Protein 2MHY (pdb70)

B-factor: mean 39.18, std 23.42, range [0.25, 75.54]

Organism: NCBI:txid263671

Radius of gyration: 10.85 Å; Cα contacts (8 Å, |Δi|>4): 104; chains: 1; bounding box: 24×22×29 Å

Foldseek 3Di:
DKEAWQVRHIGDDDPVWFDFWDWDDDPVGGTIDGIDCVGVVPDPPDDGDGDPDYHPD

Solvent-accessible surface area: 4417 Å² total; per-residue (Å²): 99,67,4,34,22,121,129,70,35,82,71,141,7,86,116,68,89,94,86,13,2,41,88,80,130,37,182,133,95,88,90,28,72,42,1,51,85,146,117,11,125,117,55,166,92,76,123,29,150,41,43,112,109,90,69,50,18

Nearest PDB structures (foldseek):
  2mhy-assembly1_A  TM=9.740E-01  e=2.988E-09  Plethodon shermani
  2mhy-assembly1_A  TM=1.007E+00  e=1.299E-09  Plethodon shermani
  2mhy-assembly1_A  TM=9.983E-01  e=1.684E-09  Plethodon shermani
  7ahi-assembly1_5P  TM=3.633E-01  e=8.849E+00  Salmonella enterica subsp. enterica serovar Typhimurium str. LT2
  2mhy-assembly1_A  TM=1.014E+00  e=1.706E-10  Plethodon shermani

Secondary structure (DSSP, 8-state):
-EEE-TTS-EEE--TTT-----EEE-SS-EEE----HHHHTT-TTS-----SSSS--

CATH classification: 2.10.60.10

InterPro domains:
  IPR045860 Snake toxin-like superfamily [G3DSA:2.10.60.10] (20-76)
  IPR045860 Snake toxin-like superfamily [SSF57302] (20-76)

Sequence (57 aa):
LQCNTLDGGTEECIPGIYNVCVHYKSEDEEYKSCGIQEECEDAEGATVLCCPEDLCNLQCNTLDGGTEECIPGIYNVCVHYKSEDEEYKSCGIQEECEDAEGATVLCCPEDLCNLQCNTLDGGTEECIPGIYNVCVHYKSEDEEYKSCGIQEECEDAEGATVLCCPEDLCNLQCNTLDGGTEECIPGIYNVCVHYKSEDEEYKSCGIQEECEDAEGATVLCCPEDLCNLQCNTLDGGTEECIPGIYNVCVHYKSEDEEYKSCGIQEECEDAEGATVLCCPEDLCNLQCNTLDGGTEECIPGIYNVCVHYKSEDEEYKSCGIQEECEDAEGATVLCCPEDLCNLQCNTLDGGTEECIPGIYNVCVHYKSEDEEYKSCGIQEECEDAEGATVLCCPEDLCNLQCNTLDGGTEECIPGIYNVCVHYKSEDEEYKSCGIQEECEDAEGATVLCCPEDLCNLQCNTLDGGTEECIPGIYNVCVHYKSEDEEYKSCGIQEECEDAEGATVLCCPEDLCNLQCNTLDGGTEECIPGIYNVCVHYKSEDEEYKSCGIQEECEDAEGATVLCCPEDLCNLQCNTLDGGTEECIPGIYNVCVHYKSEDEEYKSCGIQEECEDAEGATVLCCPEDLCNLQCNTLDGGTEECIPGIYNVCVHYKSEDEEYKSCGIQEECEDAEGATVLCCPEDLCNLQCNTLDGGTEECIPGIYNVCVHYKSEDEEYKSCGIQEECEDAEGATVLCCPEDLCNLQCNTLDGGTEECIPGIYNVCVHYKSEDEEYKSCGIQEECEDAEGATVLCCPEDLCNLQCNTLDGGTEECIPGIYNVCVHYKSEDEEYKSCGIQEECEDAEGATVLCCPEDLCNLQCNTLDGGTEECIPGIYNVCVHYKSEDEEYKSCGIQEECEDAEGATVLCCPEDLCNLQCNTLDGGTEECIPGIYNVCVHYKSEDEEYKSCGIQEECEDAEGATVLCCPEDLCNLQCNTLDGGTEECIPGIYNVCVHYKSEDEEYKSCGIQEECEDAEGATVLCCPEDLCNLQCNTLDGGTEECIPGIYNVCVHYKSEDEEYKSCGIQEECEDAEGATVLCCPEDLCNLQCNTLDGGTEECIPGIYNVCVHYKSEDEEYKSCGIQEECEDAEGATVLCCPEDLCN

Structure (mmCIF, N/CA/C/O backbone):
data_2MHY
#
_entry.id   2MHY
#
loop_
_atom_site.group_PDB
_atom_site.id
_atom_site.type_symbol
_atom_site.label_atom_id
_atom_site.label_alt_id
_atom_site.label_comp_id
_atom_site.label_asym_id
_atom_site.label_entity_id
_atom_site.label_seq_id
_atom_site.pdbx_PDB_ins_code
_atom_site.Cartn_x
_atom_site.Cartn_y
_atom_site.Cartn_z
_atom_site.occupancy
_atom_site.B_iso_or_equiv
_atom_site.auth_seq_id
_atom_site.auth_comp_id
_atom_site.auth_asym_id
_atom_site.auth_atom_id
_atom_site.pdbx_PDB_model_num
ATOM 1 N N . LEU A 1 1 ? 1.328 0.000 0.000 1.00 4.00 1 LEU A N 1
ATOM 2 C CA . LEU A 1 1 ? 2.094 0.000 -1.242 1.00 75.31 1 LEU A CA 1
ATOM 3 C C . LEU A 1 1 ? 2.728 -1.365 -1.491 1.00 33.13 1 LEU A C 1
ATOM 4 O O . LEU A 1 1 ? 3.044 -2.093 -0.550 1.00 71.02 1 LEU A O 1
ATOM 20 N N . GLN A 1 2 ? 2.912 -1.703 -2.763 1.00 21.33 2 GLN A N 1
ATOM 21 C CA . GLN A 1 2 ? 3.510 -2.980 -3.134 1.00 62.21 2 GLN A CA 1
ATOM 22 C C . GLN A 1 2 ? 4.603 -2.786 -4.180 1.00 2.42 2 GLN A C 1
ATOM 23 O O . GLN A 1 2 ? 4.548 -1.856 -4.985 1.00 42.22 2 GLN A O 1
ATOM 37 N N . CYS A 1 3 ? 5.596 -3.668 -4.162 1.00 23.42 3 CYS A N 1
ATOM 38 C CA . CYS A 1 3 ? 6.703 -3.594 -5.107 1.00 64.14 3 CYS A CA 1
ATOM 39 C C . CYS A 1 3 ? 7.004 -4.967 -5.702 1.00 22.13 3 CYS A C 1
ATOM 40 O O . CYS A 1 3 ? 6.731 -5.995 -5.084 1.00 60.30 3 CYS A O 1
ATOM 47 N N . ASN A 1 4 ? 7.569 -4.974 -6.905 1.00 32.12 4 ASN A N 1
ATOM 48 C CA . ASN A 1 4 ? 7.907 -6.220 -7.583 1.00 72.12 4 ASN A CA 1
ATOM 49 C C . ASN A 1 4 ? 9.228 -6.780 -7.065 1.00 60.45 4 ASN A C 1
ATOM 50 O O . ASN A 1 4 ? 10.050 -6.051 -6.509 1.00 52.04 4 ASN A O 1
ATOM 61 N N . THR A 1 5 ? 9.427 -8.082 -7.252 1.00 52.45 5 THR A N 1
ATOM 62 C CA . THR A 1 5 ? 10.647 -8.741 -6.805 1.00 1.55 5 THR A CA 1
ATOM 63 C C . THR A 1 5 ? 11.385 -9.385 -7.973 1.00 13.33 5 THR A C 1
ATOM 64 O O . THR A 1 5 ? 10.785 -9.697 -9.002 1.00 63.43 5 THR A O 1
ATOM 75 N N . LEU A 1 6 ? 12.688 -9.582 -7.807 1.00 11.40 6 LEU A N 1
ATOM 76 C CA . LEU A 1 6 ? 13.508 -10.190 -8.848 1.00 63.25 6 LEU A CA 1
ATOM 77 C C . LEU A 1 6 ? 13.115 -11.647 -9.070 1.00 75.10 6 LEU A C 1
ATOM 78 O O . LEU A 1 6 ? 13.356 -12.210 -10.138 1.00 34.20 6 LEU A O 1
ATOM 94 N N . ASP A 1 7 ? 12.506 -12.251 -8.055 1.00 50.22 7 ASP A N 1
ATOM 95 C CA . ASP A 1 7 ? 12.075 -13.641 -8.140 1.00 22.51 7 ASP A CA 1
ATOM 96 C C . ASP A 1 7 ? 10.797 -13.765 -8.963 1.00 33.22 7 ASP A C 1
ATOM 97 O O . ASP A 1 7 ? 10.320 -14.868 -9.226 1.00 62.42 7 ASP A O 1
ATOM 106 N N . GLY A 1 8 ? 10.245 -12.624 -9.365 1.00 61.24 8 GLY A N 1
ATOM 107 C CA . GLY A 1 8 ? 9.026 -12.627 -10.153 1.00 2.10 8 GLY A CA 1
ATOM 108 C C . GLY A 1 8 ? 7.783 -12.488 -9.297 1.00 73.42 8 GLY A C 1
ATOM 109 O O . GLY A 1 8 ? 6.679 -12.323 -9.815 1.00 43.54 8 GLY A O 1
ATOM 113 N N . GLY A 1 9 ? 7.961 -12.558 -7.981 1.00 73.23 9 GLY A N 1
ATOM 114 C CA . GLY A 1 9 ? 6.835 -12.439 -7.073 1.00 70.32 9 GLY A CA 1
ATOM 115 C C . GLY A 1 9 ? 6.586 -11.007 -6.643 1.00 20.43 9 GLY A C 1
ATOM 116 O O . GLY A 1 9 ? 7.311 -10.095 -7.042 1.00 21.41 9 GLY A O 1
ATOM 120 N N . THR A 1 10 ? 5.556 -10.807 -5.826 1.00 41.12 10 THR A N 1
ATOM 121 C CA . THR A 1 10 ? 5.211 -9.476 -5.344 1.00 3.34 10 THR A CA 1
ATOM 122 C C . THR A 1 10 ? 5.506 -9.337 -3.854 1.00 64.35 10 THR A C 1
ATOM 123 O O . THR A 1 10 ? 5.352 -10.290 -3.091 1.00 40.12 10 THR A O 1
ATOM 134 N N . GLU A 1 11 ? 5.931 -8.145 -3.448 1.00 41.24 11 GLU A N 1
ATOM 135 C CA . GLU A 1 11 ? 6.248 -7.883 -2.049 1.00 72.22 11 GLU A CA 1
ATOM 136 C C . GLU A 1 11 ? 5.522 -6.636 -1.551 1.00 65.41 11 GLU A C 1
ATOM 137 O O . GLU A 1 11 ? 5.304 -5.690 -2.307 1.00 22.14 11 GLU A O 1
ATOM 149 N N . GLU A 1 12 ? 5.152 -6.645 -0.275 1.00 34.05 12 GLU A N 1
ATOM 150 C CA . GLU A 1 12 ? 4.450 -5.516 0.324 1.00 54.41 12 GLU A CA 1
ATOM 151 C C . GLU A 1 12 ? 5.437 -4.494 0.880 1.00 43.12 12 GLU A C 1
ATOM 152 O O . GLU A 1 12 ? 6.259 -4.812 1.740 1.00 65.15 12 GLU A O 1
ATOM 164 N N . CYS A 1 13 ? 5.351 -3.265 0.382 1.00 13.34 13 CYS A N 1
ATOM 165 C CA . CYS A 1 13 ? 6.236 -2.195 0.827 1.00 60.21 13 CYS A CA 1
ATOM 166 C C . CYS A 1 13 ? 5.506 -1.241 1.768 1.00 25.24 13 CYS A C 1
ATOM 167 O O . CYS A 1 13 ? 4.595 -0.523 1.357 1.00 71.03 13 CYS A O 1
ATOM 174 N N . ILE A 1 14 ? 5.914 -1.240 3.033 1.00 44.11 14 ILE A N 1
ATOM 175 C CA . ILE A 1 14 ? 5.301 -0.374 4.032 1.00 10.30 14 ILE A CA 1
ATOM 176 C C . ILE A 1 14 ? 5.823 1.054 3.917 1.00 45.21 14 ILE A C 1
ATOM 177 O O . ILE A 1 14 ? 6.994 1.291 3.616 1.00 55.20 14 ILE A O 1
ATOM 193 N N . PRO A 1 15 ? 4.937 2.030 4.164 1.00 41.24 15 PRO A N 1
ATOM 194 C CA . PRO A 1 15 ? 5.286 3.452 4.096 1.00 4.32 15 PRO A CA 1
ATOM 195 C C . PRO A 1 15 ? 6.215 3.875 5.229 1.00 2.41 15 PRO A C 1
ATOM 196 O O . PRO A 1 15 ? 6.870 4.914 5.153 1.00 15.52 15 PRO A O 1
ATOM 207 N N . GLY A 1 16 ? 6.268 3.062 6.280 1.00 42.40 16 GLY A N 1
ATOM 208 C CA . GLY A 1 16 ? 7.120 3.370 7.414 1.00 45.04 16 GLY A CA 1
ATOM 209 C C . GLY A 1 16 ? 8.594 3.334 7.058 1.00 15.21 16 GLY A C 1
ATOM 210 O O . GLY A 1 16 ? 9.423 3.911 7.762 1.00 31.03 16 GLY A O 1
ATOM 214 N N . ILE A 1 17 ? 8.920 2.654 5.964 1.00 1.42 17 ILE A N 1
ATOM 215 C CA . ILE A 1 17 ? 10.303 2.545 5.518 1.00 44.44 17 ILE A CA 1
ATOM 216 C C . ILE A 1 17 ? 10.394 2.574 3.996 1.00 54.24 17 ILE A C 1
ATOM 217 O O . ILE A 1 17 ? 10.906 3.529 3.412 1.00 51.34 17 ILE A O 1
ATOM 233 N N . TYR A 1 18 ? 9.891 1.522 3.359 1.00 40.31 18 TYR A N 1
ATOM 234 C CA . TYR A 1 18 ? 9.915 1.426 1.904 1.00 1.22 18 TYR A CA 1
ATOM 235 C C . TYR A 1 18 ? 8.934 2.412 1.277 1.00 61.22 18 TYR A C 1
ATOM 236 O O . TYR A 1 18 ? 7.724 2.193 1.291 1.00 55.54 18 TYR A O 1
ATOM 254 N N . ASN A 1 19 ? 9.467 3.498 0.726 1.00 22.33 19 ASN A N 1
ATOM 255 C CA . ASN A 1 19 ? 8.640 4.518 0.093 1.00 11.30 19 ASN A CA 1
ATOM 256 C C . ASN A 1 19 ? 9.006 4.678 -1.380 1.00 14.25 19 ASN A C 1
ATOM 257 O O . ASN A 1 19 ? 8.285 5.322 -2.143 1.00 22.40 19 ASN A O 1
ATOM 268 N N . VAL A 1 20 ? 10.130 4.088 -1.772 1.00 71.40 20 VAL A N 1
ATOM 269 C CA . VAL A 1 20 ? 10.591 4.163 -3.153 1.00 61.42 20 VAL A CA 1
ATOM 270 C C . VAL A 1 20 ? 10.601 2.784 -3.805 1.00 11.51 20 VAL A C 1
ATOM 271 O O . VAL A 1 20 ? 10.357 1.773 -3.147 1.00 22.42 20 VAL A O 1
ATOM 284 N N . CYS A 1 21 ? 10.885 2.752 -5.103 1.00 33.24 21 CYS A N 1
ATOM 285 C CA . CYS A 1 21 ? 10.927 1.498 -5.845 1.00 71.03 21 CYS A CA 1
ATOM 286 C C . CYS A 1 21 ? 11.773 1.641 -7.107 1.00 2.30 21 CYS A C 1
ATOM 287 O O . CYS A 1 21 ? 11.739 2.674 -7.777 1.00 31.33 21 CYS A O 1
ATOM 294 N N . VAL A 1 22 ? 12.532 0.598 -7.425 1.00 64.34 22 VAL A N 1
ATOM 295 C CA . VAL A 1 22 ? 13.387 0.606 -8.607 1.00 33.11 22 VAL A CA 1
ATOM 296 C C . VAL A 1 22 ? 13.269 -0.703 -9.379 1.00 61.31 22 VAL A C 1
ATOM 297 O O . VAL A 1 22 ? 13.219 -1.783 -8.789 1.00 2.25 22 VAL A O 1
ATOM 310 N N . HIS A 1 23 ? 13.226 -0.601 -10.704 1.00 14.12 23 HIS A N 1
ATOM 311 C CA . HIS A 1 23 ? 13.115 -1.778 -11.558 1.00 40.34 23 HIS A CA 1
ATOM 312 C C . HIS A 1 23 ? 14.243 -1.812 -12.585 1.00 3.31 23 HIS A C 1
ATOM 313 O O . HIS A 1 23 ? 14.330 -0.945 -13.455 1.00 5.11 23 HIS A O 1
ATOM 327 N N . TYR A 1 24 ? 15.105 -2.817 -12.477 1.00 13.03 24 TYR A N 1
ATOM 328 C CA . TYR A 1 24 ? 16.229 -2.962 -13.393 1.00 43.24 24 TYR A CA 1
ATOM 329 C C . TYR A 1 24 ? 15.948 -4.041 -14.435 1.00 12.42 24 TYR A C 1
ATOM 330 O O . TYR A 1 24 ? 15.808 -5.218 -14.105 1.00 22.55 24 TYR A O 1
ATOM 348 N N . LYS A 1 25 ? 15.866 -3.629 -15.696 1.00 22.54 25 LYS A N 1
ATOM 349 C CA . LYS A 1 25 ? 15.604 -4.558 -16.788 1.00 75.44 25 LYS A CA 1
ATOM 350 C C . LYS A 1 25 ? 16.661 -4.428 -17.879 1.00 64.15 25 LYS A C 1
ATOM 351 O O . LYS A 1 25 ? 16.777 -3.386 -18.524 1.00 2.54 25 LYS A O 1
ATOM 370 N N . SER A 1 26 ? 17.430 -5.493 -18.082 1.00 61.34 26 SER A N 1
ATOM 371 C CA . SER A 1 26 ? 18.480 -5.497 -19.094 1.00 41.43 26 SER A CA 1
ATOM 372 C C . SER A 1 26 ? 18.441 -6.784 -19.913 1.00 5.41 26 SER A C 1
ATOM 373 O O . SER A 1 26 ? 17.867 -7.785 -19.487 1.00 40.11 26 SER A O 1
ATOM 381 N N . GLU A 1 27 ? 19.057 -6.747 -21.090 1.00 65.34 27 GLU A N 1
ATOM 382 C CA . GLU A 1 27 ? 19.093 -7.910 -21.969 1.00 71.24 27 GLU A CA 1
ATOM 383 C C . GLU A 1 27 ? 20.082 -8.952 -21.454 1.00 14.02 27 GLU A C 1
ATOM 384 O O . GLU A 1 27 ? 20.071 -10.103 -21.890 1.00 74.12 27 GLU A O 1
ATOM 396 N N . ASP A 1 28 ? 20.935 -8.539 -20.523 1.00 62.25 28 ASP A N 1
ATOM 397 C CA . ASP A 1 28 ? 21.931 -9.436 -19.947 1.00 53.33 28 ASP A CA 1
ATOM 398 C C . ASP A 1 28 ? 21.506 -9.898 -18.557 1.00 75.32 28 ASP A C 1
ATOM 399 O O . ASP A 1 28 ? 21.922 -10.958 -18.092 1.00 23.34 28 ASP A O 1
ATOM 408 N N . GLU A 1 29 ? 20.675 -9.095 -17.900 1.00 73.10 29 GLU A N 1
ATOM 409 C CA . GLU A 1 29 ? 20.195 -9.422 -16.562 1.00 64.23 29 GLU A CA 1
ATOM 410 C C . GLU A 1 29 ? 18.923 -8.646 -16.235 1.00 72.14 29 GLU A C 1
ATOM 411 O O . GLU A 1 29 ? 18.574 -7.689 -16.925 1.00 53.21 29 GLU A O 1
ATOM 423 N N . GLU A 1 30 ? 18.235 -9.068 -15.179 1.00 55.50 30 GLU A N 1
ATOM 424 C CA . GLU A 1 30 ? 17.000 -8.413 -14.762 1.00 1.13 30 GLU A CA 1
ATOM 425 C C . GLU A 1 30 ? 16.723 -8.667 -13.283 1.00 13.12 30 GLU A C 1
ATOM 426 O O . GLU A 1 30 ? 16.659 -9.814 -12.840 1.00 75.02 30 GLU A O 1
ATOM 438 N N . TYR A 1 31 ? 16.560 -7.589 -12.524 1.00 53.21 31 TYR A N 1
ATOM 439 C CA . TYR A 1 31 ? 16.292 -7.694 -11.095 1.00 2.44 31 TYR A CA 1
ATOM 440 C C . TYR A 1 31 ? 15.590 -6.441 -10.579 1.00 30.44 31 TYR A C 1
ATOM 441 O O . TYR A 1 31 ? 15.599 -5.397 -11.230 1.00 55.30 31 TYR A O 1
ATOM 459 N N . LYS A 1 32 ? 14.982 -6.554 -9.402 1.00 62.24 32 LYS A N 1
ATOM 460 C CA . LYS A 1 32 ? 14.276 -5.433 -8.795 1.00 11.41 32 LYS A CA 1
ATOM 461 C C . LYS A 1 32 ? 14.553 -5.362 -7.297 1.00 23.13 32 LYS A C 1
ATOM 462 O O . LYS A 1 32 ? 14.497 -6.373 -6.597 1.00 64.42 32 LYS A O 1
ATOM 481 N N . SER A 1 33 ? 14.851 -4.161 -6.810 1.00 61.44 33 SER A N 1
ATOM 482 C CA . SER A 1 33 ? 15.139 -3.960 -5.395 1.00 43.22 33 SER A CA 1
ATOM 483 C C . SER A 1 33 ? 15.139 -2.474 -5.047 1.00 20.40 33 SER A C 1
ATOM 484 O O . SER A 1 33 ? 15.558 -1.637 -5.847 1.00 32.02 33 SER A O 1
ATOM 492 N N . CYS A 1 34 ? 14.666 -2.155 -3.847 1.00 52.42 34 CYS A N 1
ATOM 493 C CA . CYS A 1 34 ? 14.609 -0.771 -3.391 1.00 23.23 34 CYS A CA 1
ATOM 494 C C . CYS A 1 34 ? 14.010 -0.685 -1.990 1.00 54.52 34 CYS A C 1
ATOM 495 O O . CYS A 1 34 ? 13.830 -1.698 -1.316 1.00 62.14 34 CYS A O 1
ATOM 502 N N . GLY A 1 35 ? 13.701 0.535 -1.559 1.00 21.23 35 GLY A N 1
ATOM 503 C CA . GLY A 1 35 ? 13.125 0.732 -0.242 1.00 32.25 35 GLY A CA 1
ATOM 504 C C . GLY A 1 35 ? 13.105 2.190 0.170 1.00 11.53 35 GLY A C 1
ATOM 505 O O . GLY A 1 35 ? 12.071 2.854 0.079 1.00 25.24 35 GLY A O 1
ATOM 509 N N . ILE A 1 36 ? 14.249 2.691 0.626 1.00 74.42 36 ILE A N 1
ATOM 510 C CA . ILE A 1 36 ? 14.358 4.080 1.054 1.00 73.34 36 ILE A CA 1
ATOM 511 C C . ILE A 1 36 ? 15.134 4.909 0.036 1.00 30.02 36 ILE A C 1
ATOM 512 O O . ILE A 1 36 ? 16.164 4.473 -0.477 1.00 73.15 36 ILE A O 1
ATOM 528 N N . GLN A 1 37 ? 14.633 6.107 -0.248 1.00 63.12 37 GLN A N 1
ATOM 529 C CA . GLN A 1 37 ? 15.281 6.998 -1.204 1.00 21.24 37 GLN A CA 1
ATOM 530 C C . GLN A 1 37 ? 16.765 7.151 -0.885 1.00 53.42 37 GLN A C 1
ATOM 531 O O . GLN A 1 37 ? 17.585 7.341 -1.783 1.00 32.32 37 GLN A O 1
ATOM 545 N N . GLU A 1 38 ? 17.101 7.069 0.398 1.00 22.12 38 GLU A N 1
ATOM 546 C CA . GLU A 1 38 ? 18.487 7.200 0.834 1.00 54.20 38 GLU A CA 1
ATOM 547 C C . GLU A 1 38 ? 19.349 6.087 0.247 1.00 64.11 38 GLU A C 1
ATOM 548 O O . GLU A 1 38 ? 20.496 6.314 -0.138 1.00 11.23 38 GLU A O 1
ATOM 560 N N . GLU A 1 39 ? 18.789 4.883 0.182 1.00 12.24 39 GLU A N 1
ATOM 561 C CA . GLU A 1 39 ? 19.507 3.734 -0.356 1.00 45.42 39 GLU A CA 1
ATOM 562 C C . GLU A 1 39 ? 19.372 3.671 -1.875 1.00 1.12 39 GLU A C 1
ATOM 563 O O . GLU A 1 39 ? 20.343 3.409 -2.586 1.00 33.33 39 GLU A O 1
ATOM 575 N N . CYS A 1 40 ? 18.161 3.913 -2.365 1.00 61.25 40 CYS A N 1
ATOM 576 C CA . CYS A 1 40 ? 17.896 3.883 -3.799 1.00 22.33 40 CYS A CA 1
ATOM 577 C C . CYS A 1 40 ? 18.718 4.943 -4.526 1.00 60.12 40 CYS A C 1
ATOM 578 O O . CYS A 1 40 ? 19.194 4.718 -5.638 1.00 73.15 40 CYS A O 1
ATOM 585 N N . GLU A 1 41 ? 18.880 6.098 -3.889 1.00 1.30 41 GLU A N 1
ATOM 586 C CA . GLU A 1 41 ? 19.644 7.193 -4.476 1.00 51.00 41 GLU A CA 1
ATOM 587 C C . GLU A 1 41 ? 21.105 6.796 -4.667 1.00 72.12 41 GLU A C 1
ATOM 588 O O . GLU A 1 41 ? 21.814 7.374 -5.491 1.00 74.14 41 GLU A O 1
ATOM 600 N N . ASP A 1 42 ? 21.548 5.806 -3.900 1.00 10.44 42 ASP A N 1
ATOM 601 C CA . ASP A 1 42 ? 22.924 5.331 -3.984 1.00 30.22 42 ASP A CA 1
ATOM 602 C C . ASP A 1 42 ? 23.299 5.005 -5.426 1.00 72.41 42 ASP A C 1
ATOM 603 O O . ASP A 1 42 ? 24.460 5.121 -5.818 1.00 33.15 42 ASP A O 1
ATOM 612 N N . ALA A 1 43 ? 22.308 4.595 -6.211 1.00 61.25 43 ALA A N 1
ATOM 613 C CA . ALA A 1 43 ? 22.534 4.253 -7.610 1.00 73.33 43 ALA A CA 1
ATOM 614 C C . ALA A 1 43 ? 22.890 5.490 -8.427 1.00 65.24 43 ALA A C 1
ATOM 615 O O . ALA A 1 43 ? 22.018 6.131 -9.011 1.00 51.34 43 ALA A O 1
ATOM 622 N N . GLU A 1 44 ? 24.178 5.819 -8.463 1.00 60.20 44 GLU A N 1
ATOM 623 C CA . GLU A 1 44 ? 24.648 6.981 -9.208 1.00 25.21 44 GLU A CA 1
ATOM 624 C C . GLU A 1 44 ? 24.617 6.713 -10.710 1.00 12.51 44 GLU A C 1
ATOM 625 O O . GLU A 1 44 ? 24.842 5.590 -11.156 1.00 65.54 44 GLU A O 1
ATOM 637 N N . GLY A 1 45 ? 24.334 7.756 -11.485 1.00 41.30 45 GLY A N 1
ATOM 638 C CA . GLY A 1 45 ? 24.277 7.614 -12.928 1.00 40.11 45 GLY A CA 1
ATOM 639 C C . GLY A 1 45 ? 22.855 7.529 -13.447 1.00 2.35 45 GLY A C 1
ATOM 640 O O . GLY A 1 45 ? 22.549 8.038 -14.524 1.00 41.04 45 GLY A O 1
ATOM 644 N N . ALA A 1 46 ? 21.984 6.883 -12.678 1.00 44.11 46 ALA A N 1
ATOM 645 C CA . ALA A 1 46 ? 20.587 6.734 -13.066 1.00 23.41 46 ALA A CA 1
ATOM 646 C C . ALA A 1 46 ? 19.662 7.402 -12.054 1.00 43.05 46 ALA A C 1
ATOM 647 O O . ALA A 1 46 ? 20.025 7.586 -10.892 1.00 12.00 46 ALA A O 1
ATOM 654 N N . THR A 1 47 ? 18.465 7.765 -12.504 1.00 31.10 47 THR A N 1
ATOM 655 C CA . THR A 1 47 ? 17.488 8.415 -11.639 1.00 25.21 47 THR A CA 1
ATOM 656 C C . THR A 1 47 ? 16.475 7.410 -11.102 1.00 4.54 47 THR A C 1
ATOM 657 O O . THR A 1 47 ? 16.045 6.505 -11.816 1.00 54.21 47 THR A O 1
ATOM 668 N N . VAL A 1 48 ? 16.098 7.576 -9.838 1.00 15.31 48 VAL A N 1
ATOM 669 C CA . VAL A 1 48 ? 15.133 6.685 -9.205 1.00 71.22 48 VAL A CA 1
ATOM 670 C C . VAL A 1 48 ? 13.762 7.343 -9.102 1.00 54.10 48 VAL A C 1
ATOM 671 O O . VAL A 1 48 ? 13.605 8.379 -8.454 1.00 42.25 48 VAL A O 1
ATOM 684 N N . LEU A 1 49 ? 12.770 6.735 -9.744 1.00 1.21 49 LEU A N 1
ATOM 685 C CA . LEU A 1 49 ? 11.410 7.262 -9.724 1.00 73.34 49 LEU A CA 1
ATOM 686 C C . LEU A 1 49 ? 10.415 6.185 -9.302 1.00 2.25 49 LEU A C 1
ATOM 687 O O . LEU A 1 49 ? 10.480 5.047 -9.767 1.00 42.25 49 LEU A O 1
ATOM 703 N N . CYS A 1 50 ? 9.494 6.553 -8.417 1.00 72.34 50 CYS A N 1
ATOM 704 C CA . CYS A 1 50 ? 8.484 5.620 -7.932 1.00 53.04 50 CYS A CA 1
ATOM 705 C C . CYS A 1 50 ? 7.079 6.171 -8.162 1.00 44.13 50 CYS A C 1
ATOM 706 O O . CYS A 1 50 ? 6.864 7.383 -8.137 1.00 2.21 50 CYS A O 1
ATOM 713 N N . CYS A 1 51 ? 6.127 5.272 -8.387 1.00 13.45 51 CYS A N 1
ATOM 714 C CA . CYS A 1 51 ? 4.743 5.667 -8.621 1.00 71.43 51 CYS A CA 1
ATOM 715 C C . CYS A 1 51 ? 3.908 5.503 -7.354 1.00 62.23 51 CYS A C 1
ATOM 716 O O . CYS A 1 51 ? 4.183 4.654 -6.505 1.00 52.34 51 CYS A O 1
ATOM 723 N N . PRO A 1 52 ? 2.864 6.334 -7.222 1.00 73.24 52 PRO A N 1
ATOM 724 C CA . PRO A 1 52 ? 1.967 6.300 -6.063 1.00 40.52 52 PRO A CA 1
ATOM 725 C C . PRO A 1 52 ? 1.099 5.047 -6.038 1.00 15.40 52 PRO A C 1
ATOM 726 O O . PRO A 1 52 ? 0.402 4.784 -5.058 1.00 42.13 52 PRO A O 1
ATOM 737 N N . GLU A 1 53 ? 1.146 4.278 -7.121 1.00 54.23 53 GLU A N 1
ATOM 738 C CA . GLU A 1 53 ? 0.362 3.053 -7.222 1.00 31.32 53 GLU A CA 1
ATOM 739 C C . GLU A 1 53 ? 1.154 1.856 -6.702 1.00 52.32 53 GLU A C 1
ATOM 740 O O . GLU A 1 53 ? 2.287 2.000 -6.244 1.00 2.45 53 GLU A O 1
ATOM 752 N N . ASP A 1 54 ? 0.548 0.676 -6.777 1.00 44.20 54 ASP A N 1
ATOM 753 C CA . ASP A 1 54 ? 1.196 -0.546 -6.315 1.00 61.01 54 ASP A CA 1
ATOM 754 C C . ASP A 1 54 ? 1.818 -1.306 -7.482 1.00 44.24 54 ASP A C 1
ATOM 755 O O . ASP A 1 54 ? 1.263 -1.340 -8.581 1.00 70.43 54 ASP A O 1
ATOM 764 N N . LEU A 1 55 ? 2.974 -1.913 -7.237 1.00 44.44 55 LEU A N 1
ATOM 765 C CA . LEU A 1 55 ? 3.674 -2.672 -8.269 1.00 13.45 55 LEU A CA 1
ATOM 766 C C . LEU A 1 55 ? 4.011 -1.785 -9.463 1.00 5.33 55 LEU A C 1
ATOM 767 O O . LEU A 1 55 ? 3.530 -2.010 -10.573 1.00 72.43 55 LEU A O 1
ATOM 783 N N . CYS A 1 56 ? 4.844 -0.776 -9.227 1.00 61.23 56 CYS A N 1
ATOM 784 C CA . CYS A 1 56 ? 5.249 0.144 -10.283 1.00 12.31 56 CYS A CA 1
ATOM 785 C C . CYS A 1 56 ? 6.639 -0.205 -10.806 1.00 3.15 56 CYS A C 1
ATOM 786 O O . CYS A 1 56 ? 7.017 0.192 -11.907 1.00 21.20 56 CYS A O 1
ATOM 793 N N . ASN A 1 57 ? 7.396 -0.950 -10.006 1.00 72.33 57 ASN A N 1
ATOM 794 C CA . ASN A 1 57 ? 8.745 -1.353 -10.388 1.00 34.04 57 ASN A CA 1
ATOM 795 C C . ASN A 1 57 ? 8.794 -2.840 -10.724 1.00 34.42 57 ASN A C 1
ATOM 796 O O . ASN A 1 57 ? 7.908 -3.363 -11.399 1.00 73.33 57 ASN A O 1
ATOM 807 N N . LEU A 1 1 ? 0.927 -0.110 -0.303 1.00 63.03 1 LEU A N 2
ATOM 808 C CA . LEU A 1 1 ? 1.806 -0.094 -1.468 1.00 74.30 1 LEU A CA 2
ATOM 809 C C . LEU A 1 1 ? 2.506 -1.438 -1.640 1.00 60.31 1 LEU A C 2
ATOM 810 O O . LEU A 1 1 ? 2.805 -2.122 -0.662 1.00 23.04 1 LEU A O 2
ATOM 826 N N . GLN A 1 2 ? 2.766 -1.809 -2.890 1.00 12.32 2 GLN A N 2
ATOM 827 C CA . GLN A 1 2 ? 3.433 -3.070 -3.189 1.00 73.41 2 GLN A CA 2
ATOM 828 C C . GLN A 1 2 ? 4.561 -2.865 -4.194 1.00 41.43 2 GLN A C 2
ATOM 829 O O . GLN A 1 2 ? 4.502 -1.966 -5.034 1.00 62.34 2 GLN A O 2
ATOM 843 N N . CYS A 1 3 ? 5.589 -3.702 -4.102 1.00 74.15 3 CYS A N 2
ATOM 844 C CA . CYS A 1 3 ? 6.732 -3.612 -5.003 1.00 32.43 3 CYS A CA 2
ATOM 845 C C . CYS A 1 3 ? 7.121 -4.992 -5.527 1.00 53.42 3 CYS A C 2
ATOM 846 O O . CYS A 1 3 ? 6.974 -5.996 -4.832 1.00 14.54 3 CYS A O 2
ATOM 853 N N . ASN A 1 4 ? 7.618 -5.031 -6.759 1.00 61.51 4 ASN A N 2
ATOM 854 C CA . ASN A 1 4 ? 8.028 -6.287 -7.377 1.00 62.05 4 ASN A CA 2
ATOM 855 C C . ASN A 1 4 ? 9.433 -6.680 -6.930 1.00 72.43 4 ASN A C 2
ATOM 856 O O . ASN A 1 4 ? 10.211 -5.840 -6.478 1.00 22.01 4 ASN A O 2
ATOM 867 N N . THR A 1 5 ? 9.752 -7.964 -7.060 1.00 73.54 5 THR A N 2
ATOM 868 C CA . THR A 1 5 ? 11.062 -8.470 -6.670 1.00 35.22 5 THR A CA 2
ATOM 869 C C . THR A 1 5 ? 11.765 -9.139 -7.845 1.00 23.43 5 THR A C 2
ATOM 870 O O . THR A 1 5 ? 11.144 -9.440 -8.865 1.00 35.45 5 THR A O 2
ATOM 881 N N . LEU A 1 6 ? 13.065 -9.371 -7.696 1.00 11.32 6 LEU A N 2
ATOM 882 C CA . LEU A 1 6 ? 13.854 -10.006 -8.745 1.00 61.14 6 LEU A CA 2
ATOM 883 C C . LEU A 1 6 ? 13.419 -11.453 -8.954 1.00 32.03 6 LEU A C 2
ATOM 884 O O . LEU A 1 6 ? 13.619 -12.024 -10.026 1.00 51.31 6 LEU A O 2
ATOM 900 N N . ASP A 1 7 ? 12.821 -12.040 -7.923 1.00 0.34 7 ASP A N 2
ATOM 901 C CA . ASP A 1 7 ? 12.354 -13.419 -7.993 1.00 71.34 7 ASP A CA 2
ATOM 902 C C . ASP A 1 7 ? 11.056 -13.513 -8.790 1.00 23.50 7 ASP A C 2
ATOM 903 O O . ASP A 1 7 ? 10.548 -14.605 -9.040 1.00 75.24 7 ASP A O 2
ATOM 912 N N . GLY A 1 8 ? 10.525 -12.360 -9.185 1.00 30.32 8 GLY A N 2
ATOM 913 C CA . GLY A 1 8 ? 9.291 -12.335 -9.948 1.00 13.23 8 GLY A CA 2
ATOM 914 C C . GLY A 1 8 ? 8.063 -12.249 -9.062 1.00 45.41 8 GLY A C 2
ATOM 915 O O . GLY A 1 8 ? 6.944 -12.113 -9.553 1.00 35.01 8 GLY A O 2
ATOM 919 N N . GLY A 1 9 ? 8.274 -12.329 -7.752 1.00 21.13 9 GLY A N 2
ATOM 920 C CA . GLY A 1 9 ? 7.166 -12.259 -6.817 1.00 24.43 9 GLY A CA 2
ATOM 921 C C . GLY A 1 9 ? 6.829 -10.835 -6.423 1.00 21.13 9 GLY A C 2
ATOM 922 O O . GLY A 1 9 ? 7.476 -9.888 -6.872 1.00 21.24 9 GLY A O 2
ATOM 926 N N . THR A 1 10 ? 5.811 -10.680 -5.581 1.00 63.54 10 THR A N 2
ATOM 927 C CA . THR A 1 10 ? 5.387 -9.362 -5.129 1.00 50.43 10 THR A CA 2
ATOM 928 C C . THR A 1 10 ? 5.616 -9.194 -3.632 1.00 4.34 10 THR A C 2
ATOM 929 O O . THR A 1 10 ? 5.472 -10.143 -2.863 1.00 32.34 10 THR A O 2
ATOM 940 N N . GLU A 1 11 ? 5.974 -7.980 -3.225 1.00 10.33 11 GLU A N 2
ATOM 941 C CA . GLU A 1 11 ? 6.223 -7.689 -1.818 1.00 3.12 11 GLU A CA 2
ATOM 942 C C . GLU A 1 11 ? 5.393 -6.496 -1.353 1.00 42.55 11 GLU A C 2
ATOM 943 O O . GLU A 1 11 ? 5.133 -5.571 -2.123 1.00 4.03 11 GLU A O 2
ATOM 955 N N . GLU A 1 12 ? 4.980 -6.525 -0.090 1.00 42.02 12 GLU A N 2
ATOM 956 C CA . GLU A 1 12 ? 4.179 -5.447 0.476 1.00 15.40 12 GLU A CA 2
ATOM 957 C C . GLU A 1 12 ? 5.070 -4.355 1.061 1.00 22.34 12 GLU A C 2
ATOM 958 O O . GLU A 1 12 ? 5.729 -4.557 2.082 1.00 42.01 12 GLU A O 2
ATOM 970 N N . CYS A 1 13 ? 5.086 -3.199 0.408 1.00 42.45 13 CYS A N 2
ATOM 971 C CA . CYS A 1 13 ? 5.897 -2.075 0.861 1.00 52.35 13 CYS A CA 2
ATOM 972 C C . CYS A 1 13 ? 5.115 -1.198 1.835 1.00 61.21 13 CYS A C 2
ATOM 973 O O . CYS A 1 13 ? 4.151 -0.535 1.452 1.00 11.44 13 CYS A O 2
ATOM 980 N N . ILE A 1 14 ? 5.538 -1.201 3.095 1.00 61.15 14 ILE A N 2
ATOM 981 C CA . ILE A 1 14 ? 4.879 -0.406 4.123 1.00 41.41 14 ILE A CA 2
ATOM 982 C C . ILE A 1 14 ? 5.372 1.037 4.102 1.00 53.44 14 ILE A C 2
ATOM 983 O O . ILE A 1 14 ? 6.542 1.316 3.842 1.00 44.12 14 ILE A O 2
ATOM 999 N N . PRO A 1 15 ? 4.458 1.979 4.383 1.00 64.40 15 PRO A N 2
ATOM 1000 C CA . PRO A 1 15 ? 4.777 3.409 4.405 1.00 10.30 15 PRO A CA 2
ATOM 1001 C C . PRO A 1 15 ? 5.671 3.786 5.581 1.00 0.04 15 PRO A C 2
ATOM 1002 O O . PRO A 1 15 ? 5.187 4.195 6.636 1.00 53.44 15 PRO A O 2
ATOM 1013 N N . GLY A 1 16 ? 6.980 3.645 5.393 1.00 12.32 16 GLY A N 2
ATOM 1014 C CA . GLY A 1 16 ? 7.921 3.976 6.448 1.00 74.43 16 GLY A CA 2
ATOM 1015 C C . GLY A 1 16 ? 9.350 3.632 6.078 1.00 31.21 16 GLY A C 2
ATOM 1016 O O . GLY A 1 16 ? 10.200 4.516 5.970 1.00 53.23 16 GLY A O 2
ATOM 1020 N N . ILE A 1 17 ? 9.616 2.344 5.886 1.00 42.30 17 ILE A N 2
ATOM 1021 C CA . ILE A 1 17 ? 10.953 1.886 5.527 1.00 12.53 17 ILE A CA 2
ATOM 1022 C C . ILE A 1 17 ? 11.108 1.776 4.014 1.00 5.14 17 ILE A C 2
ATOM 1023 O O . ILE A 1 17 ? 12.220 1.835 3.488 1.00 21.13 17 ILE A O 2
ATOM 1039 N N . TYR A 1 18 ? 9.987 1.618 3.320 1.00 63.50 18 TYR A N 2
ATOM 1040 C CA . TYR A 1 18 ? 9.999 1.498 1.867 1.00 54.42 18 TYR A CA 2
ATOM 1041 C C . TYR A 1 18 ? 9.014 2.476 1.232 1.00 4.43 18 TYR A C 2
ATOM 1042 O O . TYR A 1 18 ? 7.804 2.255 1.249 1.00 65.22 18 TYR A O 2
ATOM 1060 N N . ASN A 1 19 ? 9.544 3.559 0.673 1.00 42.41 19 ASN A N 2
ATOM 1061 C CA . ASN A 1 19 ? 8.714 4.573 0.032 1.00 34.41 19 ASN A CA 2
ATOM 1062 C C . ASN A 1 19 ? 9.076 4.720 -1.443 1.00 11.05 19 ASN A C 2
ATOM 1063 O O . ASN A 1 19 ? 8.356 5.360 -2.209 1.00 74.31 19 ASN A O 2
ATOM 1074 N N . VAL A 1 20 ? 10.197 4.123 -1.833 1.00 65.03 20 VAL A N 2
ATOM 1075 C CA . VAL A 1 20 ? 10.655 4.186 -3.216 1.00 63.12 20 VAL A CA 2
ATOM 1076 C C . VAL A 1 20 ? 10.659 2.803 -3.857 1.00 64.41 20 VAL A C 2
ATOM 1077 O O . VAL A 1 20 ? 10.420 1.796 -3.189 1.00 44.03 20 VAL A O 2
ATOM 1090 N N . CYS A 1 21 ? 10.933 2.760 -5.157 1.00 20.33 21 CYS A N 2
ATOM 1091 C CA . CYS A 1 21 ? 10.969 1.500 -5.890 1.00 12.11 21 CYS A CA 2
ATOM 1092 C C . CYS A 1 21 ? 11.809 1.632 -7.157 1.00 54.12 21 CYS A C 2
ATOM 1093 O O . CYS A 1 21 ? 11.770 2.658 -7.837 1.00 20.13 21 CYS A O 2
ATOM 1100 N N . VAL A 1 22 ? 12.567 0.586 -7.469 1.00 42.13 22 VAL A N 2
ATOM 1101 C CA . VAL A 1 22 ? 13.416 0.584 -8.655 1.00 74.41 22 VAL A CA 2
ATOM 1102 C C . VAL A 1 22 ? 13.295 -0.733 -9.414 1.00 65.10 22 VAL A C 2
ATOM 1103 O O . VAL A 1 22 ? 13.249 -1.807 -8.813 1.00 4.23 22 VAL A O 2
ATOM 1116 N N . HIS A 1 23 ? 13.246 -0.644 -10.739 1.00 54.44 23 HIS A N 2
ATOM 1117 C CA . HIS A 1 23 ? 13.132 -1.829 -11.582 1.00 11.21 23 HIS A CA 2
ATOM 1118 C C . HIS A 1 23 ? 14.258 -1.874 -12.610 1.00 60.33 23 HIS A C 2
ATOM 1119 O O . HIS A 1 23 ? 14.348 -1.013 -13.485 1.00 41.23 23 HIS A O 2
ATOM 1133 N N . TYR A 1 24 ? 15.114 -2.883 -12.498 1.00 65.42 24 TYR A N 2
ATOM 1134 C CA . TYR A 1 24 ? 16.237 -3.039 -13.416 1.00 74.21 24 TYR A CA 2
ATOM 1135 C C . TYR A 1 24 ? 15.946 -4.120 -14.453 1.00 23.11 24 TYR A C 2
ATOM 1136 O O . TYR A 1 24 ? 15.800 -5.296 -14.118 1.00 1.21 24 TYR A O 2
ATOM 1154 N N . LYS A 1 25 ? 15.865 -3.713 -15.715 1.00 73.21 25 LYS A N 2
ATOM 1155 C CA . LYS A 1 25 ? 15.594 -4.645 -16.804 1.00 1.42 25 LYS A CA 2
ATOM 1156 C C . LYS A 1 25 ? 16.654 -4.529 -17.895 1.00 21.34 25 LYS A C 2
ATOM 1157 O O . LYS A 1 25 ? 16.781 -3.491 -18.543 1.00 54.30 25 LYS A O 2
ATOM 1176 N N . SER A 1 26 ? 17.412 -5.603 -18.092 1.00 44.15 26 SER A N 2
ATOM 1177 C CA . SER A 1 26 ? 18.463 -5.621 -19.104 1.00 11.14 26 SER A CA 2
ATOM 1178 C C . SER A 1 26 ? 18.411 -6.910 -19.918 1.00 51.22 26 SER A C 2
ATOM 1179 O O . SER A 1 26 ? 17.821 -7.902 -19.492 1.00 21.01 26 SER A O 2
ATOM 1187 N N . GLU A 1 27 ? 19.033 -6.886 -21.093 1.00 12.40 27 GLU A N 2
ATOM 1188 C CA . GLU A 1 27 ? 19.057 -8.052 -21.968 1.00 54.31 27 GLU A CA 2
ATOM 1189 C C . GLU A 1 27 ? 20.030 -9.104 -21.445 1.00 60.35 27 GLU A C 2
ATOM 1190 O O . GLU A 1 27 ? 20.006 -10.257 -21.878 1.00 40.32 27 GLU A O 2
ATOM 1202 N N . ASP A 1 28 ? 20.885 -8.699 -20.513 1.00 63.42 28 ASP A N 2
ATOM 1203 C CA . ASP A 1 28 ? 21.867 -9.607 -19.930 1.00 41.44 28 ASP A CA 2
ATOM 1204 C C . ASP A 1 28 ? 21.433 -10.056 -18.539 1.00 33.50 28 ASP A C 2
ATOM 1205 O O . ASP A 1 28 ? 21.834 -11.120 -18.067 1.00 52.23 28 ASP A O 2
ATOM 1214 N N . GLU A 1 29 ? 20.612 -9.239 -17.888 1.00 14.34 29 GLU A N 2
ATOM 1215 C CA . GLU A 1 29 ? 20.125 -9.553 -16.549 1.00 40.53 29 GLU A CA 2
ATOM 1216 C C . GLU A 1 29 ? 18.863 -8.757 -16.229 1.00 2.43 29 GLU A C 2
ATOM 1217 O O . GLU A 1 29 ? 18.528 -7.799 -16.925 1.00 1.23 29 GLU A O 2
ATOM 1229 N N . GLU A 1 30 ? 18.168 -9.161 -15.170 1.00 60.53 30 GLU A N 2
ATOM 1230 C CA . GLU A 1 30 ? 16.943 -8.487 -14.758 1.00 54.04 30 GLU A CA 2
ATOM 1231 C C . GLU A 1 30 ? 16.662 -8.724 -13.277 1.00 64.33 30 GLU A C 2
ATOM 1232 O O . GLU A 1 30 ? 16.582 -9.867 -12.825 1.00 0.52 30 GLU A O 2
ATOM 1244 N N . TYR A 1 31 ? 16.515 -7.638 -12.528 1.00 4.52 31 TYR A N 2
ATOM 1245 C CA . TYR A 1 31 ? 16.247 -7.726 -11.097 1.00 63.23 31 TYR A CA 2
ATOM 1246 C C . TYR A 1 31 ? 15.565 -6.459 -10.591 1.00 75.14 31 TYR A C 2
ATOM 1247 O O . TYR A 1 31 ? 15.588 -5.420 -11.252 1.00 21.31 31 TYR A O 2
ATOM 1265 N N . LYS A 1 32 ? 14.956 -6.553 -9.414 1.00 5.43 32 LYS A N 2
ATOM 1266 C CA . LYS A 1 32 ? 14.268 -5.415 -8.815 1.00 73.33 32 LYS A CA 2
ATOM 1267 C C . LYS A 1 32 ? 14.534 -5.346 -7.315 1.00 34.32 32 LYS A C 2
ATOM 1268 O O . LYS A 1 32 ? 14.448 -6.354 -6.613 1.00 5.22 32 LYS A O 2
ATOM 1287 N N . SER A 1 33 ? 14.854 -4.151 -6.830 1.00 25.14 33 SER A N 2
ATOM 1288 C CA . SER A 1 33 ? 15.135 -3.952 -5.413 1.00 11.44 33 SER A CA 2
ATOM 1289 C C . SER A 1 33 ? 15.169 -2.465 -5.070 1.00 32.34 33 SER A C 2
ATOM 1290 O O . SER A 1 33 ? 15.618 -1.642 -5.867 1.00 61.05 33 SER A O 2
ATOM 1298 N N . CYS A 1 34 ? 14.690 -2.129 -3.876 1.00 43.05 34 CYS A N 2
ATOM 1299 C CA . CYS A 1 34 ? 14.664 -0.743 -3.425 1.00 42.25 34 CYS A CA 2
ATOM 1300 C C . CYS A 1 34 ? 14.049 -0.635 -2.033 1.00 72.32 34 CYS A C 2
ATOM 1301 O O . CYS A 1 34 ? 13.842 -1.641 -1.355 1.00 51.40 34 CYS A O 2
ATOM 1308 N N . GLY A 1 35 ? 13.758 0.593 -1.614 1.00 22.42 35 GLY A N 2
ATOM 1309 C CA . GLY A 1 35 ? 13.169 0.810 -0.305 1.00 65.42 35 GLY A CA 2
ATOM 1310 C C . GLY A 1 35 ? 13.152 2.274 0.087 1.00 33.41 35 GLY A C 2
ATOM 1311 O O . GLY A 1 35 ? 12.115 2.933 0.001 1.00 5.34 35 GLY A O 2
ATOM 1315 N N . ILE A 1 36 ? 14.300 2.782 0.520 1.00 43.52 36 ILE A N 2
ATOM 1316 C CA . ILE A 1 36 ? 14.412 4.178 0.927 1.00 32.42 36 ILE A CA 2
ATOM 1317 C C . ILE A 1 36 ? 15.181 4.992 -0.107 1.00 1.41 36 ILE A C 2
ATOM 1318 O O . ILE A 1 36 ? 16.216 4.556 -0.610 1.00 30.12 36 ILE A O 2
ATOM 1334 N N . GLN A 1 37 ? 14.669 6.179 -0.418 1.00 33.32 37 GLN A N 2
ATOM 1335 C CA . GLN A 1 37 ? 15.309 7.055 -1.391 1.00 52.35 37 GLN A CA 2
ATOM 1336 C C . GLN A 1 37 ? 16.788 7.240 -1.068 1.00 13.31 37 GLN A C 2
ATOM 1337 O O . GLN A 1 37 ? 17.605 7.456 -1.962 1.00 4.23 37 GLN A O 2
ATOM 1351 N N . GLU A 1 38 ? 17.123 7.155 0.216 1.00 71.43 38 GLU A N 2
ATOM 1352 C CA . GLU A 1 38 ? 18.504 7.314 0.656 1.00 12.11 38 GLU A CA 2
ATOM 1353 C C . GLU A 1 38 ? 19.381 6.189 0.115 1.00 31.30 38 GLU A C 2
ATOM 1354 O O . GLU A 1 38 ? 20.528 6.413 -0.268 1.00 64.35 38 GLU A O 2
ATOM 1366 N N . GLU A 1 39 ? 18.831 4.979 0.088 1.00 22.55 39 GLU A N 2
ATOM 1367 C CA . GLU A 1 39 ? 19.564 3.818 -0.404 1.00 40.10 39 GLU A CA 2
ATOM 1368 C C . GLU A 1 39 ? 19.441 3.700 -1.920 1.00 54.04 39 GLU A C 2
ATOM 1369 O O . GLU A 1 39 ? 20.386 3.305 -2.603 1.00 24.01 39 GLU A O 2
ATOM 1381 N N . CYS A 1 40 ? 18.268 4.045 -2.441 1.00 73.12 40 CYS A N 2
ATOM 1382 C CA . CYS A 1 40 ? 18.018 3.977 -3.876 1.00 0.40 40 CYS A CA 2
ATOM 1383 C C . CYS A 1 40 ? 18.815 5.047 -4.618 1.00 34.04 40 CYS A C 2
ATOM 1384 O O . CYS A 1 40 ? 19.270 4.829 -5.740 1.00 23.54 40 CYS A O 2
ATOM 1391 N N . GLU A 1 41 ? 18.978 6.203 -3.982 1.00 32.13 41 GLU A N 2
ATOM 1392 C CA . GLU A 1 41 ? 19.719 7.306 -4.582 1.00 12.22 41 GLU A CA 2
ATOM 1393 C C . GLU A 1 41 ? 21.197 6.956 -4.723 1.00 23.33 41 GLU A C 2
ATOM 1394 O O . GLU A 1 41 ? 21.933 7.608 -5.463 1.00 40.14 41 GLU A O 2
ATOM 1406 N N . ASP A 1 42 ? 21.625 5.922 -4.006 1.00 72.13 42 ASP A N 2
ATOM 1407 C CA . ASP A 1 42 ? 23.015 5.483 -4.051 1.00 11.41 42 ASP A CA 2
ATOM 1408 C C . ASP A 1 42 ? 23.476 5.284 -5.491 1.00 51.14 42 ASP A C 2
ATOM 1409 O O . ASP A 1 42 ? 24.653 5.457 -5.806 1.00 71.22 42 ASP A O 2
ATOM 1418 N N . ALA A 1 43 ? 22.540 4.919 -6.362 1.00 23.34 43 ALA A N 2
ATOM 1419 C CA . ALA A 1 43 ? 22.850 4.697 -7.768 1.00 63.24 43 ALA A CA 2
ATOM 1420 C C . ALA A 1 43 ? 23.555 5.907 -8.373 1.00 33.32 43 ALA A C 2
ATOM 1421 O O . ALA A 1 43 ? 22.918 6.908 -8.699 1.00 74.51 43 ALA A O 2
ATOM 1428 N N . GLU A 1 44 ? 24.872 5.807 -8.518 1.00 44.12 44 GLU A N 2
ATOM 1429 C CA . GLU A 1 44 ? 25.662 6.895 -9.082 1.00 44.31 44 GLU A CA 2
ATOM 1430 C C . GLU A 1 44 ? 25.280 7.147 -10.538 1.00 5.10 44 GLU A C 2
ATOM 1431 O O . GLU A 1 44 ? 25.172 6.214 -11.333 1.00 12.42 44 GLU A O 2
ATOM 1443 N N . GLY A 1 45 ? 25.077 8.416 -10.880 1.00 23.04 45 GLY A N 2
ATOM 1444 C CA . GLY A 1 45 ? 24.709 8.769 -12.238 1.00 60.53 45 GLY A CA 2
ATOM 1445 C C . GLY A 1 45 ? 23.414 8.114 -12.676 1.00 53.23 45 GLY A C 2
ATOM 1446 O O . GLY A 1 45 ? 23.131 8.020 -13.870 1.00 51.02 45 GLY A O 2
ATOM 1450 N N . ALA A 1 46 ? 22.625 7.659 -11.708 1.00 4.42 46 ALA A N 2
ATOM 1451 C CA . ALA A 1 46 ? 21.353 7.011 -12.000 1.00 21.32 46 ALA A CA 2
ATOM 1452 C C . ALA A 1 46 ? 20.191 7.775 -11.375 1.00 40.30 46 ALA A C 2
ATOM 1453 O O . ALA A 1 46 ? 20.379 8.564 -10.448 1.00 42.23 46 ALA A O 2
ATOM 1460 N N . THR A 1 47 ? 18.988 7.538 -11.888 1.00 71.45 47 THR A N 2
ATOM 1461 C CA . THR A 1 47 ? 17.795 8.205 -11.382 1.00 44.13 47 THR A CA 2
ATOM 1462 C C . THR A 1 47 ? 16.799 7.198 -10.819 1.00 51.32 47 THR A C 2
ATOM 1463 O O . THR A 1 47 ? 16.619 6.113 -11.371 1.00 20.51 47 THR A O 2
ATOM 1474 N N . VAL A 1 48 ? 16.152 7.565 -9.717 1.00 43.43 48 VAL A N 2
ATOM 1475 C CA . VAL A 1 48 ? 15.172 6.694 -9.080 1.00 52.52 48 VAL A CA 2
ATOM 1476 C C . VAL A 1 48 ? 13.792 7.343 -9.059 1.00 62.24 48 VAL A C 2
ATOM 1477 O O . VAL A 1 48 ? 13.602 8.405 -8.466 1.00 1.24 48 VAL A O 2
ATOM 1490 N N . LEU A 1 49 ? 12.831 6.697 -9.711 1.00 4.01 49 LEU A N 2
ATOM 1491 C CA . LEU A 1 49 ? 11.467 7.210 -9.767 1.00 51.13 49 LEU A CA 2
ATOM 1492 C C . LEU A 1 49 ? 10.465 6.140 -9.348 1.00 32.44 49 LEU A C 2
ATOM 1493 O O . LEU A 1 49 ? 10.549 4.990 -9.782 1.00 2.40 49 LEU A O 2
ATOM 1509 N N . CYS A 1 50 ? 9.515 6.525 -8.502 1.00 31.41 50 CYS A N 2
ATOM 1510 C CA . CYS A 1 50 ? 8.495 5.599 -8.024 1.00 54.33 50 CYS A CA 2
ATOM 1511 C C . CYS A 1 50 ? 7.096 6.141 -8.303 1.00 55.03 50 CYS A C 2
ATOM 1512 O O . CYS A 1 50 ? 6.876 7.353 -8.306 1.00 32.44 50 CYS A O 2
ATOM 1519 N N . CYS A 1 51 ? 6.152 5.235 -8.538 1.00 23.11 51 CYS A N 2
ATOM 1520 C CA . CYS A 1 51 ? 4.774 5.620 -8.818 1.00 64.23 51 CYS A CA 2
ATOM 1521 C C . CYS A 1 51 ? 3.904 5.473 -7.573 1.00 64.53 51 CYS A C 2
ATOM 1522 O O . CYS A 1 51 ? 4.156 4.637 -6.705 1.00 22.12 51 CYS A O 2
ATOM 1529 N N . PRO A 1 52 ? 2.855 6.303 -7.483 1.00 42.21 52 PRO A N 2
ATOM 1530 C CA . PRO A 1 52 ? 1.926 6.285 -6.349 1.00 70.34 52 PRO A CA 2
ATOM 1531 C C . PRO A 1 52 ? 1.059 5.030 -6.331 1.00 2.33 52 PRO A C 2
ATOM 1532 O O . PRO A 1 52 ? 0.338 4.778 -5.366 1.00 50.22 52 PRO A O 2
ATOM 1543 N N . GLU A 1 53 ? 1.136 4.248 -7.403 1.00 33.55 53 GLU A N 2
ATOM 1544 C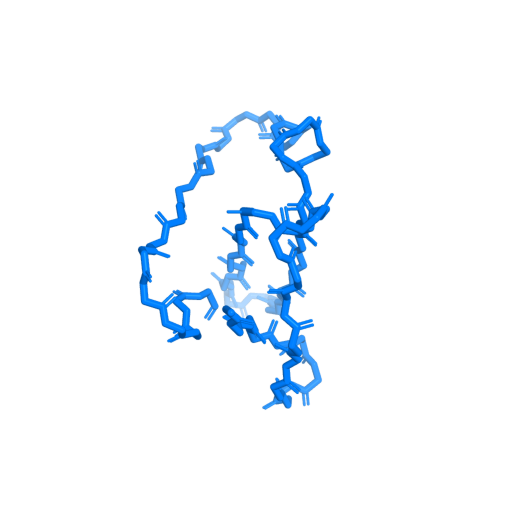 CA . GLU A 1 53 ? 0.357 3.019 -7.508 1.00 11.33 53 GLU A CA 2
ATOM 1545 C C . GLU A 1 53 ? 1.124 1.837 -6.923 1.00 31.14 53 GLU A C 2
ATOM 1546 O O . GLU A 1 53 ? 2.236 1.993 -6.417 1.00 53.25 53 GLU A O 2
ATOM 1558 N N . ASP A 1 54 ? 0.522 0.655 -6.994 1.00 53.04 54 ASP A N 2
ATOM 1559 C CA . ASP A 1 54 ? 1.147 -0.555 -6.473 1.00 1.32 54 ASP A CA 2
ATOM 1560 C C . ASP A 1 54 ? 1.804 -1.353 -7.594 1.00 24.40 54 ASP A C 2
ATOM 1561 O O . ASP A 1 54 ? 1.270 -1.447 -8.700 1.00 32.22 54 ASP A O 2
ATOM 1570 N N . LEU A 1 55 ? 2.967 -1.927 -7.302 1.00 53.52 55 LEU A N 2
ATOM 1571 C CA . LEU A 1 55 ? 3.698 -2.717 -8.286 1.00 44.11 55 LEU A CA 2
ATOM 1572 C C . LEU A 1 55 ? 4.042 -1.877 -9.512 1.00 61.43 55 LEU A C 2
ATOM 1573 O O . LEU A 1 55 ? 3.584 -2.160 -10.620 1.00 23.31 55 LEU A O 2
ATOM 1589 N N . CYS A 1 56 ? 4.853 -0.845 -9.308 1.00 12.45 56 CYS A N 2
ATOM 1590 C CA . CYS A 1 56 ? 5.260 0.036 -10.396 1.00 23.23 56 CYS A CA 2
ATOM 1591 C C . CYS A 1 56 ? 6.660 -0.320 -10.888 1.00 61.12 56 CYS A C 2
ATOM 1592 O O . CYS A 1 56 ? 7.045 0.031 -12.003 1.00 32.13 56 CYS A O 2
ATOM 1599 N N . ASN A 1 57 ? 7.417 -1.020 -10.049 1.00 13.43 57 ASN A N 2
ATOM 1600 C CA . ASN A 1 57 ? 8.774 -1.423 -10.398 1.00 71.10 57 ASN A CA 2
ATOM 1601 C C . ASN A 1 57 ? 8.842 -2.922 -10.672 1.00 61.50 57 ASN A C 2
ATOM 1602 O O . ASN A 1 57 ? 9.097 -3.346 -11.799 1.00 74.21 57 ASN A O 2
ATOM 1613 N N . LEU A 1 1 ? 1.580 -0.030 0.095 1.00 52.11 1 LEU A N 3
ATOM 1614 C CA . LEU A 1 1 ? 1.992 -0.193 -1.295 1.00 55.11 1 LEU A CA 3
ATOM 1615 C C . LEU A 1 1 ? 2.604 -1.571 -1.524 1.00 0.04 1 LEU A C 3
ATOM 1616 O O . LEU A 1 1 ? 2.830 -2.324 -0.577 1.00 71.31 1 LEU A O 3
ATOM 1632 N N . GLN A 1 2 ? 2.872 -1.892 -2.785 1.00 72.02 2 GLN A N 3
ATOM 1633 C CA . GLN A 1 2 ? 3.460 -3.179 -3.137 1.00 71.11 2 GLN A CA 3
ATOM 1634 C C . GLN A 1 2 ? 4.627 -2.999 -4.102 1.00 40.31 2 GLN A C 3
ATOM 1635 O O . GLN A 1 2 ? 4.652 -2.056 -4.894 1.00 74.11 2 GLN A O 3
ATOM 1649 N N . CYS A 1 3 ? 5.593 -3.908 -4.030 1.00 45.24 3 CYS A N 3
ATOM 1650 C CA . CYS A 1 3 ? 6.765 -3.850 -4.897 1.00 13.54 3 CYS A CA 3
ATOM 1651 C C . CYS A 1 3 ? 7.118 -5.236 -5.427 1.00 45.11 3 CYS A C 3
ATOM 1652 O O . CYS A 1 3 ? 6.971 -6.236 -4.726 1.00 4.01 3 CYS A O 3
ATOM 1659 N N . ASN A 1 4 ? 7.586 -5.286 -6.670 1.00 71.13 4 ASN A N 3
ATOM 1660 C CA . ASN A 1 4 ? 7.961 -6.549 -7.295 1.00 74.34 4 ASN A CA 3
ATOM 1661 C C . ASN A 1 4 ? 9.364 -6.971 -6.871 1.00 20.10 4 ASN A C 3
ATOM 1662 O O . ASN A 1 4 ? 10.142 -6.162 -6.365 1.00 12.44 4 ASN A O 3
ATOM 1673 N N . THR A 1 5 ? 9.682 -8.245 -7.081 1.00 44.34 5 THR A N 3
ATOM 1674 C CA . THR A 1 5 ? 10.991 -8.775 -6.721 1.00 1.14 5 THR A CA 3
ATOM 1675 C C . THR A 1 5 ? 11.654 -9.460 -7.910 1.00 73.12 5 THR A C 3
ATOM 1676 O O . THR A 1 5 ? 10.991 -9.804 -8.890 1.00 20.10 5 THR A O 3
ATOM 1687 N N . LEU A 1 6 ? 12.964 -9.657 -7.819 1.00 43.41 6 LEU A N 3
ATOM 1688 C CA . LEU A 1 6 ? 13.717 -10.302 -8.889 1.00 24.54 6 LEU A CA 3
ATOM 1689 C C . LEU A 1 6 ? 13.304 -11.763 -9.040 1.00 43.13 6 LEU A C 3
ATOM 1690 O O . LEU A 1 6 ? 13.495 -12.366 -10.097 1.00 13.32 6 LEU A O 3
ATOM 1706 N N . ASP A 1 7 ? 12.736 -12.325 -7.979 1.00 44.11 7 ASP A N 3
ATOM 1707 C CA . ASP A 1 7 ? 12.293 -13.714 -7.995 1.00 32.01 7 ASP A CA 3
ATOM 1708 C C . ASP A 1 7 ? 10.983 -13.857 -8.763 1.00 72.44 7 ASP A C 3
ATOM 1709 O O . ASP A 1 7 ? 10.490 -14.966 -8.969 1.00 41.30 7 ASP A O 3
ATOM 1718 N N . GLY A 1 8 ? 10.423 -12.727 -9.185 1.00 31.41 8 GLY A N 3
ATOM 1719 C CA . GLY A 1 8 ? 9.175 -12.749 -9.925 1.00 15.04 8 GLY A CA 3
ATOM 1720 C C . GLY A 1 8 ? 7.963 -12.627 -9.021 1.00 62.25 8 GLY A C 3
ATOM 1721 O O . GLY A 1 8 ? 6.835 -12.506 -9.497 1.00 42.31 8 GLY A O 3
ATOM 1725 N N . GLY A 1 9 ? 8.197 -12.662 -7.713 1.00 14.52 9 GLY A N 3
ATOM 1726 C CA . GLY A 1 9 ? 7.106 -12.555 -6.762 1.00 14.22 9 GLY A CA 3
ATOM 1727 C C . GLY A 1 9 ? 6.813 -11.119 -6.373 1.00 65.04 9 GLY A C 3
ATOM 1728 O O . GLY A 1 9 ? 7.501 -10.196 -6.812 1.00 24.33 9 GLY A O 3
ATOM 1732 N N . THR A 1 10 ? 5.788 -10.927 -5.549 1.00 23.42 10 THR A N 3
ATOM 1733 C CA . THR A 1 10 ? 5.404 -9.594 -5.104 1.00 4.23 10 THR A CA 3
ATOM 1734 C C . THR A 1 10 ? 5.575 -9.447 -3.596 1.00 32.20 10 THR A C 3
ATOM 1735 O O . THR A 1 10 ? 5.358 -10.396 -2.843 1.00 61.01 10 THR A O 3
ATOM 1746 N N . GLU A 1 11 ? 5.963 -8.252 -3.162 1.00 65.23 11 GLU A N 3
ATOM 1747 C CA . GLU A 1 11 ? 6.163 -7.983 -1.743 1.00 54.11 11 GLU A CA 3
ATOM 1748 C C . GLU A 1 11 ? 5.363 -6.760 -1.304 1.00 11.31 11 GLU A C 3
ATOM 1749 O O . GLU A 1 11 ? 5.176 -5.819 -2.075 1.00 34.12 11 GLU A O 3
ATOM 1761 N N . GLU A 1 12 ? 4.894 -6.782 -0.060 1.00 52.13 12 GLU A N 3
ATOM 1762 C CA . GLU A 1 12 ? 4.113 -5.675 0.481 1.00 62.52 12 GLU A CA 3
ATOM 1763 C C . GLU A 1 12 ? 5.023 -4.625 1.111 1.00 52.54 12 GLU A C 3
ATOM 1764 O O . GLU A 1 12 ? 5.649 -4.867 2.143 1.00 61.13 12 GLU A O 3
ATOM 1776 N N . CYS A 1 13 ? 5.091 -3.456 0.482 1.00 70.14 13 CYS A N 3
ATOM 1777 C CA . CYS A 1 13 ? 5.924 -2.367 0.978 1.00 71.32 13 CYS A CA 3
ATOM 1778 C C . CYS A 1 13 ? 5.145 -1.486 1.950 1.00 52.23 13 CYS A C 3
ATOM 1779 O O . CYS A 1 13 ? 4.214 -0.783 1.556 1.00 54.21 13 CYS A O 3
ATOM 1786 N N . ILE A 1 14 ? 5.533 -1.529 3.220 1.00 55.02 14 ILE A N 3
ATOM 1787 C CA . ILE A 1 14 ? 4.872 -0.734 4.247 1.00 13.32 14 ILE A CA 3
ATOM 1788 C C . ILE A 1 14 ? 5.229 0.743 4.114 1.00 23.32 14 ILE A C 3
ATOM 1789 O O . ILE A 1 14 ? 6.351 1.106 3.761 1.00 64.12 14 ILE A O 3
ATOM 1805 N N . PRO A 1 15 ? 4.254 1.616 4.405 1.00 0.34 15 PRO A N 3
ATOM 1806 C CA . PRO A 1 15 ? 4.442 3.068 4.328 1.00 25.00 15 PRO A CA 3
ATOM 1807 C C . PRO A 1 15 ? 5.371 3.591 5.419 1.00 72.02 15 PRO A C 3
ATOM 1808 O O . PRO A 1 15 ? 4.921 3.987 6.493 1.00 11.11 15 PRO A O 3
ATOM 1819 N N . GLY A 1 16 ? 6.670 3.590 5.135 1.00 31.30 16 GLY A N 3
ATOM 1820 C CA . GLY A 1 16 ? 7.641 4.067 6.102 1.00 31.22 16 GLY A CA 3
ATOM 1821 C C . GLY A 1 16 ? 9.049 3.601 5.788 1.00 11.41 16 GLY A C 3
ATOM 1822 O O . GLY A 1 16 ? 9.911 4.406 5.435 1.00 4.43 16 GLY A O 3
ATOM 1826 N N . ILE A 1 17 ? 9.283 2.300 5.918 1.00 71.13 17 ILE A N 3
ATOM 1827 C CA . ILE A 1 17 ? 10.596 1.730 5.646 1.00 64.45 17 ILE A CA 3
ATOM 1828 C C . ILE A 1 17 ? 10.923 1.787 4.157 1.00 1.41 17 ILE A C 3
ATOM 1829 O O . ILE A 1 17 ? 12.071 2.007 3.771 1.00 44.30 17 ILE A O 3
ATOM 1845 N N . TYR A 1 18 ? 9.906 1.590 3.326 1.00 51.21 18 TYR A N 3
ATOM 1846 C CA . TYR A 1 18 ? 10.085 1.619 1.879 1.00 15.21 18 TYR A CA 3
ATOM 1847 C C . TYR A 1 18 ? 9.120 2.608 1.231 1.00 45.11 18 TYR A C 3
ATOM 1848 O O . TYR A 1 18 ? 7.908 2.403 1.235 1.00 35.11 18 TYR A O 3
ATOM 1866 N N . ASN A 1 19 ? 9.671 3.682 0.674 1.00 73.05 19 ASN A N 3
ATOM 1867 C CA . ASN A 1 19 ? 8.861 4.704 0.021 1.00 52.05 19 ASN A CA 3
ATOM 1868 C C . ASN A 1 19 ? 9.241 4.841 -1.451 1.00 15.13 19 ASN A C 3
ATOM 1869 O O . ASN A 1 19 ? 8.539 5.491 -2.226 1.00 42.12 19 ASN A O 3
ATOM 1880 N N . VAL A 1 20 ? 10.355 4.224 -1.829 1.00 25.34 20 VAL A N 3
ATOM 1881 C CA . VAL A 1 20 ? 10.828 4.275 -3.207 1.00 22.11 20 VAL A CA 3
ATOM 1882 C C . VAL A 1 20 ? 10.817 2.890 -3.843 1.00 65.33 20 VAL A C 3
ATOM 1883 O O . VAL A 1 20 ? 10.552 1.890 -3.176 1.00 35.42 20 VAL A O 3
ATOM 1896 N N . CYS A 1 21 ? 11.109 2.838 -5.139 1.00 31.53 21 CYS A N 3
ATOM 1897 C CA . CYS A 1 21 ? 11.133 1.575 -5.867 1.00 43.04 21 CYS A CA 3
ATOM 1898 C C . CYS A 1 21 ? 11.987 1.690 -7.127 1.00 4.23 21 CYS A C 3
ATOM 1899 O O . CYS A 1 21 ? 11.982 2.720 -7.802 1.00 22.24 21 CYS A O 3
ATOM 1906 N N . VAL A 1 22 ? 12.721 0.626 -7.437 1.00 74.32 22 VAL A N 3
ATOM 1907 C CA . VAL A 1 22 ? 13.579 0.606 -8.616 1.00 31.14 22 VAL A CA 3
ATOM 1908 C C . VAL A 1 22 ? 13.428 -0.703 -9.383 1.00 45.32 22 VAL A C 3
ATOM 1909 O O . VAL A 1 22 ? 13.345 -1.778 -8.788 1.00 53.24 22 VAL A O 3
ATOM 1922 N N . HIS A 1 23 ? 13.395 -0.605 -10.708 1.00 44.44 23 HIS A N 3
ATOM 1923 C CA . HIS A 1 23 ? 13.256 -1.782 -11.559 1.00 1.52 23 HIS A CA 3
ATOM 1924 C C . HIS A 1 23 ? 14.398 -1.861 -12.568 1.00 55.51 23 HIS A C 3
ATOM 1925 O O . HIS A 1 23 ? 14.520 -1.009 -13.449 1.00 64.21 23 HIS A O 3
ATOM 1939 N N . TYR A 1 24 ? 15.230 -2.887 -12.433 1.00 40.21 24 TYR A N 3
ATOM 1940 C CA . TYR A 1 24 ? 16.363 -3.075 -13.331 1.00 43.11 24 TYR A CA 3
ATOM 1941 C C . TYR A 1 24 ? 16.068 -4.161 -14.361 1.00 53.21 24 TYR A C 3
ATOM 1942 O O . TYR A 1 24 ? 15.894 -5.330 -14.017 1.00 11.05 24 TYR A O 3
ATOM 1960 N N . LYS A 1 25 ? 16.013 -3.766 -15.628 1.00 53.45 25 LYS A N 3
ATOM 1961 C CA . LYS A 1 25 ? 15.740 -4.703 -16.712 1.00 3.14 25 LYS A CA 3
ATOM 1962 C C . LYS A 1 25 ? 16.816 -4.616 -17.789 1.00 64.43 25 LYS A C 3
ATOM 1963 O O . LYS A 1 25 ? 16.967 -3.588 -18.449 1.00 13.24 25 LYS A O 3
ATOM 1982 N N . SER A 1 26 ? 17.561 -5.703 -17.964 1.00 24.31 26 SER A N 3
ATOM 1983 C CA . SER A 1 26 ? 18.625 -5.749 -18.960 1.00 50.04 26 SER A CA 3
ATOM 1984 C C . SER A 1 26 ? 18.556 -7.040 -19.770 1.00 30.42 26 SER A C 3
ATOM 1985 O O . SER A 1 26 ? 17.936 -8.016 -19.349 1.00 30.33 26 SER A O 3
ATOM 1993 N N . GLU A 1 27 ? 19.198 -7.037 -20.934 1.00 54.21 27 GLU A N 3
ATOM 1994 C CA . GLU A 1 27 ? 19.208 -8.208 -21.803 1.00 44.42 27 GLU A CA 3
ATOM 1995 C C . GLU A 1 27 ? 20.149 -9.280 -21.260 1.00 51.43 27 GLU A C 3
ATOM 1996 O O . GLU A 1 27 ? 20.107 -10.433 -21.689 1.00 54.24 27 GLU A O 3
ATOM 2008 N N . ASP A 1 28 ? 20.997 -8.890 -20.315 1.00 30.21 28 ASP A N 3
ATOM 2009 C CA . ASP A 1 28 ? 21.948 -9.817 -19.712 1.00 42.22 28 ASP A CA 3
ATOM 2010 C C . ASP A 1 28 ? 21.480 -10.252 -18.327 1.00 1.51 28 ASP A C 3
ATOM 2011 O O . ASP A 1 28 ? 21.847 -11.323 -17.846 1.00 11.02 28 ASP A O 3
ATOM 2020 N N . GLU A 1 29 ? 20.669 -9.412 -17.691 1.00 51.32 29 GLU A N 3
ATOM 2021 C CA . GLU A 1 29 ? 20.153 -9.709 -16.360 1.00 71.33 29 GLU A CA 3
ATOM 2022 C C . GLU A 1 29 ? 18.907 -8.880 -16.062 1.00 21.02 29 GLU A C 3
ATOM 2023 O O . GLU A 1 29 ? 18.610 -7.913 -16.763 1.00 25.41 29 GLU A O 3
ATOM 2035 N N . GLU A 1 30 ? 18.182 -9.267 -15.016 1.00 44.35 30 GLU A N 3
ATOM 2036 C CA . GLU A 1 30 ? 16.968 -8.560 -14.626 1.00 42.22 30 GLU A CA 3
ATOM 2037 C C . GLU A 1 30 ? 16.651 -8.796 -13.152 1.00 72.44 30 GLU A C 3
ATOM 2038 O O . GLU A 1 30 ? 16.533 -9.938 -12.707 1.00 60.21 30 GLU A O 3
ATOM 2050 N N . TYR A 1 31 ? 16.514 -7.710 -12.401 1.00 43.51 31 TYR A N 3
ATOM 2051 C CA . TYR A 1 31 ? 16.214 -7.798 -10.977 1.00 54.41 31 TYR A CA 3
ATOM 2052 C C . TYR A 1 31 ? 15.547 -6.518 -10.481 1.00 20.21 31 TYR A C 3
ATOM 2053 O O . TYR A 1 31 ? 15.604 -5.479 -11.138 1.00 40.40 31 TYR A O 3
ATOM 2071 N N . LYS A 1 32 ? 14.915 -6.602 -9.315 1.00 70.11 32 LYS A N 3
ATOM 2072 C CA . LYS A 1 32 ? 14.238 -5.452 -8.727 1.00 20.42 32 LYS A CA 3
ATOM 2073 C C . LYS A 1 32 ? 14.509 -5.370 -7.228 1.00 44.51 32 LYS A C 3
ATOM 2074 O O . LYS A 1 32 ? 14.419 -6.369 -6.515 1.00 42.12 32 LYS A O 3
ATOM 2093 N N . SER A 1 33 ? 14.841 -4.172 -6.757 1.00 12.24 33 SER A N 3
ATOM 2094 C CA . SER A 1 33 ? 15.127 -3.959 -5.343 1.00 24.33 33 SER A CA 3
ATOM 2095 C C . SER A 1 33 ? 15.176 -2.470 -5.016 1.00 42.21 33 SER A C 3
ATOM 2096 O O . SER A 1 33 ? 15.600 -1.656 -5.837 1.00 4.31 33 SER A O 3
ATOM 2104 N N . CYS A 1 34 ? 14.739 -2.120 -3.811 1.00 75.22 34 CYS A N 3
ATOM 2105 C CA . CYS A 1 34 ? 14.731 -0.730 -3.374 1.00 13.44 34 CYS A CA 3
ATOM 2106 C C . CYS A 1 34 ? 14.161 -0.606 -1.963 1.00 61.23 34 CYS A C 3
ATOM 2107 O O . CYS A 1 34 ? 13.978 -1.604 -1.267 1.00 52.30 34 CYS A O 3
ATOM 2114 N N . GLY A 1 35 ? 13.883 0.626 -1.549 1.00 53.20 35 GLY A N 3
ATOM 2115 C CA . GLY A 1 35 ? 13.337 0.858 -0.225 1.00 32.05 35 GLY A CA 3
ATOM 2116 C C . GLY A 1 35 ? 13.294 2.330 0.135 1.00 35.24 35 GLY A C 3
ATOM 2117 O O . GLY A 1 35 ? 12.246 2.970 0.035 1.00 62.54 35 GLY A O 3
ATOM 2121 N N . ILE A 1 36 ? 14.433 2.868 0.558 1.00 72.34 36 ILE A N 3
ATOM 2122 C CA . ILE A 1 36 ? 14.520 4.273 0.934 1.00 10.12 36 ILE A CA 3
ATOM 2123 C C . ILE A 1 36 ? 15.305 5.072 -0.100 1.00 64.25 36 ILE A C 3
ATOM 2124 O O . ILE A 1 36 ? 16.339 4.621 -0.592 1.00 64.41 36 ILE A O 3
ATOM 2140 N N . GLN A 1 37 ? 14.808 6.261 -0.425 1.00 33.25 37 GLN A N 3
ATOM 2141 C CA . GLN A 1 37 ? 15.464 7.123 -1.400 1.00 41.02 37 GLN A CA 3
ATOM 2142 C C . GLN A 1 37 ? 16.944 7.289 -1.072 1.00 22.44 37 GLN A C 3
ATOM 2143 O O . GLN A 1 37 ? 17.774 7.444 -1.967 1.00 0.43 37 GLN A O 3
ATOM 2157 N N . GLU A 1 38 ? 17.267 7.254 0.218 1.00 53.14 38 GLU A N 3
ATOM 2158 C CA . GLU A 1 38 ? 18.647 7.402 0.663 1.00 23.31 38 GLU A CA 3
ATOM 2159 C C . GLU A 1 38 ? 19.515 6.265 0.132 1.00 61.43 38 GLU A C 3
ATOM 2160 O O . GLU A 1 38 ? 20.667 6.475 -0.247 1.00 74.35 38 GLU A O 3
ATOM 2172 N N . GLU A 1 39 ? 18.953 5.060 0.108 1.00 11.14 39 GLU A N 3
ATOM 2173 C CA . GLU A 1 39 ? 19.676 3.890 -0.375 1.00 71.30 39 GLU A CA 3
ATOM 2174 C C . GLU A 1 39 ? 19.560 3.767 -1.892 1.00 30.44 39 GLU A C 3
ATOM 2175 O O . GLU A 1 39 ? 20.539 3.475 -2.579 1.00 21.41 39 GLU A O 3
ATOM 2187 N N . CYS A 1 40 ? 18.356 3.991 -2.407 1.00 70.02 40 CYS A N 3
ATOM 2188 C CA . CYS A 1 40 ? 18.110 3.905 -3.841 1.00 74.25 40 CYS A CA 3
ATOM 2189 C C . CYS A 1 40 ? 18.937 4.939 -4.599 1.00 1.43 40 CYS A C 3
ATOM 2190 O O . CYS A 1 40 ? 19.435 4.671 -5.692 1.00 32.35 40 CYS A O 3
ATOM 2197 N N . GLU A 1 41 ? 19.079 6.122 -4.009 1.00 3.21 41 GLU A N 3
ATOM 2198 C CA . GLU A 1 41 ? 19.846 7.197 -4.628 1.00 71.24 41 GLU A CA 3
ATOM 2199 C C . GLU A 1 41 ? 21.299 6.779 -4.834 1.00 42.54 41 GLU A C 3
ATOM 2200 O O . GLU A 1 41 ? 22.010 7.354 -5.659 1.00 62.23 41 GLU A O 3
ATOM 2212 N N . ASP A 1 42 ? 21.733 5.777 -4.079 1.00 3.04 42 ASP A N 3
ATOM 2213 C CA . ASP A 1 42 ? 23.101 5.282 -4.178 1.00 23.44 42 ASP A CA 3
ATOM 2214 C C . ASP A 1 42 ? 23.462 4.967 -5.626 1.00 73.21 42 ASP A C 3
ATOM 2215 O O . ASP A 1 42 ? 24.622 5.066 -6.023 1.00 3.41 42 ASP A O 3
ATOM 2224 N N . ALA A 1 43 ? 22.459 4.586 -6.411 1.00 20.54 43 ALA A N 3
ATOM 2225 C CA . ALA A 1 43 ? 22.670 4.257 -7.815 1.00 1.01 43 ALA A CA 3
ATOM 2226 C C . ALA A 1 43 ? 22.989 5.506 -8.629 1.00 53.41 43 ALA A C 3
ATOM 2227 O O . ALA A 1 43 ? 22.107 6.087 -9.261 1.00 41.22 43 ALA A O 3
ATOM 2234 N N . GLU A 1 44 ? 24.254 5.914 -8.608 1.00 52.40 44 GLU A N 3
ATOM 2235 C CA . GLU A 1 44 ? 24.687 7.096 -9.344 1.00 12.52 44 GLU A CA 3
ATOM 2236 C C . GLU A 1 44 ? 24.554 6.880 -10.848 1.00 75.15 44 GLU A C 3
ATOM 2237 O O . GLU A 1 44 ? 24.706 5.763 -11.342 1.00 13.22 44 GLU A O 3
ATOM 2249 N N . GLY A 1 45 ? 24.267 7.958 -11.573 1.00 24.33 45 GLY A N 3
ATOM 2250 C CA . GLY A 1 45 ? 24.117 7.865 -13.013 1.00 45.12 45 GLY A CA 3
ATOM 2251 C C . GLY A 1 45 ? 22.666 7.775 -13.440 1.00 71.14 45 GLY A C 3
ATOM 2252 O O . GLY A 1 45 ? 22.171 8.636 -14.167 1.00 0.33 45 GLY A O 3
ATOM 2256 N N . ALA A 1 46 ? 21.982 6.728 -12.990 1.00 41.01 46 ALA A N 3
ATOM 2257 C CA . ALA A 1 46 ? 20.579 6.529 -13.330 1.00 32.31 46 ALA A CA 3
ATOM 2258 C C . ALA A 1 46 ? 19.667 7.238 -12.334 1.00 72.44 46 ALA A C 3
ATOM 2259 O O . ALA A 1 46 ? 20.024 7.422 -11.170 1.00 44.04 46 ALA A O 3
ATOM 2266 N N . THR A 1 47 ? 18.486 7.634 -12.799 1.00 40.51 47 THR A N 3
ATOM 2267 C CA . THR A 1 47 ? 17.523 8.325 -11.950 1.00 65.11 47 THR A CA 3
ATOM 2268 C C . THR A 1 47 ? 16.513 7.349 -11.358 1.00 40.02 47 THR A C 3
ATOM 2269 O O . THR A 1 47 ? 16.069 6.417 -12.029 1.00 33.04 47 THR A O 3
ATOM 2280 N N . VAL A 1 48 ? 16.153 7.569 -10.098 1.00 12.23 48 VAL A N 3
ATOM 2281 C CA . VAL A 1 48 ? 15.193 6.710 -9.416 1.00 34.23 48 VAL A CA 3
ATOM 2282 C C . VAL A 1 48 ? 13.824 7.375 -9.330 1.00 13.35 48 VAL A C 3
ATOM 2283 O O . VAL A 1 48 ? 13.675 8.439 -8.726 1.00 31.42 48 VAL A O 3
ATOM 2296 N N . LEU A 1 49 ? 12.825 6.743 -9.936 1.00 65.15 49 LEU A N 3
ATOM 2297 C CA . LEU A 1 49 ? 11.466 7.273 -9.928 1.00 45.13 49 LEU A CA 3
ATOM 2298 C C . LEU A 1 49 ? 10.473 6.217 -9.455 1.00 73.04 49 LEU A C 3
ATOM 2299 O O . LEU A 1 49 ? 10.517 5.067 -9.894 1.00 55.21 49 LEU A O 3
ATOM 2315 N N . CYS A 1 50 ? 9.576 6.615 -8.559 1.00 52.03 50 CYS A N 3
ATOM 2316 C CA . CYS A 1 50 ? 8.569 5.704 -8.028 1.00 3.35 50 CYS A CA 3
ATOM 2317 C C . CYS A 1 50 ? 7.165 6.263 -8.238 1.00 71.34 50 CYS A C 3
ATOM 2318 O O . CYS A 1 50 ? 6.961 7.477 -8.236 1.00 14.03 50 CYS A O 3
ATOM 2325 N N . CYS A 1 51 ? 6.200 5.368 -8.421 1.00 33.23 51 CYS A N 3
ATOM 2326 C CA . CYS A 1 51 ? 4.814 5.769 -8.633 1.00 43.13 51 CYS A CA 3
ATOM 2327 C C . CYS A 1 51 ? 4.007 5.640 -7.345 1.00 11.32 51 CYS A C 3
ATOM 2328 O O . CYS A 1 51 ? 4.302 4.818 -6.478 1.00 31.35 51 CYS A O 3
ATOM 2335 N N . PRO A 1 52 ? 2.963 6.472 -7.215 1.00 52.33 52 PRO A N 3
ATOM 2336 C CA . PRO A 1 52 ? 2.091 6.471 -6.037 1.00 73.30 52 PRO A CA 3
ATOM 2337 C C . PRO A 1 52 ? 1.227 5.217 -5.957 1.00 32.30 52 PRO A C 3
ATOM 2338 O O . PRO A 1 52 ? 0.548 4.983 -4.958 1.00 14.31 52 PRO A O 3
ATOM 2349 N N . GLU A 1 53 ? 1.258 4.413 -7.016 1.00 5.14 53 GLU A N 3
ATOM 2350 C CA . GLU A 1 53 ? 0.477 3.183 -7.064 1.00 21.15 53 GLU A CA 3
ATOM 2351 C C . GLU A 1 53 ? 1.311 1.990 -6.605 1.00 4.30 53 GLU A C 3
ATOM 2352 O O . GLU A 1 53 ? 2.473 2.141 -6.226 1.00 21.20 53 GLU A O 3
ATOM 2364 N N . ASP A 1 54 ? 0.710 0.806 -6.642 1.00 2.31 54 ASP A N 3
ATOM 2365 C CA . ASP A 1 54 ? 1.397 -0.413 -6.231 1.00 13.00 54 ASP A CA 3
ATOM 2366 C C . ASP A 1 54 ? 2.014 -1.121 -7.433 1.00 41.52 54 ASP A C 3
ATOM 2367 O O . ASP A 1 54 ? 1.483 -1.061 -8.543 1.00 15.33 54 ASP A O 3
ATOM 2376 N N . LEU A 1 55 ? 3.139 -1.789 -7.206 1.00 22.11 55 LEU A N 3
ATOM 2377 C CA . LEU A 1 55 ? 3.831 -2.508 -8.271 1.00 15.14 55 LEU A CA 3
ATOM 2378 C C . LEU A 1 55 ? 4.174 -1.572 -9.425 1.00 63.22 55 LEU A C 3
ATOM 2379 O O . LEU A 1 55 ? 3.669 -1.729 -10.537 1.00 50.01 55 LEU A O 3
ATOM 2395 N N . CYS A 1 56 ? 5.039 -0.600 -9.155 1.00 15.24 56 CYS A N 3
ATOM 2396 C CA . CYS A 1 56 ? 5.452 0.361 -10.170 1.00 62.23 56 CYS A CA 3
ATOM 2397 C C . CYS A 1 56 ? 6.817 -0.008 -10.744 1.00 62.31 56 CYS A C 3
ATOM 2398 O O . CYS A 1 56 ? 7.184 0.433 -11.832 1.00 43.20 56 CYS A O 3
ATOM 2405 N N . ASN A 1 57 ? 7.564 -0.821 -10.004 1.00 31.31 57 ASN A N 3
ATOM 2406 C CA . ASN A 1 57 ? 8.888 -1.250 -10.439 1.00 24.05 57 ASN A CA 3
ATOM 2407 C C . ASN A 1 57 ? 8.871 -2.712 -10.875 1.00 1.14 57 ASN A C 3
ATOM 2408 O O . ASN A 1 57 ? 8.701 -3.613 -10.053 1.00 41.42 57 ASN A O 3
ATOM 2419 N N . LEU A 1 1 ? 1.195 -0.204 -0.162 1.00 40.12 1 LEU A N 4
ATOM 2420 C CA . LEU A 1 1 ? 2.061 -0.167 -1.335 1.00 43.24 1 LEU A CA 4
ATOM 2421 C C . LEU A 1 1 ? 2.662 -1.541 -1.613 1.00 33.33 1 LEU A C 4
ATOM 2422 O O . LEU A 1 1 ? 2.907 -2.319 -0.691 1.00 12.22 1 LEU A O 4
ATOM 2438 N N . GLN A 1 2 ? 2.897 -1.832 -2.888 1.00 5.00 2 GLN A N 4
ATOM 2439 C CA . GLN A 1 2 ? 3.471 -3.112 -3.286 1.00 31.33 2 GLN A CA 4
ATOM 2440 C C . GLN A 1 2 ? 4.622 -2.912 -4.266 1.00 22.23 2 GLN A C 4
ATOM 2441 O O . GLN A 1 2 ? 4.632 -1.955 -5.041 1.00 25.42 2 GLN A O 4
ATOM 2455 N N . CYS A 1 3 ? 5.591 -3.821 -4.226 1.00 1.41 3 CYS A N 4
ATOM 2456 C CA . CYS A 1 3 ? 6.748 -3.744 -5.109 1.00 63.35 3 CYS A CA 4
ATOM 2457 C C . CYS A 1 3 ? 7.050 -5.106 -5.729 1.00 43.20 3 CYS A C 4
ATOM 2458 O O . CYS A 1 3 ? 6.764 -6.146 -5.137 1.00 52.43 3 CYS A O 4
ATOM 2465 N N . ASN A 1 4 ? 7.631 -5.090 -6.924 1.00 40.04 4 ASN A N 4
ATOM 2466 C CA . ASN A 1 4 ? 7.972 -6.323 -7.625 1.00 10.12 4 ASN A CA 4
ATOM 2467 C C . ASN A 1 4 ? 9.287 -6.897 -7.107 1.00 20.24 4 ASN A C 4
ATOM 2468 O O . ASN A 1 4 ? 10.079 -6.196 -6.476 1.00 52.52 4 ASN A O 4
ATOM 2479 N N . THR A 1 5 ? 9.514 -8.179 -7.377 1.00 43.22 5 THR A N 4
ATOM 2480 C CA . THR A 1 5 ? 10.732 -8.848 -6.938 1.00 63.25 5 THR A CA 4
ATOM 2481 C C . THR A 1 5 ? 11.459 -9.492 -8.113 1.00 63.43 5 THR A C 4
ATOM 2482 O O . THR A 1 5 ? 10.844 -9.842 -9.121 1.00 72.23 5 THR A O 4
ATOM 2493 N N . LEU A 1 6 ? 12.772 -9.647 -7.978 1.00 33.54 6 LEU A N 4
ATOM 2494 C CA . LEU A 1 6 ? 13.583 -10.251 -9.029 1.00 24.33 6 LEU A CA 4
ATOM 2495 C C . LEU A 1 6 ? 13.181 -11.704 -9.261 1.00 21.24 6 LEU A C 4
ATOM 2496 O O . LEU A 1 6 ? 13.465 -12.277 -10.313 1.00 14.21 6 LEU A O 4
ATOM 2512 N N . ASP A 1 7 ? 12.517 -12.294 -8.272 1.00 45.33 7 ASP A N 4
ATOM 2513 C CA . ASP A 1 7 ? 12.073 -13.679 -8.370 1.00 33.14 7 ASP A CA 4
ATOM 2514 C C . ASP A 1 7 ? 10.832 -13.791 -9.250 1.00 14.23 7 ASP A C 4
ATOM 2515 O O . ASP A 1 7 ? 10.352 -14.889 -9.527 1.00 73.10 7 ASP A O 4
ATOM 2524 N N . GLY A 1 8 ? 10.316 -12.645 -9.685 1.00 71.23 8 GLY A N 4
ATOM 2525 C CA . GLY A 1 8 ? 9.135 -12.637 -10.528 1.00 54.51 8 GLY A CA 4
ATOM 2526 C C . GLY A 1 8 ? 7.853 -12.505 -9.729 1.00 42.51 8 GLY A C 4
ATOM 2527 O O . GLY A 1 8 ? 6.775 -12.329 -10.296 1.00 24.23 8 GLY A O 4
ATOM 2531 N N . GLY A 1 9 ? 7.970 -12.591 -8.407 1.00 40.34 9 GLY A N 4
ATOM 2532 C CA . GLY A 1 9 ? 6.804 -12.479 -7.551 1.00 31.42 9 GLY A CA 4
ATOM 2533 C C . GLY A 1 9 ? 6.577 -11.063 -7.062 1.00 54.40 9 GLY A C 4
ATOM 2534 O O . GLY A 1 9 ? 7.349 -10.157 -7.378 1.00 54.33 9 GLY A O 4
ATOM 2538 N N . THR A 1 10 ? 5.513 -10.868 -6.289 1.00 34.31 10 THR A N 4
ATOM 2539 C CA . THR A 1 10 ? 5.184 -9.552 -5.758 1.00 11.41 10 THR A CA 4
ATOM 2540 C C . THR A 1 10 ? 5.401 -9.497 -4.250 1.00 50.11 10 THR A C 4
ATOM 2541 O O . THR A 1 10 ? 5.175 -10.480 -3.546 1.00 24.42 10 THR A O 4
ATOM 2552 N N . GLU A 1 11 ? 5.839 -8.341 -3.761 1.00 45.04 11 GLU A N 4
ATOM 2553 C CA . GLU A 1 11 ? 6.087 -8.160 -2.336 1.00 12.32 11 GLU A CA 4
ATOM 2554 C C . GLU A 1 11 ? 5.345 -6.936 -1.806 1.00 53.02 11 GLU A C 4
ATOM 2555 O O . GLU A 1 11 ? 5.169 -5.948 -2.518 1.00 62.14 11 GLU A O 4
ATOM 2567 N N . GLU A 1 12 ? 4.911 -7.011 -0.552 1.00 24.04 12 GLU A N 4
ATOM 2568 C CA . GLU A 1 12 ? 4.187 -5.910 0.073 1.00 61.22 12 GLU A CA 4
ATOM 2569 C C . GLU A 1 12 ? 5.152 -4.926 0.727 1.00 1.15 12 GLU A C 4
ATOM 2570 O O . GLU A 1 12 ? 5.884 -5.279 1.653 1.00 14.42 12 GLU A O 4
ATOM 2582 N N . CYS A 1 13 ? 5.149 -3.690 0.240 1.00 54.13 13 CYS A N 4
ATOM 2583 C CA . CYS A 1 13 ? 6.023 -2.654 0.775 1.00 42.41 13 CYS A CA 4
ATOM 2584 C C . CYS A 1 13 ? 5.344 -1.906 1.918 1.00 12.44 13 CYS A C 4
ATOM 2585 O O . CYS A 1 13 ? 4.257 -1.351 1.752 1.00 43.33 13 CYS A O 4
ATOM 2592 N N . ILE A 1 14 ? 5.992 -1.895 3.078 1.00 34.35 14 ILE A N 4
ATOM 2593 C CA . ILE A 1 14 ? 5.451 -1.215 4.249 1.00 50.23 14 ILE A CA 4
ATOM 2594 C C . ILE A 1 14 ? 5.457 0.298 4.056 1.00 21.05 14 ILE A C 4
ATOM 2595 O O . ILE A 1 14 ? 6.448 0.891 3.630 1.00 64.51 14 ILE A O 4
ATOM 2611 N N . PRO A 1 15 ? 4.325 0.940 4.380 1.00 12.10 15 PRO A N 4
ATOM 2612 C CA . PRO A 1 15 ? 4.175 2.393 4.254 1.00 73.23 15 PRO A CA 4
ATOM 2613 C C . PRO A 1 15 ? 5.013 3.153 5.275 1.00 4.23 15 PRO A C 4
ATOM 2614 O O . PRO A 1 15 ? 4.498 3.628 6.286 1.00 14.40 15 PRO A O 4
ATOM 2625 N N . GLY A 1 16 ? 6.310 3.265 5.004 1.00 24.23 16 GLY A N 4
ATOM 2626 C CA . GLY A 1 16 ? 7.199 3.969 5.910 1.00 45.14 16 GLY A CA 4
ATOM 2627 C C . GLY A 1 16 ? 8.656 3.612 5.687 1.00 34.41 16 GLY A C 4
ATOM 2628 O O . GLY A 1 16 ? 9.486 4.487 5.440 1.00 74.05 16 GLY A O 4
ATOM 2632 N N . ILE A 1 17 ? 8.967 2.323 5.777 1.00 42.12 17 ILE A N 4
ATOM 2633 C CA . ILE A 1 17 ? 10.333 1.853 5.584 1.00 23.30 17 ILE A CA 4
ATOM 2634 C C . ILE A 1 17 ? 10.740 1.933 4.117 1.00 63.04 17 ILE A C 4
ATOM 2635 O O . ILE A 1 17 ? 11.914 2.124 3.797 1.00 52.13 17 ILE A O 4
ATOM 2651 N N . TYR A 1 18 ? 9.763 1.787 3.229 1.00 42.33 18 TYR A N 4
ATOM 2652 C CA . TYR A 1 18 ? 10.019 1.843 1.794 1.00 24.34 18 TYR A CA 4
ATOM 2653 C C . TYR A 1 18 ? 9.068 2.819 1.108 1.00 23.44 18 TYR A C 4
ATOM 2654 O O . TYR A 1 18 ? 7.856 2.612 1.091 1.00 53.01 18 TYR A O 4
ATOM 2672 N N . ASN A 1 19 ? 9.629 3.883 0.543 1.00 22.23 19 ASN A N 4
ATOM 2673 C CA . ASN A 1 19 ? 8.832 4.892 -0.145 1.00 23.11 19 ASN A CA 4
ATOM 2674 C C . ASN A 1 19 ? 9.244 5.004 -1.610 1.00 12.23 19 ASN A C 4
ATOM 2675 O O . ASN A 1 19 ? 8.568 5.654 -2.408 1.00 1.04 19 ASN A O 4
ATOM 2686 N N . VAL A 1 20 ? 10.357 4.366 -1.957 1.00 31.34 20 VAL A N 4
ATOM 2687 C CA . VAL A 1 20 ? 10.858 4.392 -3.325 1.00 63.14 20 VAL A CA 4
ATOM 2688 C C . VAL A 1 20 ? 10.842 2.998 -3.943 1.00 41.44 20 VAL A C 4
ATOM 2689 O O . VAL A 1 20 ? 10.548 2.011 -3.269 1.00 2.25 20 VAL A O 4
ATOM 2702 N N . CYS A 1 21 ? 11.161 2.925 -5.231 1.00 75.44 21 CYS A N 4
ATOM 2703 C CA . CYS A 1 21 ? 11.183 1.652 -5.942 1.00 42.14 21 CYS A CA 4
ATOM 2704 C C . CYS A 1 21 ? 12.044 1.746 -7.199 1.00 0.22 21 CYS A C 4
ATOM 2705 O O . CYS A 1 21 ? 12.032 2.759 -7.898 1.00 51.15 21 CYS A O 4
ATOM 2712 N N . VAL A 1 22 ? 12.791 0.683 -7.479 1.00 74.40 22 VAL A N 4
ATOM 2713 C CA . VAL A 1 22 ? 13.657 0.644 -8.651 1.00 74.14 22 VAL A CA 4
ATOM 2714 C C . VAL A 1 22 ? 13.450 -0.641 -9.445 1.00 75.03 22 VAL A C 4
ATOM 2715 O O . VAL A 1 22 ? 13.300 -1.721 -8.872 1.00 52.40 22 VAL A O 4
ATOM 2728 N N . HIS A 1 23 ? 13.443 -0.518 -10.769 1.00 14.21 23 HIS A N 4
ATOM 2729 C CA . HIS A 1 23 ? 13.255 -1.670 -11.643 1.00 71.20 23 HIS A CA 4
ATOM 2730 C C . HIS A 1 23 ? 14.417 -1.804 -12.623 1.00 13.30 23 HIS A C 4
ATOM 2731 O O . HIS A 1 23 ? 14.579 -0.981 -13.525 1.00 34.22 23 HIS A O 4
ATOM 2745 N N . TYR A 1 24 ? 15.222 -2.844 -12.439 1.00 44.44 24 TYR A N 4
ATOM 2746 C CA . TYR A 1 24 ? 16.371 -3.083 -13.305 1.00 40.32 24 TYR A CA 4
ATOM 2747 C C . TYR A 1 24 ? 16.073 -4.189 -14.313 1.00 10.04 24 TYR A C 4
ATOM 2748 O O . TYR A 1 24 ? 15.862 -5.344 -13.941 1.00 52.40 24 TYR A O 4
ATOM 2766 N N . LYS A 1 25 ? 16.058 -3.828 -15.591 1.00 42.51 25 LYS A N 4
ATOM 2767 C CA . LYS A 1 25 ? 15.788 -4.787 -16.655 1.00 64.30 25 LYS A CA 4
ATOM 2768 C C . LYS A 1 25 ? 16.880 -4.741 -17.719 1.00 41.13 25 LYS A C 4
ATOM 2769 O O . LYS A 1 25 ? 17.051 -3.732 -18.403 1.00 2.41 25 LYS A O 4
ATOM 2788 N N . SER A 1 26 ? 17.615 -5.840 -17.855 1.00 61.11 26 SER A N 4
ATOM 2789 C CA . SER A 1 26 ? 18.692 -5.923 -18.835 1.00 32.50 26 SER A CA 4
ATOM 2790 C C . SER A 1 26 ? 18.615 -7.232 -19.616 1.00 51.55 26 SER A C 4
ATOM 2791 O O . SER A 1 26 ? 17.976 -8.189 -19.182 1.00 22.31 26 SER A O 4
ATOM 2799 N N . GLU A 1 27 ? 19.271 -7.263 -20.772 1.00 50.53 27 GLU A N 4
ATOM 2800 C CA . GLU A 1 27 ? 19.276 -8.452 -21.615 1.00 63.42 27 GLU A CA 4
ATOM 2801 C C . GLU A 1 27 ? 20.193 -9.526 -21.035 1.00 41.34 27 GLU A C 4
ATOM 2802 O O . GLU A 1 27 ? 20.141 -10.687 -21.441 1.00 33.13 27 GLU A O 4
ATOM 2814 N N . ASP A 1 28 ? 21.032 -9.128 -20.086 1.00 25.24 28 ASP A N 4
ATOM 2815 C CA . ASP A 1 28 ? 21.961 -10.055 -19.449 1.00 21.10 28 ASP A CA 4
ATOM 2816 C C . ASP A 1 28 ? 21.464 -10.456 -18.063 1.00 45.04 28 ASP A C 4
ATOM 2817 O O . ASP A 1 28 ? 21.807 -11.524 -17.557 1.00 15.24 28 ASP A O 4
ATOM 2826 N N . GLU A 1 29 ? 20.657 -9.592 -17.457 1.00 0.44 29 GLU A N 4
ATOM 2827 C CA . GLU A 1 29 ? 20.116 -9.856 -16.129 1.00 15.22 29 GLU A CA 4
ATOM 2828 C C . GLU A 1 29 ? 18.882 -8.998 -15.864 1.00 14.02 29 GLU A C 4
ATOM 2829 O O . GLU A 1 29 ? 18.615 -8.037 -16.585 1.00 22.21 29 GLU A O 4
ATOM 2841 N N . GLU A 1 30 ? 18.133 -9.354 -14.825 1.00 13.34 30 GLU A N 4
ATOM 2842 C CA . GLU A 1 30 ? 16.926 -8.617 -14.466 1.00 24.44 30 GLU A CA 4
ATOM 2843 C C . GLU A 1 30 ? 16.578 -8.828 -12.995 1.00 31.01 30 GLU A C 4
ATOM 2844 O O . GLU A 1 30 ? 16.424 -9.961 -12.538 1.00 71.13 30 GLU A O 4
ATOM 2856 N N . TYR A 1 31 ? 16.456 -7.729 -12.259 1.00 32.01 31 TYR A N 4
ATOM 2857 C CA . TYR A 1 31 ? 16.129 -7.792 -10.839 1.00 72.24 31 TYR A CA 4
ATOM 2858 C C . TYR A 1 31 ? 15.491 -6.489 -10.369 1.00 10.33 31 TYR A C 4
ATOM 2859 O O . TYR A 1 31 ? 15.588 -5.459 -11.036 1.00 44.14 31 TYR A O 4
ATOM 2877 N N . LYS A 1 32 ? 14.838 -6.541 -9.213 1.00 32.02 32 LYS A N 4
ATOM 2878 C CA . LYS A 1 32 ? 14.184 -5.366 -8.649 1.00 4.12 32 LYS A CA 4
ATOM 2879 C C . LYS A 1 32 ? 14.424 -5.280 -7.145 1.00 12.42 32 LYS A C 4
ATOM 2880 O O . LYS A 1 32 ? 14.290 -6.271 -6.428 1.00 12.15 32 LYS A O 4
ATOM 2899 N N . SER A 1 33 ? 14.777 -4.088 -6.674 1.00 2.12 33 SER A N 4
ATOM 2900 C CA . SER A 1 33 ? 15.037 -3.873 -5.255 1.00 64.21 33 SER A CA 4
ATOM 2901 C C . SER A 1 33 ? 15.119 -2.383 -4.937 1.00 70.23 33 SER A C 4
ATOM 2902 O O . SER A 1 33 ? 15.583 -1.587 -5.754 1.00 3.35 33 SER A O 4
ATOM 2910 N N . CYS A 1 34 ? 14.664 -2.013 -3.745 1.00 20.42 34 CYS A N 4
ATOM 2911 C CA . CYS A 1 34 ? 14.684 -0.620 -3.317 1.00 11.13 34 CYS A CA 4
ATOM 2912 C C . CYS A 1 34 ? 14.085 -0.471 -1.921 1.00 22.11 34 CYS A C 4
ATOM 2913 O O . CYS A 1 34 ? 13.850 -1.459 -1.226 1.00 43.22 34 CYS A O 4
ATOM 2920 N N . GLY A 1 35 ? 13.841 0.772 -1.517 1.00 75.03 35 GLY A N 4
ATOM 2921 C CA . GLY A 1 35 ? 13.271 1.028 -0.207 1.00 64.01 35 GLY A CA 4
ATOM 2922 C C . GLY A 1 35 ? 13.259 2.503 0.141 1.00 11.14 35 GLY A C 4
ATOM 2923 O O . GLY A 1 35 ? 12.232 3.170 0.009 1.00 44.24 35 GLY A O 4
ATOM 2927 N N . ILE A 1 36 ? 14.401 3.013 0.590 1.00 51.22 36 ILE A N 4
ATOM 2928 C CA . ILE A 1 36 ? 14.516 4.419 0.959 1.00 65.41 36 ILE A CA 4
ATOM 2929 C C . ILE A 1 36 ? 15.305 5.199 -0.087 1.00 64.42 36 ILE A C 4
ATOM 2930 O O . ILE A 1 36 ? 16.349 4.745 -0.556 1.00 51.43 36 ILE A O 4
ATOM 2946 N N . GLN A 1 37 ? 14.800 6.374 -0.446 1.00 50.24 37 GLN A N 4
ATOM 2947 C CA . GLN A 1 37 ? 15.459 7.218 -1.437 1.00 14.05 37 GLN A CA 4
ATOM 2948 C C . GLN A 1 37 ? 16.932 7.410 -1.094 1.00 43.11 37 GLN A C 4
ATOM 2949 O O . GLN A 1 37 ? 17.772 7.553 -1.982 1.00 54.25 37 GLN A O 4
ATOM 2963 N N . GLU A 1 38 ? 17.239 7.412 0.200 1.00 51.55 38 GLU A N 4
ATOM 2964 C CA . GLU A 1 38 ? 18.612 7.588 0.658 1.00 12.52 38 GLU A CA 4
ATOM 2965 C C . GLU A 1 38 ? 19.503 6.458 0.153 1.00 23.31 38 GLU A C 4
ATOM 2966 O O . GLU A 1 38 ? 20.655 6.681 -0.219 1.00 31.15 38 GLU A O 4
ATOM 2978 N N . GLU A 1 39 ? 18.961 5.244 0.144 1.00 64.23 39 GLU A N 4
ATOM 2979 C CA . GLU A 1 39 ? 19.708 4.078 -0.314 1.00 42.02 39 GLU A CA 4
ATOM 2980 C C . GLU A 1 39 ? 19.607 3.928 -1.829 1.00 61.14 39 GLU A C 4
ATOM 2981 O O . GLU A 1 39 ? 20.597 3.643 -2.504 1.00 21.11 39 GLU A O 4
ATOM 2993 N N . CYS A 1 40 ? 18.404 4.121 -2.358 1.00 55.22 40 CYS A N 4
ATOM 2994 C CA . CYS A 1 40 ? 18.171 4.007 -3.793 1.00 34.22 40 CYS A CA 4
ATOM 2995 C C . CYS A 1 40 ? 18.984 5.045 -4.560 1.00 61.04 40 CYS A C 4
ATOM 2996 O O . CYS A 1 40 ? 19.483 4.773 -5.652 1.00 13.20 40 CYS A O 4
ATOM 3003 N N . GLU A 1 41 ? 19.113 6.234 -3.981 1.00 1.33 41 GLU A N 4
ATOM 3004 C CA . GLU A 1 41 ? 19.865 7.313 -4.611 1.00 24.12 41 GLU A CA 4
ATOM 3005 C C . GLU A 1 41 ? 21.309 6.891 -4.869 1.00 21.15 41 GLU A C 4
ATOM 3006 O O . GLU A 1 41 ? 21.991 7.462 -5.720 1.00 24.43 41 GLU A O 4
ATOM 3018 N N . ASP A 1 42 ? 21.767 5.888 -4.127 1.00 44.50 42 ASP A N 4
ATOM 3019 C CA . ASP A 1 42 ? 23.129 5.389 -4.275 1.00 24.34 42 ASP A CA 4
ATOM 3020 C C . ASP A 1 42 ? 23.439 5.078 -5.736 1.00 31.34 42 ASP A C 4
ATOM 3021 O O . ASP A 1 42 ? 24.582 5.191 -6.176 1.00 4.21 42 ASP A O 4
ATOM 3030 N N . ALA A 1 43 ? 22.412 4.684 -6.482 1.00 20.02 43 ALA A N 4
ATOM 3031 C CA . ALA A 1 43 ? 22.574 4.357 -7.893 1.00 41.41 43 ALA A CA 4
ATOM 3032 C C . ALA A 1 43 ? 22.874 5.607 -8.715 1.00 30.43 43 ALA A C 4
ATOM 3033 O O . ALA A 1 43 ? 21.969 6.224 -9.274 1.00 74.03 43 ALA A O 4
ATOM 3040 N N . GLU A 1 44 ? 24.150 5.973 -8.782 1.00 1.13 44 GLU A N 4
ATOM 3041 C CA . GLU A 1 44 ? 24.568 7.150 -9.534 1.00 54.31 44 GLU A CA 4
ATOM 3042 C C . GLU A 1 44 ? 24.497 6.889 -11.036 1.00 4.10 44 GLU A C 4
ATOM 3043 O O . GLU A 1 44 ? 24.711 5.767 -11.493 1.00 30.14 44 GLU A O 4
ATOM 3055 N N . GLY A 1 45 ? 24.195 7.935 -11.799 1.00 44.23 45 GLY A N 4
ATOM 3056 C CA . GLY A 1 45 ? 24.101 7.799 -13.241 1.00 64.11 45 GLY A CA 4
ATOM 3057 C C . GLY A 1 45 ? 22.666 7.753 -13.727 1.00 2.53 45 GLY A C 4
ATOM 3058 O O . GLY A 1 45 ? 22.338 8.321 -14.768 1.00 61.02 45 GLY A O 4
ATOM 3062 N N . ALA A 1 46 ? 21.809 7.075 -12.971 1.00 73.03 46 ALA A N 4
ATOM 3063 C CA . ALA A 1 46 ? 20.401 6.958 -13.331 1.00 31.14 46 ALA A CA 4
ATOM 3064 C C . ALA A 1 46 ? 19.507 7.562 -12.253 1.00 22.33 46 ALA A C 4
ATOM 3065 O O . ALA A 1 46 ? 19.812 7.483 -11.062 1.00 72.40 46 ALA A O 4
ATOM 3072 N N . THR A 1 47 ? 18.402 8.167 -12.677 1.00 71.40 47 THR A N 4
ATOM 3073 C CA . THR A 1 47 ? 17.465 8.786 -11.748 1.00 72.33 47 THR A CA 4
ATOM 3074 C C . THR A 1 47 ? 16.467 7.765 -11.212 1.00 2.51 47 THR A C 4
ATOM 3075 O O . THR A 1 47 ? 16.005 6.890 -11.944 1.00 23.24 47 THR A O 4
ATOM 3086 N N . VAL A 1 48 ? 16.138 7.884 -9.930 1.00 12.44 48 VAL A N 4
ATOM 3087 C CA . VAL A 1 48 ? 15.193 6.973 -9.295 1.00 51.03 48 VAL A CA 4
ATOM 3088 C C . VAL A 1 48 ? 13.827 7.628 -9.126 1.00 53.13 48 VAL A C 4
ATOM 3089 O O . VAL A 1 48 ? 13.692 8.640 -8.436 1.00 71.53 48 VAL A O 4
ATOM 3102 N N . LEU A 1 49 ? 12.815 7.045 -9.760 1.00 50.40 49 LEU A N 4
ATOM 3103 C CA . LEU A 1 49 ? 11.457 7.572 -9.680 1.00 32.12 49 LEU A CA 4
ATOM 3104 C C . LEU A 1 49 ? 10.473 6.480 -9.271 1.00 51.30 49 LEU A C 4
ATOM 3105 O O . LEU A 1 49 ? 10.507 5.369 -9.800 1.00 54.15 49 LEU A O 4
ATOM 3121 N N . CYS A 1 50 ? 9.596 6.805 -8.327 1.00 72.11 50 CYS A N 4
ATOM 3122 C CA . CYS A 1 50 ? 8.600 5.854 -7.848 1.00 24.33 50 CYS A CA 4
ATOM 3123 C C . CYS A 1 50 ? 7.192 6.427 -7.980 1.00 63.10 50 CYS A C 4
ATOM 3124 O O . CYS A 1 50 ? 6.990 7.637 -7.873 1.00 32.23 50 CYS A O 4
ATOM 3131 N N . CYS A 1 51 ? 6.222 5.550 -8.213 1.00 60.55 51 CYS A N 4
ATOM 3132 C CA . CYS A 1 51 ? 4.833 5.966 -8.361 1.00 12.22 51 CYS A CA 4
ATOM 3133 C C . CYS A 1 51 ? 4.053 5.725 -7.071 1.00 50.34 51 CYS A C 4
ATOM 3134 O O . CYS A 1 51 ? 4.364 4.829 -6.287 1.00 31.13 51 CYS A O 4
ATOM 3141 N N . PRO A 1 52 ? 3.015 6.544 -6.846 1.00 74.13 52 PRO A N 4
ATOM 3142 C CA . PRO A 1 52 ? 2.168 6.439 -5.654 1.00 41.40 52 PRO A CA 4
ATOM 3143 C C . PRO A 1 52 ? 1.302 5.184 -5.666 1.00 41.31 52 PRO A C 4
ATOM 3144 O O . PRO A 1 52 ? 0.647 4.862 -4.676 1.00 2.35 52 PRO A O 4
ATOM 3155 N N . GLU A 1 53 ? 1.305 4.480 -6.794 1.00 34.14 53 GLU A N 4
ATOM 3156 C CA . GLU A 1 53 ? 0.518 3.260 -6.933 1.00 41.00 53 GLU A CA 4
ATOM 3157 C C . GLU A 1 53 ? 1.338 2.036 -6.537 1.00 22.42 53 GLU A C 4
ATOM 3158 O O . GLU A 1 53 ? 2.493 2.155 -6.127 1.00 32.24 53 GLU A O 4
ATOM 3170 N N . ASP A 1 54 ? 0.733 0.860 -6.662 1.00 32.20 54 ASP A N 4
ATOM 3171 C CA . ASP A 1 54 ? 1.406 -0.387 -6.318 1.00 32.22 54 ASP A CA 4
ATOM 3172 C C . ASP A 1 54 ? 2.041 -1.020 -7.552 1.00 22.32 54 ASP A C 4
ATOM 3173 O O . ASP A 1 54 ? 1.529 -0.889 -8.664 1.00 55.40 54 ASP A O 4
ATOM 3182 N N . LEU A 1 55 ? 3.160 -1.707 -7.348 1.00 43.54 55 LEU A N 4
ATOM 3183 C CA . LEU A 1 55 ? 3.867 -2.360 -8.445 1.00 2.33 55 LEU A CA 4
ATOM 3184 C C . LEU A 1 55 ? 4.186 -1.365 -9.556 1.00 64.01 55 LEU A C 4
ATOM 3185 O O . LEU A 1 55 ? 3.684 -1.484 -10.674 1.00 33.11 55 LEU A O 4
ATOM 3201 N N . CYS A 1 56 ? 5.027 -0.385 -9.242 1.00 51.24 56 CYS A N 4
ATOM 3202 C CA . CYS A 1 56 ? 5.416 0.630 -10.214 1.00 53.20 56 CYS A CA 4
ATOM 3203 C C . CYS A 1 56 ? 6.789 0.321 -10.804 1.00 11.35 56 CYS A C 4
ATOM 3204 O O . CYS A 1 56 ? 7.144 0.820 -11.870 1.00 40.15 56 CYS A O 4
ATOM 3211 N N . ASN A 1 57 ? 7.556 -0.505 -10.100 1.00 63.22 57 ASN A N 4
ATOM 3212 C CA . ASN A 1 57 ? 8.891 -0.881 -10.553 1.00 53.12 57 ASN A CA 4
ATOM 3213 C C . ASN A 1 57 ? 8.892 -2.294 -11.128 1.00 61.03 57 ASN A C 4
ATOM 3214 O O . ASN A 1 57 ? 8.709 -3.270 -10.402 1.00 30.34 57 ASN A O 4
ATOM 3225 N N . LEU A 1 1 ? 1.655 -0.280 0.297 1.00 72.24 1 LEU A N 5
ATOM 3226 C CA . LEU A 1 1 ? 1.974 -0.377 -1.123 1.00 45.45 1 LEU A CA 5
ATOM 3227 C C . LEU A 1 1 ? 2.630 -1.716 -1.444 1.00 70.04 1 LEU A C 5
ATOM 3228 O O . LEU A 1 1 ? 2.894 -2.518 -0.549 1.00 71.22 1 LEU A O 5
ATOM 3244 N N . GLN A 1 2 ? 2.891 -1.949 -2.727 1.00 23.05 2 GLN A N 5
ATOM 3245 C CA . GLN A 1 2 ? 3.518 -3.191 -3.165 1.00 14.24 2 GLN A CA 5
ATOM 3246 C C . GLN A 1 2 ? 4.659 -2.911 -4.137 1.00 73.40 2 GLN A C 5
ATOM 3247 O O . GLN A 1 2 ? 4.656 -1.901 -4.840 1.00 52.52 2 GLN A O 5
ATOM 3261 N N . CYS A 1 3 ? 5.634 -3.813 -4.172 1.00 20.32 3 CYS A N 5
ATOM 3262 C CA . CYS A 1 3 ? 6.783 -3.664 -5.057 1.00 73.41 3 CYS A CA 5
ATOM 3263 C C . CYS A 1 3 ? 7.133 -4.993 -5.722 1.00 11.42 3 CYS A C 5
ATOM 3264 O O . CYS A 1 3 ? 6.921 -6.060 -5.149 1.00 34.15 3 CYS A O 5
ATOM 3271 N N . ASN A 1 4 ? 7.671 -4.917 -6.935 1.00 21.23 4 ASN A N 5
ATOM 3272 C CA . ASN A 1 4 ? 8.051 -6.113 -7.678 1.00 72.01 4 ASN A CA 5
ATOM 3273 C C . ASN A 1 4 ? 9.361 -6.689 -7.150 1.00 2.23 4 ASN A C 5
ATOM 3274 O O . ASN A 1 4 ? 10.181 -5.972 -6.576 1.00 5.51 4 ASN A O 5
ATOM 3285 N N . THR A 1 5 ? 9.552 -7.990 -7.348 1.00 3.53 5 THR A N 5
ATOM 3286 C CA . THR A 1 5 ? 10.762 -8.662 -6.891 1.00 72.54 5 THR A CA 5
ATOM 3287 C C . THR A 1 5 ? 11.521 -9.281 -8.060 1.00 10.13 5 THR A C 5
ATOM 3288 O O . THR A 1 5 ? 10.949 -9.535 -9.121 1.00 11.44 5 THR A O 5
ATOM 3299 N N . LEU A 1 6 ? 12.812 -9.522 -7.859 1.00 32.21 6 LEU A N 5
ATOM 3300 C CA . LEU A 1 6 ? 13.650 -10.113 -8.896 1.00 42.45 6 LEU A CA 5
ATOM 3301 C C . LEU A 1 6 ? 13.226 -11.549 -9.188 1.00 3.44 6 LEU A C 5
ATOM 3302 O O . LEU A 1 6 ? 13.501 -12.082 -10.263 1.00 13.50 6 LEU A O 5
ATOM 3318 N N . ASP A 1 7 ? 12.554 -12.168 -8.224 1.00 24.53 7 ASP A N 5
ATOM 3319 C CA . ASP A 1 7 ? 12.089 -13.542 -8.378 1.00 1.04 7 ASP A CA 5
ATOM 3320 C C . ASP A 1 7 ? 10.850 -13.600 -9.265 1.00 52.43 7 ASP A C 5
ATOM 3321 O O . ASP A 1 7 ? 10.359 -14.679 -9.594 1.00 13.32 7 ASP A O 5
ATOM 3330 N N . GLY A 1 8 ? 10.348 -12.430 -9.650 1.00 2.33 8 GLY A N 5
ATOM 3331 C CA . GLY A 1 8 ? 9.170 -12.369 -10.495 1.00 31.44 8 GLY A CA 5
ATOM 3332 C C . GLY A 1 8 ? 7.888 -12.250 -9.694 1.00 41.53 8 GLY A C 5
ATOM 3333 O O . GLY A 1 8 ? 6.815 -12.037 -10.256 1.00 53.24 8 GLY A O 5
ATOM 3337 N N . GLY A 1 9 ? 8.000 -12.388 -8.377 1.00 34.04 9 GLY A N 5
ATOM 3338 C CA . GLY A 1 9 ? 6.833 -12.293 -7.519 1.00 54.33 9 GLY A CA 5
ATOM 3339 C C . GLY A 1 9 ? 6.604 -10.885 -7.006 1.00 31.03 9 GLY A C 5
ATOM 3340 O O . GLY A 1 9 ? 7.376 -9.973 -7.304 1.00 71.25 9 GLY A O 5
ATOM 3344 N N . THR A 1 10 ? 5.538 -10.705 -6.231 1.00 44.01 10 THR A N 5
ATOM 3345 C CA . THR A 1 10 ? 5.208 -9.398 -5.677 1.00 42.03 10 THR A CA 5
ATOM 3346 C C . THR A 1 10 ? 5.444 -9.363 -4.172 1.00 25.12 10 THR A C 5
ATOM 3347 O O . THR A 1 10 ? 5.231 -10.357 -3.478 1.00 45.03 10 THR A O 5
ATOM 3358 N N . GLU A 1 11 ? 5.885 -8.212 -3.673 1.00 22.40 11 GLU A N 5
ATOM 3359 C CA . GLU A 1 11 ? 6.150 -8.050 -2.248 1.00 42.33 11 GLU A CA 5
ATOM 3360 C C . GLU A 1 11 ? 5.391 -6.850 -1.687 1.00 65.52 11 GLU A C 5
ATOM 3361 O O . GLU A 1 11 ? 5.186 -5.854 -2.380 1.00 25.14 11 GLU A O 5
ATOM 3373 N N . GLU A 1 12 ? 4.977 -6.956 -0.428 1.00 41.15 12 GLU A N 5
ATOM 3374 C CA . GLU A 1 12 ? 4.240 -5.881 0.225 1.00 51.21 12 GLU A CA 5
ATOM 3375 C C . GLU A 1 12 ? 5.194 -4.891 0.888 1.00 61.43 12 GLU A C 5
ATOM 3376 O O . GLU A 1 12 ? 5.898 -5.232 1.839 1.00 71.21 12 GLU A O 5
ATOM 3388 N N . CYS A 1 13 ? 5.212 -3.664 0.378 1.00 25.30 13 CYS A N 5
ATOM 3389 C CA . CYS A 1 13 ? 6.080 -2.624 0.918 1.00 72.40 13 CYS A CA 5
ATOM 3390 C C . CYS A 1 13 ? 5.379 -1.858 2.036 1.00 51.43 13 CYS A C 5
ATOM 3391 O O . CYS A 1 13 ? 4.316 -1.272 1.828 1.00 13.12 13 CYS A O 5
ATOM 3398 N N . ILE A 1 14 ? 5.982 -1.866 3.220 1.00 51.14 14 ILE A N 5
ATOM 3399 C CA . ILE A 1 14 ? 5.417 -1.170 4.369 1.00 33.41 14 ILE A CA 5
ATOM 3400 C C . ILE A 1 14 ? 5.474 0.342 4.179 1.00 35.44 14 ILE A C 5
ATOM 3401 O O . ILE A 1 14 ? 6.497 0.905 3.791 1.00 12.51 14 ILE A O 5
ATOM 3417 N N . PRO A 1 15 ? 4.349 1.016 4.461 1.00 32.00 15 PRO A N 5
ATOM 3418 C CA . PRO A 1 15 ? 4.245 2.472 4.331 1.00 5.41 15 PRO A CA 5
ATOM 3419 C C . PRO A 1 15 ? 5.067 3.208 5.385 1.00 53.15 15 PRO A C 5
ATOM 3420 O O . PRO A 1 15 ? 4.527 3.699 6.375 1.00 50.20 15 PRO A O 5
ATOM 3431 N N . GLY A 1 16 ? 6.376 3.281 5.164 1.00 71.34 16 GLY A N 5
ATOM 3432 C CA . GLY A 1 16 ? 7.250 3.959 6.103 1.00 62.43 16 GLY A CA 5
ATOM 3433 C C . GLY A 1 16 ? 8.709 3.603 5.897 1.00 23.32 16 GLY A C 5
ATOM 3434 O O . GLY A 1 16 ? 9.559 4.486 5.776 1.00 61.41 16 GLY A O 5
ATOM 3438 N N . ILE A 1 17 ? 9.001 2.307 5.860 1.00 71.04 17 ILE A N 5
ATOM 3439 C CA . ILE A 1 17 ? 10.367 1.837 5.668 1.00 4.31 17 ILE A CA 5
ATOM 3440 C C . ILE A 1 17 ? 10.784 1.941 4.205 1.00 5.11 17 ILE A C 5
ATOM 3441 O O . ILE A 1 17 ? 11.959 2.147 3.896 1.00 34.25 17 ILE A O 5
ATOM 3457 N N . TYR A 1 18 ? 9.815 1.799 3.308 1.00 42.30 18 TYR A N 5
ATOM 3458 C CA . TYR A 1 18 ? 10.081 1.877 1.876 1.00 24.45 18 TYR A CA 5
ATOM 3459 C C . TYR A 1 18 ? 9.133 2.861 1.198 1.00 4.15 18 TYR A C 5
ATOM 3460 O O . TYR A 1 18 ? 7.919 2.662 1.186 1.00 44.41 18 TYR A O 5
ATOM 3478 N N . ASN A 1 19 ? 9.699 3.924 0.635 1.00 75.33 19 ASN A N 5
ATOM 3479 C CA . ASN A 1 19 ? 8.905 4.941 -0.046 1.00 70.51 19 ASN A CA 5
ATOM 3480 C C . ASN A 1 19 ? 9.301 5.046 -1.516 1.00 4.34 19 ASN A C 5
ATOM 3481 O O . ASN A 1 19 ? 8.619 5.695 -2.309 1.00 3.33 19 ASN A O 5
ATOM 3492 N N . VAL A 1 20 ? 10.409 4.403 -1.872 1.00 11.21 20 VAL A N 5
ATOM 3493 C CA . VAL A 1 20 ? 10.896 4.423 -3.246 1.00 71.00 20 VAL A CA 5
ATOM 3494 C C . VAL A 1 20 ? 10.873 3.027 -3.857 1.00 73.45 20 VAL A C 5
ATOM 3495 O O . VAL A 1 20 ? 10.586 2.043 -3.175 1.00 21.41 20 VAL A O 5
ATOM 3508 N N . CYS A 1 21 ? 11.177 2.947 -5.149 1.00 13.04 21 CYS A N 5
ATOM 3509 C CA . CYS A 1 21 ? 11.191 1.671 -5.854 1.00 42.30 21 CYS A CA 5
ATOM 3510 C C . CYS A 1 21 ? 12.016 1.767 -7.134 1.00 50.13 21 CYS A C 5
ATOM 3511 O O . CYS A 1 21 ? 11.963 2.770 -7.846 1.00 71.15 21 CYS A O 5
ATOM 3518 N N . VAL A 1 22 ? 12.778 0.716 -7.421 1.00 1.22 22 VAL A N 5
ATOM 3519 C CA . VAL A 1 22 ? 13.613 0.680 -8.615 1.00 42.44 22 VAL A CA 5
ATOM 3520 C C . VAL A 1 22 ? 13.442 -0.635 -9.366 1.00 63.41 22 VAL A C 5
ATOM 3521 O O . VAL A 1 22 ? 13.364 -1.704 -8.759 1.00 13.35 22 VAL A O 5
ATOM 3534 N N . HIS A 1 23 ? 13.386 -0.551 -10.692 1.00 31.35 23 HIS A N 5
ATOM 3535 C CA . HIS A 1 23 ? 13.225 -1.736 -11.527 1.00 24.33 23 HIS A CA 5
ATOM 3536 C C . HIS A 1 23 ? 14.333 -1.818 -12.573 1.00 53.41 23 HIS A C 5
ATOM 3537 O O . HIS A 1 23 ? 14.396 -0.997 -13.489 1.00 62.20 23 HIS A O 5
ATOM 3551 N N . TYR A 1 24 ? 15.203 -2.811 -12.430 1.00 41.31 24 TYR A N 5
ATOM 3552 C CA . TYR A 1 24 ? 16.310 -2.997 -13.361 1.00 11.00 24 TYR A CA 5
ATOM 3553 C C . TYR A 1 24 ? 16.014 -4.129 -14.340 1.00 20.55 24 TYR A C 5
ATOM 3554 O O . TYR A 1 24 ? 15.885 -5.289 -13.946 1.00 12.12 24 TYR A O 5
ATOM 3572 N N . LYS A 1 25 ? 15.908 -3.785 -15.618 1.00 44.14 25 LYS A N 5
ATOM 3573 C CA . LYS A 1 25 ? 15.630 -4.770 -16.656 1.00 71.43 25 LYS A CA 5
ATOM 3574 C C . LYS A 1 25 ? 16.658 -4.683 -17.779 1.00 62.15 25 LYS A C 5
ATOM 3575 O O . LYS A 1 25 ? 16.745 -3.673 -18.477 1.00 42.31 25 LYS A O 5
ATOM 3594 N N . SER A 1 26 ? 17.434 -5.749 -17.949 1.00 43.23 26 SER A N 5
ATOM 3595 C CA . SER A 1 26 ? 18.458 -5.791 -18.987 1.00 23.24 26 SER A CA 5
ATOM 3596 C C . SER A 1 26 ? 18.403 -7.110 -19.751 1.00 74.23 26 SER A C 5
ATOM 3597 O O . SER A 1 26 ? 17.836 -8.092 -19.274 1.00 74.51 26 SER A O 5
ATOM 3605 N N . GLU A 1 27 ? 18.996 -7.123 -20.941 1.00 54.21 27 GLU A N 5
ATOM 3606 C CA . GLU A 1 27 ? 19.013 -8.321 -21.773 1.00 11.44 27 GLU A CA 5
ATOM 3607 C C . GLU A 1 27 ? 20.013 -9.341 -21.236 1.00 75.11 27 GLU A C 5
ATOM 3608 O O . GLU A 1 27 ? 19.992 -10.509 -21.624 1.00 34.44 27 GLU A O 5
ATOM 3620 N N . ASP A 1 28 ? 20.887 -8.891 -20.343 1.00 52.30 28 ASP A N 5
ATOM 3621 C CA . ASP A 1 28 ? 21.895 -9.764 -19.752 1.00 54.52 28 ASP A CA 5
ATOM 3622 C C . ASP A 1 28 ? 21.501 -10.167 -18.335 1.00 14.13 28 ASP A C 5
ATOM 3623 O O . ASP A 1 28 ? 21.929 -11.206 -17.834 1.00 10.13 28 ASP A O 5
ATOM 3632 N N . GLU A 1 29 ? 20.683 -9.337 -17.694 1.00 41.02 29 GLU A N 5
ATOM 3633 C CA . GLU A 1 29 ? 20.234 -9.607 -16.334 1.00 34.23 29 GLU A CA 5
ATOM 3634 C C . GLU A 1 29 ? 18.967 -8.819 -16.012 1.00 70.15 29 GLU A C 5
ATOM 3635 O O . GLU A 1 29 ? 18.604 -7.889 -16.732 1.00 33.32 29 GLU A O 5
ATOM 3647 N N . GLU A 1 30 ? 18.300 -9.199 -14.927 1.00 74.34 30 GLU A N 5
ATOM 3648 C CA . GLU A 1 30 ? 17.073 -8.529 -14.512 1.00 71.20 30 GLU A CA 5
ATOM 3649 C C . GLU A 1 30 ? 16.821 -8.730 -13.020 1.00 64.44 30 GLU A C 5
ATOM 3650 O O . GLU A 1 30 ? 16.763 -9.861 -12.537 1.00 23.24 30 GLU A O 5
ATOM 3662 N N . TYR A 1 31 ? 16.673 -7.626 -12.297 1.00 65.14 31 TYR A N 5
ATOM 3663 C CA . TYR A 1 31 ? 16.431 -7.680 -10.861 1.00 3.14 31 TYR A CA 5
ATOM 3664 C C . TYR A 1 31 ? 15.743 -6.408 -10.376 1.00 52.40 31 TYR A C 5
ATOM 3665 O O . TYR A 1 31 ? 15.743 -5.386 -11.064 1.00 22.34 31 TYR A O 5
ATOM 3683 N N . LYS A 1 32 ? 15.156 -6.477 -9.186 1.00 10.10 32 LYS A N 5
ATOM 3684 C CA . LYS A 1 32 ? 14.465 -5.332 -8.605 1.00 54.14 32 LYS A CA 5
ATOM 3685 C C . LYS A 1 32 ? 14.751 -5.224 -7.111 1.00 43.52 32 LYS A C 5
ATOM 3686 O O . LYS A 1 32 ? 14.692 -6.215 -6.385 1.00 30.44 32 LYS A O 5
ATOM 3705 N N . SER A 1 33 ? 15.061 -4.013 -6.659 1.00 12.41 33 SER A N 5
ATOM 3706 C CA . SER A 1 33 ? 15.359 -3.775 -5.251 1.00 72.43 33 SER A CA 5
ATOM 3707 C C . SER A 1 33 ? 15.364 -2.282 -4.941 1.00 52.43 33 SER A C 5
ATOM 3708 O O . SER A 1 33 ? 15.778 -1.466 -5.765 1.00 41.24 33 SER A O 5
ATOM 3716 N N . CYS A 1 34 ? 14.900 -1.930 -3.747 1.00 21.24 34 CYS A N 5
ATOM 3717 C CA . CYS A 1 34 ? 14.850 -0.535 -3.325 1.00 75.53 34 CYS A CA 5
ATOM 3718 C C . CYS A 1 34 ? 14.259 -0.412 -1.924 1.00 14.41 34 CYS A C 5
ATOM 3719 O O . CYS A 1 34 ? 14.091 -1.406 -1.219 1.00 60.12 34 CYS A O 5
ATOM 3726 N N . GLY A 1 35 ? 13.944 0.818 -1.526 1.00 64.24 35 GLY A N 5
ATOM 3727 C CA . GLY A 1 35 ? 13.376 1.050 -0.212 1.00 33.34 35 GLY A CA 5
ATOM 3728 C C . GLY A 1 35 ? 13.330 2.521 0.149 1.00 2.21 35 GLY A C 5
ATOM 3729 O O . GLY A 1 35 ? 12.279 3.157 0.059 1.00 23.33 35 GLY A O 5
ATOM 3733 N N . ILE A 1 36 ? 14.472 3.064 0.560 1.00 75.34 36 ILE A N 5
ATOM 3734 C CA . ILE A 1 36 ? 14.557 4.469 0.936 1.00 51.43 36 ILE A CA 5
ATOM 3735 C C . ILE A 1 36 ? 15.345 5.268 -0.097 1.00 73.13 36 ILE A C 5
ATOM 3736 O O . ILE A 1 36 ? 16.384 4.820 -0.580 1.00 42.24 36 ILE A O 5
ATOM 3752 N N . GLN A 1 37 ? 14.843 6.453 -0.430 1.00 33.15 37 GLN A N 5
ATOM 3753 C CA . GLN A 1 37 ? 15.501 7.315 -1.405 1.00 32.54 37 GLN A CA 5
ATOM 3754 C C . GLN A 1 37 ? 16.978 7.489 -1.067 1.00 51.24 37 GLN A C 5
ATOM 3755 O O . GLN A 1 37 ? 17.812 7.653 -1.957 1.00 74.04 37 GLN A O 5
ATOM 3769 N N . GLU A 1 38 ? 17.293 7.453 0.224 1.00 45.45 38 GLU A N 5
ATOM 3770 C CA . GLU A 1 38 ? 18.671 7.609 0.677 1.00 15.21 38 GLU A CA 5
ATOM 3771 C C . GLU A 1 38 ? 19.548 6.476 0.153 1.00 35.42 38 GLU A C 5
ATOM 3772 O O . GLU A 1 38 ? 20.700 6.691 -0.221 1.00 12.33 38 GLU A O 5
ATOM 3784 N N . GLU A 1 39 ? 18.992 5.268 0.130 1.00 24.13 39 GLU A N 5
ATOM 3785 C CA . GLU A 1 39 ? 19.724 4.100 -0.346 1.00 45.32 39 GLU A CA 5
ATOM 3786 C C . GLU A 1 39 ? 19.617 3.973 -1.863 1.00 64.21 39 GLU A C 5
ATOM 3787 O O . GLU A 1 39 ? 20.603 3.689 -2.545 1.00 32.22 39 GLU A O 5
ATOM 3799 N N . CYS A 1 40 ? 18.414 4.184 -2.385 1.00 51.22 40 CYS A N 5
ATOM 3800 C CA . CYS A 1 40 ? 18.176 4.092 -3.820 1.00 54.45 40 CYS A CA 5
ATOM 3801 C C . CYS A 1 40 ? 19.002 5.129 -4.576 1.00 71.15 40 CYS A C 5
ATOM 3802 O O . CYS A 1 40 ? 19.507 4.859 -5.666 1.00 12.53 40 CYS A O 5
ATOM 3809 N N . GLU A 1 41 ? 19.135 6.314 -3.990 1.00 12.35 41 GLU A N 5
ATOM 3810 C CA . GLU A 1 41 ? 19.899 7.391 -4.608 1.00 63.13 41 GLU A CA 5
ATOM 3811 C C . GLU A 1 41 ? 21.343 6.961 -4.855 1.00 13.35 41 GLU A C 5
ATOM 3812 O O . GLU A 1 41 ? 22.026 7.511 -5.719 1.00 22.52 41 GLU A O 5
ATOM 3824 N N . ASP A 1 42 ? 21.799 5.977 -4.089 1.00 24.25 42 ASP A N 5
ATOM 3825 C CA . ASP A 1 42 ? 23.161 5.472 -4.223 1.00 1.31 42 ASP A CA 5
ATOM 3826 C C . ASP A 1 42 ? 23.467 5.114 -5.674 1.00 2.32 42 ASP A C 5
ATOM 3827 O O . ASP A 1 42 ? 24.612 5.204 -6.117 1.00 74.13 42 ASP A O 5
ATOM 3836 N N . ALA A 1 43 ? 22.437 4.707 -6.408 1.00 14.43 43 ALA A N 5
ATOM 3837 C CA . ALA A 1 43 ? 22.595 4.337 -7.808 1.00 63.34 43 ALA A CA 5
ATOM 3838 C C . ALA A 1 43 ? 22.933 5.553 -8.663 1.00 52.45 43 ALA A C 5
ATOM 3839 O O . ALA A 1 43 ? 22.045 6.193 -9.226 1.00 13.35 43 ALA A O 5
ATOM 3846 N N . GLU A 1 44 ? 24.221 5.867 -8.756 1.00 63.11 44 GLU A N 5
ATOM 3847 C CA . GLU A 1 44 ? 24.674 7.009 -9.542 1.00 24.30 44 GLU A CA 5
ATOM 3848 C C . GLU A 1 44 ? 24.595 6.707 -11.036 1.00 21.23 44 GLU A C 5
ATOM 3849 O O . GLU A 1 44 ? 24.778 5.567 -11.460 1.00 70.23 44 GLU A O 5
ATOM 3861 N N . GLY A 1 45 ? 24.320 7.738 -11.828 1.00 43.54 45 GLY A N 5
ATOM 3862 C CA . GLY A 1 45 ? 24.221 7.564 -13.266 1.00 33.24 45 GLY A CA 5
ATOM 3863 C C . GLY A 1 45 ? 22.784 7.514 -13.745 1.00 74.43 45 GLY A C 5
ATOM 3864 O O . GLY A 1 45 ? 22.455 8.058 -14.799 1.00 34.22 45 GLY A O 5
ATOM 3868 N N . ALA A 1 46 ? 21.926 6.857 -12.971 1.00 53.22 46 ALA A N 5
ATOM 3869 C CA . ALA A 1 46 ? 20.516 6.738 -13.323 1.00 1.21 46 ALA A CA 5
ATOM 3870 C C . ALA A 1 46 ? 19.630 7.385 -12.264 1.00 54.43 46 ALA A C 5
ATOM 3871 O O . ALA A 1 46 ? 19.973 7.411 -11.082 1.00 23.31 46 ALA A O 5
ATOM 3878 N N . THR A 1 47 ? 18.486 7.909 -12.696 1.00 5.31 47 THR A N 5
ATOM 3879 C CA . THR A 1 47 ? 17.551 8.558 -11.786 1.00 5.43 47 THR A CA 5
ATOM 3880 C C . THR A 1 47 ? 16.545 7.559 -11.226 1.00 43.33 47 THR A C 5
ATOM 3881 O O . THR A 1 47 ? 16.079 6.668 -11.937 1.00 3.34 47 THR A O 5
ATOM 3892 N N . VAL A 1 48 ? 16.213 7.713 -9.948 1.00 41.44 48 VAL A N 5
ATOM 3893 C CA . VAL A 1 48 ? 15.260 6.825 -9.294 1.00 10.22 48 VAL A CA 5
ATOM 3894 C C . VAL A 1 48 ? 13.898 7.494 -9.145 1.00 41.11 48 VAL A C 5
ATOM 3895 O O . VAL A 1 48 ? 13.770 8.526 -8.484 1.00 74.42 48 VAL A O 5
ATOM 3908 N N . LEU A 1 49 ? 12.883 6.901 -9.763 1.00 61.52 49 LEU A N 5
ATOM 3909 C CA . LEU A 1 49 ? 11.529 7.438 -9.700 1.00 14.34 49 LEU A CA 5
ATOM 3910 C C . LEU A 1 49 ? 10.537 6.366 -9.258 1.00 42.43 49 LEU A C 5
ATOM 3911 O O . LEU A 1 49 ? 10.583 5.230 -9.731 1.00 45.30 49 LEU A O 5
ATOM 3927 N N . CYS A 1 50 ? 9.640 6.736 -8.351 1.00 33.43 50 CYS A N 5
ATOM 3928 C CA . CYS A 1 50 ? 8.635 5.807 -7.846 1.00 42.21 50 CYS A CA 5
ATOM 3929 C C . CYS A 1 50 ? 7.230 6.372 -8.033 1.00 71.24 50 CYS A C 5
ATOM 3930 O O . CYS A 1 50 ? 7.026 7.586 -7.994 1.00 31.52 50 CYS A O 5
ATOM 3937 N N . CYS A 1 51 ? 6.264 5.483 -8.237 1.00 74.32 51 CYS A N 5
ATOM 3938 C CA . CYS A 1 51 ? 4.877 5.890 -8.431 1.00 3.31 51 CYS A CA 5
ATOM 3939 C C . CYS A 1 51 ? 4.076 5.724 -7.143 1.00 4.13 51 CYS A C 5
ATOM 3940 O O . CYS A 1 51 ? 4.365 4.865 -6.309 1.00 42.31 51 CYS A O 5
ATOM 3947 N N . PRO A 1 52 ? 3.045 6.565 -6.975 1.00 30.03 52 PRO A N 5
ATOM 3948 C CA . PRO A 1 52 ? 2.180 6.531 -5.791 1.00 65.13 52 PRO A CA 5
ATOM 3949 C C . PRO A 1 52 ? 1.299 5.287 -5.753 1.00 25.24 52 PRO A C 5
ATOM 3950 O O . PRO A 1 52 ? 0.634 5.018 -4.753 1.00 53.23 52 PRO A O 5
ATOM 3961 N N . GLU A 1 53 ? 1.301 4.532 -6.847 1.00 25.54 53 GLU A N 5
ATOM 3962 C CA . GLU A 1 53 ? 0.501 3.316 -6.936 1.00 63.22 53 GLU A CA 5
ATOM 3963 C C . GLU A 1 53 ? 1.309 2.099 -6.493 1.00 52.14 53 GLU A C 5
ATOM 3964 O O . GLU A 1 53 ? 2.467 2.221 -6.093 1.00 15.31 53 GLU A O 5
ATOM 3976 N N . ASP A 1 54 ? 0.689 0.926 -6.568 1.00 2.40 54 ASP A N 5
ATOM 3977 C CA . ASP A 1 54 ? 1.349 -0.313 -6.176 1.00 23.43 54 ASP A CA 5
ATOM 3978 C C . ASP A 1 54 ? 1.962 -1.010 -7.387 1.00 12.21 54 ASP A C 5
ATOM 3979 O O . ASP A 1 54 ? 1.431 -0.932 -8.496 1.00 11.44 54 ASP A O 5
ATOM 3988 N N . LEU A 1 55 ? 3.082 -1.689 -7.168 1.00 70.52 55 LEU A N 5
ATOM 3989 C CA . LEU A 1 55 ? 3.768 -2.399 -8.242 1.00 62.41 55 LEU A CA 5
ATOM 3990 C C . LEU A 1 55 ? 4.136 -1.448 -9.376 1.00 53.31 55 LEU A C 5
ATOM 3991 O O . LEU A 1 55 ? 3.646 -1.583 -10.498 1.00 24.20 55 LEU A O 5
ATOM 4007 N N . CYS A 1 56 ? 5.002 -0.486 -9.077 1.00 1.42 56 CYS A N 5
ATOM 4008 C CA . CYS A 1 56 ? 5.438 0.488 -10.070 1.00 55.24 56 CYS A CA 5
ATOM 4009 C C . CYS A 1 56 ? 6.806 0.116 -10.633 1.00 42.05 56 CYS A C 5
ATOM 4010 O O . CYS A 1 56 ? 7.190 0.571 -11.710 1.00 62.31 56 CYS A O 5
ATOM 4017 N N . ASN A 1 57 ? 7.537 -0.714 -9.897 1.00 30.42 57 ASN A N 5
ATOM 4018 C CA . ASN A 1 57 ? 8.863 -1.148 -10.322 1.00 10.10 57 ASN A CA 5
ATOM 4019 C C . ASN A 1 57 ? 8.867 -2.636 -10.660 1.00 14.24 57 ASN A C 5
ATOM 4020 O O . ASN A 1 57 ? 8.095 -3.093 -11.503 1.00 2.52 57 ASN A O 5
ATOM 4031 N N . LEU A 1 1 ? 1.502 -0.350 0.256 1.00 24.22 1 LEU A N 6
ATOM 4032 C CA . LEU A 1 1 ? 1.876 -0.450 -1.151 1.00 14.34 1 LEU A CA 6
ATOM 4033 C C . LEU A 1 1 ? 2.539 -1.791 -1.444 1.00 64.32 1 LEU A C 6
ATOM 4034 O O . LEU A 1 1 ? 2.801 -2.577 -0.534 1.00 1.22 1 LEU A O 6
ATOM 4050 N N . GLN A 1 2 ? 2.810 -2.045 -2.720 1.00 43.25 2 GLN A N 6
ATOM 4051 C CA . GLN A 1 2 ? 3.445 -3.291 -3.133 1.00 43.11 2 GLN A CA 6
ATOM 4052 C C . GLN A 1 2 ? 4.594 -3.022 -4.099 1.00 63.44 2 GLN A C 6
ATOM 4053 O O . GLN A 1 2 ? 4.596 -2.020 -4.815 1.00 62.53 2 GLN A O 6
ATOM 4067 N N . CYS A 1 3 ? 5.571 -3.924 -4.115 1.00 13.43 3 CYS A N 6
ATOM 4068 C CA . CYS A 1 3 ? 6.727 -3.784 -4.992 1.00 74.51 3 CYS A CA 6
ATOM 4069 C C . CYS A 1 3 ? 7.091 -5.123 -5.627 1.00 65.15 3 CYS A C 6
ATOM 4070 O O . CYS A 1 3 ? 6.929 -6.177 -5.015 1.00 31.33 3 CYS A O 6
ATOM 4077 N N . ASN A 1 4 ? 7.586 -5.072 -6.860 1.00 52.41 4 ASN A N 6
ATOM 4078 C CA . ASN A 1 4 ? 7.974 -6.280 -7.579 1.00 53.42 4 ASN A CA 6
ATOM 4079 C C . ASN A 1 4 ? 9.313 -6.807 -7.073 1.00 72.44 4 ASN A C 6
ATOM 4080 O O . ASN A 1 4 ? 10.089 -6.076 -6.458 1.00 45.12 4 ASN A O 6
ATOM 4091 N N . THR A 1 5 ? 9.578 -8.083 -7.337 1.00 72.33 5 THR A N 6
ATOM 4092 C CA . THR A 1 5 ? 10.822 -8.710 -6.909 1.00 40.11 5 THR A CA 6
ATOM 4093 C C . THR A 1 5 ? 11.577 -9.300 -8.095 1.00 33.44 5 THR A C 6
ATOM 4094 O O . THR A 1 5 ? 11.005 -9.510 -9.166 1.00 3.34 5 THR A O 6
ATOM 4105 N N . LEU A 1 6 ? 12.863 -9.568 -7.897 1.00 52.02 6 LEU A N 6
ATOM 4106 C CA . LEU A 1 6 ? 13.697 -10.136 -8.951 1.00 34.11 6 LEU A CA 6
ATOM 4107 C C . LEU A 1 6 ? 13.250 -11.554 -9.294 1.00 1.32 6 LEU A C 6
ATOM 4108 O O . LEU A 1 6 ? 13.464 -12.030 -10.409 1.00 2.03 6 LEU A O 6
ATOM 4124 N N . ASP A 1 7 ? 12.627 -12.222 -8.329 1.00 42.33 7 ASP A N 6
ATOM 4125 C CA . ASP A 1 7 ? 12.147 -13.584 -8.530 1.00 21.02 7 ASP A CA 6
ATOM 4126 C C . ASP A 1 7 ? 10.860 -13.592 -9.349 1.00 1.51 7 ASP A C 6
ATOM 4127 O O . ASP A 1 7 ? 10.346 -14.650 -9.707 1.00 21.54 7 ASP A O 6
ATOM 4136 N N . GLY A 1 8 ? 10.344 -12.402 -9.642 1.00 12.33 8 GLY A N 6
ATOM 4137 C CA . GLY A 1 8 ? 9.121 -12.294 -10.415 1.00 54.22 8 GLY A CA 6
ATOM 4138 C C . GLY A 1 8 ? 7.887 -12.197 -9.539 1.00 63.42 8 GLY A C 6
ATOM 4139 O O . GLY A 1 8 ? 6.787 -11.951 -10.030 1.00 15.51 8 GLY A O 6
ATOM 4143 N N . GLY A 1 9 ? 8.071 -12.395 -8.237 1.00 40.41 9 GLY A N 6
ATOM 4144 C CA . GLY A 1 9 ? 6.955 -12.326 -7.312 1.00 21.32 9 GLY A CA 6
ATOM 4145 C C . GLY A 1 9 ? 6.684 -10.914 -6.834 1.00 11.40 9 GLY A C 6
ATOM 4146 O O . GLY A 1 9 ? 7.387 -9.976 -7.212 1.00 53.33 9 GLY A O 6
ATOM 4150 N N . THR A 1 10 ? 5.660 -10.759 -6.000 1.00 52.34 10 THR A N 6
ATOM 4151 C CA . THR A 1 10 ? 5.295 -9.450 -5.472 1.00 62.25 10 THR A CA 6
ATOM 4152 C C . THR A 1 10 ? 5.508 -9.387 -3.964 1.00 45.24 10 THR A C 6
ATOM 4153 O O . THR A 1 10 ? 5.305 -10.373 -3.258 1.00 74.51 10 THR A O 6
ATOM 4164 N N . GLU A 1 11 ? 5.919 -8.220 -3.478 1.00 2.31 11 GLU A N 6
ATOM 4165 C CA . GLU A 1 11 ? 6.160 -8.029 -2.052 1.00 71.34 11 GLU A CA 6
ATOM 4166 C C . GLU A 1 11 ? 5.350 -6.852 -1.516 1.00 44.15 11 GLU A C 6
ATOM 4167 O O . GLU A 1 11 ? 5.120 -5.872 -2.224 1.00 12.35 11 GLU A O 6
ATOM 4179 N N . GLU A 1 12 ? 4.922 -6.958 -0.263 1.00 12.15 12 GLU A N 6
ATOM 4180 C CA . GLU A 1 12 ? 4.137 -5.903 0.367 1.00 10.35 12 GLU A CA 6
ATOM 4181 C C . GLU A 1 12 ? 5.045 -4.874 1.035 1.00 40.11 12 GLU A C 6
ATOM 4182 O O . GLU A 1 12 ? 5.678 -5.155 2.053 1.00 31.11 12 GLU A O 6
ATOM 4194 N N . CYS A 1 13 ? 5.104 -3.680 0.454 1.00 64.45 13 CYS A N 6
ATOM 4195 C CA . CYS A 1 13 ? 5.935 -2.609 0.989 1.00 12.34 13 CYS A CA 6
ATOM 4196 C C . CYS A 1 13 ? 5.142 -1.742 1.964 1.00 44.13 13 CYS A C 6
ATOM 4197 O O . CYS A 1 13 ? 4.226 -1.023 1.566 1.00 54.52 13 CYS A O 6
ATOM 4204 N N . ILE A 1 14 ? 5.503 -1.816 3.240 1.00 13.14 14 ILE A N 6
ATOM 4205 C CA . ILE A 1 14 ? 4.827 -1.037 4.271 1.00 72.42 14 ILE A CA 6
ATOM 4206 C C . ILE A 1 14 ? 5.203 0.438 4.181 1.00 71.42 14 ILE A C 6
ATOM 4207 O O . ILE A 1 14 ? 6.336 0.796 3.861 1.00 43.41 14 ILE A O 6
ATOM 4223 N N . PRO A 1 15 ? 4.231 1.315 4.471 1.00 33.12 15 PRO A N 6
ATOM 4224 C CA . PRO A 1 15 ? 4.436 2.766 4.433 1.00 63.25 15 PRO A CA 6
ATOM 4225 C C . PRO A 1 15 ? 5.346 3.253 5.556 1.00 73.44 15 PRO A C 6
ATOM 4226 O O . PRO A 1 15 ? 4.943 3.299 6.717 1.00 25.02 15 PRO A O 6
ATOM 4237 N N . GLY A 1 16 ? 6.575 3.615 5.201 1.00 52.44 16 GLY A N 6
ATOM 4238 C CA . GLY A 1 16 ? 7.522 4.094 6.190 1.00 13.45 16 GLY A CA 6
ATOM 4239 C C . GLY A 1 16 ? 8.937 3.630 5.911 1.00 22.53 16 GLY A C 6
ATOM 4240 O O . GLY A 1 16 ? 9.821 4.441 5.637 1.00 44.51 16 GLY A O 6
ATOM 4244 N N . ILE A 1 17 ? 9.153 2.320 5.983 1.00 42.43 17 ILE A N 6
ATOM 4245 C CA . ILE A 1 17 ? 10.472 1.750 5.736 1.00 75.41 17 ILE A CA 6
ATOM 4246 C C . ILE A 1 17 ? 10.838 1.831 4.258 1.00 50.10 17 ILE A C 6
ATOM 4247 O O . ILE A 1 17 ? 11.999 2.040 3.906 1.00 23.12 17 ILE A O 6
ATOM 4263 N N . TYR A 1 18 ? 9.840 1.667 3.397 1.00 60.31 18 TYR A N 6
ATOM 4264 C CA . TYR A 1 18 ? 10.057 1.721 1.956 1.00 11.11 18 TYR A CA 6
ATOM 4265 C C . TYR A 1 18 ? 9.107 2.718 1.299 1.00 1.14 18 TYR A C 6
ATOM 4266 O O . TYR A 1 18 ? 7.892 2.529 1.303 1.00 15.34 18 TYR A O 6
ATOM 4284 N N . ASN A 1 19 ? 9.672 3.780 0.735 1.00 5.40 19 ASN A N 6
ATOM 4285 C CA . ASN A 1 19 ? 8.877 4.808 0.074 1.00 42.55 19 ASN A CA 6
ATOM 4286 C C . ASN A 1 19 ? 9.260 4.929 -1.399 1.00 35.44 19 ASN A C 6
ATOM 4287 O O . ASN A 1 19 ? 8.555 5.563 -2.184 1.00 64.13 19 ASN A O 6
ATOM 4298 N N . VAL A 1 20 ? 10.380 4.314 -1.766 1.00 12.35 20 VAL A N 6
ATOM 4299 C CA . VAL A 1 20 ? 10.856 4.350 -3.143 1.00 55.53 20 VAL A CA 6
ATOM 4300 C C . VAL A 1 20 ? 10.849 2.958 -3.764 1.00 23.25 20 VAL A C 6
ATOM 4301 O O . VAL A 1 20 ? 10.584 1.965 -3.085 1.00 52.11 20 VAL A O 6
ATOM 4314 N N . CYS A 1 21 ? 11.144 2.891 -5.057 1.00 42.25 21 CYS A N 6
ATOM 4315 C CA . CYS A 1 21 ? 11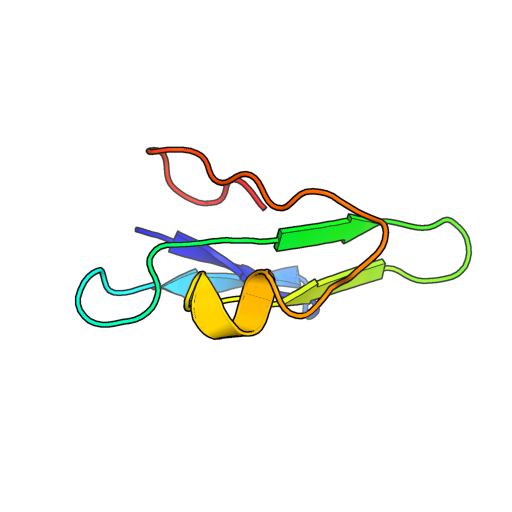.173 1.620 -5.771 1.00 41.32 21 CYS A CA 6
ATOM 4316 C C . CYS A 1 21 ? 12.008 1.730 -7.044 1.00 55.21 21 CYS A C 6
ATOM 4317 O O . CYS A 1 21 ? 11.982 2.752 -7.730 1.00 55.03 21 CYS A O 6
ATOM 4324 N N . VAL A 1 22 ? 12.747 0.670 -7.354 1.00 3.04 22 VAL A N 6
ATOM 4325 C CA . VAL A 1 22 ? 13.589 0.646 -8.544 1.00 74.02 22 VAL A CA 6
ATOM 4326 C C . VAL A 1 22 ? 13.441 -0.673 -9.295 1.00 10.22 22 VAL A C 6
ATOM 4327 O O . VAL A 1 22 ? 13.380 -1.742 -8.687 1.00 74.11 22 VAL A O 6
ATOM 4340 N N . HIS A 1 23 ? 13.385 -0.590 -10.620 1.00 51.13 23 HIS A N 6
ATOM 4341 C CA . HIS A 1 23 ? 13.246 -1.778 -11.455 1.00 54.44 23 HIS A CA 6
ATOM 4342 C C . HIS A 1 23 ? 14.365 -1.849 -12.489 1.00 62.14 23 HIS A C 6
ATOM 4343 O O . HIS A 1 23 ? 14.447 -1.012 -13.389 1.00 24.13 23 HIS A O 6
ATOM 4357 N N . TYR A 1 24 ? 15.225 -2.853 -12.355 1.00 11.32 24 TYR A N 6
ATOM 4358 C CA . TYR A 1 24 ? 16.341 -3.031 -13.275 1.00 64.33 24 TYR A CA 6
ATOM 4359 C C . TYR A 1 24 ? 16.049 -4.144 -14.277 1.00 53.24 24 TYR A C 6
ATOM 4360 O O . TYR A 1 24 ? 15.904 -5.309 -13.906 1.00 14.43 24 TYR A O 6
ATOM 4378 N N . LYS A 1 25 ? 15.964 -3.776 -15.551 1.00 72.24 25 LYS A N 6
ATOM 4379 C CA . LYS A 1 25 ? 15.691 -4.741 -16.610 1.00 14.10 25 LYS A CA 6
ATOM 4380 C C . LYS A 1 25 ? 16.733 -4.641 -17.719 1.00 55.15 25 LYS A C 6
ATOM 4381 O O . LYS A 1 25 ? 16.833 -3.619 -18.399 1.00 25.32 25 LYS A O 6
ATOM 4400 N N . SER A 1 26 ? 17.504 -5.708 -17.898 1.00 63.24 26 SER A N 6
ATOM 4401 C CA . SER A 1 26 ? 18.540 -5.739 -18.924 1.00 61.23 26 SER A CA 6
ATOM 4402 C C . SER A 1 26 ? 18.495 -7.051 -19.703 1.00 12.45 26 SER A C 6
ATOM 4403 O O . SER A 1 26 ? 17.926 -8.039 -19.240 1.00 63.12 26 SER A O 6
ATOM 4411 N N . GLU A 1 27 ? 19.098 -7.050 -20.887 1.00 44.20 27 GLU A N 6
ATOM 4412 C CA . GLU A 1 27 ? 19.126 -8.239 -21.730 1.00 62.13 27 GLU A CA 6
ATOM 4413 C C . GLU A 1 27 ? 20.122 -9.263 -21.194 1.00 24.21 27 GLU A C 6
ATOM 4414 O O . GLU A 1 27 ? 20.107 -10.428 -21.593 1.00 10.24 27 GLU A O 6
ATOM 4426 N N . ASP A 1 28 ? 20.987 -8.820 -20.288 1.00 44.03 28 ASP A N 6
ATOM 4427 C CA . ASP A 1 28 ? 21.991 -9.697 -19.696 1.00 51.22 28 ASP A CA 6
ATOM 4428 C C . ASP A 1 28 ? 21.581 -10.119 -18.288 1.00 45.45 28 ASP A C 6
ATOM 4429 O O . ASP A 1 28 ? 22.004 -11.164 -17.796 1.00 64.14 28 ASP A O 6
ATOM 4438 N N . GLU A 1 29 ? 20.757 -9.297 -17.646 1.00 71.02 29 GLU A N 6
ATOM 4439 C CA . GLU A 1 29 ? 20.293 -9.585 -16.294 1.00 54.13 29 GLU A CA 6
ATOM 4440 C C . GLU A 1 29 ? 19.024 -8.799 -15.976 1.00 32.11 29 GLU A C 6
ATOM 4441 O O . GLU A 1 29 ? 18.669 -7.860 -16.687 1.00 72.03 29 GLU A O 6
ATOM 4453 N N . GLU A 1 30 ? 18.345 -9.191 -14.902 1.00 65.50 30 GLU A N 6
ATOM 4454 C CA . GLU A 1 30 ? 17.116 -8.525 -14.490 1.00 53.34 30 GLU A CA 6
ATOM 4455 C C . GLU A 1 30 ? 16.852 -8.740 -13.003 1.00 33.01 30 GLU A C 6
ATOM 4456 O O . GLU A 1 30 ? 16.789 -9.875 -12.530 1.00 72.35 30 GLU A O 6
ATOM 4468 N N . TYR A 1 31 ? 16.699 -7.643 -12.271 1.00 13.55 31 TYR A N 6
ATOM 4469 C CA . TYR A 1 31 ? 16.445 -7.710 -10.836 1.00 54.04 31 TYR A CA 6
ATOM 4470 C C . TYR A 1 31 ? 15.752 -6.442 -10.346 1.00 32.44 31 TYR A C 6
ATOM 4471 O O . TYR A 1 31 ? 15.757 -5.415 -11.024 1.00 2.22 31 TYR A O 6
ATOM 4489 N N . LYS A 1 32 ? 15.156 -6.523 -9.161 1.00 12.22 32 LYS A N 6
ATOM 4490 C CA . LYS A 1 32 ? 14.459 -5.383 -8.575 1.00 64.43 32 LYS A CA 6
ATOM 4491 C C . LYS A 1 32 ? 14.749 -5.278 -7.081 1.00 73.13 32 LYS A C 6
ATOM 4492 O O . LYS A 1 32 ? 14.694 -6.272 -6.357 1.00 65.14 32 LYS A O 6
ATOM 4511 N N . SER A 1 33 ? 15.055 -4.067 -6.626 1.00 72.24 33 SER A N 6
ATOM 4512 C CA . SER A 1 33 ? 15.355 -3.833 -5.219 1.00 12.22 33 SER A CA 6
ATOM 4513 C C . SER A 1 33 ? 15.361 -2.340 -4.906 1.00 45.41 33 SER A C 6
ATOM 4514 O O . SER A 1 33 ? 15.768 -1.522 -5.732 1.00 63.02 33 SER A O 6
ATOM 4522 N N . CYS A 1 34 ? 14.908 -1.991 -3.707 1.00 13.31 34 CYS A N 6
ATOM 4523 C CA . CYS A 1 34 ? 14.860 -0.597 -3.283 1.00 12.33 34 CYS A CA 6
ATOM 4524 C C . CYS A 1 34 ? 14.287 -0.476 -1.874 1.00 34.35 34 CYS A C 6
ATOM 4525 O O . CYS A 1 34 ? 14.132 -1.472 -1.168 1.00 2.04 34 CYS A O 6
ATOM 4532 N N . GLY A 1 35 ? 13.973 0.751 -1.471 1.00 54.50 35 GLY A N 6
ATOM 4533 C CA . GLY A 1 35 ? 13.420 0.980 -0.149 1.00 1.12 35 GLY A CA 6
ATOM 4534 C C . GLY A 1 35 ? 13.330 2.454 0.195 1.00 22.43 35 GLY A C 6
ATOM 4535 O O . GLY A 1 35 ? 12.249 3.042 0.157 1.00 20.32 35 GLY A O 6
ATOM 4539 N N . ILE A 1 36 ? 14.468 3.051 0.533 1.00 31.14 36 ILE A N 6
ATOM 4540 C CA . ILE A 1 36 ? 14.512 4.464 0.886 1.00 4.52 36 ILE A CA 6
ATOM 4541 C C . ILE A 1 36 ? 15.255 5.272 -0.173 1.00 11.32 36 ILE A C 6
ATOM 4542 O O . ILE A 1 36 ? 16.214 4.790 -0.775 1.00 1.54 36 ILE A O 6
ATOM 4558 N N . GLN A 1 37 ? 14.805 6.503 -0.393 1.00 43.42 37 GLN A N 6
ATOM 4559 C CA . GLN A 1 37 ? 15.428 7.379 -1.379 1.00 23.30 37 GLN A CA 6
ATOM 4560 C C . GLN A 1 37 ? 16.912 7.567 -1.079 1.00 53.41 37 GLN A C 6
ATOM 4561 O O . GLN A 1 37 ? 17.690 7.934 -1.959 1.00 21.22 37 GLN A O 6
ATOM 4575 N N . GLU A 1 38 ? 17.295 7.315 0.169 1.00 61.14 38 GLU A N 6
ATOM 4576 C CA . GLU A 1 38 ? 18.686 7.459 0.584 1.00 75.34 38 GLU A CA 6
ATOM 4577 C C . GLU A 1 38 ? 19.528 6.291 0.079 1.00 74.53 38 GLU A C 6
ATOM 4578 O O . GLU A 1 38 ? 20.674 6.470 -0.330 1.00 40.45 38 GLU A O 6
ATOM 4590 N N . GLU A 1 39 ? 18.949 5.094 0.112 1.00 64.12 39 GLU A N 6
ATOM 4591 C CA . GLU A 1 39 ? 19.647 3.896 -0.341 1.00 42.31 39 GLU A CA 6
ATOM 4592 C C . GLU A 1 39 ? 19.501 3.719 -1.850 1.00 4.43 39 GLU A C 6
ATOM 4593 O O . GLU A 1 39 ? 20.384 3.171 -2.510 1.00 42.23 39 GLU A O 6
ATOM 4605 N N . CYS A 1 40 ? 18.380 4.187 -2.389 1.00 24.13 40 CYS A N 6
ATOM 4606 C CA . CYS A 1 40 ? 18.116 4.081 -3.818 1.00 63.55 40 CYS A CA 6
ATOM 4607 C C . CYS A 1 40 ? 18.936 5.103 -4.601 1.00 20.25 40 CYS A C 6
ATOM 4608 O O . CYS A 1 40 ? 19.447 4.808 -5.680 1.00 72.43 40 CYS A O 6
ATOM 4615 N N . GLU A 1 41 ? 19.057 6.305 -4.046 1.00 55.35 41 GLU A N 6
ATOM 4616 C CA . GLU A 1 41 ? 19.814 7.371 -4.693 1.00 34.13 41 GLU A CA 6
ATOM 4617 C C . GLU A 1 41 ? 21.269 6.959 -4.895 1.00 72.33 41 GLU A C 6
ATOM 4618 O O . GLU A 1 41 ? 21.975 7.525 -5.730 1.00 70.30 41 GLU A O 6
ATOM 4630 N N . ASP A 1 42 ? 21.710 5.970 -4.126 1.00 10.15 42 ASP A N 6
ATOM 4631 C CA . ASP A 1 42 ? 23.081 5.481 -4.220 1.00 34.11 42 ASP A CA 6
ATOM 4632 C C . ASP A 1 42 ? 23.439 5.144 -5.664 1.00 2.21 42 ASP A C 6
ATOM 4633 O O . ASP A 1 42 ? 24.597 5.248 -6.066 1.00 44.15 42 ASP A O 6
ATOM 4642 N N . ALA A 1 43 ? 22.438 4.739 -6.438 1.00 14.50 43 ALA A N 6
ATOM 4643 C CA . ALA A 1 43 ? 22.647 4.388 -7.837 1.00 42.41 43 ALA A CA 6
ATOM 4644 C C . ALA A 1 43 ? 23.031 5.614 -8.659 1.00 50.01 43 ALA A C 6
ATOM 4645 O O . ALA A 1 43 ? 22.170 6.290 -9.220 1.00 54.31 43 ALA A O 6
ATOM 4652 N N . GLU A 1 44 ? 24.329 5.894 -8.725 1.00 11.21 44 GLU A N 6
ATOM 4653 C CA . GLU A 1 44 ? 24.825 7.040 -9.478 1.00 0.33 44 GLU A CA 6
ATOM 4654 C C . GLU A 1 44 ? 24.678 6.810 -10.979 1.00 64.20 44 GLU A C 6
ATOM 4655 O O . GLU A 1 44 ? 24.810 5.686 -11.461 1.00 63.24 44 GLU A O 6
ATOM 4667 N N . GLY A 1 45 ? 24.404 7.884 -11.713 1.00 13.22 45 GLY A N 6
ATOM 4668 C CA . GLY A 1 45 ? 24.243 7.779 -13.151 1.00 74.32 45 GLY A CA 6
ATOM 4669 C C . GLY A 1 45 ? 22.797 7.574 -13.559 1.00 42.43 45 GLY A C 6
ATOM 4670 O O . GLY A 1 45 ? 22.319 8.198 -14.506 1.00 73.44 45 GLY A O 6
ATOM 4674 N N . ALA A 1 46 ? 22.100 6.698 -12.844 1.00 22.40 46 ALA A N 6
ATOM 4675 C CA . ALA A 1 46 ? 20.701 6.413 -13.137 1.00 10.02 46 ALA A CA 6
ATOM 4676 C C . ALA A 1 46 ? 19.777 7.150 -12.173 1.00 25.24 46 ALA A C 6
ATOM 4677 O O . ALA A 1 46 ? 20.139 7.407 -11.024 1.00 32.44 46 ALA A O 6
ATOM 4684 N N . THR A 1 47 ? 18.583 7.489 -12.647 1.00 72.12 47 THR A N 6
ATOM 4685 C CA . THR A 1 47 ? 17.608 8.198 -11.828 1.00 21.01 47 THR A CA 6
ATOM 4686 C C . THR A 1 47 ? 16.585 7.236 -11.234 1.00 44.21 47 THR A C 6
ATOM 4687 O O . THR A 1 47 ? 16.151 6.291 -11.893 1.00 50.30 47 THR A O 6
ATOM 4698 N N . VAL A 1 48 ? 16.204 7.483 -9.985 1.00 35.21 48 VAL A N 6
ATOM 4699 C CA . VAL A 1 48 ? 15.230 6.639 -9.303 1.00 13.15 48 VAL A CA 6
ATOM 4700 C C . VAL A 1 48 ? 13.861 7.310 -9.252 1.00 25.31 48 VAL A C 6
ATOM 4701 O O . VAL A 1 48 ? 13.707 8.387 -8.675 1.00 52.24 48 VAL A O 6
ATOM 4714 N N . LEU A 1 49 ? 12.870 6.666 -9.858 1.00 65.43 49 LEU A N 6
ATOM 4715 C CA . LEU A 1 49 ? 11.513 7.199 -9.882 1.00 51.14 49 LEU A CA 6
ATOM 4716 C C . LEU A 1 49 ? 10.510 6.158 -9.395 1.00 1.34 49 LEU A C 6
ATOM 4717 O O . LEU A 1 49 ? 10.560 4.996 -9.798 1.00 30.24 49 LEU A O 6
ATOM 4733 N N . CYS A 1 50 ? 9.599 6.584 -8.526 1.00 73.23 50 CYS A N 6
ATOM 4734 C CA . CYS A 1 50 ? 8.582 5.690 -7.984 1.00 43.33 50 CYS A CA 6
ATOM 4735 C C . CYS A 1 50 ? 7.182 6.239 -8.243 1.00 20.04 50 CYS A C 6
ATOM 4736 O O . CYS A 1 50 ? 6.977 7.452 -8.287 1.00 11.31 50 CYS A O 6
ATOM 4743 N N . CYS A 1 51 ? 6.221 5.337 -8.412 1.00 62.14 51 CYS A N 6
ATOM 4744 C CA . CYS A 1 51 ? 4.840 5.728 -8.666 1.00 41.54 51 CYS A CA 6
ATOM 4745 C C . CYS A 1 51 ? 4.006 5.640 -7.391 1.00 43.04 51 CYS A C 6
ATOM 4746 O O . CYS A 1 51 ? 4.276 4.837 -6.498 1.00 1.11 51 CYS A O 6
ATOM 4753 N N . PRO A 1 52 ? 2.968 6.485 -7.304 1.00 31.41 52 PRO A N 6
ATOM 4754 C CA . PRO A 1 52 ? 2.073 6.521 -6.144 1.00 32.04 52 PRO A CA 6
ATOM 4755 C C . PRO A 1 52 ? 1.195 5.277 -6.049 1.00 45.40 52 PRO A C 6
ATOM 4756 O O . PRO A 1 52 ? 0.500 5.072 -5.055 1.00 1.12 52 PRO A O 6
ATOM 4767 N N . GLU A 1 53 ? 1.234 4.451 -7.090 1.00 12.13 53 GLU A N 6
ATOM 4768 C CA . GLU A 1 53 ? 0.441 3.228 -7.123 1.00 31.35 53 GLU A CA 6
ATOM 4769 C C . GLU A 1 53 ? 1.256 2.038 -6.623 1.00 35.11 53 GLU A C 6
ATOM 4770 O O . GLU A 1 53 ? 2.412 2.186 -6.229 1.00 25.32 53 GLU A O 6
ATOM 4782 N N . ASP A 1 54 ? 0.643 0.859 -6.642 1.00 12.40 54 ASP A N 6
ATOM 4783 C CA . ASP A 1 54 ? 1.310 -0.357 -6.192 1.00 1.43 54 ASP A CA 6
ATOM 4784 C C . ASP A 1 54 ? 1.931 -1.103 -7.368 1.00 44.02 54 ASP A C 6
ATOM 4785 O O . ASP A 1 54 ? 1.409 -1.071 -8.483 1.00 41.33 54 ASP A O 6
ATOM 4794 N N . LEU A 1 55 ? 3.049 -1.774 -7.113 1.00 3.43 55 LEU A N 6
ATOM 4795 C CA . LEU A 1 55 ? 3.743 -2.528 -8.151 1.00 2.21 55 LEU A CA 6
ATOM 4796 C C . LEU A 1 55 ? 4.139 -1.620 -9.311 1.00 72.11 55 LEU A C 6
ATOM 4797 O O . LEU A 1 55 ? 3.666 -1.790 -10.435 1.00 50.34 55 LEU A O 6
ATOM 4813 N N . CYS A 1 56 ? 5.011 -0.657 -9.031 1.00 74.05 56 CYS A N 6
ATOM 4814 C CA . CYS A 1 56 ? 5.472 0.277 -10.051 1.00 42.02 56 CYS A CA 6
ATOM 4815 C C . CYS A 1 56 ? 6.849 -0.125 -10.574 1.00 15.43 56 CYS A C 6
ATOM 4816 O O . CYS A 1 56 ? 7.257 0.289 -11.658 1.00 72.31 56 CYS A O 6
ATOM 4823 N N . ASN A 1 57 ? 7.559 -0.933 -9.794 1.00 35.51 57 ASN A N 6
ATOM 4824 C CA . ASN A 1 57 ? 8.889 -1.391 -10.177 1.00 61.24 57 ASN A CA 6
ATOM 4825 C C . ASN A 1 57 ? 8.898 -2.898 -10.418 1.00 54.34 57 ASN A C 6
ATOM 4826 O O . ASN A 1 57 ? 9.941 -3.544 -10.330 1.00 21.23 57 ASN A O 6
ATOM 4837 N N . LEU A 1 1 ? 1.068 -0.217 -0.123 1.00 34.22 1 LEU A N 7
ATOM 4838 C CA . LEU A 1 1 ? 1.880 -0.177 -1.334 1.00 23.54 1 LEU A CA 7
ATOM 4839 C C . LEU A 1 1 ? 2.491 -1.545 -1.625 1.00 55.31 1 LEU A C 7
ATOM 4840 O O . LEU A 1 1 ? 2.759 -2.322 -0.710 1.00 24.13 1 LEU A O 7
ATOM 4856 N N . GLN A 1 2 ? 2.708 -1.829 -2.905 1.00 31.30 2 GLN A N 7
ATOM 4857 C CA . GLN A 1 2 ? 3.288 -3.102 -3.316 1.00 61.31 2 GLN A CA 7
ATOM 4858 C C . GLN A 1 2 ? 4.420 -2.887 -4.316 1.00 34.22 2 GLN A C 7
ATOM 4859 O O . GLN A 1 2 ? 4.419 -1.915 -5.071 1.00 55.41 2 GLN A O 7
ATOM 4873 N N . CYS A 1 3 ? 5.385 -3.801 -4.315 1.00 54.31 3 CYS A N 7
ATOM 4874 C CA . CYS A 1 3 ? 6.523 -3.712 -5.221 1.00 4.50 3 CYS A CA 7
ATOM 4875 C C . CYS A 1 3 ? 6.839 -5.073 -5.834 1.00 55.23 3 CYS A C 7
ATOM 4876 O O . CYS A 1 3 ? 6.556 -6.113 -5.241 1.00 55.30 3 CYS A O 7
ATOM 4883 N N . ASN A 1 4 ? 7.427 -5.057 -7.026 1.00 54.21 4 ASN A N 7
ATOM 4884 C CA . ASN A 1 4 ? 7.780 -6.290 -7.720 1.00 42.45 4 ASN A CA 7
ATOM 4885 C C . ASN A 1 4 ? 9.060 -6.890 -7.146 1.00 50.40 4 ASN A C 7
ATOM 4886 O O . ASN A 1 4 ? 9.837 -6.204 -6.481 1.00 11.24 4 ASN A O 7
ATOM 4897 N N . THR A 1 5 ? 9.274 -8.175 -7.408 1.00 60.32 5 THR A N 7
ATOM 4898 C CA . THR A 1 5 ? 10.458 -8.868 -6.918 1.00 24.44 5 THR A CA 7
ATOM 4899 C C . THR A 1 5 ? 11.246 -9.491 -8.065 1.00 34.32 5 THR A C 7
ATOM 4900 O O . THR A 1 5 ? 10.695 -9.766 -9.132 1.00 2.00 5 THR A O 7
ATOM 4911 N N . LEU A 1 6 ? 12.536 -9.713 -7.839 1.00 12.10 6 LEU A N 7
ATOM 4912 C CA . LEU A 1 6 ? 13.400 -10.305 -8.855 1.00 33.05 6 LEU A CA 7
ATOM 4913 C C . LEU A 1 6 ? 12.997 -11.749 -9.137 1.00 40.24 6 LEU A C 7
ATOM 4914 O O . LEU A 1 6 ? 13.291 -12.288 -10.204 1.00 61.13 6 LEU A O 7
ATOM 4930 N N . ASP A 1 7 ? 12.321 -12.368 -8.176 1.00 22.21 7 ASP A N 7
ATOM 4931 C CA . ASP A 1 7 ? 11.875 -13.749 -8.323 1.00 12.34 7 ASP A CA 7
ATOM 4932 C C . ASP A 1 7 ? 10.648 -13.830 -9.226 1.00 64.11 7 ASP A C 7
ATOM 4933 O O . ASP A 1 7 ? 10.175 -14.918 -9.551 1.00 22.20 7 ASP A O 7
ATOM 4942 N N . GLY A 1 8 ? 10.137 -12.670 -9.628 1.00 64.21 8 GLY A N 7
ATOM 4943 C CA . GLY A 1 8 ? 8.970 -12.632 -10.489 1.00 72.51 8 GLY A CA 7
ATOM 4944 C C . GLY A 1 8 ? 7.678 -12.490 -9.709 1.00 22.55 8 GLY A C 7
ATOM 4945 O O . GLY A 1 8 ? 6.611 -12.297 -10.290 1.00 4.41 8 GLY A O 7
ATOM 4949 N N . GLY A 1 9 ? 7.774 -12.589 -8.386 1.00 14.11 9 GLY A N 7
ATOM 4950 C CA . GLY A 1 9 ? 6.596 -12.469 -7.546 1.00 60.53 9 GLY A CA 7
ATOM 4951 C C . GLY A 1 9 ? 6.369 -11.050 -7.064 1.00 62.42 9 GLY A C 7
ATOM 4952 O O . GLY A 1 9 ? 7.150 -10.149 -7.372 1.00 20.11 9 GLY A O 7
ATOM 4956 N N . THR A 1 10 ? 5.295 -10.849 -6.307 1.00 4.25 10 THR A N 7
ATOM 4957 C CA . THR A 1 10 ? 4.966 -9.529 -5.783 1.00 60.04 10 THR A CA 7
ATOM 4958 C C . THR A 1 10 ? 5.189 -9.464 -4.277 1.00 15.53 10 THR A C 7
ATOM 4959 O O . THR A 1 10 ? 4.966 -10.442 -3.565 1.00 20.13 10 THR A O 7
ATOM 4970 N N . GLU A 1 11 ? 5.628 -8.304 -3.798 1.00 2.11 11 GLU A N 7
ATOM 4971 C CA . GLU A 1 11 ? 5.881 -8.112 -2.375 1.00 35.45 11 GLU A CA 7
ATOM 4972 C C . GLU A 1 11 ? 5.137 -6.887 -1.850 1.00 70.42 11 GLU A C 7
ATOM 4973 O O . GLU A 1 11 ? 4.957 -5.904 -2.568 1.00 5.03 11 GLU A O 7
ATOM 4985 N N . GLU A 1 12 ? 4.707 -6.956 -0.594 1.00 73.22 12 GLU A N 7
ATOM 4986 C CA . GLU A 1 12 ? 3.981 -5.853 0.026 1.00 64.54 12 GLU A CA 7
ATOM 4987 C C . GLU A 1 12 ? 4.945 -4.866 0.676 1.00 5.35 12 GLU A C 7
ATOM 4988 O O . GLU A 1 12 ? 5.625 -5.194 1.650 1.00 41.54 12 GLU A O 7
ATOM 5000 N N . CYS A 1 13 ? 5.000 -3.655 0.132 1.00 53.11 13 CYS A N 7
ATOM 5001 C CA . CYS A 1 13 ? 5.880 -2.618 0.657 1.00 62.40 13 CYS A CA 7
ATOM 5002 C C . CYS A 1 13 ? 5.150 -1.751 1.678 1.00 4.33 13 CYS A C 7
ATOM 5003 O O . CYS A 1 13 ? 4.235 -1.004 1.332 1.00 51.42 13 CYS A O 7
ATOM 5010 N N . ILE A 1 14 ? 5.562 -1.855 2.937 1.00 24.32 14 ILE A N 7
ATOM 5011 C CA . ILE A 1 14 ? 4.949 -1.080 4.008 1.00 2.31 14 ILE A CA 7
ATOM 5012 C C . ILE A 1 14 ? 5.377 0.382 3.943 1.00 45.44 14 ILE A C 7
ATOM 5013 O O . ILE A 1 14 ? 6.513 0.707 3.596 1.00 3.41 14 ILE A O 7
ATOM 5029 N N . PRO A 1 15 ? 4.448 1.287 4.285 1.00 3.01 15 PRO A N 7
ATOM 5030 C CA . PRO A 1 15 ? 4.707 2.730 4.276 1.00 70.13 15 PRO A CA 7
ATOM 5031 C C . PRO A 1 15 ? 5.668 3.154 5.381 1.00 31.21 15 PRO A C 7
ATOM 5032 O O . PRO A 1 15 ? 5.306 3.178 6.557 1.00 74.25 15 PRO A O 7
ATOM 5043 N N . GLY A 1 16 ? 6.896 3.488 4.996 1.00 52.32 16 GLY A N 7
ATOM 5044 C CA . GLY A 1 16 ? 7.890 3.907 5.967 1.00 53.23 16 GLY A CA 7
ATOM 5045 C C . GLY A 1 16 ? 9.307 3.690 5.476 1.00 63.30 16 GLY A C 7
ATOM 5046 O O . GLY A 1 16 ? 9.833 4.490 4.702 1.00 53.24 16 GLY A O 7
ATOM 5050 N N . ILE A 1 17 ? 9.928 2.606 5.928 1.00 24.41 17 ILE A N 7
ATOM 5051 C CA . ILE A 1 17 ? 11.294 2.286 5.530 1.00 12.43 17 ILE A CA 7
ATOM 5052 C C . ILE A 1 17 ? 11.394 2.086 4.022 1.00 44.11 17 ILE A C 7
ATOM 5053 O O . ILE A 1 17 ? 12.481 2.154 3.447 1.00 22.03 17 ILE A O 7
ATOM 5069 N N . TYR A 1 18 ? 10.254 1.841 3.386 1.00 22.11 18 TYR A N 7
ATOM 5070 C CA . TYR A 1 18 ? 10.213 1.630 1.944 1.00 44.21 18 TYR A CA 7
ATOM 5071 C C . TYR A 1 18 ? 9.198 2.560 1.286 1.00 24.01 18 TYR A C 7
ATOM 5072 O O . TYR A 1 18 ? 7.996 2.299 1.307 1.00 3.23 18 TYR A O 7
ATOM 5090 N N . ASN A 1 19 ? 9.693 3.646 0.701 1.00 11.23 19 ASN A N 7
ATOM 5091 C CA . ASN A 1 19 ? 8.830 4.616 0.036 1.00 3.23 19 ASN A CA 7
ATOM 5092 C C . ASN A 1 19 ? 9.193 4.745 -1.440 1.00 23.01 19 ASN A C 7
ATOM 5093 O O . ASN A 1 19 ? 8.464 5.360 -2.218 1.00 63.23 19 ASN A O 7
ATOM 5104 N N . VAL A 1 20 ? 10.325 4.160 -1.819 1.00 23.04 20 VAL A N 7
ATOM 5105 C CA . VAL A 1 20 ? 10.785 4.207 -3.201 1.00 50.34 20 VAL A CA 7
ATOM 5106 C C . VAL A 1 20 ? 10.809 2.814 -3.820 1.00 42.45 20 VAL A C 7
ATOM 5107 O O . VAL A 1 20 ? 10.669 1.810 -3.122 1.00 75.01 20 VAL A O 7
ATOM 5120 N N . CYS A 1 21 ? 10.989 2.761 -5.136 1.00 20.40 21 CYS A N 7
ATOM 5121 C CA . CYS A 1 21 ? 11.032 1.491 -5.851 1.00 41.02 21 CYS A CA 7
ATOM 5122 C C . CYS A 1 21 ? 11.883 1.606 -7.113 1.00 32.02 21 CYS A C 7
ATOM 5123 O O . CYS A 1 21 ? 11.886 2.640 -7.781 1.00 13.13 21 CYS A O 7
ATOM 5130 N N . VAL A 1 22 ? 12.604 0.536 -7.433 1.00 52.13 22 VAL A N 7
ATOM 5131 C CA . VAL A 1 22 ? 13.458 0.516 -8.615 1.00 34.40 22 VAL A CA 7
ATOM 5132 C C . VAL A 1 22 ? 13.292 -0.787 -9.390 1.00 4.03 22 VAL A C 7
ATOM 5133 O O . VAL A 1 22 ? 13.202 -1.865 -8.801 1.00 44.01 22 VAL A O 7
ATOM 5146 N N . HIS A 1 23 ? 13.254 -0.681 -10.714 1.00 53.42 23 HIS A N 7
ATOM 5147 C CA . HIS A 1 23 ? 13.100 -1.851 -11.571 1.00 25.00 23 HIS A CA 7
ATOM 5148 C C . HIS A 1 23 ? 14.254 -1.952 -12.564 1.00 62.03 23 HIS A C 7
ATOM 5149 O O . HIS A 1 23 ? 14.381 -1.127 -13.469 1.00 44.31 23 HIS A O 7
ATOM 5163 N N . TYR A 1 24 ? 15.092 -2.967 -12.389 1.00 22.53 24 TYR A N 7
ATOM 5164 C CA . TYR A 1 24 ? 16.237 -3.174 -13.267 1.00 62.35 24 TYR A CA 7
ATOM 5165 C C . TYR A 1 24 ? 15.962 -4.293 -14.267 1.00 75.13 24 TYR A C 7
ATOM 5166 O O . TYR A 1 24 ? 15.788 -5.452 -13.889 1.00 45.10 24 TYR A O 7
ATOM 5184 N N . LYS A 1 25 ? 15.923 -3.938 -15.547 1.00 14.40 25 LYS A N 7
ATOM 5185 C CA . LYS A 1 25 ? 15.670 -4.909 -16.604 1.00 62.52 25 LYS A CA 7
ATOM 5186 C C . LYS A 1 25 ? 16.754 -4.842 -17.675 1.00 62.13 25 LYS A C 7
ATOM 5187 O O . LYS A 1 25 ? 16.898 -3.832 -18.364 1.00 12.12 25 LYS A O 7
ATOM 5206 N N . SER A 1 26 ? 17.514 -5.925 -17.811 1.00 53.52 26 SER A N 7
ATOM 5207 C CA . SER A 1 26 ? 18.586 -5.987 -18.797 1.00 41.12 26 SER A CA 7
ATOM 5208 C C . SER A 1 26 ? 18.534 -7.299 -19.574 1.00 51.23 26 SER A C 7
ATOM 5209 O O . SER A 1 26 ? 17.926 -8.272 -19.129 1.00 52.45 26 SER A O 7
ATOM 5217 N N . GLU A 1 27 ? 19.176 -7.316 -20.738 1.00 64.00 27 GLU A N 7
ATOM 5218 C CA . GLU A 1 27 ? 19.203 -8.508 -21.578 1.00 14.21 27 GLU A CA 7
ATOM 5219 C C . GLU A 1 27 ? 20.153 -9.556 -21.006 1.00 42.40 27 GLU A C 7
ATOM 5220 O O . GLU A 1 27 ? 20.125 -10.719 -21.407 1.00 31.43 27 GLU A O 7
ATOM 5232 N N . ASP A 1 28 ? 20.994 -9.134 -20.068 1.00 41.32 28 ASP A N 7
ATOM 5233 C CA . ASP A 1 28 ? 21.954 -10.035 -19.440 1.00 54.42 28 ASP A CA 7
ATOM 5234 C C . ASP A 1 28 ? 21.485 -10.442 -18.047 1.00 10.13 28 ASP A C 7
ATOM 5235 O O . ASP A 1 28 ? 21.863 -11.497 -17.539 1.00 32.11 28 ASP A O 7
ATOM 5244 N N . GLU A 1 29 ? 20.661 -9.597 -17.434 1.00 61.24 29 GLU A N 7
ATOM 5245 C CA . GLU A 1 29 ? 20.143 -9.869 -16.099 1.00 21.52 29 GLU A CA 7
ATOM 5246 C C . GLU A 1 29 ? 18.887 -9.048 -15.825 1.00 34.14 29 GLU A C 7
ATOM 5247 O O . GLU A 1 29 ? 18.581 -8.103 -16.550 1.00 53.35 29 GLU A O 7
ATOM 5259 N N . GLU A 1 30 ? 18.163 -9.417 -14.772 1.00 62.42 30 GLU A N 7
ATOM 5260 C CA . GLU A 1 30 ? 16.939 -8.716 -14.403 1.00 43.33 30 GLU A CA 7
ATOM 5261 C C . GLU A 1 30 ? 16.621 -8.918 -12.925 1.00 11.14 30 GLU A C 7
ATOM 5262 O O . GLU A 1 30 ? 16.509 -10.049 -12.452 1.00 31.14 30 GLU A O 7
ATOM 5274 N N . TYR A 1 31 ? 16.477 -7.814 -12.200 1.00 41.33 31 TYR A N 7
ATOM 5275 C CA . TYR A 1 31 ? 16.175 -7.869 -10.775 1.00 12.40 31 TYR A CA 7
ATOM 5276 C C . TYR A 1 31 ? 15.508 -6.578 -10.309 1.00 40.24 31 TYR A C 7
ATOM 5277 O O . TYR A 1 31 ? 15.567 -5.553 -10.990 1.00 21.51 31 TYR A O 7
ATOM 5295 N N . LYS A 1 32 ? 14.873 -6.635 -9.143 1.00 44.24 32 LYS A N 7
ATOM 5296 C CA . LYS A 1 32 ? 14.196 -5.472 -8.583 1.00 1.41 32 LYS A CA 7
ATOM 5297 C C . LYS A 1 32 ? 14.438 -5.373 -7.080 1.00 72.10 32 LYS A C 7
ATOM 5298 O O . LYS A 1 32 ? 14.316 -6.361 -6.356 1.00 61.21 32 LYS A O 7
ATOM 5317 N N . SER A 1 33 ? 14.779 -4.175 -6.617 1.00 44.35 33 SER A N 7
ATOM 5318 C CA . SER A 1 33 ? 15.040 -3.948 -5.201 1.00 23.12 33 SER A CA 7
ATOM 5319 C C . SER A 1 33 ? 15.113 -2.455 -4.894 1.00 33.43 33 SER A C 7
ATOM 5320 O O . SER A 1 33 ? 15.583 -1.663 -5.711 1.00 74.43 33 SER A O 7
ATOM 5328 N N . CYS A 1 34 ? 14.644 -2.078 -3.709 1.00 74.11 34 CYS A N 7
ATOM 5329 C CA . CYS A 1 34 ? 14.653 -0.681 -3.292 1.00 25.32 34 CYS A CA 7
ATOM 5330 C C . CYS A 1 34 ? 14.045 -0.525 -1.901 1.00 42.20 34 CYS A C 7
ATOM 5331 O O . CYS A 1 34 ? 13.811 -1.508 -1.200 1.00 25.31 34 CYS A O 7
ATOM 5338 N N . GLY A 1 35 ? 13.791 0.720 -1.509 1.00 12.01 35 GLY A N 7
ATOM 5339 C CA . GLY A 1 35 ? 13.212 0.983 -0.204 1.00 50.24 35 GLY A CA 7
ATOM 5340 C C . GLY A 1 35 ? 13.315 2.443 0.192 1.00 61.40 35 GLY A C 7
ATOM 5341 O O . GLY A 1 35 ? 12.328 3.177 0.142 1.00 1.21 35 GLY A O 7
ATOM 5345 N N . ILE A 1 36 ? 14.512 2.863 0.588 1.00 14.40 36 ILE A N 7
ATOM 5346 C CA . ILE A 1 36 ? 14.739 4.244 0.995 1.00 11.41 36 ILE A CA 7
ATOM 5347 C C . ILE A 1 36 ? 15.460 5.028 -0.096 1.00 64.55 36 ILE A C 7
ATOM 5348 O O . ILE A 1 36 ? 16.476 4.579 -0.627 1.00 60.31 36 ILE A O 7
ATOM 5364 N N . GLN A 1 37 ? 14.929 6.201 -0.425 1.00 21.30 37 GLN A N 7
ATOM 5365 C CA . GLN A 1 37 ? 15.524 7.047 -1.453 1.00 15.02 37 GLN A CA 7
ATOM 5366 C C . GLN A 1 37 ? 17.010 7.264 -1.187 1.00 74.21 37 GLN A C 7
ATOM 5367 O O . GLN A 1 37 ? 17.788 7.494 -2.112 1.00 75.43 37 GLN A O 7
ATOM 5381 N N . GLU A 1 38 ? 17.396 7.189 0.083 1.00 52.22 38 GLU A N 7
ATOM 5382 C CA . GLU A 1 38 ? 18.789 7.379 0.469 1.00 20.22 38 GLU A CA 7
ATOM 5383 C C . GLU A 1 38 ? 19.673 6.289 -0.131 1.00 0.14 38 GLU A C 7
ATOM 5384 O O . GLU A 1 38 ? 20.792 6.555 -0.568 1.00 21.12 38 GLU A O 7
ATOM 5396 N N . GLU A 1 39 ? 19.161 5.062 -0.146 1.00 45.24 39 GLU A N 7
ATOM 5397 C CA . GLU A 1 39 ? 19.905 3.932 -0.691 1.00 1.21 39 GLU A CA 7
ATOM 5398 C C . GLU A 1 39 ? 19.692 3.816 -2.198 1.00 4.25 39 GLU A C 7
ATOM 5399 O O . GLU A 1 39 ? 20.616 3.488 -2.943 1.00 31.30 39 GLU A O 7
ATOM 5411 N N . CYS A 1 40 ? 18.469 4.088 -2.639 1.00 31.30 40 CYS A N 7
ATOM 5412 C CA . CYS A 1 40 ? 18.132 4.013 -4.056 1.00 4.45 40 CYS A CA 7
ATOM 5413 C C . CYS A 1 40 ? 18.867 5.092 -4.846 1.00 51.23 40 CYS A C 7
ATOM 5414 O O . CYS A 1 40 ? 19.369 4.839 -5.941 1.00 11.31 40 CYS A O 7
ATOM 5421 N N . GLU A 1 41 ? 18.925 6.295 -4.283 1.00 71.10 41 GLU A N 7
ATOM 5422 C CA . GLU A 1 41 ? 19.597 7.412 -4.936 1.00 64.10 41 GLU A CA 7
ATOM 5423 C C . GLU A 1 41 ? 21.113 7.257 -4.855 1.00 64.21 41 GLU A C 7
ATOM 5424 O O . GLU A 1 41 ? 21.860 8.019 -5.469 1.00 52.41 41 GLU A O 7
ATOM 5436 N N . ASP A 1 42 ? 21.561 6.265 -4.093 1.00 74.10 42 ASP A N 7
ATOM 5437 C CA . ASP A 1 42 ? 22.987 6.008 -3.931 1.00 41.42 42 ASP A CA 7
ATOM 5438 C C . ASP A 1 42 ? 23.673 5.879 -5.288 1.00 3.55 42 ASP A C 7
ATOM 5439 O O . ASP A 1 42 ? 24.860 6.175 -5.424 1.00 51.44 42 ASP A O 7
ATOM 5448 N N . ALA A 1 43 ? 22.919 5.435 -6.287 1.00 35.21 43 ALA A N 7
ATOM 5449 C CA . ALA A 1 43 ? 23.454 5.267 -7.632 1.00 54.44 43 ALA A CA 7
ATOM 5450 C C . ALA A 1 43 ? 23.894 6.605 -8.218 1.00 72.34 43 ALA A C 7
ATOM 5451 O O . ALA A 1 43 ? 23.182 7.603 -8.113 1.00 20.24 43 ALA A O 7
ATOM 5458 N N . GLU A 1 44 ? 25.071 6.616 -8.835 1.00 43.43 44 GLU A N 7
ATOM 5459 C CA . GLU A 1 44 ? 25.606 7.833 -9.436 1.00 71.44 44 GLU A CA 7
ATOM 5460 C C . GLU A 1 44 ? 25.334 7.862 -10.938 1.00 4.33 44 GLU A C 7
ATOM 5461 O O . GLU A 1 44 ? 25.650 6.914 -11.656 1.00 0.44 44 GLU A O 7
ATOM 5473 N N . GLY A 1 45 ? 24.746 8.959 -11.405 1.00 53.13 45 GLY A N 7
ATOM 5474 C CA . GLY A 1 45 ? 24.440 9.092 -12.818 1.00 5.52 45 GLY A CA 7
ATOM 5475 C C . GLY A 1 45 ? 23.056 8.580 -13.163 1.00 23.22 45 GLY A C 7
ATOM 5476 O O . GLY A 1 45 ? 22.517 8.896 -14.223 1.00 34.53 45 GLY A O 7
ATOM 5480 N N . ALA A 1 46 ? 22.481 7.785 -12.266 1.00 51.14 46 ALA A N 7
ATOM 5481 C CA . ALA A 1 46 ? 21.151 7.228 -12.481 1.00 63.13 46 ALA A CA 7
ATOM 5482 C C . ALA A 1 46 ? 20.117 7.920 -11.600 1.00 51.23 46 ALA A C 7
ATOM 5483 O O . ALA A 1 46 ? 20.460 8.551 -10.599 1.00 71.45 46 ALA A O 7
ATOM 5490 N N . THR A 1 47 ? 18.848 7.800 -11.979 1.00 21.11 47 THR A N 7
ATOM 5491 C CA . THR A 1 47 ? 17.764 8.416 -11.224 1.00 72.45 47 THR A CA 7
ATOM 5492 C C . THR A 1 47 ? 16.715 7.383 -10.827 1.00 40.11 47 THR A C 7
ATOM 5493 O O . THR A 1 47 ? 16.390 6.483 -11.602 1.00 3.30 47 THR A O 7
ATOM 5504 N N . VAL A 1 48 ? 16.187 7.519 -9.615 1.00 23.13 48 VAL A N 7
ATOM 5505 C CA . VAL A 1 48 ? 15.173 6.598 -9.115 1.00 10.41 48 VAL A CA 7
ATOM 5506 C C . VAL A 1 48 ? 13.810 7.276 -9.030 1.00 71.11 48 VAL A C 7
ATOM 5507 O O . VAL A 1 48 ? 13.660 8.317 -8.389 1.00 25.25 48 VAL A O 7
ATOM 5520 N N . LEU A 1 49 ? 12.817 6.679 -9.681 1.00 4.22 49 LEU A N 7
ATOM 5521 C CA . LEU A 1 49 ? 11.464 7.224 -9.679 1.00 3.41 49 LEU A CA 7
ATOM 5522 C C . LEU A 1 49 ? 10.450 6.162 -9.268 1.00 53.13 49 LEU A C 7
ATOM 5523 O O . LEU A 1 49 ? 10.480 5.035 -9.763 1.00 23.20 49 LEU A O 7
ATOM 5539 N N . CYS A 1 50 ? 9.550 6.530 -8.362 1.00 72.43 50 CYS A N 7
ATOM 5540 C CA . CYS A 1 50 ? 8.524 5.610 -7.886 1.00 30.12 50 CYS A CA 7
ATOM 5541 C C . CYS A 1 50 ? 7.131 6.203 -8.076 1.00 71.34 50 CYS A C 7
ATOM 5542 O O . CYS A 1 50 ? 6.947 7.419 -8.011 1.00 20.53 50 CYS A O 7
ATOM 5549 N N . CYS A 1 51 ? 6.152 5.335 -8.313 1.00 2.53 51 CYS A N 7
ATOM 5550 C CA . CYS A 1 51 ? 4.776 5.771 -8.513 1.00 55.22 51 CYS A CA 7
ATOM 5551 C C . CYS A 1 51 ? 3.955 5.585 -7.240 1.00 60.22 51 CYS A C 7
ATOM 5552 O O . CYS A 1 51 ? 4.223 4.705 -6.422 1.00 64.42 51 CYS A O 7
ATOM 5559 N N . PRO A 1 52 ? 2.930 6.433 -7.068 1.00 21.45 52 PRO A N 7
ATOM 5560 C CA . PRO A 1 52 ? 2.049 6.381 -5.897 1.00 52.22 52 PRO A CA 7
ATOM 5561 C C . PRO A 1 52 ? 1.155 5.146 -5.899 1.00 14.04 52 PRO A C 7
ATOM 5562 O O . PRO A 1 52 ? 0.467 4.866 -4.917 1.00 61.13 52 PRO A O 7
ATOM 5573 N N . GLU A 1 53 ? 1.170 4.411 -7.006 1.00 51.24 53 GLU A N 7
ATOM 5574 C CA . GLU A 1 53 ? 0.359 3.206 -7.134 1.00 22.11 53 GLU A CA 7
ATOM 5575 C C . GLU A 1 53 ? 1.140 1.975 -6.682 1.00 34.04 53 GLU A C 7
ATOM 5576 O O . GLU A 1 53 ? 2.285 2.080 -6.244 1.00 24.45 53 GLU A O 7
ATOM 5588 N N . ASP A 1 54 ? 0.510 0.810 -6.791 1.00 4.15 54 ASP A N 7
ATOM 5589 C CA . ASP A 1 54 ? 1.145 -0.442 -6.394 1.00 12.44 54 ASP A CA 7
ATOM 5590 C C . ASP A 1 54 ? 1.776 -1.136 -7.596 1.00 71.23 54 ASP A C 7
ATOM 5591 O O . ASP A 1 54 ? 1.243 -1.086 -8.706 1.00 21.42 54 ASP A O 7
ATOM 5600 N N . LEU A 1 55 ? 2.914 -1.782 -7.369 1.00 61.55 55 LEU A N 7
ATOM 5601 C CA . LEU A 1 55 ? 3.619 -2.487 -8.435 1.00 4.13 55 LEU A CA 7
ATOM 5602 C C . LEU A 1 55 ? 4.002 -1.530 -9.560 1.00 30.44 55 LEU A C 7
ATOM 5603 O O . LEU A 1 55 ? 3.530 -1.663 -10.689 1.00 54.41 55 LEU A O 7
ATOM 5619 N N . CYS A 1 56 ? 4.862 -0.568 -9.244 1.00 22.10 56 CYS A N 7
ATOM 5620 C CA . CYS A 1 56 ? 5.311 0.410 -10.228 1.00 13.15 56 CYS A CA 7
ATOM 5621 C C . CYS A 1 56 ? 6.689 0.044 -10.769 1.00 65.13 56 CYS A C 7
ATOM 5622 O O . CYS A 1 56 ? 7.089 0.502 -11.839 1.00 31.21 56 CYS A O 7
ATOM 5629 N N . ASN A 1 57 ? 7.412 -0.785 -10.022 1.00 74.24 57 ASN A N 7
ATOM 5630 C CA . ASN A 1 57 ? 8.746 -1.213 -10.427 1.00 73.12 57 ASN A CA 7
ATOM 5631 C C . ASN A 1 57 ? 8.746 -2.684 -10.831 1.00 31.41 57 ASN A C 7
ATOM 5632 O O . ASN A 1 57 ? 9.680 -3.423 -10.520 1.00 31.11 57 ASN A O 7
ATOM 5643 N N . LEU A 1 1 ? 1.331 0.097 -0.140 1.00 45.53 1 LEU A N 8
ATOM 5644 C CA . LEU A 1 1 ? 2.105 0.058 -1.376 1.00 62.44 1 LEU A CA 8
ATOM 5645 C C . LEU A 1 1 ? 2.723 -1.321 -1.588 1.00 5.34 1 LEU A C 8
ATOM 5646 O O . LEU A 1 1 ? 3.012 -2.035 -0.628 1.00 32.10 1 LEU A O 8
ATOM 5662 N N . GLN A 1 2 ? 2.926 -1.686 -2.850 1.00 12.35 2 GLN A N 8
ATOM 5663 C CA . GLN A 1 2 ? 3.512 -2.978 -3.186 1.00 14.12 2 GLN A CA 8
ATOM 5664 C C . GLN A 1 2 ? 4.637 -2.817 -4.202 1.00 64.31 2 GLN A C 8
ATOM 5665 O O . GLN A 1 2 ? 4.627 -1.892 -5.015 1.00 21.31 2 GLN A O 8
ATOM 5679 N N . CYS A 1 3 ? 5.608 -3.723 -4.151 1.00 20.44 3 CYS A N 8
ATOM 5680 C CA . CYS A 1 3 ? 6.742 -3.683 -5.066 1.00 2.44 3 CYS A CA 8
ATOM 5681 C C . CYS A 1 3 ? 7.071 -5.079 -5.587 1.00 0.41 3 CYS A C 8
ATOM 5682 O O . CYS A 1 3 ? 6.850 -6.076 -4.902 1.00 35.12 3 CYS A O 8
ATOM 5689 N N . ASN A 1 4 ? 7.601 -5.140 -6.804 1.00 42.01 4 ASN A N 8
ATOM 5690 C CA . ASN A 1 4 ? 7.961 -6.413 -7.418 1.00 35.20 4 ASN A CA 8
ATOM 5691 C C . ASN A 1 4 ? 9.355 -6.853 -6.982 1.00 50.22 4 ASN A C 8
ATOM 5692 O O . ASN A 1 4 ? 10.157 -6.042 -6.517 1.00 21.53 4 ASN A O 8
ATOM 5703 N N . THR A 1 5 ? 9.638 -8.143 -7.137 1.00 3.42 5 THR A N 8
ATOM 5704 C CA . THR A 1 5 ? 10.935 -8.691 -6.759 1.00 52.13 5 THR A CA 8
ATOM 5705 C C . THR A 1 5 ? 11.611 -9.369 -7.945 1.00 62.21 5 THR A C 8
ATOM 5706 O O . THR A 1 5 ? 10.969 -9.663 -8.955 1.00 4.43 5 THR A O 8
ATOM 5717 N N . LEU A 1 6 ? 12.910 -9.617 -7.817 1.00 1.30 6 LEU A N 8
ATOM 5718 C CA . LEU A 1 6 ? 13.674 -10.262 -8.879 1.00 23.12 6 LEU A CA 8
ATOM 5719 C C . LEU A 1 6 ? 13.220 -11.704 -9.078 1.00 35.55 6 LEU A C 8
ATOM 5720 O O . LEU A 1 6 ? 13.413 -12.285 -10.146 1.00 31.33 6 LEU A O 8
ATOM 5736 N N . ASP A 1 7 ? 12.613 -12.276 -8.043 1.00 52.30 7 ASP A N 8
ATOM 5737 C CA . ASP A 1 7 ? 12.127 -13.649 -8.105 1.00 20.43 7 ASP A CA 8
ATOM 5738 C C . ASP A 1 7 ? 10.829 -13.731 -8.901 1.00 74.33 7 ASP A C 8
ATOM 5739 O O . ASP A 1 7 ? 10.305 -14.818 -9.144 1.00 40.33 7 ASP A O 8
ATOM 5748 N N . GLY A 1 8 ? 10.313 -12.574 -9.305 1.00 4.34 8 GLY A N 8
ATOM 5749 C CA . GLY A 1 8 ? 9.080 -12.537 -10.068 1.00 51.33 8 GLY A CA 8
ATOM 5750 C C . GLY A 1 8 ? 7.853 -12.432 -9.184 1.00 4.01 8 GLY A C 8
ATOM 5751 O O . GLY A 1 8 ? 6.735 -12.291 -9.676 1.00 73.01 8 GLY A O 8
ATOM 5755 N N . GLY A 1 9 ? 8.063 -12.503 -7.873 1.00 0.33 9 GLY A N 8
ATOM 5756 C CA . GLY A 1 9 ? 6.956 -12.415 -6.939 1.00 32.13 9 GLY A CA 8
ATOM 5757 C C . GLY A 1 9 ? 6.655 -10.987 -6.529 1.00 30.15 9 GLY A C 8
ATOM 5758 O O . GLY A 1 9 ? 7.326 -10.052 -6.966 1.00 64.23 9 GLY A O 8
ATOM 5762 N N . THR A 1 10 ? 5.641 -10.816 -5.686 1.00 72.11 10 THR A N 8
ATOM 5763 C CA . THR A 1 10 ? 5.250 -9.492 -5.219 1.00 42.10 10 THR A CA 8
ATOM 5764 C C . THR A 1 10 ? 5.498 -9.342 -3.722 1.00 53.34 10 THR A C 8
ATOM 5765 O O . THR A 1 10 ? 5.337 -10.293 -2.959 1.00 61.54 10 THR A O 8
ATOM 5776 N N . GLU A 1 11 ? 5.889 -8.140 -3.310 1.00 31.04 11 GLU A N 8
ATOM 5777 C CA . GLU A 1 11 ? 6.159 -7.867 -1.903 1.00 15.31 11 GLU A CA 8
ATOM 5778 C C . GLU A 1 11 ? 5.440 -6.600 -1.447 1.00 42.35 11 GLU A C 8
ATOM 5779 O O . GLU A 1 11 ? 5.262 -5.662 -2.224 1.00 72.45 11 GLU A O 8
ATOM 5791 N N . GLU A 1 12 ? 5.030 -6.581 -0.183 1.00 4.20 12 GLU A N 8
ATOM 5792 C CA . GLU A 1 12 ? 4.330 -5.430 0.375 1.00 3.23 12 GLU A CA 8
ATOM 5793 C C . GLU A 1 12 ? 5.319 -4.411 0.935 1.00 33.14 12 GLU A C 8
ATOM 5794 O O . GLU A 1 12 ? 6.097 -4.716 1.839 1.00 22.35 12 GLU A O 8
ATOM 5806 N N . CYS A 1 13 ? 5.282 -3.199 0.392 1.00 61.24 13 CYS A N 8
ATOM 5807 C CA . CYS A 1 13 ? 6.174 -2.134 0.835 1.00 70.44 13 CYS A CA 8
ATOM 5808 C C . CYS A 1 13 ? 5.447 -1.168 1.765 1.00 21.14 13 CYS A C 8
ATOM 5809 O O . CYS A 1 13 ? 4.533 -0.457 1.347 1.00 32.13 13 CYS A O 8
ATOM 5816 N N . ILE A 1 14 ? 5.860 -1.148 3.028 1.00 24.10 14 ILE A N 8
ATOM 5817 C CA . ILE A 1 14 ? 5.250 -0.269 4.017 1.00 0.43 14 ILE A CA 8
ATOM 5818 C C . ILE A 1 14 ? 5.789 1.153 3.896 1.00 21.33 14 ILE A C 8
ATOM 5819 O O . ILE A 1 14 ? 6.964 1.375 3.605 1.00 65.34 14 ILE A O 8
ATOM 5835 N N . PRO A 1 15 ? 4.911 2.140 4.127 1.00 2.12 15 PRO A N 8
ATOM 5836 C CA . PRO A 1 15 ? 5.277 3.558 4.052 1.00 34.25 15 PRO A CA 8
ATOM 5837 C C . PRO A 1 15 ? 6.199 3.979 5.191 1.00 44.42 15 PRO A C 8
ATOM 5838 O O . PRO A 1 15 ? 6.842 5.026 5.127 1.00 41.44 15 PRO A O 8
ATOM 5849 N N . GLY A 1 16 ? 6.260 3.156 6.233 1.00 4.12 16 GLY A N 8
ATOM 5850 C CA . GLY A 1 16 ? 7.108 3.461 7.371 1.00 11.41 16 GLY A CA 8
ATOM 5851 C C . GLY A 1 16 ? 8.583 3.368 7.037 1.00 63.24 16 GLY A C 8
ATOM 5852 O O . GLY A 1 16 ? 9.424 3.914 7.751 1.00 2.31 16 GLY A O 8
ATOM 5856 N N . ILE A 1 17 ? 8.899 2.673 5.949 1.00 31.42 17 ILE A N 8
ATOM 5857 C CA . ILE A 1 17 ? 10.283 2.509 5.523 1.00 41.14 17 ILE A CA 8
ATOM 5858 C C . ILE A 1 17 ? 10.397 2.540 4.002 1.00 21.13 17 ILE A C 8
ATOM 5859 O O . ILE A 1 17 ? 10.937 3.486 3.429 1.00 43.12 17 ILE A O 8
ATOM 5875 N N . TYR A 1 18 ? 9.884 1.500 3.355 1.00 35.11 18 TYR A N 8
ATOM 5876 C CA . TYR A 1 18 ? 9.928 1.407 1.901 1.00 71.14 18 TYR A CA 8
ATOM 5877 C C . TYR A 1 18 ? 8.968 2.405 1.261 1.00 12.54 18 TYR A C 8
ATOM 5878 O O . TYR A 1 18 ? 7.754 2.206 1.266 1.00 51.14 18 TYR A O 8
ATOM 5896 N N . ASN A 1 19 ? 9.523 3.481 0.712 1.00 75.14 19 ASN A N 8
ATOM 5897 C CA . ASN A 1 19 ? 8.717 4.512 0.068 1.00 72.14 19 ASN A CA 8
ATOM 5898 C C . ASN A 1 19 ? 9.096 4.659 -1.403 1.00 34.01 19 ASN A C 8
ATOM 5899 O O . ASN A 1 19 ? 8.381 5.293 -2.179 1.00 11.41 19 ASN A O 8
ATOM 5910 N N . VAL A 1 20 ? 10.225 4.067 -1.779 1.00 51.55 20 VAL A N 8
ATOM 5911 C CA . VAL A 1 20 ? 10.699 4.131 -3.157 1.00 34.31 20 VAL A CA 8
ATOM 5912 C C . VAL A 1 20 ? 10.716 2.747 -3.796 1.00 63.30 20 VAL A C 8
ATOM 5913 O O . VAL A 1 20 ? 10.513 1.737 -3.122 1.00 20.43 20 VAL A O 8
ATOM 5926 N N . CYS A 1 21 ? 10.961 2.707 -5.101 1.00 63.04 21 CYS A N 8
ATOM 5927 C CA . CYS A 1 21 ? 11.006 1.447 -5.834 1.00 1.14 21 CYS A CA 8
ATOM 5928 C C . CYS A 1 21 ? 11.866 1.577 -7.088 1.00 20.15 21 CYS A C 8
ATOM 5929 O O . CYS A 1 21 ? 11.848 2.606 -7.762 1.00 51.52 21 CYS A O 8
ATOM 5936 N N . VAL A 1 22 ? 12.619 0.525 -7.394 1.00 33.13 22 VAL A N 8
ATOM 5937 C CA . VAL A 1 22 ? 13.485 0.520 -8.567 1.00 34.23 22 VAL A CA 8
ATOM 5938 C C . VAL A 1 22 ? 13.366 -0.794 -9.331 1.00 44.34 22 VAL A C 8
ATOM 5939 O O . VAL A 1 22 ? 13.308 -1.869 -8.734 1.00 64.23 22 VAL A O 8
ATOM 5952 N N . HIS A 1 23 ? 13.332 -0.700 -10.657 1.00 13.51 23 HIS A N 8
ATOM 5953 C CA . HIS A 1 23 ? 13.221 -1.881 -11.505 1.00 25.33 23 HIS A CA 8
ATOM 5954 C C . HIS A 1 23 ? 14.365 -1.935 -12.514 1.00 12.34 23 HIS A C 8
ATOM 5955 O O . HIS A 1 23 ? 14.485 -1.065 -13.377 1.00 4.24 23 HIS A O 8
ATOM 5969 N N . TYR A 1 24 ? 15.201 -2.960 -12.398 1.00 44.13 24 TYR A N 8
ATOM 5970 C CA . TYR A 1 24 ? 16.337 -3.125 -13.298 1.00 51.21 24 TYR A CA 8
ATOM 5971 C C . TYR A 1 24 ? 16.047 -4.190 -14.351 1.00 41.34 24 TYR A C 8
ATOM 5972 O O . TYR A 1 24 ? 15.875 -5.366 -14.032 1.00 22.23 24 TYR A O 8
ATOM 5990 N N . LYS A 1 25 ? 15.995 -3.768 -15.610 1.00 60.34 25 LYS A N 8
ATOM 5991 C CA . LYS A 1 25 ? 15.728 -4.684 -16.714 1.00 4.53 25 LYS A CA 8
ATOM 5992 C C . LYS A 1 25 ? 16.807 -4.572 -17.786 1.00 41.43 25 LYS A C 8
ATOM 5993 O O . LYS A 1 25 ? 16.960 -3.527 -18.420 1.00 32.41 25 LYS A O 8
ATOM 6012 N N . SER A 1 26 ? 17.552 -5.654 -17.985 1.00 71.45 26 SER A N 8
ATOM 6013 C CA . SER A 1 26 ? 18.618 -5.677 -18.980 1.00 51.42 26 SER A CA 8
ATOM 6014 C C . SER A 1 26 ? 18.570 -6.963 -19.799 1.00 41.12 26 SER A C 8
ATOM 6015 O O . SER A 1 26 ? 17.972 -7.954 -19.382 1.00 73.05 26 SER A O 8
ATOM 6023 N N . GLU A 1 27 ? 19.205 -6.938 -20.967 1.00 2.42 27 GLU A N 8
ATOM 6024 C CA . GLU A 1 27 ? 19.234 -8.101 -21.845 1.00 63.21 27 GLU A CA 8
ATOM 6025 C C . GLU A 1 27 ? 20.196 -9.160 -21.313 1.00 71.24 27 GLU A C 8
ATOM 6026 O O . GLU A 1 27 ? 20.172 -10.311 -21.750 1.00 42.13 27 GLU A O 8
ATOM 6038 N N . ASP A 1 28 ? 21.041 -8.762 -20.369 1.00 31.43 28 ASP A N 8
ATOM 6039 C CA . ASP A 1 28 ? 22.011 -9.676 -19.776 1.00 72.23 28 ASP A CA 8
ATOM 6040 C C . ASP A 1 28 ? 21.555 -10.130 -18.393 1.00 22.20 28 ASP A C 8
ATOM 6041 O O . ASP A 1 28 ? 21.946 -11.197 -17.920 1.00 53.11 28 ASP A O 8
ATOM 6050 N N . GLU A 1 29 ? 20.728 -9.312 -17.750 1.00 20.02 29 GLU A N 8
ATOM 6051 C CA . GLU A 1 29 ? 20.221 -9.630 -16.420 1.00 5.42 29 GLU A CA 8
ATOM 6052 C C . GLU A 1 29 ? 18.958 -8.830 -16.114 1.00 20.43 29 GLU A C 8
ATOM 6053 O O . GLU A 1 29 ? 18.638 -7.867 -16.809 1.00 12.24 29 GLU A O 8
ATOM 6065 N N . GLU A 1 30 ? 18.245 -9.239 -15.069 1.00 32.31 30 GLU A N 8
ATOM 6066 C CA . GLU A 1 30 ? 17.016 -8.562 -14.672 1.00 31.32 30 GLU A CA 8
ATOM 6067 C C . GLU A 1 30 ? 16.709 -8.812 -13.198 1.00 3.41 30 GLU A C 8
ATOM 6068 O O . GLU A 1 30 ? 16.617 -9.958 -12.757 1.00 54.51 30 GLU A O 8
ATOM 6080 N N . TYR A 1 31 ? 16.554 -7.731 -12.441 1.00 54.03 31 TYR A N 8
ATOM 6081 C CA . TYR A 1 31 ? 16.261 -7.831 -11.017 1.00 34.35 31 TYR A CA 8
ATOM 6082 C C . TYR A 1 31 ? 15.574 -6.566 -10.511 1.00 60.02 31 TYR A C 8
ATOM 6083 O O . TYR A 1 31 ? 15.613 -5.522 -11.162 1.00 55.31 31 TYR A O 8
ATOM 6101 N N . LYS A 1 32 ? 14.946 -6.667 -9.345 1.00 32.52 32 LYS A N 8
ATOM 6102 C CA . LYS A 1 32 ? 14.251 -5.533 -8.748 1.00 42.21 32 LYS A CA 8
ATOM 6103 C C . LYS A 1 32 ? 14.512 -5.463 -7.247 1.00 23.11 32 LYS A C 8
ATOM 6104 O O . LYS A 1 32 ? 14.425 -6.470 -6.545 1.00 30.43 32 LYS A O 8
ATOM 6123 N N . SER A 1 33 ? 14.832 -4.268 -6.761 1.00 53.22 33 SER A N 8
ATOM 6124 C CA . SER A 1 33 ? 15.108 -4.068 -5.343 1.00 54.34 33 SER A CA 8
ATOM 6125 C C . SER A 1 33 ? 15.146 -2.581 -5.002 1.00 65.20 33 SER A C 8
ATOM 6126 O O . SER A 1 33 ? 15.591 -1.759 -5.804 1.00 73.32 33 SER A O 8
ATOM 6134 N N . CYS A 1 34 ? 14.678 -2.243 -3.805 1.00 52.05 34 CYS A N 8
ATOM 6135 C CA . CYS A 1 34 ? 14.657 -0.856 -3.356 1.00 24.44 34 CYS A CA 8
ATOM 6136 C C . CYS A 1 34 ? 14.058 -0.747 -1.956 1.00 64.33 34 CYS A C 8
ATOM 6137 O O . CYS A 1 34 ? 13.860 -1.752 -1.274 1.00 43.23 34 CYS A O 8
ATOM 6144 N N . GLY A 1 35 ? 13.772 0.481 -1.535 1.00 71.02 35 GLY A N 8
ATOM 6145 C CA . GLY A 1 35 ? 13.199 0.699 -0.220 1.00 54.41 35 GLY A CA 8
ATOM 6146 C C . GLY A 1 35 ? 13.153 2.167 0.156 1.00 1.02 35 GLY A C 8
ATOM 6147 O O . GLY A 1 35 ? 12.101 2.802 0.079 1.00 33.24 35 GLY A O 8
ATOM 6151 N N . ILE A 1 36 ? 14.296 2.707 0.565 1.00 21.03 36 ILE A N 8
ATOM 6152 C CA . ILE A 1 36 ? 14.382 4.109 0.955 1.00 33.24 36 ILE A CA 8
ATOM 6153 C C . ILE A 1 36 ? 15.166 4.918 -0.072 1.00 1.34 36 ILE A C 8
ATOM 6154 O O . ILE A 1 36 ? 16.177 4.456 -0.599 1.00 62.21 36 ILE A O 8
ATOM 6170 N N . GLN A 1 37 ? 14.693 6.129 -0.349 1.00 4.23 37 GLN A N 8
ATOM 6171 C CA . GLN A 1 37 ? 15.352 7.004 -1.312 1.00 33.31 37 GLN A CA 8
ATOM 6172 C C . GLN A 1 37 ? 16.837 7.142 -0.995 1.00 41.20 37 GLN A C 8
ATOM 6173 O O . GLN A 1 37 ? 17.646 7.424 -1.879 1.00 14.54 37 GLN A O 8
ATOM 6187 N N . GLU A 1 38 ? 17.188 6.942 0.271 1.00 22.04 38 GLU A N 8
ATOM 6188 C CA . GLU A 1 38 ? 18.577 7.046 0.704 1.00 51.10 38 GLU A CA 8
ATOM 6189 C C . GLU A 1 38 ? 19.407 5.890 0.152 1.00 13.52 38 GLU A C 8
ATOM 6190 O O . GLU A 1 38 ? 20.556 6.074 -0.246 1.00 63.04 38 GLU A O 8
ATOM 6202 N N . GLU A 1 39 ? 18.815 4.700 0.134 1.00 54.43 39 GLU A N 8
ATOM 6203 C CA . GLU A 1 39 ? 19.500 3.515 -0.368 1.00 33.24 39 GLU A CA 8
ATOM 6204 C C . GLU A 1 39 ? 19.343 3.395 -1.881 1.00 21.12 39 GLU A C 8
ATOM 6205 O O . GLU A 1 39 ? 20.218 2.866 -2.567 1.00 60.20 39 GLU A O 8
ATOM 6217 N N . CYS A 1 40 ? 18.222 3.889 -2.395 1.00 11.44 40 CYS A N 8
ATOM 6218 C CA . CYS A 1 40 ? 17.948 3.838 -3.826 1.00 30.15 40 CYS A CA 8
ATOM 6219 C C . CYS A 1 40 ? 18.784 4.870 -4.577 1.00 15.42 40 CYS A C 8
ATOM 6220 O O . CYS A 1 40 ? 19.255 4.614 -5.684 1.00 4.11 40 CYS A O 8
ATOM 6227 N N . GLU A 1 41 ? 18.961 6.038 -3.966 1.00 25.52 41 GLU A N 8
ATOM 6228 C CA . GLU A 1 41 ? 19.739 7.108 -4.577 1.00 45.45 41 GLU A CA 8
ATOM 6229 C C . GLU A 1 41 ? 21.220 6.741 -4.635 1.00 15.32 41 GLU A C 8
ATOM 6230 O O . GLU A 1 41 ? 22.009 7.405 -5.307 1.00 60.22 41 GLU A O 8
ATOM 6242 N N . ASP A 1 42 ? 21.588 5.681 -3.925 1.00 33.25 42 ASP A N 8
ATOM 6243 C CA . ASP A 1 42 ? 22.972 5.224 -3.894 1.00 43.11 42 ASP A CA 8
ATOM 6244 C C . ASP A 1 42 ? 23.522 5.062 -5.308 1.00 21.42 42 ASP A C 8
ATOM 6245 O O . ASP A 1 42 ? 24.713 5.256 -5.547 1.00 43.43 42 ASP A O 8
ATOM 6254 N N . ALA A 1 43 ? 22.646 4.703 -6.240 1.00 71.43 43 ALA A N 8
ATOM 6255 C CA . ALA A 1 43 ? 23.043 4.515 -7.630 1.00 63.31 43 ALA A CA 8
ATOM 6256 C C . ALA A 1 43 ? 23.444 5.839 -8.270 1.00 41.43 43 ALA A C 8
ATOM 6257 O O . ALA A 1 43 ? 22.601 6.703 -8.510 1.00 10.01 43 ALA A O 8
ATOM 6264 N N . GLU A 1 44 ? 24.736 5.992 -8.544 1.00 0.31 44 GLU A N 8
ATOM 6265 C CA . GLU A 1 44 ? 25.247 7.214 -9.155 1.00 64.50 44 GLU A CA 8
ATOM 6266 C C . GLU A 1 44 ? 25.061 7.183 -10.669 1.00 51.43 44 GLU A C 8
ATOM 6267 O O . GLU A 1 44 ? 25.424 6.212 -11.331 1.00 50.12 44 GLU A O 8
ATOM 6279 N N . GLY A 1 45 ? 24.491 8.256 -11.211 1.00 61.31 45 GLY A N 8
ATOM 6280 C CA . GLY A 1 45 ? 24.265 8.332 -12.643 1.00 2.34 45 GLY A CA 8
ATOM 6281 C C . GLY A 1 45 ? 22.814 8.102 -13.014 1.00 33.24 45 GLY A C 8
ATOM 6282 O O . GLY A 1 45 ? 22.186 8.950 -13.646 1.00 54.02 45 GLY A O 8
ATOM 6286 N N . ALA A 1 46 ? 22.280 6.950 -12.621 1.00 31.23 46 ALA A N 8
ATOM 6287 C CA . ALA A 1 46 ? 20.893 6.610 -12.916 1.00 4.44 46 ALA A CA 8
ATOM 6288 C C . ALA A 1 46 ? 19.937 7.355 -11.990 1.00 21.42 46 ALA A C 8
ATOM 6289 O O . ALA A 1 46 ? 20.325 7.805 -10.911 1.00 34.21 46 ALA A O 8
ATOM 6296 N N . THR A 1 47 ? 18.685 7.482 -12.418 1.00 31.10 47 THR A N 8
ATOM 6297 C CA . THR A 1 47 ? 17.674 8.173 -11.628 1.00 53.34 47 THR A CA 8
ATOM 6298 C C . THR A 1 47 ? 16.642 7.195 -11.079 1.00 54.20 47 THR A C 8
ATOM 6299 O O . THR A 1 47 ? 16.236 6.255 -11.763 1.00 41.52 47 THR A O 8
ATOM 6310 N N . VAL A 1 48 ? 16.219 7.422 -9.839 1.00 50.33 48 VAL A N 8
ATOM 6311 C CA . VAL A 1 48 ? 15.232 6.562 -9.198 1.00 71.34 48 VAL A CA 8
ATOM 6312 C C . VAL A 1 48 ? 13.857 7.219 -9.183 1.00 55.25 48 VAL A C 8
ATOM 6313 O O . VAL A 1 48 ? 13.674 8.289 -8.600 1.00 73.33 48 VAL A O 8
ATOM 6326 N N . LEU A 1 49 ? 12.891 6.573 -9.828 1.00 2.21 49 LEU A N 8
ATOM 6327 C CA . LEU A 1 49 ? 11.530 7.095 -9.889 1.00 21.42 49 LEU A CA 8
ATOM 6328 C C . LEU A 1 49 ? 10.522 6.039 -9.446 1.00 62.33 49 LEU A C 8
ATOM 6329 O O . LEU A 1 49 ? 10.582 4.888 -9.880 1.00 32.33 49 LEU A O 8
ATOM 6345 N N . CYS A 1 50 ? 9.595 6.438 -8.582 1.00 43.50 50 CYS A N 8
ATOM 6346 C CA . CYS A 1 50 ? 8.572 5.528 -8.081 1.00 45.24 50 CYS A CA 8
ATOM 6347 C C . CYS A 1 50 ? 7.175 6.081 -8.347 1.00 2.44 50 CYS A C 8
ATOM 6348 O O . CYS A 1 50 ? 6.967 7.295 -8.356 1.00 44.15 50 CYS A O 8
ATOM 6355 N N . CYS A 1 51 ? 6.220 5.183 -8.561 1.00 21.20 51 CYS A N 8
ATOM 6356 C CA . CYS A 1 51 ? 4.842 5.579 -8.826 1.00 64.14 51 CYS A CA 8
ATOM 6357 C C . CYS A 1 51 ? 3.987 5.449 -7.569 1.00 43.22 51 CYS A C 8
ATOM 6358 O O . CYS A 1 51 ? 4.246 4.622 -6.695 1.00 4.44 51 CYS A O 8
ATOM 6365 N N . PRO A 1 52 ? 2.943 6.285 -7.476 1.00 14.34 52 PRO A N 8
ATOM 6366 C CA . PRO A 1 52 ? 2.027 6.283 -6.330 1.00 44.44 52 PRO A CA 8
ATOM 6367 C C . PRO A 1 52 ? 1.156 5.033 -6.287 1.00 32.10 52 PRO A C 8
ATOM 6368 O O . PRO A 1 52 ? 0.444 4.796 -5.312 1.00 23.44 52 PRO A O 8
ATOM 6379 N N . GLU A 1 53 ? 1.217 4.237 -7.350 1.00 24.11 53 GLU A N 8
ATOM 6380 C CA . GLU A 1 53 ? 0.433 3.011 -7.432 1.00 35.35 53 GLU A CA 8
ATOM 6381 C C . GLU A 1 53 ? 1.216 1.825 -6.876 1.00 64.13 53 GLU A C 8
ATOM 6382 O O . GLU A 1 53 ? 2.347 1.977 -6.413 1.00 32.24 53 GLU A O 8
ATOM 6394 N N . ASP A 1 54 ? 0.608 0.645 -6.927 1.00 13.32 54 ASP A N 8
ATOM 6395 C CA . ASP A 1 54 ? 1.248 -0.567 -6.430 1.00 34.22 54 ASP A CA 8
ATOM 6396 C C . ASP A 1 54 ? 1.890 -1.350 -7.571 1.00 53.31 54 ASP A C 8
ATOM 6397 O O . ASP A 1 54 ? 1.356 -1.401 -8.680 1.00 45.43 54 ASP A O 8
ATOM 6406 N N . LEU A 1 55 ? 3.038 -1.957 -7.292 1.00 74.44 55 LEU A N 8
ATOM 6407 C CA . LEU A 1 55 ? 3.754 -2.737 -8.296 1.00 71.10 55 LEU A CA 8
ATOM 6408 C C . LEU A 1 55 ? 4.113 -1.874 -9.502 1.00 20.35 55 LEU A C 8
ATOM 6409 O O . LEU A 1 55 ? 3.649 -2.120 -10.615 1.00 74.41 55 LEU A O 8
ATOM 6425 N N . CYS A 1 56 ? 4.944 -0.863 -9.272 1.00 64.44 56 CYS A N 8
ATOM 6426 C CA . CYS A 1 56 ? 5.368 0.036 -10.339 1.00 23.51 56 CYS A CA 8
ATOM 6427 C C . CYS A 1 56 ? 6.766 -0.327 -10.833 1.00 33.50 56 CYS A C 8
ATOM 6428 O O . CYS A 1 56 ? 7.161 0.045 -11.937 1.00 2.45 56 CYS A O 8
ATOM 6435 N N . ASN A 1 57 ? 7.508 -1.058 -10.007 1.00 41.31 57 ASN A N 8
ATOM 6436 C CA . ASN A 1 57 ? 8.862 -1.471 -10.359 1.00 74.34 57 ASN A CA 8
ATOM 6437 C C . ASN A 1 57 ? 8.918 -2.971 -10.635 1.00 12.22 57 ASN A C 8
ATOM 6438 O O . ASN A 1 57 ? 9.162 -3.396 -11.764 1.00 13.51 57 ASN A O 8
ATOM 6449 N N . LEU A 1 1 ? 1.125 0.060 -0.177 1.00 64.21 1 LEU A N 9
ATOM 6450 C CA . LEU A 1 1 ? 1.944 0.057 -1.385 1.00 10.23 1 LEU A CA 9
ATOM 6451 C C . LEU A 1 1 ? 2.584 -1.310 -1.606 1.00 1.44 1 LEU A C 9
ATOM 6452 O O . LEU A 1 1 ? 2.868 -2.033 -0.652 1.00 31.43 1 LEU A O 9
ATOM 6468 N N . GLN A 1 2 ? 2.810 -1.654 -2.869 1.00 62.12 2 GLN A N 9
ATOM 6469 C CA . GLN A 1 2 ? 3.419 -2.933 -3.215 1.00 34.55 2 GLN A CA 9
ATOM 6470 C C . GLN A 1 2 ? 4.566 -2.742 -4.201 1.00 30.02 2 GLN A C 9
ATOM 6471 O O . GLN A 1 2 ? 4.558 -1.810 -5.005 1.00 42.23 2 GLN A O 9
ATOM 6485 N N . CYS A 1 3 ? 5.552 -3.630 -4.133 1.00 61.22 3 CYS A N 9
ATOM 6486 C CA . CYS A 1 3 ? 6.708 -3.559 -5.019 1.00 73.41 3 CYS A CA 9
ATOM 6487 C C . CYS A 1 3 ? 7.042 -4.935 -5.588 1.00 23.42 3 CYS A C 9
ATOM 6488 O O . CYS A 1 3 ? 6.837 -5.956 -4.932 1.00 51.21 3 CYS A O 9
ATOM 6495 N N . ASN A 1 4 ? 7.559 -4.954 -6.812 1.00 42.11 4 ASN A N 9
ATOM 6496 C CA . ASN A 1 4 ? 7.922 -6.204 -7.470 1.00 2.03 4 ASN A CA 9
ATOM 6497 C C . ASN A 1 4 ? 9.208 -6.776 -6.880 1.00 13.35 4 ASN A C 9
ATOM 6498 O O . ASN A 1 4 ? 9.918 -6.099 -6.135 1.00 15.13 4 ASN A O 9
ATOM 6509 N N . THR A 1 5 ? 9.502 -8.027 -7.218 1.00 25.21 5 THR A N 9
ATOM 6510 C CA . THR A 1 5 ? 10.701 -8.691 -6.722 1.00 5.21 5 THR A CA 9
ATOM 6511 C C . THR A 1 5 ? 11.526 -9.265 -7.868 1.00 43.23 5 THR A C 9
ATOM 6512 O O . THR A 1 5 ? 11.006 -9.518 -8.956 1.00 14.35 5 THR A O 9
ATOM 6523 N N . LEU A 1 6 ? 12.815 -9.469 -7.619 1.00 60.11 6 LEU A N 9
ATOM 6524 C CA . LEU A 1 6 ? 13.713 -10.015 -8.631 1.00 52.21 6 LEU A CA 9
ATOM 6525 C C . LEU A 1 6 ? 13.346 -11.458 -8.963 1.00 42.44 6 LEU A C 9
ATOM 6526 O O . LEU A 1 6 ? 13.711 -11.974 -10.020 1.00 4.04 6 LEU A O 9
ATOM 6542 N N . ASP A 1 7 ? 12.621 -12.102 -8.056 1.00 72.01 7 ASP A N 9
ATOM 6543 C CA . ASP A 1 7 ? 12.201 -13.485 -8.254 1.00 3.41 7 ASP A CA 9
ATOM 6544 C C . ASP A 1 7 ? 10.906 -13.550 -9.057 1.00 41.23 7 ASP A C 9
ATOM 6545 O O . ASP A 1 7 ? 10.337 -14.623 -9.251 1.00 20.23 7 ASP A O 9
ATOM 6554 N N . GLY A 1 8 ? 10.445 -12.393 -9.522 1.00 51.42 8 GLY A N 9
ATOM 6555 C CA . GLY A 1 8 ? 9.220 -12.340 -10.298 1.00 75.30 8 GLY A CA 9
ATOM 6556 C C . GLY A 1 8 ? 7.984 -12.244 -9.425 1.00 2.21 8 GLY A C 9
ATOM 6557 O O . GLY A 1 8 ? 6.878 -12.039 -9.923 1.00 0.03 8 GLY A O 9
ATOM 6561 N N . GLY A 1 9 ? 8.172 -12.394 -8.117 1.00 43.41 9 GLY A N 9
ATOM 6562 C CA . GLY A 1 9 ? 7.055 -12.321 -7.194 1.00 1.22 9 GLY A CA 9
ATOM 6563 C C . GLY A 1 9 ? 6.760 -10.901 -6.752 1.00 32.33 9 GLY A C 9
ATOM 6564 O O . GLY A 1 9 ? 7.446 -9.961 -7.154 1.00 64.41 9 GLY A O 9
ATOM 6568 N N . THR A 1 10 ? 5.733 -10.743 -5.922 1.00 5.14 10 THR A N 9
ATOM 6569 C CA . THR A 1 10 ? 5.347 -9.428 -5.427 1.00 14.23 10 THR A CA 9
ATOM 6570 C C . THR A 1 10 ? 5.582 -9.314 -3.925 1.00 25.31 10 THR A C 9
ATOM 6571 O O . THR A 1 10 ? 5.413 -10.284 -3.186 1.00 42.34 10 THR A O 9
ATOM 6582 N N . GLU A 1 11 ? 5.973 -8.124 -3.480 1.00 64.02 11 GLU A N 9
ATOM 6583 C CA . GLU A 1 11 ? 6.232 -7.885 -2.065 1.00 63.42 11 GLU A CA 9
ATOM 6584 C C . GLU A 1 11 ? 5.480 -6.651 -1.575 1.00 63.31 11 GLU A C 9
ATOM 6585 O O . GLU A 1 11 ? 5.276 -5.698 -2.326 1.00 20.11 11 GLU A O 9
ATOM 6597 N N . GLU A 1 12 ? 5.071 -6.678 -0.311 1.00 31.34 12 GLU A N 9
ATOM 6598 C CA . GLU A 1 12 ? 4.340 -5.563 0.279 1.00 4.41 12 GLU A CA 9
ATOM 6599 C C . GLU A 1 12 ? 5.301 -4.530 0.861 1.00 23.14 12 GLU A C 9
ATOM 6600 O O . GLU A 1 12 ? 6.115 -4.843 1.731 1.00 61.41 12 GLU A O 9
ATOM 6612 N N . CYS A 1 13 ? 5.201 -3.297 0.375 1.00 25.44 13 CYS A N 9
ATOM 6613 C CA . CYS A 1 13 ? 6.061 -2.218 0.845 1.00 1.32 13 CYS A CA 9
ATOM 6614 C C . CYS A 1 13 ? 5.433 -1.502 2.038 1.00 23.41 13 CYS A C 9
ATOM 6615 O O . CYS A 1 13 ? 4.373 -0.888 1.918 1.00 11.14 13 CYS A O 9
ATOM 6622 N N . ILE A 1 14 ? 6.095 -1.587 3.187 1.00 64.11 14 ILE A N 9
ATOM 6623 C CA . ILE A 1 14 ? 5.603 -0.947 4.401 1.00 63.24 14 ILE A CA 9
ATOM 6624 C C . ILE A 1 14 ? 5.676 0.572 4.289 1.00 20.14 14 ILE A C 9
ATOM 6625 O O . ILE A 1 14 ? 6.686 1.141 3.876 1.00 43.31 14 ILE A O 9
ATOM 6641 N N . PRO A 1 15 ? 4.580 1.246 4.669 1.00 42.05 15 PRO A N 9
ATOM 6642 C CA . PRO A 1 15 ? 4.495 2.709 4.623 1.00 63.31 15 PRO A CA 9
ATOM 6643 C C . PRO A 1 15 ? 5.385 3.374 5.667 1.00 23.12 15 PRO A C 9
ATOM 6644 O O . PRO A 1 15 ? 4.913 3.797 6.721 1.00 35.23 15 PRO A O 9
ATOM 6655 N N . GLY A 1 16 ? 6.677 3.464 5.367 1.00 65.44 16 GLY A N 9
ATOM 6656 C CA . GLY A 1 16 ? 7.613 4.079 6.290 1.00 51.02 16 GLY A CA 9
ATOM 6657 C C . GLY A 1 16 ? 9.051 3.696 6.000 1.00 75.11 16 GLY A C 9
ATOM 6658 O O . GLY A 1 16 ? 9.931 4.556 5.950 1.00 72.51 16 GLY A O 9
ATOM 6662 N N . ILE A 1 17 ? 9.290 2.403 5.810 1.00 32.22 17 ILE A N 9
ATOM 6663 C CA . ILE A 1 17 ? 10.631 1.908 5.525 1.00 51.44 17 ILE A CA 9
ATOM 6664 C C . ILE A 1 17 ? 10.901 1.886 4.024 1.00 75.21 17 ILE A C 9
ATOM 6665 O O . ILE A 1 17 ? 12.037 2.064 3.584 1.00 55.21 17 ILE A O 9
ATOM 6681 N N . TYR A 1 18 ? 9.849 1.667 3.243 1.00 54.11 18 TYR A N 9
ATOM 6682 C CA . TYR A 1 18 ? 9.971 1.621 1.791 1.00 64.33 18 TYR A CA 9
ATOM 6683 C C . TYR A 1 18 ? 8.989 2.583 1.130 1.00 72.31 18 TYR A C 9
ATOM 6684 O O . TYR A 1 18 ? 7.781 2.351 1.131 1.00 14.42 18 TYR A O 9
ATOM 6702 N N . ASN A 1 19 ? 9.518 3.663 0.565 1.00 0.31 19 ASN A N 9
ATOM 6703 C CA . ASN A 1 19 ? 8.689 4.662 -0.100 1.00 71.21 19 ASN A CA 9
ATOM 6704 C C . ASN A 1 19 ? 9.072 4.794 -1.571 1.00 0.51 19 ASN A C 9
ATOM 6705 O O . ASN A 1 19 ? 8.365 5.430 -2.353 1.00 71.00 19 ASN A O 9
ATOM 6716 N N . VAL A 1 20 ? 10.196 4.190 -1.941 1.00 24.51 20 VAL A N 9
ATOM 6717 C CA . VAL A 1 20 ? 10.673 4.238 -3.318 1.00 4.22 20 VAL A CA 9
ATOM 6718 C C . VAL A 1 20 ? 10.683 2.849 -3.946 1.00 35.14 20 VAL A C 9
ATOM 6719 O O . VAL A 1 20 ? 10.427 1.850 -3.273 1.00 33.21 20 VAL A O 9
ATOM 6732 N N . CYS A 1 21 ? 10.979 2.792 -5.240 1.00 5.44 21 CYS A N 9
ATOM 6733 C CA . CYS A 1 21 ? 11.023 1.526 -5.960 1.00 74.22 21 CYS A CA 9
ATOM 6734 C C . CYS A 1 21 ? 11.868 1.648 -7.225 1.00 14.10 21 CYS A C 9
ATOM 6735 O O . CYS A 1 21 ? 11.816 2.660 -7.924 1.00 4.55 21 CYS A O 9
ATOM 6742 N N . VAL A 1 22 ? 12.645 0.609 -7.514 1.00 33.15 22 VAL A N 9
ATOM 6743 C CA . VAL A 1 22 ? 13.500 0.598 -8.694 1.00 51.54 22 VAL A CA 9
ATOM 6744 C C . VAL A 1 22 ? 13.306 -0.680 -9.502 1.00 52.11 22 VAL A C 9
ATOM 6745 O O . VAL A 1 22 ? 13.198 -1.771 -8.942 1.00 23.14 22 VAL A O 9
ATOM 6758 N N . HIS A 1 23 ? 13.262 -0.538 -10.823 1.00 42.21 23 HIS A N 9
ATOM 6759 C CA . HIS A 1 23 ? 13.082 -1.682 -11.710 1.00 21.15 23 HIS A CA 9
ATOM 6760 C C . HIS A 1 23 ? 14.228 -1.779 -12.712 1.00 4.33 23 HIS A C 9
ATOM 6761 O O . HIS A 1 23 ? 14.357 -0.942 -13.606 1.00 15.02 23 HIS A O 9
ATOM 6775 N N . TYR A 1 24 ? 15.059 -2.803 -12.556 1.00 22.33 24 TYR A N 9
ATOM 6776 C CA . TYR A 1 24 ? 16.197 -3.007 -13.445 1.00 33.21 24 TYR A CA 9
ATOM 6777 C C . TYR A 1 24 ? 15.910 -4.118 -14.450 1.00 70.33 24 TYR A C 9
ATOM 6778 O O . TYR A 1 24 ? 15.735 -5.279 -14.079 1.00 13.15 24 TYR A O 9
ATOM 6796 N N . LYS A 1 25 ? 15.864 -3.754 -15.727 1.00 63.23 25 LYS A N 9
ATOM 6797 C CA . LYS A 1 25 ? 15.601 -4.718 -16.789 1.00 61.03 25 LYS A CA 9
ATOM 6798 C C . LYS A 1 25 ? 16.671 -4.638 -17.874 1.00 33.22 25 LYS A C 9
ATOM 6799 O O . LYS A 1 25 ? 16.802 -3.622 -18.555 1.00 43.44 25 LYS A O 9
ATOM 6818 N N . SER A 1 26 ? 17.431 -5.717 -18.029 1.00 65.01 26 SER A N 9
ATOM 6819 C CA . SER A 1 26 ? 18.491 -5.768 -19.030 1.00 1.34 26 SER A CA 9
ATOM 6820 C C . SER A 1 26 ? 18.437 -7.076 -19.812 1.00 62.31 26 SER A C 9
ATOM 6821 O O . SER A 1 26 ? 17.839 -8.054 -19.365 1.00 62.40 26 SER A O 9
ATOM 6829 N N . GLU A 1 27 ? 19.067 -7.085 -20.983 1.00 12.21 27 GLU A N 9
ATOM 6830 C CA . GLU A 1 27 ? 19.090 -8.273 -21.828 1.00 51.44 27 GLU A CA 9
ATOM 6831 C C . GLU A 1 27 ? 20.051 -9.318 -21.271 1.00 65.43 27 GLU A C 9
ATOM 6832 O O . GLU A 1 27 ? 20.023 -10.481 -21.675 1.00 42.05 27 GLU A O 9
ATOM 6844 N N . ASP A 1 28 ? 20.902 -8.896 -20.342 1.00 35.21 28 ASP A N 9
ATOM 6845 C CA . ASP A 1 28 ? 21.872 -9.795 -19.728 1.00 71.21 28 ASP A CA 9
ATOM 6846 C C . ASP A 1 28 ? 21.418 -10.214 -18.333 1.00 43.01 28 ASP A C 9
ATOM 6847 O O . ASP A 1 28 ? 21.805 -11.271 -17.836 1.00 62.12 28 ASP A O 9
ATOM 6856 N N . GLU A 1 29 ? 20.597 -9.377 -17.707 1.00 50.22 29 GLU A N 9
ATOM 6857 C CA . GLU A 1 29 ? 20.093 -9.660 -16.369 1.00 31.34 29 GLU A CA 9
ATOM 6858 C C . GLU A 1 29 ? 18.838 -8.843 -16.076 1.00 33.44 29 GLU A C 9
ATOM 6859 O O . GLU A 1 29 ? 18.524 -7.892 -16.790 1.00 1.34 29 GLU A O 9
ATOM 6871 N N . GLU A 1 30 ? 18.124 -9.224 -15.020 1.00 41.24 30 GLU A N 9
ATOM 6872 C CA . GLU A 1 30 ? 16.903 -8.528 -14.634 1.00 55.50 30 GLU A CA 9
ATOM 6873 C C . GLU A 1 30 ? 16.596 -8.747 -13.155 1.00 53.14 30 GLU A C 9
ATOM 6874 O O . GLU A 1 30 ? 16.486 -9.884 -12.695 1.00 53.41 30 GLU A O 9
ATOM 6886 N N . TYR A 1 31 ? 16.460 -7.651 -12.417 1.00 35.32 31 TYR A N 9
ATOM 6887 C CA . TYR A 1 31 ? 16.169 -7.723 -10.990 1.00 14.21 31 TYR A CA 9
ATOM 6888 C C . TYR A 1 31 ? 15.510 -6.435 -10.503 1.00 25.41 31 TYR A C 9
ATOM 6889 O O . TYR A 1 31 ? 15.572 -5.402 -11.169 1.00 5.45 31 TYR A O 9
ATOM 6907 N N . LYS A 1 32 ? 14.880 -6.506 -9.335 1.00 70.14 32 LYS A N 9
ATOM 6908 C CA . LYS A 1 32 ? 14.211 -5.348 -8.755 1.00 51.23 32 LYS A CA 9
ATOM 6909 C C . LYS A 1 32 ? 14.446 -5.281 -7.250 1.00 22.13 32 LYS A C 9
ATOM 6910 O O . LYS A 1 32 ? 14.321 -6.284 -6.547 1.00 74.12 32 LYS A O 9
ATOM 6929 N N . SER A 1 33 ? 14.787 -4.093 -6.761 1.00 13.05 33 SER A N 9
ATOM 6930 C CA . SER A 1 33 ? 15.042 -3.896 -5.338 1.00 74.43 33 SER A CA 9
ATOM 6931 C C . SER A 1 33 ? 15.105 -2.410 -4.998 1.00 34.50 33 SER A C 9
ATOM 6932 O O . SER A 1 33 ? 15.586 -1.600 -5.790 1.00 51.22 33 SER A O 9
ATOM 6940 N N . CYS A 1 34 ? 14.615 -2.060 -3.814 1.00 35.04 34 CYS A N 9
ATOM 6941 C CA . CYS A 1 34 ? 14.613 -0.673 -3.366 1.00 44.51 34 CYS A CA 9
ATOM 6942 C C . CYS A 1 34 ? 13.980 -0.547 -1.984 1.00 32.45 34 CYS A C 9
ATOM 6943 O O . CYS A 1 34 ? 13.727 -1.547 -1.312 1.00 40.21 34 CYS A O 9
ATOM 6950 N N . GLY A 1 35 ? 13.725 0.689 -1.565 1.00 24.33 35 GLY A N 9
ATOM 6951 C CA . GLY A 1 35 ? 13.124 0.922 -0.265 1.00 14.40 35 GLY A CA 9
ATOM 6952 C C . GLY A 1 35 ? 13.147 2.386 0.130 1.00 22.42 35 GLY A C 9
ATOM 6953 O O . GLY A 1 35 ? 12.143 3.086 0.002 1.00 13.10 35 GLY A O 9
ATOM 6957 N N . ILE A 1 36 ? 14.295 2.848 0.613 1.00 25.12 36 ILE A N 9
ATOM 6958 C CA . ILE A 1 36 ? 14.445 4.237 1.029 1.00 72.01 36 ILE A CA 9
ATOM 6959 C C . ILE A 1 36 ? 15.224 5.040 -0.007 1.00 23.01 36 ILE A C 9
ATOM 6960 O O . ILE A 1 36 ? 16.278 4.609 -0.475 1.00 53.32 36 ILE A O 9
ATOM 6976 N N . GLN A 1 37 ? 14.700 6.209 -0.358 1.00 54.52 37 GLN A N 9
ATOM 6977 C CA . GLN A 1 37 ? 15.347 7.073 -1.338 1.00 5.40 37 GLN A CA 9
ATOM 6978 C C . GLN A 1 37 ? 16.818 7.282 -0.992 1.00 0.13 37 GLN A C 9
ATOM 6979 O O . GLN A 1 37 ? 17.653 7.464 -1.877 1.00 4.14 37 GLN A O 9
ATOM 6993 N N . GLU A 1 38 ? 17.126 7.255 0.301 1.00 22.32 38 GLU A N 9
ATOM 6994 C CA . GLU A 1 38 ? 18.496 7.442 0.763 1.00 4.43 38 GLU A CA 9
ATOM 6995 C C . GLU A 1 38 ? 19.410 6.350 0.215 1.00 31.22 38 GLU A C 9
ATOM 6996 O O . GLU A 1 38 ? 20.553 6.612 -0.158 1.00 53.10 38 GLU A O 9
ATOM 7008 N N . GLU A 1 39 ? 18.897 5.124 0.171 1.00 55.30 39 GLU A N 9
ATOM 7009 C CA . GLU A 1 39 ? 19.667 3.992 -0.330 1.00 34.10 39 GLU A CA 9
ATOM 7010 C C . GLU A 1 39 ? 19.552 3.885 -1.848 1.00 4.11 39 GLU A C 9
ATOM 7011 O O . GLU A 1 39 ? 20.542 3.646 -2.541 1.00 74.21 39 GLU A O 9
ATOM 7023 N N . CYS A 1 40 ? 18.338 4.064 -2.358 1.00 24.20 40 CYS A N 9
ATOM 7024 C CA . CYS A 1 40 ? 18.092 3.987 -3.793 1.00 24.01 40 CYS A CA 9
ATOM 7025 C C . CYS A 1 40 ? 18.893 5.050 -4.540 1.00 24.43 40 CYS A C 9
ATOM 7026 O O . CYS A 1 40 ? 19.457 4.784 -5.601 1.00 33.10 40 CYS A O 9
ATOM 7033 N N . GLU A 1 41 ? 18.939 6.253 -3.977 1.00 10.03 41 GLU A N 9
ATOM 7034 C CA . GLU A 1 41 ? 19.670 7.355 -4.590 1.00 5.31 41 GLU A CA 9
ATOM 7035 C C . GLU A 1 41 ? 21.153 7.019 -4.721 1.00 21.55 41 GLU A C 9
ATOM 7036 O O . GLU A 1 41 ? 21.851 7.561 -5.578 1.00 33.12 41 GLU A O 9
ATOM 7048 N N . ASP A 1 42 ? 21.627 6.121 -3.864 1.00 63.40 42 ASP A N 9
ATOM 7049 C CA . ASP A 1 42 ? 23.027 5.710 -3.883 1.00 15.31 42 ASP A CA 9
ATOM 7050 C C . ASP A 1 42 ? 23.427 5.209 -5.267 1.00 21.32 42 ASP A C 9
ATOM 7051 O O . ASP A 1 42 ? 24.597 5.267 -5.644 1.00 71.13 42 ASP A O 9
ATOM 7060 N N . ALA A 1 43 ? 22.448 4.715 -6.018 1.00 1.21 43 ALA A N 9
ATOM 7061 C CA . ALA A 1 43 ? 22.698 4.204 -7.360 1.00 3.21 43 ALA A CA 9
ATOM 7062 C C . ALA A 1 43 ? 23.062 5.333 -8.318 1.00 50.23 43 ALA A C 9
ATOM 7063 O O . ALA A 1 43 ? 22.201 5.870 -9.014 1.00 73.44 43 ALA A O 9
ATOM 7070 N N . GLU A 1 44 ? 24.343 5.689 -8.348 1.00 35.04 44 GLU A N 9
ATOM 7071 C CA . GLU A 1 44 ? 24.818 6.756 -9.220 1.00 64.02 44 GLU A CA 9
ATOM 7072 C C . GLU A 1 44 ? 24.794 6.316 -10.681 1.00 61.41 44 GLU A C 9
ATOM 7073 O O . GLU A 1 44 ? 25.237 5.218 -11.017 1.00 43.45 44 GLU A O 9
ATOM 7085 N N . GLY A 1 45 ? 24.272 7.181 -11.545 1.00 71.34 45 GLY A N 9
ATOM 7086 C CA . GLY A 1 45 ? 24.198 6.864 -12.960 1.00 24.54 45 GLY A CA 9
ATOM 7087 C C . GLY A 1 45 ? 22.806 7.060 -13.526 1.00 62.02 45 GLY A C 9
ATOM 7088 O O . GLY A 1 45 ? 22.624 7.783 -14.505 1.00 74.23 45 GLY A O 9
ATOM 7092 N N . ALA A 1 46 ? 21.822 6.414 -12.910 1.00 73.33 46 ALA A N 9
ATOM 7093 C CA . ALA A 1 46 ? 20.439 6.521 -13.359 1.00 41.20 46 ALA A CA 9
ATOM 7094 C C . ALA A 1 46 ? 19.551 7.103 -12.265 1.00 15.20 46 ALA A C 9
ATOM 7095 O O . ALA A 1 46 ? 19.786 6.884 -11.076 1.00 63.13 46 ALA A O 9
ATOM 7102 N N . THR A 1 47 ? 18.527 7.847 -12.673 1.00 43.43 47 THR A N 9
ATOM 7103 C CA . THR A 1 47 ? 17.604 8.463 -11.728 1.00 24.31 47 THR A CA 9
ATOM 7104 C C . THR A 1 47 ? 16.580 7.453 -11.223 1.00 25.24 47 THR A C 9
ATOM 7105 O O . THR A 1 47 ? 16.099 6.610 -11.980 1.00 22.33 47 THR A O 9
ATOM 7116 N N . VAL A 1 48 ? 16.250 7.544 -9.938 1.00 64.22 48 VAL A N 9
ATOM 7117 C CA . VAL A 1 48 ? 15.281 6.639 -9.332 1.00 24.31 48 VAL A CA 9
ATOM 7118 C C . VAL A 1 48 ? 13.930 7.321 -9.151 1.00 2.20 48 VAL A C 9
ATOM 7119 O O . VAL A 1 48 ? 13.816 8.318 -8.436 1.00 23.42 48 VAL A O 9
ATOM 7132 N N . LEU A 1 49 ? 12.908 6.779 -9.803 1.00 32.31 49 LEU A N 9
ATOM 7133 C CA . LEU A 1 49 ? 11.562 7.335 -9.714 1.00 70.20 49 LEU A CA 9
ATOM 7134 C C . LEU A 1 49 ? 10.551 6.256 -9.339 1.00 52.21 49 LEU A C 9
ATOM 7135 O O . LEU A 1 49 ? 10.572 5.153 -9.886 1.00 1.02 49 LEU A O 9
ATOM 7151 N N . CYS A 1 50 ? 9.664 6.583 -8.405 1.00 23.35 50 CYS A N 9
ATOM 7152 C CA . CYS A 1 50 ? 8.643 5.643 -7.957 1.00 1.40 50 CYS A CA 9
ATOM 7153 C C . CYS A 1 50 ? 7.246 6.223 -8.157 1.00 12.34 50 CYS A C 9
ATOM 7154 O O . CYS A 1 50 ? 7.047 7.436 -8.074 1.00 31.35 50 CYS A O 9
ATOM 7161 N N . CYS A 1 51 ? 6.281 5.349 -8.420 1.00 74.10 51 CYS A N 9
ATOM 7162 C CA . CYS A 1 51 ? 4.902 5.772 -8.632 1.00 34.02 51 CYS A CA 9
ATOM 7163 C C . CYS A 1 51 ? 4.067 5.557 -7.373 1.00 20.34 51 CYS A C 9
ATOM 7164 O O . CYS A 1 51 ? 4.332 4.664 -6.567 1.00 70.12 51 CYS A O 9
ATOM 7171 N N . PRO A 1 52 ? 3.034 6.394 -7.197 1.00 74.35 52 PRO A N 9
ATOM 7172 C CA . PRO A 1 52 ? 2.139 6.315 -6.039 1.00 75.23 52 PRO A CA 9
ATOM 7173 C C . PRO A 1 52 ? 1.254 5.073 -6.074 1.00 12.31 52 PRO A C 9
ATOM 7174 O O . PRO A 1 52 ? 0.554 4.773 -5.108 1.00 33.53 52 PRO A O 9
ATOM 7185 N N . GLU A 1 53 ? 1.291 4.356 -7.193 1.00 4.33 53 GLU A N 9
ATOM 7186 C CA . GLU A 1 53 ? 0.492 3.147 -7.352 1.00 11.24 53 GLU A CA 9
ATOM 7187 C C . GLU A 1 53 ? 1.226 1.932 -6.792 1.00 13.25 53 GLU A C 9
ATOM 7188 O O . GLU A 1 53 ? 2.329 2.051 -6.258 1.00 12.41 53 GLU A O 9
ATOM 7200 N N . ASP A 1 54 ? 0.605 0.764 -6.917 1.00 2.33 54 ASP A N 9
ATOM 7201 C CA . ASP A 1 54 ? 1.198 -0.473 -6.424 1.00 24.40 54 ASP A CA 9
ATOM 7202 C C . ASP A 1 54 ? 1.857 -1.250 -7.560 1.00 5.13 54 ASP A C 9
ATOM 7203 O O . ASP A 1 54 ? 1.335 -1.304 -8.674 1.00 22.10 54 ASP A O 9
ATOM 7212 N N . LEU A 1 55 ? 3.007 -1.849 -7.271 1.00 5.34 55 LEU A N 9
ATOM 7213 C CA . LEU A 1 55 ? 3.739 -2.622 -8.268 1.00 4.11 55 LEU A CA 9
ATOM 7214 C C . LEU A 1 55 ? 3.998 -1.790 -9.520 1.00 2.33 55 LEU A C 9
ATOM 7215 O O . LEU A 1 55 ? 3.523 -2.119 -10.607 1.00 33.43 55 LEU A O 9
ATOM 7231 N N . CYS A 1 56 ? 4.757 -0.710 -9.360 1.00 74.30 56 CYS A N 9
ATOM 7232 C CA . CYS A 1 56 ? 5.081 0.169 -10.477 1.00 20.13 56 CYS A CA 9
ATOM 7233 C C . CYS A 1 56 ? 6.480 -0.123 -11.010 1.00 64.45 56 CYS A C 9
ATOM 7234 O O . CYS A 1 56 ? 6.809 0.225 -12.144 1.00 34.52 56 CYS A O 9
ATOM 7241 N N . ASN A 1 57 ? 7.300 -0.766 -10.185 1.00 4.52 57 ASN A N 9
ATOM 7242 C CA . ASN A 1 57 ? 8.665 -1.105 -10.573 1.00 54.22 57 ASN A CA 9
ATOM 7243 C C . ASN A 1 57 ? 8.763 -2.569 -10.992 1.00 11.41 57 ASN A C 9
ATOM 7244 O O . ASN A 1 57 ? 9.779 -3.223 -10.760 1.00 71.44 57 ASN A O 9
ATOM 7255 N N . LEU A 1 1 ? 1.090 -0.309 -0.164 1.00 72.31 1 LEU A N 10
ATOM 7256 C CA . LEU A 1 1 ? 1.955 -0.221 -1.335 1.00 41.23 1 LEU A CA 10
ATOM 7257 C C . LEU A 1 1 ? 2.661 -1.548 -1.593 1.00 34.44 1 LEU A C 10
ATOM 7258 O O . LEU A 1 1 ? 3.042 -2.250 -0.657 1.00 22.34 1 LEU A O 10
ATOM 7274 N N . GLN A 1 2 ? 2.832 -1.884 -2.867 1.00 72.31 2 GLN A N 10
ATOM 7275 C CA . GLN A 1 2 ? 3.493 -3.127 -3.247 1.00 22.12 2 GLN A CA 10
ATOM 7276 C C . GLN A 1 2 ? 4.607 -2.865 -4.255 1.00 73.14 2 GLN A C 10
ATOM 7277 O O . GLN A 1 2 ? 4.536 -1.921 -5.043 1.00 3.34 2 GLN A O 10
ATOM 7291 N N . CYS A 1 3 ? 5.635 -3.707 -4.226 1.00 54.34 3 CYS A N 10
ATOM 7292 C CA . CYS A 1 3 ? 6.764 -3.566 -5.137 1.00 64.52 3 CYS A CA 10
ATOM 7293 C C . CYS A 1 3 ? 7.126 -4.909 -5.766 1.00 24.14 3 CYS A C 10
ATOM 7294 O O . CYS A 1 3 ? 6.928 -5.962 -5.161 1.00 61.24 3 CYS A O 10
ATOM 7301 N N . ASN A 1 4 ? 7.659 -4.862 -6.982 1.00 73.25 4 ASN A N 10
ATOM 7302 C CA . ASN A 1 4 ? 8.048 -6.075 -7.693 1.00 44.54 4 ASN A CA 10
ATOM 7303 C C . ASN A 1 4 ? 9.355 -6.634 -7.139 1.00 33.55 4 ASN A C 10
ATOM 7304 O O . ASN A 1 4 ? 10.123 -5.923 -6.491 1.00 45.21 4 ASN A O 10
ATOM 7315 N N . THR A 1 5 ? 9.600 -7.915 -7.397 1.00 24.21 5 THR A N 10
ATOM 7316 C CA . THR A 1 5 ? 10.812 -8.572 -6.924 1.00 5.54 5 THR A CA 10
ATOM 7317 C C . THR A 1 5 ? 11.611 -9.155 -8.084 1.00 11.32 5 THR A C 10
ATOM 7318 O O . THR A 1 5 ? 11.075 -9.376 -9.171 1.00 0.24 5 THR A O 10
ATOM 7329 N N . LEU A 1 6 ? 12.894 -9.403 -7.847 1.00 3.21 6 LEU A N 10
ATOM 7330 C CA . LEU A 1 6 ? 13.768 -9.962 -8.873 1.00 55.11 6 LEU A CA 10
ATOM 7331 C C . LEU A 1 6 ? 13.353 -11.388 -9.223 1.00 3.32 6 LEU A C 10
ATOM 7332 O O . LEU A 1 6 ? 13.661 -11.886 -10.306 1.00 31.13 6 LEU A O 10
ATOM 7348 N N . ASP A 1 7 ? 12.653 -12.038 -8.300 1.00 54.43 7 ASP A N 10
ATOM 7349 C CA . ASP A 1 7 ? 12.193 -13.405 -8.512 1.00 72.32 7 ASP A CA 10
ATOM 7350 C C . ASP A 1 7 ? 10.934 -13.428 -9.373 1.00 73.03 7 ASP A C 10
ATOM 7351 O O . ASP A 1 7 ? 10.403 -14.493 -9.687 1.00 12.34 7 ASP A O 10
ATOM 7360 N N . GLY A 1 8 ? 10.460 -12.245 -9.752 1.00 2.40 8 GLY A N 10
ATOM 7361 C CA . GLY A 1 8 ? 9.267 -12.151 -10.572 1.00 75.21 8 GLY A CA 10
ATOM 7362 C C . GLY A 1 8 ? 8.000 -12.065 -9.744 1.00 74.43 8 GLY A C 10
ATOM 7363 O O . GLY A 1 8 ? 6.916 -11.830 -10.277 1.00 42.03 8 GLY A O 10
ATOM 7367 N N . GLY A 1 9 ? 8.135 -12.259 -8.436 1.00 1.43 9 GLY A N 10
ATOM 7368 C CA . GLY A 1 9 ? 6.984 -12.200 -7.554 1.00 51.40 9 GLY A CA 10
ATOM 7369 C C . GLY A 1 9 ? 6.717 -10.798 -7.042 1.00 54.05 9 GLY A C 10
ATOM 7370 O O . GLY A 1 9 ? 7.449 -9.861 -7.362 1.00 65.32 9 GLY A O 10
ATOM 7374 N N . THR A 1 10 ? 5.662 -10.651 -6.246 1.00 62.21 10 THR A N 10
ATOM 7375 C CA . THR A 1 10 ? 5.298 -9.354 -5.692 1.00 11.44 10 THR A CA 10
ATOM 7376 C C . THR A 1 10 ? 5.552 -9.307 -4.189 1.00 50.33 10 THR A C 10
ATOM 7377 O O . THR A 1 10 ? 5.381 -10.305 -3.491 1.00 33.03 10 THR A O 10
ATOM 7388 N N . GLU A 1 11 ? 5.961 -8.141 -3.699 1.00 14.50 11 GLU A N 10
ATOM 7389 C CA . GLU A 1 11 ? 6.238 -7.965 -2.278 1.00 60.12 11 GLU A CA 10
ATOM 7390 C C . GLU A 1 11 ? 5.486 -6.759 -1.722 1.00 25.21 11 GLU A C 10
ATOM 7391 O O . GLU A 1 11 ? 5.272 -5.772 -2.424 1.00 14.31 11 GLU A O 10
ATOM 7403 N N . GLU A 1 12 ? 5.090 -6.849 -0.456 1.00 55.13 12 GLU A N 10
ATOM 7404 C CA .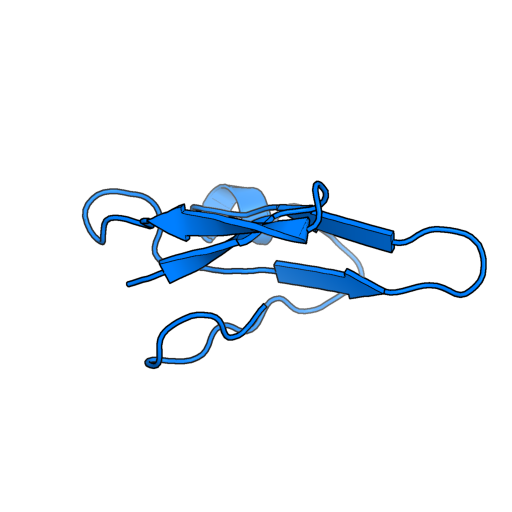 GLU A 1 12 ? 4.361 -5.766 0.194 1.00 52.15 12 GLU A CA 10
ATOM 7405 C C . GLU A 1 12 ? 5.324 -4.760 0.818 1.00 33.22 12 GLU A C 10
ATOM 7406 O O . GLU A 1 12 ? 6.057 -5.084 1.753 1.00 12.42 12 GLU A O 10
ATOM 7418 N N . CYS A 1 13 ? 5.317 -3.539 0.294 1.00 35.13 13 CYS A N 10
ATOM 7419 C CA . CYS A 1 13 ? 6.189 -2.485 0.798 1.00 32.21 13 CYS A CA 10
ATOM 7420 C C . CYS A 1 13 ? 5.511 -1.711 1.925 1.00 42.42 13 CYS A C 10
ATOM 7421 O O . CYS A 1 13 ? 4.330 -1.374 1.837 1.00 31.34 13 CYS A O 10
ATOM 7428 N N . ILE A 1 14 ? 6.267 -1.431 2.981 1.00 64.00 14 ILE A N 10
ATOM 7429 C CA . ILE A 1 14 ? 5.741 -0.695 4.124 1.00 73.33 14 ILE A CA 10
ATOM 7430 C C . ILE A 1 14 ? 5.851 0.810 3.906 1.00 11.14 14 ILE A C 10
ATOM 7431 O O . ILE A 1 14 ? 6.899 1.333 3.528 1.00 64.41 14 ILE A O 10
ATOM 7447 N N . PRO A 1 15 ? 4.744 1.526 4.153 1.00 53.01 15 PRO A N 10
ATOM 7448 C CA . PRO A 1 15 ? 4.691 2.982 3.993 1.00 10.34 15 PRO A CA 10
ATOM 7449 C C . PRO A 1 15 ? 5.516 3.711 5.049 1.00 54.33 15 PRO A C 10
ATOM 7450 O O . PRO A 1 15 ? 5.690 4.927 4.983 1.00 13.45 15 PRO A O 10
ATOM 7461 N N . GLY A 1 16 ? 6.022 2.959 6.021 1.00 10.34 16 GLY A N 10
ATOM 7462 C CA . GLY A 1 16 ? 6.823 3.552 7.077 1.00 73.23 16 GLY A CA 10
ATOM 7463 C C . GLY A 1 16 ? 8.289 3.182 6.969 1.00 51.30 16 GLY A C 10
ATOM 7464 O O . GLY A 1 16 ? 9.069 3.436 7.888 1.00 53.05 16 GLY A O 10
ATOM 7468 N N . ILE A 1 17 ? 8.665 2.580 5.846 1.00 54.12 17 ILE A N 10
ATOM 7469 C CA . ILE A 1 17 ? 10.047 2.175 5.622 1.00 33.44 17 ILE A CA 10
ATOM 7470 C C . ILE A 1 17 ? 10.436 2.332 4.156 1.00 32.04 17 ILE A C 10
ATOM 7471 O O . ILE A 1 17 ? 11.403 3.021 3.830 1.00 31.34 17 ILE A O 10
ATOM 7487 N N . TYR A 1 18 ? 9.675 1.691 3.276 1.00 22.43 18 TYR A N 10
ATOM 7488 C CA . TYR A 1 18 ? 9.940 1.759 1.844 1.00 23.51 18 TYR A CA 10
ATOM 7489 C C . TYR A 1 18 ? 8.988 2.734 1.159 1.00 32.04 18 TYR A C 10
ATOM 7490 O O . TYR A 1 18 ? 7.776 2.525 1.141 1.00 14.30 18 TYR A O 10
ATOM 7508 N N . ASN A 1 19 ? 9.547 3.800 0.597 1.00 42.34 19 ASN A N 10
ATOM 7509 C CA . ASN A 1 19 ? 8.749 4.809 -0.090 1.00 52.30 19 ASN A CA 10
ATOM 7510 C C . ASN A 1 19 ? 9.161 4.925 -1.554 1.00 43.33 19 ASN A C 10
ATOM 7511 O O . ASN A 1 19 ? 8.481 5.569 -2.353 1.00 74.12 19 ASN A O 10
ATOM 7522 N N . VAL A 1 20 ? 10.281 4.297 -1.900 1.00 13.22 20 VAL A N 10
ATOM 7523 C CA . VAL A 1 20 ? 10.784 4.328 -3.268 1.00 14.01 20 VAL A CA 10
ATOM 7524 C C . VAL A 1 20 ? 10.779 2.935 -3.887 1.00 22.34 20 VAL A C 10
ATOM 7525 O O . VAL A 1 20 ? 10.527 1.941 -3.204 1.00 53.24 20 VAL A O 10
ATOM 7538 N N . CYS A 1 21 ? 11.061 2.868 -5.184 1.00 13.44 21 CYS A N 10
ATOM 7539 C CA . CYS A 1 21 ? 11.090 1.597 -5.896 1.00 73.12 21 CYS A CA 10
ATOM 7540 C C . CYS A 1 21 ? 11.936 1.702 -7.162 1.00 21.34 21 CYS A C 10
ATOM 7541 O O . CYS A 1 21 ? 11.941 2.732 -7.835 1.00 12.41 21 CYS A O 10
ATOM 7548 N N . VAL A 1 22 ? 12.651 0.627 -7.479 1.00 45.31 22 VAL A N 10
ATOM 7549 C CA . VAL A 1 22 ? 13.501 0.597 -8.664 1.00 12.01 22 VAL A CA 10
ATOM 7550 C C . VAL A 1 22 ? 13.317 -0.703 -9.439 1.00 54.20 22 VAL A C 10
ATOM 7551 O O . VAL A 1 22 ? 13.213 -1.780 -8.851 1.00 2.22 22 VAL A O 10
ATOM 7564 N N . HIS A 1 23 ? 13.277 -0.595 -10.763 1.00 72.13 23 HIS A N 10
ATOM 7565 C CA . HIS A 1 23 ? 13.106 -1.763 -11.621 1.00 2.15 23 HIS A CA 10
ATOM 7566 C C . HIS A 1 23 ? 14.234 -1.855 -12.643 1.00 64.54 23 HIS A C 10
ATOM 7567 O O . HIS A 1 23 ? 14.332 -1.029 -13.551 1.00 22.20 23 HIS A O 10
ATOM 7581 N N . TYR A 1 24 ? 15.084 -2.865 -12.490 1.00 0.11 24 TYR A N 10
ATOM 7582 C CA . TYR A 1 24 ? 16.207 -3.063 -13.398 1.00 63.41 24 TYR A CA 10
ATOM 7583 C C . TYR A 1 24 ? 15.913 -4.183 -14.392 1.00 0.11 24 TYR A C 10
ATOM 7584 O O . TYR A 1 24 ? 15.757 -5.343 -14.011 1.00 31.23 24 TYR A O 10
ATOM 7602 N N . LYS A 1 25 ? 15.839 -3.826 -15.670 1.00 23.32 25 LYS A N 10
ATOM 7603 C CA . LYS A 1 25 ? 15.566 -4.799 -16.721 1.00 40.44 25 LYS A CA 10
ATOM 7604 C C . LYS A 1 25 ? 16.621 -4.723 -17.820 1.00 42.43 25 LYS A C 10
ATOM 7605 O O . LYS A 1 25 ? 16.741 -3.710 -18.509 1.00 45.34 25 LYS A O 10
ATOM 7624 N N . SER A 1 26 ? 17.382 -5.801 -17.979 1.00 44.42 26 SER A N 10
ATOM 7625 C CA . SER A 1 26 ? 18.429 -5.855 -18.993 1.00 50.41 26 SER A CA 10
ATOM 7626 C C . SER A 1 26 ? 18.364 -7.165 -19.771 1.00 61.34 26 SER A C 10
ATOM 7627 O O . SER A 1 26 ? 17.767 -8.140 -19.316 1.00 71.15 26 SER A O 10
ATOM 7635 N N . GLU A 1 27 ? 18.984 -7.179 -20.948 1.00 34.14 27 GLU A N 10
ATOM 7636 C CA . GLU A 1 27 ? 18.996 -8.369 -21.790 1.00 34.31 27 GLU A CA 10
ATOM 7637 C C . GLU A 1 27 ? 19.963 -9.414 -21.241 1.00 72.43 27 GLU A C 10
ATOM 7638 O O . GLU A 1 27 ? 19.928 -10.578 -21.641 1.00 32.42 27 GLU A O 10
ATOM 7650 N N . ASP A 1 28 ? 20.825 -8.990 -20.324 1.00 41.03 28 ASP A N 10
ATOM 7651 C CA . ASP A 1 28 ? 21.802 -9.888 -19.720 1.00 21.13 28 ASP A CA 10
ATOM 7652 C C . ASP A 1 28 ? 21.369 -10.296 -18.315 1.00 40.10 28 ASP A C 10
ATOM 7653 O O . ASP A 1 28 ? 21.764 -11.349 -17.815 1.00 52.22 28 ASP A O 10
ATOM 7662 N N . GLU A 1 29 ? 20.556 -9.454 -17.684 1.00 21.30 29 GLU A N 10
ATOM 7663 C CA . GLU A 1 29 ? 20.072 -9.727 -16.336 1.00 73.30 29 GLU A CA 10
ATOM 7664 C C . GLU A 1 29 ? 18.817 -8.914 -16.034 1.00 13.53 29 GLU A C 10
ATOM 7665 O O . GLU A 1 29 ? 18.487 -7.973 -16.755 1.00 13.44 29 GLU A O 10
ATOM 7677 N N . GLU A 1 30 ? 18.122 -9.284 -14.963 1.00 33.42 30 GLU A N 10
ATOM 7678 C CA . GLU A 1 30 ? 16.902 -8.590 -14.566 1.00 44.22 30 GLU A CA 10
ATOM 7679 C C . GLU A 1 30 ? 16.626 -8.784 -13.078 1.00 55.41 30 GLU A C 10
ATOM 7680 O O . GLU A 1 30 ? 16.535 -9.912 -12.594 1.00 63.11 30 GLU A O 10
ATOM 7692 N N . TYR A 1 31 ? 16.492 -7.675 -12.358 1.00 64.31 31 TYR A N 10
ATOM 7693 C CA . TYR A 1 31 ? 16.229 -7.722 -10.925 1.00 11.02 31 TYR A CA 10
ATOM 7694 C C . TYR A 1 31 ? 15.564 -6.433 -10.451 1.00 24.12 31 TYR A C 10
ATOM 7695 O O . TYR A 1 31 ? 15.598 -5.413 -11.140 1.00 33.15 31 TYR A O 10
ATOM 7713 N N . LYS A 1 32 ? 14.961 -6.487 -9.268 1.00 52.33 32 LYS A N 10
ATOM 7714 C CA . LYS A 1 32 ? 14.289 -5.325 -8.698 1.00 41.02 32 LYS A CA 10
ATOM 7715 C C . LYS A 1 32 ? 14.520 -5.248 -7.192 1.00 40.54 32 LYS A C 10
ATOM 7716 O O . LYS A 1 32 ? 14.395 -6.246 -6.484 1.00 23.24 32 LYS A O 10
ATOM 7735 N N . SER A 1 33 ? 14.856 -4.055 -6.710 1.00 72.33 33 SER A N 10
ATOM 7736 C CA . SER A 1 33 ? 15.106 -3.848 -5.289 1.00 22.53 33 SER A CA 10
ATOM 7737 C C . SER A 1 33 ? 15.158 -2.360 -4.957 1.00 71.20 33 SER A C 10
ATOM 7738 O O . SER A 1 33 ? 15.612 -1.548 -5.763 1.00 53.35 33 SER A O 10
ATOM 7746 N N . CYS A 1 34 ? 14.690 -2.010 -3.764 1.00 15.21 34 CYS A N 10
ATOM 7747 C CA . CYS A 1 34 ? 14.681 -0.620 -3.323 1.00 72.13 34 CYS A CA 10
ATOM 7748 C C . CYS A 1 34 ? 14.081 -0.496 -1.926 1.00 34.43 34 CYS A C 10
ATOM 7749 O O . CYS A 1 34 ? 13.864 -1.495 -1.241 1.00 71.30 34 CYS A O 10
ATOM 7756 N N . GLY A 1 35 ? 13.814 0.738 -1.509 1.00 61.21 35 GLY A N 10
ATOM 7757 C CA . GLY A 1 35 ? 13.242 0.970 -0.196 1.00 15.10 35 GLY A CA 10
ATOM 7758 C C . GLY A 1 35 ? 13.191 2.442 0.163 1.00 42.05 35 GLY A C 10
ATOM 7759 O O . GLY A 1 35 ? 12.142 3.078 0.056 1.00 21.12 35 GLY A O 10
ATOM 7763 N N . ILE A 1 36 ? 14.326 2.984 0.590 1.00 45.43 36 ILE A N 10
ATOM 7764 C CA . ILE A 1 36 ? 14.407 4.390 0.966 1.00 52.44 36 ILE A CA 10
ATOM 7765 C C . ILE A 1 36 ? 15.200 5.190 -0.063 1.00 21.15 36 ILE A C 10
ATOM 7766 O O . ILE A 1 36 ? 16.244 4.744 -0.538 1.00 51.00 36 ILE A O 10
ATOM 7782 N N . GLN A 1 37 ? 14.698 6.374 -0.399 1.00 70.51 37 GLN A N 10
ATOM 7783 C CA . GLN A 1 37 ? 15.361 7.236 -1.370 1.00 71.22 37 GLN A CA 10
ATOM 7784 C C . GLN A 1 37 ? 16.835 7.415 -1.022 1.00 70.02 37 GLN A C 10
ATOM 7785 O O . GLN A 1 37 ? 17.676 7.574 -1.906 1.00 53.24 37 GLN A O 10
ATOM 7799 N N . GLU A 1 38 ? 17.140 7.388 0.271 1.00 1.15 38 GLU A N 10
ATOM 7800 C CA . GLU A 1 38 ? 18.513 7.549 0.735 1.00 22.02 38 GLU A CA 10
ATOM 7801 C C . GLU A 1 38 ? 19.398 6.419 0.217 1.00 44.32 38 GLU A C 10
ATOM 7802 O O . GLU A 1 38 ? 20.553 6.639 -0.147 1.00 1.53 38 GLU A O 10
ATOM 7814 N N . GLU A 1 39 ? 18.848 5.210 0.187 1.00 35.30 39 GLU A N 10
ATOM 7815 C CA . GLU A 1 39 ? 19.588 4.045 -0.285 1.00 54.52 39 GLU A CA 10
ATOM 7816 C C . GLU A 1 39 ? 19.495 3.921 -1.803 1.00 42.24 39 GLU A C 10
ATOM 7817 O O . GLU A 1 39 ? 20.487 3.639 -2.476 1.00 43.02 39 GLU A O 10
ATOM 7829 N N . CYS A 1 40 ? 18.297 4.133 -2.337 1.00 13.24 40 CYS A N 10
ATOM 7830 C CA . CYS A 1 40 ? 18.072 4.044 -3.774 1.00 43.53 40 CYS A CA 10
ATOM 7831 C C . CYS A 1 40 ? 18.896 5.091 -4.519 1.00 50.11 40 CYS A C 10
ATOM 7832 O O . CYS A 1 40 ? 19.401 4.835 -5.611 1.00 63.23 40 CYS A O 10
ATOM 7839 N N . GLU A 1 41 ? 19.026 6.270 -3.919 1.00 42.33 41 GLU A N 10
ATOM 7840 C CA . GLU A 1 41 ? 19.788 7.355 -4.526 1.00 51.44 41 GLU A CA 10
ATOM 7841 C C . GLU A 1 41 ? 21.231 6.931 -4.781 1.00 24.13 41 GLU A C 10
ATOM 7842 O O . GLU A 1 41 ? 21.916 7.498 -5.633 1.00 35.02 41 GLU A O 10
ATOM 7854 N N . ASP A 1 42 ? 21.688 5.930 -4.035 1.00 55.42 42 ASP A N 10
ATOM 7855 C CA . ASP A 1 42 ? 23.049 5.429 -4.179 1.00 62.32 42 ASP A CA 10
ATOM 7856 C C . ASP A 1 42 ? 23.357 5.102 -5.637 1.00 74.13 42 ASP A C 10
ATOM 7857 O O . ASP A 1 42 ? 24.501 5.202 -6.078 1.00 41.52 42 ASP A O 10
ATOM 7866 N N . ALA A 1 43 ? 22.327 4.709 -6.380 1.00 51.52 43 ALA A N 10
ATOM 7867 C CA . ALA A 1 43 ? 22.487 4.369 -7.788 1.00 73.24 43 ALA A CA 10
ATOM 7868 C C . ALA A 1 43 ? 22.831 5.603 -8.616 1.00 74.40 43 ALA A C 10
ATOM 7869 O O . ALA A 1 43 ? 21.945 6.264 -9.158 1.00 23.43 43 ALA A O 10
ATOM 7876 N N . GLU A 1 44 ? 24.121 5.907 -8.708 1.00 64.34 44 GLU A N 10
ATOM 7877 C CA . GLU A 1 44 ? 24.581 7.063 -9.469 1.00 74.23 44 GLU A CA 10
ATOM 7878 C C . GLU A 1 44 ? 24.483 6.800 -10.969 1.00 51.54 44 GLU A C 10
ATOM 7879 O O . GLU A 1 44 ? 24.645 5.669 -11.425 1.00 4.23 44 GLU A O 10
ATOM 7891 N N . GLY A 1 45 ? 24.215 7.856 -11.733 1.00 24.13 45 GLY A N 10
ATOM 7892 C CA . GLY A 1 45 ? 24.100 7.720 -13.173 1.00 33.51 45 GLY A CA 10
ATOM 7893 C C . GLY A 1 45 ? 22.660 7.584 -13.629 1.00 24.14 45 GLY A C 10
ATOM 7894 O O . GLY A 1 45 ? 22.287 8.090 -14.686 1.00 51.12 45 GLY A O 10
ATOM 7898 N N . ALA A 1 46 ? 21.851 6.897 -12.829 1.00 55.14 46 ALA A N 10
ATOM 7899 C CA . ALA A 1 46 ? 20.444 6.697 -13.156 1.00 63.45 46 ALA A CA 10
ATOM 7900 C C . ALA A 1 46 ? 19.540 7.300 -12.087 1.00 4.12 46 ALA A C 10
ATOM 7901 O O . ALA A 1 46 ? 19.800 7.165 -10.891 1.00 32.45 46 ALA A O 10
ATOM 7908 N N . THR A 1 47 ? 18.478 7.968 -12.524 1.00 54.25 47 THR A N 10
ATOM 7909 C CA . THR A 1 47 ? 17.536 8.594 -11.605 1.00 3.33 47 THR A CA 10
ATOM 7910 C C . THR A 1 47 ? 16.520 7.584 -11.085 1.00 63.53 47 THR A C 10
ATOM 7911 O O . THR A 1 47 ? 16.057 6.717 -11.827 1.00 22.54 47 THR A O 10
ATOM 7922 N N . VAL A 1 48 ? 16.176 7.701 -9.807 1.00 25.44 48 VAL A N 10
ATOM 7923 C CA . VAL A 1 48 ? 15.213 6.798 -9.188 1.00 61.32 48 VAL A CA 10
ATOM 7924 C C . VAL A 1 48 ? 13.853 7.469 -9.031 1.00 23.22 48 VAL A C 10
ATOM 7925 O O . VAL A 1 48 ? 13.724 8.479 -8.338 1.00 35.34 48 VAL A O 10
ATOM 7938 N N . LEU A 1 49 ? 12.842 6.902 -9.678 1.00 75.51 49 LEU A N 10
ATOM 7939 C CA . LEU A 1 49 ? 11.489 7.444 -9.610 1.00 42.41 49 LEU A CA 10
ATOM 7940 C C . LEU A 1 49 ? 10.487 6.363 -9.219 1.00 23.13 49 LEU A C 10
ATOM 7941 O O . LEU A 1 49 ? 10.533 5.244 -9.732 1.00 55.50 49 LEU A O 10
ATOM 7957 N N . CYS A 1 50 ? 9.582 6.704 -8.308 1.00 12.10 50 CYS A N 10
ATOM 7958 C CA . CYS A 1 50 ? 8.567 5.764 -7.848 1.00 71.23 50 CYS A CA 10
ATOM 7959 C C . CYS A 1 50 ? 7.167 6.342 -8.033 1.00 73.41 50 CYS A C 10
ATOM 7960 O O . CYS A 1 50 ? 6.967 7.554 -7.951 1.00 44.03 50 CYS A O 10
ATOM 7967 N N . CYS A 1 51 ? 6.199 5.465 -8.282 1.00 43.45 51 CYS A N 10
ATOM 7968 C CA . CYS A 1 51 ? 4.818 5.886 -8.479 1.00 55.42 51 CYS A CA 10
ATOM 7969 C C . CYS A 1 51 ? 3.999 5.677 -7.209 1.00 32.34 51 CYS A C 10
ATOM 7970 O O . CYS A 1 51 ? 4.277 4.791 -6.400 1.00 22.00 51 CYS A O 10
ATOM 7977 N N . PRO A 1 52 ? 2.964 6.510 -7.027 1.00 51.53 52 PRO A N 10
ATOM 7978 C CA . PRO A 1 52 ? 2.083 6.436 -5.858 1.00 51.20 52 PRO A CA 10
ATOM 7979 C C . PRO A 1 52 ? 1.203 5.191 -5.873 1.00 63.31 52 PRO A C 10
ATOM 7980 O O . PRO A 1 52 ? 0.517 4.893 -4.896 1.00 3.00 52 PRO A O 10
ATOM 7991 N N . GLU A 1 53 ? 1.229 4.467 -6.988 1.00 23.21 53 GLU A N 10
ATOM 7992 C CA . GLU A 1 53 ? 0.433 3.253 -7.129 1.00 1.34 53 GLU A CA 10
ATOM 7993 C C . GLU A 1 53 ? 1.211 2.033 -6.645 1.00 64.25 53 GLU A C 10
ATOM 7994 O O . GLU A 1 53 ? 2.344 2.151 -6.178 1.00 21.13 53 GLU A O 10
ATOM 8006 N N . ASP A 1 54 ? 0.595 0.862 -6.762 1.00 22.22 54 ASP A N 10
ATOM 8007 C CA . ASP A 1 54 ? 1.229 -0.381 -6.338 1.00 22.22 54 ASP A CA 10
ATOM 8008 C C . ASP A 1 54 ? 1.844 -1.111 -7.528 1.00 3.02 54 ASP A C 10
ATOM 8009 O O . ASP A 1 54 ? 1.295 -1.097 -8.630 1.00 53.11 54 ASP A O 10
ATOM 8018 N N . LEU A 1 55 ? 2.988 -1.747 -7.298 1.00 51.15 55 LEU A N 10
ATOM 8019 C CA . LEU A 1 55 ? 3.679 -2.482 -8.352 1.00 2.10 55 LEU A CA 10
ATOM 8020 C C . LEU A 1 55 ? 4.013 -1.567 -9.526 1.00 11.33 55 LEU A C 10
ATOM 8021 O O . LEU A 1 55 ? 3.545 -1.779 -10.645 1.00 3.21 55 LEU A O 10
ATOM 8037 N N . CYS A 1 56 ? 4.826 -0.549 -9.263 1.00 62.11 56 CYS A N 10
ATOM 8038 C CA . CYS A 1 56 ? 5.225 0.398 -10.297 1.00 11.20 56 CYS A CA 10
ATOM 8039 C C . CYS A 1 56 ? 6.613 0.063 -10.836 1.00 12.23 56 CYS A C 10
ATOM 8040 O O . CYS A 1 56 ? 6.982 0.483 -11.932 1.00 22.44 56 CYS A O 10
ATOM 8047 N N . ASN A 1 57 ? 7.377 -0.696 -10.057 1.00 15.14 57 ASN A N 10
ATOM 8048 C CA . ASN A 1 57 ? 8.724 -1.087 -10.455 1.00 32.41 57 ASN A CA 10
ATOM 8049 C C . ASN A 1 57 ? 8.770 -2.563 -10.839 1.00 23.35 57 ASN A C 10
ATOM 8050 O O . ASN A 1 57 ? 7.878 -3.065 -11.522 1.00 63.21 57 ASN A O 10
ATOM 8061 N N . LEU A 1 1 ? 1.369 -0.369 0.114 1.00 25.33 1 LEU A N 11
ATOM 8062 C CA . LEU A 1 1 ? 1.799 -0.454 -1.277 1.00 54.34 1 LEU A CA 11
ATOM 8063 C C . LEU A 1 1 ? 2.494 -1.783 -1.553 1.00 72.12 1 LEU A C 11
ATOM 8064 O O . LEU A 1 1 ? 2.768 -2.553 -0.633 1.00 42.20 1 LEU A O 11
ATOM 8080 N N . GLN A 1 2 ? 2.777 -2.044 -2.825 1.00 62.12 2 GLN A N 11
ATOM 8081 C CA . GLN A 1 2 ? 3.442 -3.280 -3.221 1.00 41.12 2 GLN A CA 11
ATOM 8082 C C . GLN A 1 2 ? 4.591 -2.996 -4.184 1.00 13.15 2 GLN A C 11
ATOM 8083 O O . GLN A 1 2 ? 4.559 -2.020 -4.934 1.00 1.02 2 GLN A O 11
ATOM 8097 N N . CYS A 1 3 ? 5.604 -3.854 -4.157 1.00 25.53 3 CYS A N 11
ATOM 8098 C CA . CYS A 1 3 ? 6.764 -3.696 -5.026 1.00 23.34 3 CYS A CA 11
ATOM 8099 C C . CYS A 1 3 ? 7.144 -5.025 -5.673 1.00 25.13 3 CYS A C 11
ATOM 8100 O O . CYS A 1 3 ? 6.964 -6.089 -5.082 1.00 3.23 3 CYS A O 11
ATOM 8107 N N . ASN A 1 4 ? 7.672 -4.954 -6.891 1.00 33.33 4 ASN A N 11
ATOM 8108 C CA . ASN A 1 4 ? 8.077 -6.151 -7.619 1.00 22.23 4 ASN A CA 11
ATOM 8109 C C . ASN A 1 4 ? 9.392 -6.700 -7.074 1.00 4.22 4 ASN A C 11
ATOM 8110 O O . ASN A 1 4 ? 10.176 -5.973 -6.461 1.00 74.13 4 ASN A O 11
ATOM 8121 N N . THR A 1 5 ? 9.630 -7.988 -7.301 1.00 74.13 5 THR A N 11
ATOM 8122 C CA . THR A 1 5 ? 10.849 -8.635 -6.833 1.00 51.04 5 THR A CA 11
ATOM 8123 C C . THR A 1 5 ? 11.632 -9.237 -7.994 1.00 71.43 5 THR A C 11
ATOM 8124 O O . THR A 1 5 ? 11.081 -9.479 -9.069 1.00 41.13 5 THR A O 11
ATOM 8135 N N . LEU A 1 6 ? 12.919 -9.479 -7.771 1.00 40.24 6 LEU A N 11
ATOM 8136 C CA . LEU A 1 6 ? 13.779 -10.055 -8.800 1.00 13.32 6 LEU A CA 11
ATOM 8137 C C . LEU A 1 6 ? 13.362 -11.487 -9.119 1.00 1.14 6 LEU A C 11
ATOM 8138 O O . LEU A 1 6 ? 13.653 -12.003 -10.198 1.00 12.01 6 LEU A O 11
ATOM 8154 N N . ASP A 1 7 ? 12.678 -12.123 -8.174 1.00 2.33 7 ASP A N 11
ATOM 8155 C CA . ASP A 1 7 ? 12.218 -13.495 -8.355 1.00 1.41 7 ASP A CA 11
ATOM 8156 C C . ASP A 1 7 ? 10.992 -13.541 -9.262 1.00 22.44 7 ASP A C 11
ATOM 8157 O O . ASP A 1 7 ? 10.507 -14.616 -9.611 1.00 34.40 7 ASP A O 11
ATOM 8166 N N . GLY A 1 8 ? 10.496 -12.367 -9.638 1.00 53.24 8 GLY A N 11
ATOM 8167 C CA . GLY A 1 8 ? 9.330 -12.296 -10.500 1.00 20.21 8 GLY A CA 11
ATOM 8168 C C . GLY A 1 8 ? 8.035 -12.210 -9.717 1.00 51.41 8 GLY A C 11
ATOM 8169 O O . GLY A 1 8 ? 6.967 -12.005 -10.292 1.00 15.13 8 GLY A O 11
ATOM 8173 N N . GLY A 1 9 ? 8.129 -12.368 -8.400 1.00 43.42 9 GLY A N 11
ATOM 8174 C CA . GLY A 1 9 ? 6.948 -12.305 -7.559 1.00 4.40 9 GLY A CA 11
ATOM 8175 C C . GLY A 1 9 ? 6.685 -10.908 -7.033 1.00 1.40 9 GLY A C 11
ATOM 8176 O O . GLY A 1 9 ? 7.442 -9.977 -7.312 1.00 62.31 9 GLY A O 11
ATOM 8180 N N . THR A 1 10 ? 5.607 -10.758 -6.270 1.00 12.42 10 THR A N 11
ATOM 8181 C CA . THR A 1 10 ? 5.244 -9.464 -5.706 1.00 14.21 10 THR A CA 11
ATOM 8182 C C . THR A 1 10 ? 5.453 -9.444 -4.196 1.00 42.41 10 THR A C 11
ATOM 8183 O O . THR A 1 10 ? 5.245 -10.449 -3.519 1.00 24.54 10 THR A O 11
ATOM 8194 N N . GLU A 1 11 ? 5.865 -8.292 -3.676 1.00 2.23 11 GLU A N 11
ATOM 8195 C CA . GLU A 1 11 ? 6.103 -8.142 -2.245 1.00 33.32 11 GLU A CA 11
ATOM 8196 C C . GLU A 1 11 ? 5.369 -6.922 -1.696 1.00 44.32 11 GLU A C 11
ATOM 8197 O O . GLU A 1 11 ? 5.202 -5.921 -2.393 1.00 34.43 11 GLU A O 11
ATOM 8209 N N . GLU A 1 12 ? 4.935 -7.013 -0.443 1.00 73.52 12 GLU A N 11
ATOM 8210 C CA . GLU A 1 12 ? 4.218 -5.917 0.198 1.00 22.32 12 GLU A CA 11
ATOM 8211 C C . GLU A 1 12 ? 5.191 -4.945 0.859 1.00 14.23 12 GLU A C 11
ATOM 8212 O O . GLU A 1 12 ? 5.955 -5.321 1.748 1.00 63.40 12 GLU A O 11
ATOM 8224 N N . CYS A 1 13 ? 5.156 -3.692 0.419 1.00 51.42 13 CYS A N 11
ATOM 8225 C CA . CYS A 1 13 ? 6.034 -2.664 0.965 1.00 14.23 13 CYS A CA 11
ATOM 8226 C C . CYS A 1 13 ? 5.360 -1.932 2.122 1.00 15.13 13 CYS A C 11
ATOM 8227 O O . CYS A 1 13 ? 4.259 -1.400 1.976 1.00 12.33 13 CYS A O 11
ATOM 8234 N N . ILE A 1 14 ? 6.028 -1.910 3.270 1.00 11.35 14 ILE A N 11
ATOM 8235 C CA . ILE A 1 14 ? 5.495 -1.242 4.452 1.00 75.35 14 ILE A CA 11
ATOM 8236 C C . ILE A 1 14 ? 5.465 0.270 4.262 1.00 55.44 14 ILE A C 11
ATOM 8237 O O . ILE A 1 14 ? 6.434 0.884 3.816 1.00 41.41 14 ILE A O 11
ATOM 8253 N N . PRO A 1 15 ? 4.326 0.888 4.609 1.00 34.12 15 PRO A N 11
ATOM 8254 C CA . PRO A 1 15 ? 4.142 2.337 4.488 1.00 2.23 15 PRO A CA 11
ATOM 8255 C C . PRO A 1 15 ? 4.985 3.114 5.494 1.00 42.12 15 PRO A C 11
ATOM 8256 O O . PRO A 1 15 ? 4.479 3.580 6.514 1.00 45.22 15 PRO A O 11
ATOM 8267 N N . GLY A 1 16 ? 6.275 3.250 5.199 1.00 54.24 16 GLY A N 11
ATOM 8268 C CA . GLY A 1 16 ? 7.167 3.972 6.087 1.00 72.21 16 GLY A CA 11
ATOM 8269 C C . GLY A 1 16 ? 8.618 3.580 5.895 1.00 64.43 16 GLY A C 11
ATOM 8270 O O . GLY A 1 16 ? 9.499 4.439 5.842 1.00 14.14 16 GLY A O 11
ATOM 8274 N N . ILE A 1 17 ? 8.869 2.279 5.791 1.00 24.01 17 ILE A N 11
ATOM 8275 C CA . ILE A 1 17 ? 10.224 1.775 5.605 1.00 45.55 17 ILE A CA 11
ATOM 8276 C C . ILE A 1 17 ? 10.654 1.882 4.145 1.00 5.24 17 ILE A C 11
ATOM 8277 O O . ILE A 1 17 ? 11.835 2.065 3.847 1.00 11.30 17 ILE A O 11
ATOM 8293 N N . TYR A 1 18 ? 9.689 1.768 3.240 1.00 1.12 18 TYR A N 11
ATOM 8294 C CA . TYR A 1 18 ? 9.967 1.851 1.811 1.00 4.13 18 TYR A CA 11
ATOM 8295 C C . TYR A 1 18 ? 9.022 2.835 1.128 1.00 22.14 18 TYR A C 11
ATOM 8296 O O . TYR A 1 18 ? 7.809 2.633 1.106 1.00 50.12 18 TYR A O 11
ATOM 8314 N N . ASN A 1 19 ? 9.589 3.901 0.572 1.00 70.52 19 ASN A N 11
ATOM 8315 C CA . ASN A 1 19 ? 8.798 4.917 -0.112 1.00 61.05 19 ASN A CA 11
ATOM 8316 C C . ASN A 1 19 ? 9.197 5.019 -1.582 1.00 21.24 19 ASN A C 11
ATOM 8317 O O . ASN A 1 19 ? 8.510 5.656 -2.380 1.00 3.51 19 ASN A O 11
ATOM 8328 N N . VAL A 1 20 ? 10.312 4.385 -1.932 1.00 11.13 20 VAL A N 11
ATOM 8329 C CA . VAL A 1 20 ? 10.802 4.402 -3.305 1.00 0.42 20 VAL A CA 11
ATOM 8330 C C . VAL A 1 20 ? 10.790 3.003 -3.910 1.00 44.21 20 VAL A C 11
ATOM 8331 O O . VAL A 1 20 ? 10.510 2.020 -3.224 1.00 1.13 20 VAL A O 11
ATOM 8344 N N . CYS A 1 21 ? 11.097 2.920 -5.200 1.00 41.24 21 CYS A N 11
ATOM 8345 C CA . CYS A 1 21 ? 11.122 1.642 -5.900 1.00 64.41 21 CYS A CA 11
ATOM 8346 C C . CYS A 1 21 ? 11.964 1.733 -7.170 1.00 54.11 21 CYS A C 11
ATOM 8347 O O . CYS A 1 21 ? 11.946 2.747 -7.867 1.00 44.45 21 CYS A O 11
ATOM 8354 N N . VAL A 1 22 ? 12.699 0.666 -7.464 1.00 61.43 22 VAL A N 11
ATOM 8355 C CA . VAL A 1 22 ? 13.546 0.624 -8.650 1.00 51.05 22 VAL A CA 11
ATOM 8356 C C . VAL A 1 22 ? 13.395 -0.702 -9.388 1.00 14.15 22 VAL A C 11
ATOM 8357 O O . VAL A 1 22 ? 13.328 -1.765 -8.769 1.00 3.42 22 VAL A O 11
ATOM 8370 N N . HIS A 1 23 ? 13.341 -0.633 -10.714 1.00 11.41 23 HIS A N 11
ATOM 8371 C CA . HIS A 1 23 ? 13.198 -1.829 -11.537 1.00 5.52 23 HIS A CA 11
ATOM 8372 C C . HIS A 1 23 ? 14.315 -1.911 -12.574 1.00 13.34 23 HIS A C 11
ATOM 8373 O O . HIS A 1 23 ? 14.389 -1.088 -13.486 1.00 43.25 23 HIS A O 11
ATOM 8387 N N . TYR A 1 24 ? 15.180 -2.907 -12.426 1.00 62.40 24 TYR A N 11
ATOM 8388 C CA . TYR A 1 24 ? 16.294 -3.095 -13.348 1.00 4.13 24 TYR A CA 11
ATOM 8389 C C . TYR A 1 24 ? 16.004 -4.224 -14.331 1.00 73.32 24 TYR A C 11
ATOM 8390 O O . TYR A 1 24 ? 15.869 -5.384 -13.941 1.00 73.44 24 TYR A O 11
ATOM 8408 N N . LYS A 1 25 ? 15.909 -3.877 -15.610 1.00 42.51 25 LYS A N 11
ATOM 8409 C CA . LYS A 1 25 ? 15.637 -4.859 -16.653 1.00 13.14 25 LYS A CA 11
ATOM 8410 C C . LYS A 1 25 ? 16.681 -4.779 -17.761 1.00 61.44 25 LYS A C 11
ATOM 8411 O O . LYS A 1 25 ? 16.785 -3.770 -18.458 1.00 74.14 25 LYS A O 11
ATOM 8430 N N . SER A 1 26 ? 17.452 -5.851 -17.920 1.00 10.40 26 SER A N 11
ATOM 8431 C CA . SER A 1 26 ? 18.490 -5.901 -18.943 1.00 51.30 26 SER A CA 11
ATOM 8432 C C . SER A 1 26 ? 18.435 -7.219 -19.709 1.00 33.23 26 SER A C 11
ATOM 8433 O O . SER A 1 26 ? 17.857 -8.198 -19.238 1.00 75.11 26 SER A O 11
ATOM 8441 N N . GLU A 1 27 ? 19.041 -7.235 -20.892 1.00 33.12 27 GLU A N 11
ATOM 8442 C CA . GLU A 1 27 ? 19.060 -8.433 -21.723 1.00 51.35 27 GLU A CA 11
ATOM 8443 C C . GLU A 1 27 ? 20.046 -9.460 -21.175 1.00 35.41 27 GLU A C 11
ATOM 8444 O O . GLU A 1 27 ? 20.023 -10.628 -21.565 1.00 43.34 27 GLU A O 11
ATOM 8456 N N . ASP A 1 28 ? 20.909 -9.017 -20.268 1.00 64.32 28 ASP A N 11
ATOM 8457 C CA . ASP A 1 28 ? 21.903 -9.897 -19.665 1.00 23.42 28 ASP A CA 11
ATOM 8458 C C . ASP A 1 28 ? 21.488 -10.298 -18.252 1.00 64.15 28 ASP A C 11
ATOM 8459 O O . ASP A 1 28 ? 21.901 -11.342 -17.747 1.00 54.43 28 ASP A O 11
ATOM 8468 N N . GLU A 1 29 ? 20.671 -9.461 -17.621 1.00 45.31 29 GLU A N 11
ATOM 8469 C CA . GLU A 1 29 ? 20.203 -9.728 -16.266 1.00 41.32 29 GLU A CA 11
ATOM 8470 C C . GLU A 1 29 ? 18.941 -8.926 -15.959 1.00 62.40 29 GLU A C 11
ATOM 8471 O O . GLU A 1 29 ? 18.593 -7.995 -16.684 1.00 65.45 29 GLU A O 11
ATOM 8483 N N . GLU A 1 30 ? 18.260 -9.297 -14.879 1.00 3.21 30 GLU A N 11
ATOM 8484 C CA . GLU A 1 30 ? 17.036 -8.614 -14.477 1.00 5.42 30 GLU A CA 11
ATOM 8485 C C . GLU A 1 30 ? 16.772 -8.803 -12.986 1.00 23.41 30 GLU A C 11
ATOM 8486 O O . GLU A 1 30 ? 16.700 -9.931 -12.496 1.00 3.54 30 GLU A O 11
ATOM 8498 N N . TYR A 1 31 ? 16.629 -7.693 -12.271 1.00 22.24 31 TYR A N 11
ATOM 8499 C CA . TYR A 1 31 ? 16.376 -7.736 -10.835 1.00 61.03 31 TYR A CA 11
ATOM 8500 C C . TYR A 1 31 ? 15.693 -6.456 -10.364 1.00 42.32 31 TYR A C 11
ATOM 8501 O O . TYR A 1 31 ? 15.709 -5.438 -11.057 1.00 33.01 31 TYR A O 11
ATOM 8519 N N . LYS A 1 32 ? 15.094 -6.514 -9.180 1.00 22.14 32 LYS A N 11
ATOM 8520 C CA . LYS A 1 32 ? 14.406 -5.361 -8.612 1.00 5.42 32 LYS A CA 11
ATOM 8521 C C . LYS A 1 32 ? 14.674 -5.251 -7.114 1.00 51.41 32 LYS A C 11
ATOM 8522 O O . LYS A 1 32 ? 14.594 -6.239 -6.385 1.00 73.44 32 LYS A O 11
ATOM 8541 N N . SER A 1 33 ? 14.991 -4.042 -6.661 1.00 54.33 33 SER A N 11
ATOM 8542 C CA . SER A 1 33 ? 15.272 -3.803 -5.250 1.00 60.44 33 SER A CA 11
ATOM 8543 C C . SER A 1 33 ? 15.288 -2.309 -4.945 1.00 10.24 33 SER A C 11
ATOM 8544 O O . SER A 1 33 ? 15.719 -1.499 -5.766 1.00 60.45 33 SER A O 11
ATOM 8552 N N . CYS A 1 34 ? 14.815 -1.949 -3.756 1.00 73.50 34 CYS A N 11
ATOM 8553 C CA . CYS A 1 34 ? 14.773 -0.553 -3.339 1.00 70.13 34 CYS A CA 11
ATOM 8554 C C . CYS A 1 34 ? 14.170 -0.420 -1.944 1.00 2.32 34 CYS A C 11
ATOM 8555 O O . CYS A 1 34 ? 13.985 -1.411 -1.239 1.00 13.32 34 CYS A O 11
ATOM 8562 N N . GLY A 1 35 ? 13.866 0.814 -1.552 1.00 30.02 35 GLY A N 11
ATOM 8563 C CA . GLY A 1 35 ? 13.287 1.055 -0.243 1.00 24.01 35 GLY A CA 11
ATOM 8564 C C . GLY A 1 35 ? 13.233 2.529 0.104 1.00 13.52 35 GLY A C 11
ATOM 8565 O O . GLY A 1 35 ? 12.175 3.155 0.021 1.00 61.33 35 GLY A O 11
ATOM 8569 N N . ILE A 1 36 ? 14.374 3.086 0.496 1.00 12.11 36 ILE A N 11
ATOM 8570 C CA . ILE A 1 36 ? 14.451 4.496 0.858 1.00 52.03 36 ILE A CA 11
ATOM 8571 C C . ILE A 1 36 ? 15.233 5.289 -0.184 1.00 22.32 36 ILE A C 11
ATOM 8572 O O . ILE A 1 36 ? 16.266 4.835 -0.676 1.00 32.32 36 ILE A O 11
ATOM 8588 N N . GLN A 1 37 ? 14.735 6.476 -0.513 1.00 74.12 37 GLN A N 11
ATOM 8589 C CA . GLN A 1 37 ? 15.388 7.332 -1.496 1.00 1.43 37 GLN A CA 11
ATOM 8590 C C . GLN A 1 37 ? 16.868 7.504 -1.169 1.00 40.15 37 GLN A C 11
ATOM 8591 O O . GLN A 1 37 ? 17.694 7.679 -2.065 1.00 12.32 37 GLN A O 11
ATOM 8605 N N . GLU A 1 38 ? 17.195 7.453 0.118 1.00 21.10 38 GLU A N 11
ATOM 8606 C CA . GLU A 1 38 ? 18.576 7.604 0.561 1.00 10.23 38 GLU A CA 11
ATOM 8607 C C . GLU A 1 38 ? 19.440 6.453 0.053 1.00 13.50 38 GLU A C 11
ATOM 8608 O O . GLU A 1 38 ? 20.593 6.651 -0.328 1.00 11.42 38 GLU A O 11
ATOM 8620 N N . GLU A 1 39 ? 18.872 5.251 0.051 1.00 3.23 39 GLU A N 11
ATOM 8621 C CA . GLU A 1 39 ? 19.591 4.069 -0.409 1.00 20.24 39 GLU A CA 11
ATOM 8622 C C . GLU A 1 39 ? 19.479 3.919 -1.923 1.00 61.20 39 GLU A C 11
ATOM 8623 O O . GLU A 1 39 ? 20.433 3.517 -2.591 1.00 13.32 39 GLU A O 11
ATOM 8635 N N . CYS A 1 40 ? 18.307 4.244 -2.459 1.00 24.12 40 CYS A N 11
ATOM 8636 C CA . CYS A 1 40 ? 18.068 4.145 -3.894 1.00 3.25 40 CYS A CA 11
ATOM 8637 C C . CYS A 1 40 ? 18.886 5.185 -4.654 1.00 50.11 40 CYS A C 11
ATOM 8638 O O . CYS A 1 40 ? 19.346 4.934 -5.767 1.00 64.41 40 CYS A O 11
ATOM 8645 N N . GLU A 1 41 ? 19.062 6.353 -4.044 1.00 52.23 41 GLU A N 11
ATOM 8646 C CA . GLU A 1 41 ? 19.823 7.431 -4.664 1.00 43.05 41 GLU A CA 11
ATOM 8647 C C . GLU A 1 41 ? 21.288 7.036 -4.832 1.00 74.24 41 GLU A C 11
ATOM 8648 O O . GLU A 1 41 ? 22.020 7.643 -5.614 1.00 72.11 41 GLU A O 11
ATOM 8660 N N . ASP A 1 42 ? 21.707 6.015 -4.093 1.00 2.21 42 ASP A N 11
ATOM 8661 C CA . ASP A 1 42 ? 23.083 5.538 -4.159 1.00 65.42 42 ASP A CA 11
ATOM 8662 C C . ASP A 1 42 ? 23.495 5.264 -5.603 1.00 11.54 42 ASP A C 11
ATOM 8663 O O . ASP A 1 42 ? 24.669 5.372 -5.955 1.00 1.33 42 ASP A O 11
ATOM 8672 N N . ALA A 1 43 ? 22.520 4.909 -6.433 1.00 41.32 43 ALA A N 11
ATOM 8673 C CA . ALA A 1 43 ? 22.781 4.621 -7.838 1.00 53.52 43 ALA A CA 11
ATOM 8674 C C . ALA A 1 43 ? 23.151 5.890 -8.599 1.00 3.11 43 ALA A C 11
ATOM 8675 O O . ALA A 1 43 ? 22.298 6.525 -9.217 1.00 15.33 43 ALA A O 11
ATOM 8682 N N . GLU A 1 44 ? 24.429 6.253 -8.548 1.00 42.04 44 GLU A N 11
ATOM 8683 C CA . GLU A 1 44 ? 24.911 7.447 -9.232 1.00 51.51 44 GLU A CA 11
ATOM 8684 C C . GLU A 1 44 ? 24.828 7.278 -10.746 1.00 41.15 44 GLU A C 11
ATOM 8685 O O . GLU A 1 44 ? 25.146 6.217 -11.282 1.00 32.13 44 GLU A O 11
ATOM 8697 N N . GLY A 1 45 ? 24.398 8.333 -11.432 1.00 11.44 45 GLY A N 11
ATOM 8698 C CA . GLY A 1 45 ? 24.280 8.282 -12.877 1.00 71.41 45 GLY A CA 11
ATOM 8699 C C . GLY A 1 45 ? 22.892 7.875 -13.331 1.00 62.33 45 GLY A C 11
ATOM 8700 O O . GLY A 1 45 ? 22.482 8.186 -14.449 1.00 35.12 45 GLY A O 11
ATOM 8704 N N . ALA A 1 46 ? 22.168 7.175 -12.463 1.00 45.43 46 ALA A N 11
ATOM 8705 C CA . ALA A 1 46 ? 20.819 6.726 -12.781 1.00 70.42 46 ALA A CA 11
ATOM 8706 C C . ALA A 1 46 ? 19.781 7.471 -11.948 1.00 64.34 46 ALA A C 11
ATOM 8707 O O . ALA A 1 46 ? 20.032 7.823 -10.795 1.00 54.02 46 ALA A O 11
ATOM 8714 N N . THR A 1 47 ? 18.615 7.709 -12.540 1.00 12.02 47 THR A N 11
ATOM 8715 C CA . THR A 1 47 ? 17.540 8.414 -11.853 1.00 52.12 47 THR A CA 11
ATOM 8716 C C . THR A 1 47 ? 16.533 7.436 -11.259 1.00 54.30 47 THR A C 11
ATOM 8717 O O . THR A 1 47 ? 16.122 6.478 -11.914 1.00 12.03 47 THR A O 11
ATOM 8728 N N . VAL A 1 48 ? 16.137 7.684 -10.014 1.00 41.54 48 VAL A N 11
ATOM 8729 C CA . VAL A 1 48 ? 15.176 6.826 -9.332 1.00 52.52 48 VAL A CA 11
ATOM 8730 C C . VAL A 1 48 ? 13.795 7.471 -9.294 1.00 33.14 48 VAL A C 11
ATOM 8731 O O . VAL A 1 48 ? 13.614 8.545 -8.717 1.00 62.54 48 VAL A O 11
ATOM 8744 N N . LEU A 1 49 ? 12.822 6.809 -9.910 1.00 33.11 49 LEU A N 11
ATOM 8745 C CA . LEU A 1 49 ? 11.455 7.316 -9.946 1.00 15.51 49 LEU A CA 11
ATOM 8746 C C . LEU A 1 49 ? 10.467 6.254 -9.476 1.00 35.32 49 LEU A C 11
ATOM 8747 O O . LEU A 1 49 ? 10.524 5.103 -9.909 1.00 75.42 49 LEU A O 11
ATOM 8763 N N . CYS A 1 50 ? 9.560 6.648 -8.588 1.00 74.21 50 CYS A N 11
ATOM 8764 C CA . CYS A 1 50 ? 8.557 5.731 -8.060 1.00 20.32 50 CYS A CA 11
ATOM 8765 C C . CYS A 1 50 ? 7.150 6.279 -8.277 1.00 53.14 50 CYS A C 11
ATOM 8766 O O . CYS A 1 50 ? 6.937 7.492 -8.279 1.00 45.05 50 CYS A O 11
ATOM 8773 N N . CYS A 1 51 ? 6.191 5.377 -8.460 1.00 41.21 51 CYS A N 11
ATOM 8774 C CA . CYS A 1 51 ? 4.804 5.769 -8.679 1.00 31.33 51 CYS A CA 11
ATOM 8775 C C . CYS A 1 51 ? 3.993 5.638 -7.393 1.00 13.22 51 CYS A C 11
ATOM 8776 O O . CYS A 1 51 ? 4.282 4.811 -6.528 1.00 74.53 51 CYS A O 11
ATOM 8783 N N . PRO A 1 52 ? 2.952 6.475 -7.262 1.00 62.42 52 PRO A N 11
ATOM 8784 C CA . PRO A 1 52 ? 2.077 6.472 -6.086 1.00 42.01 52 PRO A CA 11
ATOM 8785 C C . PRO A 1 52 ? 1.207 5.222 -6.014 1.00 22.25 52 PRO A C 11
ATOM 8786 O O . PRO A 1 52 ? 0.546 4.973 -5.006 1.00 23.11 52 PRO A O 11
ATOM 8797 N N . GLU A 1 53 ? 1.213 4.439 -7.088 1.00 40.10 53 GLU A N 11
ATOM 8798 C CA . GLU A 1 53 ? 0.423 3.215 -7.145 1.00 22.34 53 GLU A CA 11
ATOM 8799 C C . GLU A 1 53 ? 1.239 2.018 -6.663 1.00 11.31 53 GLU A C 11
ATOM 8800 O O . GLU A 1 53 ? 2.395 2.162 -6.264 1.00 33.32 53 GLU A O 11
ATOM 8812 N N . ASP A 1 54 ? 0.628 0.839 -6.703 1.00 5.22 54 ASP A N 11
ATOM 8813 C CA . ASP A 1 54 ? 1.297 -0.383 -6.271 1.00 50.11 54 ASP A CA 11
ATOM 8814 C C . ASP A 1 54 ? 1.916 -1.113 -7.459 1.00 55.34 54 ASP A C 11
ATOM 8815 O O . ASP A 1 54 ? 1.382 -1.078 -8.569 1.00 71.21 54 ASP A O 11
ATOM 8824 N N . LEU A 1 55 ? 3.044 -1.772 -7.220 1.00 51.42 55 LEU A N 11
ATOM 8825 C CA . LEU A 1 55 ? 3.737 -2.509 -8.271 1.00 34.41 55 LEU A CA 11
ATOM 8826 C C . LEU A 1 55 ? 4.112 -1.588 -9.427 1.00 0.43 55 LEU A C 11
ATOM 8827 O O . LEU A 1 55 ? 3.633 -1.755 -10.549 1.00 3.51 55 LEU A O 11
ATOM 8843 N N . CYS A 1 56 ? 4.973 -0.616 -9.146 1.00 3.54 56 CYS A N 11
ATOM 8844 C CA . CYS A 1 56 ? 5.415 0.332 -10.161 1.00 45.42 56 CYS A CA 11
ATOM 8845 C C . CYS A 1 56 ? 6.792 -0.049 -10.698 1.00 50.34 56 CYS A C 11
ATOM 8846 O O . CYS A 1 56 ? 7.186 0.377 -11.783 1.00 52.42 56 CYS A O 11
ATOM 8853 N N . ASN A 1 57 ? 7.518 -0.854 -9.931 1.00 25.34 57 ASN A N 11
ATOM 8854 C CA . ASN A 1 57 ? 8.851 -1.293 -10.329 1.00 1.02 57 ASN A CA 11
ATOM 8855 C C . ASN A 1 57 ? 8.861 -2.785 -10.646 1.00 35.32 57 ASN A C 11
ATOM 8856 O O . ASN A 1 57 ? 8.073 -3.261 -11.464 1.00 4.23 57 ASN A O 11
ATOM 8867 N N . LEU A 1 1 ? 1.246 0.198 -0.275 1.00 14.44 1 LEU A N 12
ATOM 8868 C CA . LEU A 1 1 ? 2.022 0.141 -1.508 1.00 42.43 1 LEU A CA 12
ATOM 8869 C C . LEU A 1 1 ? 2.697 -1.218 -1.665 1.00 12.42 1 LEU A C 12
ATOM 8870 O O . LEU A 1 1 ? 3.070 -1.852 -0.679 1.00 25.22 1 LEU A O 12
ATOM 8886 N N . GLN A 1 2 ? 2.851 -1.656 -2.910 1.00 32.11 2 GLN A N 12
ATOM 8887 C CA . GLN A 1 2 ? 3.482 -2.939 -3.195 1.00 22.22 2 GLN A CA 12
ATOM 8888 C C . GLN A 1 2 ? 4.577 -2.786 -4.245 1.00 41.23 2 GLN A C 12
ATOM 8889 O O . GLN A 1 2 ? 4.501 -1.917 -5.115 1.00 32.14 2 GLN A O 12
ATOM 8903 N N . CYS A 1 3 ? 5.596 -3.635 -4.159 1.00 52.32 3 CYS A N 12
ATOM 8904 C CA . CYS A 1 3 ? 6.708 -3.594 -5.101 1.00 53.23 3 CYS A CA 12
ATOM 8905 C C . CYS A 1 3 ? 7.045 -4.994 -5.606 1.00 12.10 3 CYS A C 12
ATOM 8906 O O . CYS A 1 3 ? 6.892 -5.978 -4.884 1.00 60.32 3 CYS A O 12
ATOM 8913 N N . ASN A 1 4 ? 7.504 -5.073 -6.851 1.00 25.55 4 ASN A N 12
ATOM 8914 C CA . ASN A 1 4 ? 7.863 -6.353 -7.452 1.00 42.54 4 ASN A CA 12
ATOM 8915 C C . ASN A 1 4 ? 9.195 -6.857 -6.905 1.00 32.13 4 ASN A C 12
ATOM 8916 O O . ASN A 1 4 ? 9.934 -6.116 -6.256 1.00 53.50 4 ASN A O 12
ATOM 8927 N N . THR A 1 5 ? 9.496 -8.124 -7.171 1.00 31.44 5 THR A N 12
ATOM 8928 C CA . THR A 1 5 ? 10.737 -8.729 -6.705 1.00 24.04 5 THR A CA 12
ATOM 8929 C C . THR A 1 5 ? 11.493 -9.387 -7.853 1.00 63.40 5 THR A C 12
ATOM 8930 O O . THR A 1 5 ? 10.904 -9.746 -8.873 1.00 54.34 5 THR A O 12
ATOM 8941 N N . LEU A 1 6 ? 12.801 -9.545 -7.681 1.00 1.10 6 LEU A N 12
ATOM 8942 C CA . LEU A 1 6 ? 13.639 -10.162 -8.704 1.00 15.12 6 LEU A CA 12
ATOM 8943 C C . LEU A 1 6 ? 13.284 -11.635 -8.882 1.00 5.22 6 LEU A C 12
ATOM 8944 O O . LEU A 1 6 ? 13.542 -12.223 -9.932 1.00 40.13 6 LEU A O 12
ATOM 8960 N N . ASP A 1 7 ? 12.691 -12.224 -7.850 1.00 22.13 7 ASP A N 12
ATOM 8961 C CA . ASP A 1 7 ? 12.298 -13.628 -7.893 1.00 2.11 7 ASP A CA 12
ATOM 8962 C C . ASP A 1 7 ? 11.028 -13.811 -8.718 1.00 23.51 7 ASP A C 12
ATOM 8963 O O . ASP A 1 7 ? 10.584 -14.935 -8.950 1.00 52.12 7 ASP A O 12
ATOM 8972 N N . GLY A 1 8 ? 10.448 -12.699 -9.157 1.00 52.24 8 GLY A N 12
ATOM 8973 C CA . GLY A 1 8 ? 9.234 -12.759 -9.950 1.00 50.25 8 GLY A CA 12
ATOM 8974 C C . GLY A 1 8 ? 7.983 -12.604 -9.108 1.00 41.15 8 GLY A C 12
ATOM 8975 O O . GLY A 1 8 ? 6.880 -12.480 -9.639 1.00 43.25 8 GLY A O 12
ATOM 8979 N N . GLY A 1 9 ? 8.154 -12.613 -7.790 1.00 1.42 9 GLY A N 12
ATOM 8980 C CA . GLY A 1 9 ? 7.021 -12.473 -6.894 1.00 30.00 9 GLY A CA 12
ATOM 8981 C C . GLY A 1 9 ? 6.769 -11.032 -6.498 1.00 4.24 9 GLY A C 12
ATOM 8982 O O . GLY A 1 9 ? 7.498 -10.129 -6.911 1.00 22.20 9 GLY A O 12
ATOM 8986 N N . THR A 1 10 ? 5.733 -10.813 -5.694 1.00 51.33 10 THR A N 12
ATOM 8987 C CA . THR A 1 10 ? 5.385 -9.471 -5.244 1.00 51.02 10 THR A CA 12
ATOM 8988 C C . THR A 1 10 ? 5.641 -9.309 -3.750 1.00 54.52 10 THR A C 12
ATOM 8989 O O . THR A 1 10 ? 5.456 -10.246 -2.975 1.00 11.23 10 THR A O 12
ATOM 9000 N N . GLU A 1 11 ? 6.066 -8.113 -3.354 1.00 12.02 11 GLU A N 12
ATOM 9001 C CA . GLU A 1 11 ? 6.347 -7.829 -1.951 1.00 74.33 11 GLU A CA 12
ATOM 9002 C C . GLU A 1 11 ? 5.617 -6.569 -1.494 1.00 72.43 11 GLU A C 12
ATOM 9003 O O . GLU A 1 11 ? 5.419 -5.638 -2.273 1.00 44.34 11 GLU A O 12
ATOM 9015 N N . GLU A 1 12 ? 5.219 -6.550 -0.226 1.00 74.31 12 GLU A N 12
ATOM 9016 C CA . GLU A 1 12 ? 4.509 -5.406 0.334 1.00 5.10 12 GLU A CA 12
ATOM 9017 C C . GLU A 1 12 ? 5.490 -4.373 0.882 1.00 22.32 12 GLU A C 12
ATOM 9018 O O . GLU A 1 12 ? 6.321 -4.682 1.737 1.00 12.24 12 GLU A O 12
ATOM 9030 N N . CYS A 1 13 ? 5.388 -3.146 0.383 1.00 1.03 13 CYS A N 12
ATOM 9031 C CA . CYS A 1 13 ? 6.265 -2.067 0.821 1.00 43.23 13 CYS A CA 12
ATOM 9032 C C . CYS A 1 13 ? 5.535 -1.125 1.774 1.00 42.23 13 CYS A C 12
ATOM 9033 O O . CYS A 1 13 ? 4.618 -0.408 1.372 1.00 2.43 13 CYS A O 12
ATOM 9040 N N . ILE A 1 14 ? 5.949 -1.132 3.036 1.00 32.44 14 ILE A N 12
ATOM 9041 C CA . ILE A 1 14 ? 5.335 -0.278 4.046 1.00 65.13 14 ILE A CA 12
ATOM 9042 C C . ILE A 1 14 ? 5.850 1.154 3.940 1.00 31.55 14 ILE A C 12
ATOM 9043 O O . ILE A 1 14 ? 7.018 1.399 3.637 1.00 14.23 14 ILE A O 12
ATOM 9059 N N . PRO A 1 15 ? 4.959 2.123 4.198 1.00 23.35 15 PRO A N 12
ATOM 9060 C CA . PRO A 1 15 ? 5.301 3.547 4.142 1.00 52.24 15 PRO A CA 12
ATOM 9061 C C . PRO A 1 15 ? 6.232 3.966 5.275 1.00 74.25 15 PRO A C 12
ATOM 9062 O O . PRO A 1 15 ? 6.758 5.078 5.280 1.00 74.11 15 PRO A O 12
ATOM 9073 N N . GLY A 1 16 ? 6.431 3.067 6.234 1.00 60.34 16 GLY A N 12
ATOM 9074 C CA . GLY A 1 16 ? 7.299 3.362 7.358 1.00 1.04 16 GLY A CA 12
ATOM 9075 C C . GLY A 1 16 ? 8.768 3.249 7.002 1.00 2.24 16 GLY A C 12
ATOM 9076 O O . GLY A 1 16 ? 9.628 3.766 7.716 1.00 0.41 16 GLY A O 12
ATOM 9080 N N . ILE A 1 17 ? 9.057 2.570 5.897 1.00 10.33 17 ILE A N 12
ATOM 9081 C CA . ILE A 1 17 ? 10.432 2.391 5.449 1.00 43.00 17 ILE A CA 12
ATOM 9082 C C . ILE A 1 17 ? 10.524 2.434 3.927 1.00 25.45 17 ILE A C 12
ATOM 9083 O O . ILE A 1 17 ? 11.075 3.374 3.355 1.00 41.15 17 ILE A O 12
ATOM 9099 N N . TYR A 1 18 ? 9.981 1.410 3.279 1.00 55.13 18 TYR A N 12
ATOM 9100 C CA . TYR A 1 18 ? 10.002 1.330 1.823 1.00 74.30 18 TYR A CA 12
ATOM 9101 C C . TYR A 1 18 ? 8.978 2.281 1.210 1.00 63.20 18 TYR A C 12
ATOM 9102 O O . TYR A 1 18 ? 7.776 2.021 1.241 1.00 23.21 18 TYR A O 12
ATOM 9120 N N . ASN A 1 19 ? 9.466 3.384 0.652 1.00 13.42 19 ASN A N 12
ATOM 9121 C CA . ASN A 1 19 ? 8.595 4.376 0.031 1.00 33.31 19 ASN A CA 12
ATOM 9122 C C . ASN A 1 19 ? 8.932 4.546 -1.447 1.00 74.21 19 ASN A C 12
ATOM 9123 O O . ASN A 1 19 ? 8.189 5.182 -2.195 1.00 74.52 19 ASN A O 12
ATOM 9134 N N . VAL A 1 20 ? 10.057 3.973 -1.862 1.00 30.32 20 VAL A N 12
ATOM 9135 C CA . VAL A 1 20 ? 10.492 4.059 -3.251 1.00 21.13 20 VAL A CA 12
ATOM 9136 C C . VAL A 1 20 ? 10.508 2.683 -3.908 1.00 5.41 20 VAL A C 12
ATOM 9137 O O . VAL A 1 20 ? 10.298 1.665 -3.248 1.00 54.31 20 VAL A O 12
ATOM 9150 N N . CYS A 1 21 ? 10.761 2.660 -5.212 1.00 52.03 21 CYS A N 12
ATOM 9151 C CA . CYS A 1 21 ? 10.805 1.410 -5.961 1.00 22.22 21 CYS A CA 12
ATOM 9152 C C . CYS A 1 21 ? 11.662 1.557 -7.215 1.00 22.31 21 CYS A C 12
ATOM 9153 O O . CYS A 1 21 ? 11.647 2.597 -7.872 1.00 54.52 21 CYS A O 12
ATOM 9160 N N . VAL A 1 22 ? 12.409 0.507 -7.541 1.00 23.32 22 VAL A N 12
ATOM 9161 C CA . VAL A 1 22 ? 13.272 0.517 -8.716 1.00 52.43 22 VAL A CA 12
ATOM 9162 C C . VAL A 1 22 ? 13.142 -0.781 -9.505 1.00 54.43 22 VAL A C 12
ATOM 9163 O O . VAL A 1 22 ? 13.072 -1.866 -8.928 1.00 74.23 22 VAL A O 12
ATOM 9176 N N . HIS A 1 23 ? 13.110 -0.662 -10.829 1.00 1.41 23 HIS A N 12
ATOM 9177 C CA . HIS A 1 23 ? 12.989 -1.826 -11.699 1.00 24.35 23 HIS A CA 12
ATOM 9178 C C . HIS A 1 23 ? 14.146 -1.884 -12.692 1.00 75.34 23 HIS A C 12
ATOM 9179 O O . HIS A 1 23 ? 14.278 -1.018 -13.557 1.00 0.31 23 HIS A O 12
ATOM 9193 N N . TYR A 1 24 ? 14.980 -2.910 -12.563 1.00 13.12 24 TYR A N 12
ATOM 9194 C CA . TYR A 1 24 ? 16.126 -3.079 -13.447 1.00 44.03 24 TYR A CA 12
ATOM 9195 C C . TYR A 1 24 ? 15.857 -4.161 -14.488 1.00 74.32 24 TYR A C 12
ATOM 9196 O O . TYR A 1 24 ? 15.687 -5.334 -14.153 1.00 41.22 24 TYR A O 12
ATOM 9214 N N . LYS A 1 25 ? 15.819 -3.759 -15.754 1.00 72.10 25 LYS A N 12
ATOM 9215 C CA . LYS A 1 25 ? 15.572 -4.692 -16.847 1.00 31.32 25 LYS A CA 12
ATOM 9216 C C . LYS A 1 25 ? 16.657 -4.582 -17.913 1.00 5.54 25 LYS A C 12
ATOM 9217 O O . LYS A 1 25 ? 16.799 -3.546 -18.563 1.00 10.24 25 LYS A O 12
ATOM 9236 N N . SER A 1 26 ? 17.421 -5.656 -18.087 1.00 54.34 26 SER A N 12
ATOM 9237 C CA . SER A 1 26 ? 18.495 -5.678 -19.073 1.00 40.21 26 SER A CA 12
ATOM 9238 C C . SER A 1 26 ? 18.453 -6.963 -19.894 1.00 32.21 26 SER A C 12
ATOM 9239 O O . SER A 1 26 ? 17.847 -7.953 -19.485 1.00 52.01 26 SER A O 12
ATOM 9247 N N . GLU A 1 27 ? 19.101 -6.939 -21.054 1.00 44.31 27 GLU A N 12
ATOM 9248 C CA . GLU A 1 27 ? 19.137 -8.102 -21.933 1.00 43.41 27 GLU A CA 12
ATOM 9249 C C . GLU A 1 27 ? 20.093 -9.162 -21.394 1.00 34.25 27 GLU A C 12
ATOM 9250 O O . GLU A 1 27 ? 20.070 -10.313 -21.830 1.00 31.10 27 GLU A O 12
ATOM 9262 N N . ASP A 1 28 ? 20.931 -8.766 -20.443 1.00 3.43 28 ASP A N 12
ATOM 9263 C CA . ASP A 1 28 ? 21.895 -9.681 -19.842 1.00 52.04 28 ASP A CA 12
ATOM 9264 C C . ASP A 1 28 ? 21.426 -10.135 -18.464 1.00 24.54 28 ASP A C 12
ATOM 9265 O O . ASP A 1 28 ? 21.811 -11.204 -17.989 1.00 14.54 28 ASP A O 12
ATOM 9274 N N . GLU A 1 29 ? 20.595 -9.316 -17.827 1.00 24.34 29 GLU A N 12
ATOM 9275 C CA . GLU A 1 29 ? 20.077 -9.634 -16.501 1.00 71.24 29 GLU A CA 12
ATOM 9276 C C . GLU A 1 29 ? 18.812 -8.834 -16.206 1.00 12.33 29 GLU A C 12
ATOM 9277 O O . GLU A 1 29 ? 18.498 -7.870 -16.904 1.00 20.23 29 GLU A O 12
ATOM 9289 N N . GLU A 1 30 ? 18.090 -9.241 -15.166 1.00 71.34 30 GLU A N 12
ATOM 9290 C CA . GLU A 1 30 ? 16.858 -8.563 -14.779 1.00 65.05 30 GLU A CA 12
ATOM 9291 C C . GLU A 1 30 ? 16.546 -8.802 -13.305 1.00 50.10 30 GLU A C 12
ATOM 9292 O O . GLU A 1 30 ? 16.451 -9.945 -12.857 1.00 4.45 30 GLU A O 12
ATOM 9304 N N . TYR A 1 31 ? 16.387 -7.716 -12.557 1.00 5.13 31 TYR A N 12
ATOM 9305 C CA . TYR A 1 31 ? 16.089 -7.806 -11.132 1.00 72.14 31 TYR A CA 12
ATOM 9306 C C . TYR A 1 31 ? 15.401 -6.537 -10.639 1.00 2.14 31 TYR A C 12
ATOM 9307 O O . TYR A 1 31 ? 15.442 -5.497 -11.297 1.00 24.32 31 TYR A O 12
ATOM 9325 N N . LYS A 1 32 ? 14.769 -6.630 -9.474 1.00 11.44 32 LYS A N 12
ATOM 9326 C CA . LYS A 1 32 ? 14.073 -5.490 -8.887 1.00 71.35 32 LYS A CA 12
ATOM 9327 C C . LYS A 1 32 ? 14.310 -5.423 -7.382 1.00 65.23 32 LYS A C 12
ATOM 9328 O O . LYS A 1 32 ? 14.209 -6.431 -6.683 1.00 22.02 32 LYS A O 12
ATOM 9347 N N . SER A 1 33 ? 14.625 -4.229 -6.890 1.00 64.30 33 SER A N 12
ATOM 9348 C CA . SER A 1 33 ? 14.879 -4.032 -5.468 1.00 5.32 33 SER A CA 12
ATOM 9349 C C . SER A 1 33 ? 14.913 -2.546 -5.123 1.00 52.23 33 SER A C 12
ATOM 9350 O O . SER A 1 33 ? 15.343 -1.719 -5.928 1.00 70.23 33 SER A O 12
ATOM 9358 N N . CYS A 1 34 ? 14.456 -2.213 -3.921 1.00 35.32 34 CYS A N 12
ATOM 9359 C CA . CYS A 1 34 ? 14.431 -0.828 -3.467 1.00 44.03 34 CYS A CA 12
ATOM 9360 C C . CYS A 1 34 ? 13.850 -0.726 -2.060 1.00 72.22 34 CYS A C 12
ATOM 9361 O O . CYS A 1 34 ? 13.663 -1.734 -1.380 1.00 23.02 34 CYS A O 12
ATOM 9368 N N . GLY A 1 35 ? 13.565 0.499 -1.631 1.00 11.54 35 GLY A N 12
ATOM 9369 C CA . GLY A 1 35 ? 13.007 0.711 -0.308 1.00 24.14 35 GLY A CA 12
ATOM 9370 C C . GLY A 1 35 ? 13.072 2.163 0.124 1.00 70.34 35 GLY A C 12
ATOM 9371 O O . GLY A 1 35 ? 12.085 2.892 0.020 1.00 44.34 35 GLY A O 12
ATOM 9375 N N . ILE A 1 36 ? 14.235 2.583 0.610 1.00 31.41 36 ILE A N 12
ATOM 9376 C CA . ILE A 1 36 ? 14.423 3.956 1.059 1.00 43.50 36 ILE A CA 12
ATOM 9377 C C . ILE A 1 36 ? 15.152 4.784 0.006 1.00 64.23 36 ILE A C 12
ATOM 9378 O O . ILE A 1 36 ? 16.188 4.370 -0.515 1.00 34.41 36 ILE A O 12
ATOM 9394 N N . GLN A 1 37 ? 14.605 5.956 -0.301 1.00 63.42 37 GLN A N 12
ATOM 9395 C CA . GLN A 1 37 ? 15.205 6.842 -1.292 1.00 31.12 37 GLN A CA 12
ATOM 9396 C C . GLN A 1 37 ? 16.690 7.048 -1.010 1.00 74.33 37 GLN A C 12
ATOM 9397 O O . GLN A 1 37 ? 17.484 7.239 -1.930 1.00 41.12 37 GLN A O 12
ATOM 9411 N N . GLU A 1 38 ? 17.056 7.007 0.267 1.00 41.10 38 GLU A N 12
ATOM 9412 C CA . GLU A 1 38 ? 18.446 7.191 0.668 1.00 32.55 38 GLU A CA 12
ATOM 9413 C C . GLU A 1 38 ? 19.339 6.124 0.041 1.00 33.10 38 GLU A C 12
ATOM 9414 O O . GLU A 1 38 ? 20.460 6.408 -0.379 1.00 73.24 38 GLU A O 12
ATOM 9426 N N . GLU A 1 39 ? 18.832 4.896 -0.017 1.00 45.03 39 GLU A N 12
ATOM 9427 C CA . GLU A 1 39 ? 19.585 3.787 -0.592 1.00 33.22 39 GLU A CA 12
ATOM 9428 C C . GLU A 1 39 ? 19.388 3.721 -2.104 1.00 11.24 39 GLU A C 12
ATOM 9429 O O . GLU A 1 39 ? 20.339 3.508 -2.856 1.00 51.23 39 GLU A O 12
ATOM 9441 N N . CYS A 1 40 ? 18.147 3.905 -2.541 1.00 52.02 40 CYS A N 12
ATOM 9442 C CA . CYS A 1 40 ? 17.823 3.866 -3.962 1.00 52.01 40 CYS A CA 12
ATOM 9443 C C . CYS A 1 40 ? 18.544 4.980 -4.715 1.00 53.42 40 CYS A C 12
ATOM 9444 O O . CYS A 1 40 ? 18.831 4.853 -5.905 1.00 54.50 40 CYS A O 12
ATOM 9451 N N . GLU A 1 41 ? 18.833 6.071 -4.012 1.00 41.14 41 GLU A N 12
ATOM 9452 C CA . GLU A 1 41 ? 19.520 7.207 -4.615 1.00 52.50 41 GLU A CA 12
ATOM 9453 C C . GLU A 1 41 ? 21.034 7.034 -4.534 1.00 33.14 41 GLU A C 12
ATOM 9454 O O . GLU A 1 41 ? 21.793 7.942 -4.873 1.00 15.23 41 GLU A O 12
ATOM 9466 N N . ASP A 1 42 ? 21.465 5.862 -4.081 1.00 62.11 42 ASP A N 12
ATOM 9467 C CA . ASP A 1 42 ? 22.888 5.568 -3.955 1.00 20.21 42 ASP A CA 12
ATOM 9468 C C . ASP A 1 42 ? 23.528 5.382 -5.327 1.00 43.20 42 ASP A C 12
ATOM 9469 O O . ASP A 1 42 ? 24.737 5.546 -5.486 1.00 5.21 42 ASP A O 12
ATOM 9478 N N . ALA A 1 43 ? 22.709 5.038 -6.315 1.00 72.01 43 ALA A N 12
ATOM 9479 C CA . ALA A 1 43 ? 23.195 4.831 -7.674 1.00 32.14 43 ALA A CA 12
ATOM 9480 C C . ALA A 1 43 ? 23.557 6.156 -8.335 1.00 4.21 43 ALA A C 12
ATOM 9481 O O . ALA A 1 43 ? 22.790 6.691 -9.134 1.00 51.30 43 ALA A O 12
ATOM 9488 N N . GLU A 1 44 ? 24.731 6.680 -7.996 1.00 1.24 44 GLU A N 12
ATOM 9489 C CA . GLU A 1 44 ? 25.193 7.944 -8.556 1.00 43.34 44 GLU A CA 12
ATOM 9490 C C . GLU A 1 44 ? 25.146 7.913 -10.081 1.00 74.24 44 GLU A C 12
ATOM 9491 O O . GLU A 1 44 ? 25.655 6.986 -10.710 1.00 44.52 44 GLU A O 12
ATOM 9503 N N . GLY A 1 45 ? 24.528 8.933 -10.670 1.00 21.03 45 GLY A N 12
ATOM 9504 C CA . GLY A 1 45 ? 24.424 9.003 -12.115 1.00 40.15 45 GLY A CA 12
ATOM 9505 C C . GLY A 1 45 ? 23.099 8.474 -12.628 1.00 10.34 45 GLY A C 12
ATOM 9506 O O . GLY A 1 45 ? 22.698 8.771 -13.753 1.00 32.24 45 GLY A O 12
ATOM 9510 N N . ALA A 1 46 ? 22.418 7.687 -11.801 1.00 3.42 46 ALA A N 12
ATOM 9511 C CA . ALA A 1 46 ? 21.131 7.116 -12.176 1.00 51.33 46 ALA A CA 12
ATOM 9512 C C . ALA A 1 46 ? 19.983 7.859 -11.501 1.00 51.12 46 ALA A C 12
ATOM 9513 O O . ALA A 1 46 ? 20.172 8.519 -10.479 1.00 41.51 46 ALA A O 12
ATOM 9520 N N . THR A 1 47 ? 18.791 7.748 -12.079 1.00 72.22 47 THR A N 12
ATOM 9521 C CA . THR A 1 47 ? 17.612 8.410 -11.535 1.00 5.34 47 THR A CA 12
ATOM 9522 C C . THR A 1 47 ? 16.595 7.394 -11.028 1.00 41.23 47 THR A C 12
ATOM 9523 O O . THR A 1 47 ? 16.164 6.511 -11.769 1.00 74.31 47 THR A O 12
ATOM 9534 N N . VAL A 1 48 ? 16.215 7.525 -9.761 1.00 54.55 48 VAL A N 12
ATOM 9535 C CA . VAL A 1 48 ? 15.246 6.619 -9.156 1.00 52.34 48 VAL A CA 12
ATOM 9536 C C . VAL A 1 48 ? 13.874 7.275 -9.046 1.00 1.41 48 VAL A C 12
ATOM 9537 O O . VAL A 1 48 ? 13.712 8.292 -8.369 1.00 25.43 48 VAL A O 12
ATOM 9550 N N . LEU A 1 49 ? 12.888 6.688 -9.715 1.00 0.22 49 LEU A N 12
ATOM 9551 C CA . LEU A 1 49 ? 11.528 7.215 -9.692 1.00 11.13 49 LEU A CA 12
ATOM 9552 C C . LEU A 1 49 ? 10.527 6.124 -9.324 1.00 4.14 49 LEU A C 12
ATOM 9553 O O . LEU A 1 49 ? 10.630 4.989 -9.790 1.00 44.33 49 LEU A O 12
ATOM 9569 N N . CYS A 1 50 ? 9.558 6.476 -8.485 1.00 62.34 50 CYS A N 12
ATOM 9570 C CA . CYS A 1 50 ? 8.537 5.528 -8.055 1.00 42.14 50 CYS A CA 12
ATOM 9571 C C . CYS A 1 50 ? 7.139 6.069 -8.340 1.00 31.13 50 CYS A C 12
ATOM 9572 O O . CYS A 1 50 ? 6.913 7.279 -8.321 1.00 4.34 50 CYS A O 12
ATOM 9579 N N . CYS A 1 51 ? 6.203 5.163 -8.603 1.00 13.41 51 CYS A N 12
ATOM 9580 C CA . CYS A 1 51 ? 4.826 5.547 -8.891 1.00 42.54 51 CYS A CA 12
ATOM 9581 C C . CYS A 1 51 ? 3.946 5.387 -7.655 1.00 43.40 51 CYS A C 12
ATOM 9582 O O . CYS A 1 51 ? 4.187 4.538 -6.797 1.00 75.42 51 CYS A O 12
ATOM 9589 N N . PRO A 1 52 ? 2.902 6.223 -7.560 1.00 54.42 52 PRO A N 12
ATOM 9590 C CA . PRO A 1 52 ? 1.964 6.194 -6.434 1.00 1.13 52 PRO A CA 12
ATOM 9591 C C . PRO A 1 52 ? 1.089 4.945 -6.440 1.00 4.13 52 PRO A C 12
ATOM 9592 O O . PRO A 1 52 ? 0.361 4.682 -5.483 1.00 42.43 52 PRO A O 12
ATOM 9603 N N . GLU A 1 53 ? 1.167 4.179 -7.523 1.00 61.12 53 GLU A N 12
ATOM 9604 C CA . GLU A 1 53 ? 0.381 2.957 -7.652 1.00 43.42 53 GLU A CA 12
ATOM 9605 C C . GLU A 1 53 ? 1.108 1.774 -7.020 1.00 34.25 53 GLU A C 12
ATOM 9606 O O . GLU A 1 53 ? 2.197 1.924 -6.467 1.00 24.02 53 GLU A O 12
ATOM 9618 N N . ASP A 1 54 ? 0.496 0.598 -7.104 1.00 75.15 54 ASP A N 12
ATOM 9619 C CA . ASP A 1 54 ? 1.083 -0.612 -6.541 1.00 71.32 54 ASP A CA 12
ATOM 9620 C C . ASP A 1 54 ? 1.723 -1.465 -7.633 1.00 15.33 54 ASP A C 12
ATOM 9621 O O . ASP A 1 54 ? 1.150 -1.647 -8.708 1.00 62.41 54 ASP A O 12
ATOM 9630 N N . LEU A 1 55 ? 2.912 -1.983 -7.350 1.00 64.30 55 LEU A N 12
ATOM 9631 C CA . LEU A 1 55 ? 3.631 -2.816 -8.308 1.00 62.11 55 LEU A CA 12
ATOM 9632 C C . LEU A 1 55 ? 3.921 -2.044 -9.591 1.00 75.14 55 LEU A C 12
ATOM 9633 O O . LEU A 1 55 ? 3.471 -2.425 -10.673 1.00 20.14 55 LEU A O 12
ATOM 9649 N N . CYS A 1 56 ? 4.676 -0.958 -9.465 1.00 15.02 56 CYS A N 12
ATOM 9650 C CA . CYS A 1 56 ? 5.027 -0.132 -10.614 1.00 23.42 56 CYS A CA 12
ATOM 9651 C C . CYS A 1 56 ? 6.439 -0.448 -11.099 1.00 24.15 56 CYS A C 12
ATOM 9652 O O . CYS A 1 56 ? 6.798 -0.147 -12.236 1.00 10.40 56 CYS A O 12
ATOM 9659 N N . ASN A 1 57 ? 7.236 -1.058 -10.226 1.00 51.44 57 ASN A N 12
ATOM 9660 C CA . ASN A 1 57 ? 8.609 -1.414 -10.565 1.00 30.30 57 ASN A CA 12
ATOM 9661 C C . ASN A 1 57 ? 8.726 -2.906 -10.861 1.00 23.45 57 ASN A C 12
ATOM 9662 O O . ASN A 1 57 ? 7.835 -3.501 -11.467 1.00 44.40 57 ASN A O 12
ATOM 9673 N N . LEU A 1 1 ? 1.781 -0.261 0.374 1.00 24.43 1 LEU A N 13
ATOM 9674 C CA . LEU A 1 1 ? 2.071 -0.343 -1.053 1.00 63.51 1 LEU A CA 13
ATOM 9675 C C . LEU A 1 1 ? 2.640 -1.712 -1.415 1.00 42.44 1 LEU A C 13
ATOM 9676 O O . LEU A 1 1 ? 2.823 -2.567 -0.550 1.00 11.24 1 LEU A O 13
ATOM 9692 N N . GLN A 1 2 ? 2.920 -1.909 -2.700 1.00 34.33 2 GLN A N 13
ATOM 9693 C CA . GLN A 1 2 ? 3.469 -3.173 -3.176 1.00 23.24 2 GLN A CA 13
ATOM 9694 C C . GLN A 1 2 ? 4.663 -2.936 -4.095 1.00 55.13 2 GLN A C 13
ATOM 9695 O O . GLN A 1 2 ? 4.733 -1.921 -4.789 1.00 0.10 2 GLN A O 13
ATOM 9709 N N . CYS A 1 3 ? 5.599 -3.878 -4.096 1.00 63.30 3 CYS A N 13
ATOM 9710 C CA . CYS A 1 3 ? 6.791 -3.772 -4.930 1.00 33.45 3 CYS A CA 13
ATOM 9711 C C . CYS A 1 3 ? 7.123 -5.114 -5.577 1.00 55.31 3 CYS A C 13
ATOM 9712 O O . CYS A 1 3 ? 6.903 -6.171 -4.987 1.00 2.51 3 CYS A O 13
ATOM 9719 N N . ASN A 1 4 ? 7.653 -5.062 -6.795 1.00 12.53 4 ASN A N 13
ATOM 9720 C CA . ASN A 1 4 ? 8.015 -6.272 -7.523 1.00 50.02 4 ASN A CA 13
ATOM 9721 C C . ASN A 1 4 ? 9.356 -6.817 -7.041 1.00 11.35 4 ASN A C 13
ATOM 9722 O O . ASN A 1 4 ? 10.139 -6.104 -6.412 1.00 42.55 4 ASN A O 13
ATOM 9733 N N . THR A 1 5 ? 9.615 -8.086 -7.339 1.00 32.23 5 THR A N 13
ATOM 9734 C CA . THR A 1 5 ? 10.860 -8.727 -6.936 1.00 31.45 5 THR A CA 13
ATOM 9735 C C . THR A 1 5 ? 11.614 -9.272 -8.143 1.00 60.01 5 THR A C 13
ATOM 9736 O O . THR A 1 5 ? 11.050 -9.410 -9.230 1.00 3.04 5 THR A O 13
ATOM 9747 N N . LEU A 1 6 ? 12.891 -9.581 -7.947 1.00 41.10 6 LEU A N 13
ATOM 9748 C CA . LEU A 1 6 ? 13.723 -10.112 -9.021 1.00 24.10 6 LEU A CA 13
ATOM 9749 C C . LEU A 1 6 ? 13.250 -11.500 -9.441 1.00 50.12 6 LEU A C 13
ATOM 9750 O O . LEU A 1 6 ? 13.468 -11.924 -10.576 1.00 54.44 6 LEU A O 13
ATOM 9766 N N . ASP A 1 7 ? 12.600 -12.202 -8.519 1.00 41.34 7 ASP A N 13
ATOM 9767 C CA . ASP A 1 7 ? 12.092 -13.541 -8.795 1.00 4.31 7 ASP A CA 13
ATOM 9768 C C . ASP A 1 7 ? 10.820 -13.477 -9.634 1.00 33.44 7 ASP A C 13
ATOM 9769 O O . ASP A 1 7 ? 10.287 -14.505 -10.051 1.00 24.01 7 ASP A O 13
ATOM 9778 N N . GLY A 1 8 ? 10.336 -12.263 -9.876 1.00 2.33 8 GLY A N 13
ATOM 9779 C CA . GLY A 1 8 ? 9.129 -12.088 -10.662 1.00 41.12 8 GLY A CA 13
ATOM 9780 C C . GLY A 1 8 ? 7.881 -12.034 -9.804 1.00 73.31 8 GLY A C 13
ATOM 9781 O O . GLY A 1 8 ? 6.792 -11.744 -10.297 1.00 51.35 8 GLY A O 13
ATOM 9785 N N . GLY A 1 9 ? 8.038 -12.317 -8.514 1.00 61.14 9 GLY A N 13
ATOM 9786 C CA . GLY A 1 9 ? 6.906 -12.296 -7.607 1.00 31.02 9 GLY A CA 13
ATOM 9787 C C . GLY A 1 9 ? 6.609 -10.905 -7.082 1.00 24.20 9 GLY A C 13
ATOM 9788 O O . GLY A 1 9 ? 7.305 -9.945 -7.415 1.00 64.43 9 GLY A O 13
ATOM 9792 N N . THR A 1 10 ? 5.571 -10.794 -6.259 1.00 4.32 10 THR A N 13
ATOM 9793 C CA . THR A 1 10 ? 5.182 -9.510 -5.689 1.00 42.01 10 THR A CA 13
ATOM 9794 C C . THR A 1 10 ? 5.357 -9.505 -4.175 1.00 14.13 10 THR A C 13
ATOM 9795 O O . THR A 1 10 ? 5.145 -10.521 -3.514 1.00 14.34 10 THR A O 13
ATOM 9806 N N . GLU A 1 11 ? 5.744 -8.355 -3.632 1.00 15.30 11 GLU A N 13
ATOM 9807 C CA . GLU A 1 11 ? 5.946 -8.219 -2.194 1.00 62.13 11 GLU A CA 13
ATOM 9808 C C . GLU A 1 11 ? 5.240 -6.976 -1.660 1.00 61.22 11 GLU A C 13
ATOM 9809 O O . GLU A 1 11 ? 5.136 -5.964 -2.352 1.00 73.22 11 GLU A O 13
ATOM 9821 N N . GLU A 1 12 ? 4.757 -7.062 -0.425 1.00 30.23 12 GLU A N 13
ATOM 9822 C CA . GLU A 1 12 ? 4.060 -5.945 0.202 1.00 74.24 12 GLU A CA 13
ATOM 9823 C C . GLU A 1 12 ? 5.042 -5.022 0.915 1.00 4.54 12 GLU A C 13
ATOM 9824 O O . GLU A 1 12 ? 5.758 -5.442 1.825 1.00 44.41 12 GLU A O 13
ATOM 9836 N N . CYS A 1 13 ? 5.072 -3.761 0.496 1.00 13.11 13 CYS A N 13
ATOM 9837 C CA . CYS A 1 13 ? 5.966 -2.777 1.093 1.00 43.42 13 CYS A CA 13
ATOM 9838 C C . CYS A 1 13 ? 5.212 -1.876 2.067 1.00 21.10 13 CYS A C 13
ATOM 9839 O O . CYS A 1 13 ? 4.370 -1.074 1.662 1.00 70.21 13 CYS A O 13
ATOM 9846 N N . ILE A 1 14 ? 5.521 -2.015 3.352 1.00 53.31 14 ILE A N 13
ATOM 9847 C CA . ILE A 1 14 ? 4.874 -1.213 4.383 1.00 35.32 14 ILE A CA 13
ATOM 9848 C C . ILE A 1 14 ? 5.362 0.231 4.345 1.00 70.35 14 ILE A C 13
ATOM 9849 O O . ILE A 1 14 ? 6.529 0.510 4.070 1.00 2.33 14 ILE A O 13
ATOM 9865 N N . PRO A 1 15 ? 4.449 1.172 4.627 1.00 21.14 15 PRO A N 13
ATOM 9866 C CA . PRO A 1 15 ? 4.764 2.604 4.634 1.00 70.41 15 PRO A CA 13
ATOM 9867 C C . PRO A 1 15 ? 5.669 2.993 5.798 1.00 62.33 15 PRO A C 13
ATOM 9868 O O . PRO A 1 15 ? 5.489 2.524 6.921 1.00 70.33 15 PRO A O 13
ATOM 9879 N N . GLY A 1 16 ? 6.644 3.854 5.521 1.00 14.25 16 GLY A N 13
ATOM 9880 C CA . GLY A 1 16 ? 7.562 4.292 6.556 1.00 22.12 16 GLY A CA 13
ATOM 9881 C C . GLY A 1 16 ? 8.998 3.912 6.255 1.00 45.31 16 GLY A C 13
ATOM 9882 O O . GLY A 1 16 ? 9.883 4.768 6.240 1.00 44.43 16 GLY A O 13
ATOM 9886 N N . ILE A 1 17 ? 9.231 2.626 6.016 1.00 2.12 17 ILE A N 13
ATOM 9887 C CA . ILE A 1 17 ? 10.570 2.136 5.715 1.00 63.23 17 ILE A CA 13
ATOM 9888 C C . ILE A 1 17 ? 10.843 2.168 4.215 1.00 73.34 17 ILE A C 13
ATOM 9889 O O . ILE A 1 17 ? 11.919 2.575 3.777 1.00 11.40 17 ILE A O 13
ATOM 9905 N N . TYR A 1 18 ? 9.860 1.737 3.431 1.00 22.34 18 TYR A N 13
ATOM 9906 C CA . TYR A 1 18 ? 9.994 1.715 1.980 1.00 54.13 18 TYR A CA 13
ATOM 9907 C C . TYR A 1 18 ? 9.027 2.700 1.329 1.00 35.50 18 TYR A C 13
ATOM 9908 O O . TYR A 1 18 ? 7.813 2.499 1.347 1.00 20.54 18 TYR A O 13
ATOM 9926 N N . ASN A 1 19 ? 9.575 3.765 0.754 1.00 71.34 19 ASN A N 13
ATOM 9927 C CA . ASN A 1 19 ? 8.762 4.782 0.096 1.00 20.33 19 ASN A CA 13
ATOM 9928 C C . ASN A 1 19 ? 9.129 4.901 -1.380 1.00 11.12 19 ASN A C 13
ATOM 9929 O O . ASN A 1 19 ? 8.403 5.513 -2.164 1.00 32.44 19 ASN A O 13
ATOM 9940 N N . VAL A 1 20 ? 10.261 4.312 -1.752 1.00 72.11 20 VAL A N 13
ATOM 9941 C CA . VAL A 1 20 ? 10.724 4.350 -3.134 1.00 51.21 20 VAL A CA 13
ATOM 9942 C C . VAL A 1 20 ? 10.743 2.954 -3.746 1.00 55.14 20 VAL A C 13
ATOM 9943 O O . VAL A 1 20 ? 10.499 1.960 -3.061 1.00 42.32 20 VAL A O 13
ATOM 9956 N N . CYS A 1 21 ? 11.033 2.886 -5.041 1.00 63.22 21 CYS A N 13
ATOM 9957 C CA . CYS A 1 21 ? 11.084 1.612 -5.748 1.00 22.42 21 CYS A CA 13
ATOM 9958 C C . CYS A 1 21 ? 11.928 1.725 -7.014 1.00 52.33 21 CYS A C 13
ATOM 9959 O O . CYS A 1 21 ? 11.900 2.746 -7.703 1.00 35.53 21 CYS A O 13
ATOM 9966 N N . VAL A 1 22 ? 12.678 0.670 -7.316 1.00 11.12 22 VAL A N 13
ATOM 9967 C CA . VAL A 1 22 ? 13.529 0.650 -8.500 1.00 13.13 22 VAL A CA 13
ATOM 9968 C C . VAL A 1 22 ? 13.396 -0.671 -9.249 1.00 42.23 22 VAL A C 13
ATOM 9969 O O . VAL A 1 22 ? 13.330 -1.739 -8.640 1.00 40.01 22 VAL A O 13
ATOM 9982 N N . HIS A 1 23 ? 13.358 -0.591 -10.576 1.00 24.03 23 HIS A N 13
ATOM 9983 C CA . HIS A 1 23 ? 13.235 -1.781 -11.410 1.00 32.11 23 HIS A CA 13
ATOM 9984 C C . HIS A 1 23 ? 14.376 -1.858 -12.419 1.00 44.23 23 HIS A C 13
ATOM 9985 O O . HIS A 1 23 ? 14.485 -1.018 -13.313 1.00 63.01 23 HIS A O 13
ATOM 9999 N N . TYR A 1 24 ? 15.225 -2.869 -12.270 1.00 34.01 24 TYR A N 13
ATOM 10000 C CA . TYR A 1 24 ? 16.360 -3.053 -13.166 1.00 73.33 24 TYR A CA 13
ATOM 10001 C C . TYR A 1 24 ? 16.082 -4.164 -14.175 1.00 44.43 24 TYR A C 13
ATOM 10002 O O . TYR A 1 24 ? 15.924 -5.328 -13.808 1.00 13.11 24 TYR A O 13
ATOM 10020 N N . LYS A 1 25 ? 16.026 -3.794 -15.450 1.00 70.54 25 LYS A N 13
ATOM 10021 C CA . LYS A 1 25 ? 15.770 -4.757 -16.515 1.00 41.14 25 LYS A CA 13
ATOM 10022 C C . LYS A 1 25 ? 16.835 -4.660 -17.604 1.00 15.03 25 LYS A C 13
ATOM 10023 O O . LYS A 1 25 ? 16.952 -3.639 -18.281 1.00 3.22 25 LYS A O 13
ATOM 10042 N N . SER A 1 26 ? 17.607 -5.730 -17.767 1.00 15.40 26 SER A N 13
ATOM 10043 C CA . SER A 1 26 ? 18.663 -5.764 -18.772 1.00 12.22 26 SER A CA 13
ATOM 10044 C C . SER A 1 26 ? 18.631 -7.076 -19.549 1.00 20.31 26 SER A C 13
ATOM 10045 O O . SER A 1 26 ? 18.056 -8.064 -19.095 1.00 34.53 26 SER A O 13
ATOM 10053 N N . GLU A 1 27 ? 19.254 -7.077 -20.723 1.00 51.44 27 GLU A N 13
ATOM 10054 C CA . GLU A 1 27 ? 19.296 -8.267 -21.564 1.00 63.05 27 GLU A CA 13
ATOM 10055 C C . GLU A 1 27 ? 20.284 -9.290 -21.010 1.00 42.35 27 GLU A C 13
ATOM 10056 O O . GLU A 1 27 ? 20.277 -10.455 -21.409 1.00 10.41 27 GLU A O 13
ATOM 10068 N N . ASP A 1 28 ? 21.133 -8.845 -20.090 1.00 71.23 28 ASP A N 13
ATOM 10069 C CA . ASP A 1 28 ? 22.127 -9.721 -19.481 1.00 1.45 28 ASP A CA 13
ATOM 10070 C C . ASP A 1 28 ? 21.694 -10.141 -18.079 1.00 64.24 28 ASP A C 13
ATOM 10071 O O . ASP A 1 28 ? 22.111 -11.185 -17.578 1.00 44.24 28 ASP A O 13
ATOM 10080 N N . GLU A 1 29 ? 20.857 -9.321 -17.453 1.00 12.21 29 GLU A N 13
ATOM 10081 C CA . GLU A 1 29 ? 20.370 -9.608 -16.109 1.00 11.23 29 GLU A CA 13
ATOM 10082 C C . GLU A 1 29 ? 19.094 -8.825 -15.814 1.00 35.13 29 GLU A C 13
AT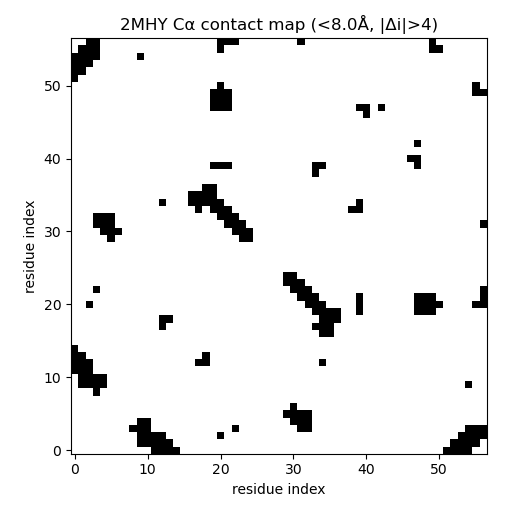OM 10083 O O . GLU A 1 29 ? 18.748 -7.889 -16.533 1.00 53.23 29 GLU A O 13
ATOM 10095 N N . GLU A 1 30 ? 18.398 -9.217 -14.751 1.00 22.23 30 GLU A N 13
ATOM 10096 C CA . GLU A 1 30 ? 17.160 -8.553 -14.362 1.00 35.44 30 GLU A CA 13
ATOM 10097 C C . GLU A 1 30 ? 16.871 -8.765 -12.878 1.00 64.41 30 GLU A C 13
ATOM 10098 O O . GLU A 1 30 ? 16.804 -9.900 -12.404 1.00 14.43 30 GLU A O 13
ATOM 10110 N N . TYR A 1 31 ? 16.703 -7.666 -12.151 1.00 64.34 31 TYR A N 13
ATOM 10111 C CA . TYR A 1 31 ? 16.426 -7.731 -10.721 1.00 53.45 31 TYR A CA 13
ATOM 10112 C C . TYR A 1 31 ? 15.722 -6.463 -10.246 1.00 34.52 31 TYR A C 13
ATOM 10113 O O . TYR A 1 31 ? 15.735 -5.438 -10.927 1.00 0.11 31 TYR A O 13
ATOM 10131 N N . LYS A 1 32 ? 15.107 -6.542 -9.070 1.00 52.05 32 LYS A N 13
ATOM 10132 C CA . LYS A 1 32 ? 14.398 -5.403 -8.500 1.00 11.24 32 LYS A CA 13
ATOM 10133 C C . LYS A 1 32 ? 14.670 -5.287 -7.003 1.00 71.02 32 LYS A C 13
ATOM 10134 O O . LYS A 1 32 ? 14.606 -6.276 -6.273 1.00 3.22 32 LYS A O 13
ATOM 10153 N N . SER A 1 33 ? 14.972 -4.073 -6.553 1.00 73.24 33 SER A N 13
ATOM 10154 C CA . SER A 1 33 ? 15.256 -3.829 -5.144 1.00 75.10 33 SER A CA 13
ATOM 10155 C C . SER A 1 33 ? 15.269 -2.333 -4.844 1.00 20.32 33 SER A C 13
ATOM 10156 O O . SER A 1 33 ? 15.684 -1.525 -5.675 1.00 0.01 33 SER A O 13
ATOM 10164 N N . CYS A 1 34 ? 14.812 -1.972 -3.650 1.00 11.24 34 CYS A N 13
ATOM 10165 C CA . CYS A 1 34 ? 14.770 -0.574 -3.237 1.00 71.13 34 CYS A CA 13
ATOM 10166 C C . CYS A 1 34 ? 14.190 -0.439 -1.832 1.00 45.31 34 CYS A C 13
ATOM 10167 O O . CYS A 1 34 ? 14.029 -1.427 -1.118 1.00 30.31 34 CYS A O 13
ATOM 10174 N N . GLY A 1 35 ? 13.879 0.794 -1.442 1.00 63.14 35 GLY A N 13
ATOM 10175 C CA . GLY A 1 35 ? 13.321 1.037 -0.125 1.00 23.31 35 GLY A CA 13
ATOM 10176 C C . GLY A 1 35 ? 13.246 2.513 0.210 1.00 55.24 35 GLY A C 13
ATOM 10177 O O . GLY A 1 35 ? 12.169 3.110 0.172 1.00 43.32 35 GLY A O 13
ATOM 10181 N N . ILE A 1 36 ? 14.390 3.103 0.539 1.00 34.13 36 ILE A N 13
ATOM 10182 C CA . ILE A 1 36 ? 14.448 4.518 0.882 1.00 14.44 36 ILE A CA 13
ATOM 10183 C C . ILE A 1 36 ? 15.207 5.310 -0.177 1.00 4.04 36 ILE A C 13
ATOM 10184 O O . ILE A 1 36 ? 16.207 4.839 -0.718 1.00 4.41 36 ILE A O 13
ATOM 10200 N N . GLN A 1 37 ? 14.726 6.515 -0.465 1.00 63.12 37 GLN A N 13
ATOM 10201 C CA . GLN A 1 37 ? 15.361 7.373 -1.459 1.00 24.52 37 GLN A CA 13
ATOM 10202 C C . GLN A 1 37 ? 16.855 7.509 -1.185 1.00 4.32 37 GLN A C 13
ATOM 10203 O O . GLN A 1 37 ? 17.646 7.734 -2.101 1.00 35.20 37 GLN A O 13
ATOM 10217 N N . GLU A 1 38 ? 17.235 7.373 0.082 1.00 33.30 38 GLU A N 13
ATOM 10218 C CA . GLU A 1 38 ? 18.634 7.482 0.476 1.00 45.53 38 GLU A CA 13
ATOM 10219 C C . GLU A 1 38 ? 19.442 6.298 -0.049 1.00 14.35 38 GLU A C 13
ATOM 10220 O O . GLU A 1 38 ? 20.579 6.457 -0.490 1.00 23.33 38 GLU A O 13
ATOM 10232 N N . GLU A 1 39 ? 18.844 5.112 0.004 1.00 14.14 39 GLU A N 13
ATOM 10233 C CA . GLU A 1 39 ? 19.507 3.901 -0.464 1.00 5.23 39 GLU A CA 13
ATOM 10234 C C . GLU A 1 39 ? 19.308 3.717 -1.965 1.00 42.24 39 GLU A C 13
ATOM 10235 O O . GLU A 1 39 ? 20.111 3.067 -2.635 1.00 25.12 39 GLU A O 13
ATOM 10247 N N . CYS A 1 40 ? 18.232 4.294 -2.488 1.00 55.24 40 CYS A N 13
ATOM 10248 C CA . CYS A 1 40 ? 17.924 4.194 -3.910 1.00 42.40 40 CYS A CA 13
ATOM 10249 C C . CYS A 1 40 ? 18.721 5.219 -4.712 1.00 42.11 40 CYS A C 13
ATOM 10250 O O . CYS A 1 40 ? 19.130 4.955 -5.842 1.00 62.31 40 CYS A O 13
ATOM 10257 N N . GLU A 1 41 ? 18.937 6.389 -4.118 1.00 64.24 41 GLU A N 13
ATOM 10258 C CA . GLU A 1 41 ? 19.685 7.453 -4.778 1.00 72.12 41 GLU A CA 13
ATOM 10259 C C . GLU A 1 41 ? 21.137 7.040 -5.002 1.00 74.23 41 GLU A C 13
ATOM 10260 O O . GLU A 1 41 ? 21.826 7.594 -5.859 1.00 12.24 41 GLU A O 13
ATOM 10272 N N . ASP A 1 42 ? 21.594 6.063 -4.226 1.00 40.43 42 ASP A N 13
ATOM 10273 C CA . ASP A 1 42 ? 22.963 5.575 -4.339 1.00 64.24 42 ASP A CA 13
ATOM 10274 C C . ASP A 1 42 ? 23.296 5.220 -5.785 1.00 42.23 42 ASP A C 13
ATOM 10275 O O . ASP A 1 42 ? 24.445 5.331 -6.213 1.00 55.33 42 ASP A O 13
ATOM 10284 N N . ALA A 1 43 ? 22.284 4.792 -6.532 1.00 52.02 43 ALA A N 13
ATOM 10285 C CA . ALA A 1 43 ? 22.469 4.422 -7.930 1.00 33.11 43 ALA A CA 13
ATOM 10286 C C . ALA A 1 43 ? 22.904 5.623 -8.763 1.00 23.23 43 ALA A C 13
ATOM 10287 O O . ALA A 1 43 ? 22.071 6.379 -9.261 1.00 32.50 43 ALA A O 13
ATOM 10294 N N . GLU A 1 44 ? 24.215 5.792 -8.909 1.00 13.15 44 GLU A N 13
ATOM 10295 C CA . GLU A 1 44 ? 24.760 6.903 -9.680 1.00 74.02 44 GLU A CA 13
ATOM 10296 C C . GLU A 1 44 ? 24.672 6.620 -11.177 1.00 41.12 44 GLU A C 13
ATOM 10297 O O . GLU A 1 44 ? 24.775 5.473 -11.610 1.00 52.23 44 GLU A O 13
ATOM 10309 N N . GLY A 1 45 ? 24.481 7.676 -11.963 1.00 31.41 45 GLY A N 13
ATOM 10310 C CA . GLY A 1 45 ? 24.382 7.521 -13.402 1.00 71.44 45 GLY A CA 13
ATOM 10311 C C . GLY A 1 45 ? 22.948 7.379 -13.873 1.00 60.30 45 GLY A C 13
ATOM 10312 O O . GLY A 1 45 ? 22.601 7.817 -14.969 1.00 63.14 45 GLY A O 13
ATOM 10316 N N . ALA A 1 46 ? 22.113 6.763 -13.043 1.00 34.02 46 ALA A N 13
ATOM 10317 C CA . ALA A 1 46 ? 20.708 6.565 -13.380 1.00 24.30 46 ALA A CA 13
ATOM 10318 C C . ALA A 1 46 ? 19.799 7.267 -12.378 1.00 33.14 46 ALA A C 13
ATOM 10319 O O . ALA A 1 46 ? 20.170 7.469 -11.221 1.00 44.51 46 ALA A O 13
ATOM 10326 N N . THR A 1 47 ? 18.604 7.638 -12.828 1.00 60.40 47 THR A N 13
ATOM 10327 C CA . THR A 1 47 ? 17.642 8.319 -11.971 1.00 71.13 47 THR A CA 13
ATOM 10328 C C . THR A 1 47 ? 16.634 7.336 -11.386 1.00 3.11 47 THR A C 13
ATOM 10329 O O . THR A 1 47 ? 16.193 6.407 -12.063 1.00 14.44 47 THR A O 13
ATOM 10340 N N . VAL A 1 48 ? 16.274 7.547 -10.124 1.00 35.20 48 VAL A N 13
ATOM 10341 C CA . VAL A 1 48 ? 15.316 6.680 -9.448 1.00 32.02 48 VAL A CA 13
ATOM 10342 C C . VAL A 1 48 ? 13.945 7.341 -9.358 1.00 31.44 48 VAL A C 13
ATOM 10343 O O . VAL A 1 48 ? 13.793 8.401 -8.750 1.00 2.23 48 VAL A O 13
ATOM 10356 N N . LEU A 1 49 ? 12.948 6.707 -9.966 1.00 1.31 49 LEU A N 13
ATOM 10357 C CA . LEU A 1 49 ? 11.587 7.233 -9.954 1.00 43.13 49 LEU A CA 13
ATOM 10358 C C . LEU A 1 49 ? 10.598 6.173 -9.481 1.00 20.01 49 LEU A C 13
ATOM 10359 O O . LEU A 1 49 ? 10.606 5.041 -9.965 1.00 23.55 49 LEU A O 13
ATOM 10375 N N . CYS A 1 50 ? 9.745 6.548 -8.534 1.00 12.22 50 CYS A N 13
ATOM 10376 C CA . CYS A 1 50 ? 8.747 5.631 -7.996 1.00 3.34 50 CYS A CA 13
ATOM 10377 C C . CYS A 1 50 ? 7.344 6.217 -8.125 1.00 61.12 50 CYS A C 13
ATOM 10378 O O . CYS A 1 50 ? 7.160 7.433 -8.072 1.00 55.31 50 CYS A O 13
ATOM 10385 N N . CYS A 1 51 ? 6.358 5.343 -8.295 1.00 72.04 51 CYS A N 13
ATOM 10386 C CA . CYS A 1 51 ? 4.971 5.771 -8.433 1.00 1.30 51 CYS A CA 13
ATOM 10387 C C . CYS A 1 51 ? 4.220 5.614 -7.114 1.00 73.42 51 CYS A C 13
ATOM 10388 O O . CYS A 1 51 ? 4.532 4.752 -6.292 1.00 4.31 51 CYS A O 13
ATOM 10395 N N . PRO A 1 52 ? 3.204 6.465 -6.907 1.00 30.34 52 PRO A N 13
ATOM 10396 C CA . PRO A 1 52 ? 2.386 6.440 -5.690 1.00 62.42 52 PRO A CA 13
ATOM 10397 C C . PRO A 1 52 ? 1.495 5.204 -5.616 1.00 42.41 52 PRO A C 13
ATOM 10398 O O . PRO A 1 52 ? 0.873 4.938 -4.588 1.00 41.14 52 PRO A O 13
ATOM 10409 N N . GLU A 1 53 ? 1.439 4.454 -6.712 1.00 23.10 53 GLU A N 13
ATOM 10410 C CA . GLU A 1 53 ? 0.623 3.247 -6.770 1.00 23.25 53 GLU A CA 13
ATOM 10411 C C . GLU A 1 53 ? 1.429 2.025 -6.338 1.00 33.34 53 GLU A C 13
ATOM 10412 O O . GLU A 1 53 ? 2.599 2.137 -5.971 1.00 74.20 53 GLU A O 13
ATOM 10424 N N . ASP A 1 54 ? 0.793 0.859 -6.383 1.00 65.23 54 ASP A N 13
ATOM 10425 C CA . ASP A 1 54 ? 1.450 -0.385 -5.997 1.00 73.05 54 ASP A CA 13
ATOM 10426 C C . ASP A 1 54 ? 2.008 -1.107 -7.220 1.00 4.50 54 ASP A C 13
ATOM 10427 O O . ASP A 1 54 ? 1.425 -1.057 -8.304 1.00 22.02 54 ASP A O 13
ATOM 10436 N N . LEU A 1 55 ? 3.142 -1.775 -7.039 1.00 32.30 55 LEU A N 13
ATOM 10437 C CA . LEU A 1 55 ? 3.781 -2.507 -8.128 1.00 12.25 55 LEU A CA 13
ATOM 10438 C C . LEU A 1 55 ? 4.122 -1.573 -9.285 1.00 34.14 55 LEU A C 13
ATOM 10439 O O . LEU A 1 55 ? 3.596 -1.718 -10.389 1.00 12.34 55 LEU A O 13
ATOM 10455 N N . CYS A 1 56 ? 5.006 -0.616 -9.025 1.00 64.30 56 CYS A N 13
ATOM 10456 C CA . CYS A 1 56 ? 5.420 0.341 -10.044 1.00 72.53 56 CYS A CA 13
ATOM 10457 C C . CYS A 1 56 ? 6.788 -0.026 -10.612 1.00 22.25 56 CYS A C 13
ATOM 10458 O O . CYS A 1 56 ? 7.157 0.409 -11.701 1.00 55.35 56 CYS A O 13
ATOM 10465 N N . ASN A 1 57 ? 7.537 -0.830 -9.863 1.00 74.33 57 ASN A N 13
ATOM 10466 C CA . ASN A 1 57 ? 8.864 -1.256 -10.291 1.00 4.31 57 ASN A CA 13
ATOM 10467 C C . ASN A 1 57 ? 8.877 -2.744 -10.627 1.00 12.10 57 ASN A C 13
ATOM 10468 O O . ASN A 1 57 ? 9.825 -3.456 -10.299 1.00 22.25 57 ASN A O 13
ATOM 10479 N N . LEU A 1 1 ? 1.025 -0.201 -0.171 1.00 74.01 1 LEU A N 14
ATOM 10480 C CA . LEU A 1 1 ? 1.935 -0.153 -1.310 1.00 22.32 1 LEU A CA 14
ATOM 10481 C C . LEU A 1 1 ? 2.628 -1.497 -1.510 1.00 20.44 1 LEU A C 14
ATOM 10482 O O . LEU A 1 1 ? 2.947 -2.191 -0.544 1.00 71.04 1 LEU A O 14
ATOM 10498 N N . GLN A 1 2 ? 2.859 -1.857 -2.768 1.00 42.22 2 GLN A N 14
ATOM 10499 C CA . GLN A 1 2 ? 3.516 -3.117 -3.094 1.00 30.32 2 GLN A CA 14
ATOM 10500 C C . GLN A 1 2 ? 4.657 -2.897 -4.081 1.00 62.33 2 GLN A C 14
ATOM 10501 O O . GLN A 1 2 ? 4.610 -1.986 -4.908 1.00 51.10 2 GLN A O 14
ATOM 10515 N N . CYS A 1 3 ? 5.682 -3.738 -3.990 1.00 5.43 3 CYS A N 14
ATOM 10516 C CA . CYS A 1 3 ? 6.837 -3.635 -4.874 1.00 20.30 3 CYS A CA 14
ATOM 10517 C C . CYS A 1 3 ? 7.206 -5.001 -5.447 1.00 1.32 3 CYS A C 14
ATOM 10518 O O . CYS A 1 3 ? 7.052 -6.025 -4.784 1.00 33.50 3 CYS A O 14
ATOM 10525 N N . ASN A 1 4 ? 7.695 -5.005 -6.683 1.00 34.21 4 ASN A N 14
ATOM 10526 C CA . ASN A 1 4 ? 8.086 -6.244 -7.346 1.00 34.13 4 ASN A CA 14
ATOM 10527 C C . ASN A 1 4 ? 9.407 -6.765 -6.789 1.00 30.32 4 ASN A C 14
ATOM 10528 O O . ASN A 1 4 ? 10.149 -6.034 -6.131 1.00 74.33 4 ASN A O 14
ATOM 10539 N N . THR A 1 5 ? 9.696 -8.035 -7.057 1.00 44.11 5 THR A N 14
ATOM 10540 C CA . THR A 1 5 ? 10.927 -8.655 -6.583 1.00 42.21 5 THR A CA 14
ATOM 10541 C C . THR A 1 5 ? 11.713 -9.268 -7.736 1.00 45.13 5 THR A C 14
ATOM 10542 O O . THR A 1 5 ? 11.145 -9.619 -8.771 1.00 44.55 5 THR A O 14
ATOM 10553 N N . LEU A 1 6 ? 13.023 -9.395 -7.552 1.00 32.55 6 LEU A N 14
ATOM 10554 C CA . LEU A 1 6 ? 13.888 -9.968 -8.577 1.00 50.22 6 LEU A CA 14
ATOM 10555 C C . LEU A 1 6 ? 13.573 -11.445 -8.793 1.00 43.41 6 LEU A C 14
ATOM 10556 O O . LEU A 1 6 ? 13.879 -12.008 -9.844 1.00 42.54 6 LEU A O 14
ATOM 10572 N N . ASP A 1 7 ? 12.959 -12.066 -7.792 1.00 51.43 7 ASP A N 14
ATOM 10573 C CA . ASP A 1 7 ? 12.599 -13.476 -7.874 1.00 22.54 7 ASP A CA 14
ATOM 10574 C C . ASP A 1 7 ? 11.363 -13.673 -8.745 1.00 52.33 7 ASP A C 14
ATOM 10575 O O . ASP A 1 7 ? 10.953 -14.801 -9.014 1.00 60.12 7 ASP A O 14
ATOM 10584 N N . GLY A 1 8 ? 10.772 -12.565 -9.183 1.00 74.13 8 GLY A N 14
ATOM 10585 C CA . GLY A 1 8 ? 9.587 -12.637 -10.019 1.00 22.12 8 GLY A CA 14
ATOM 10586 C C . GLY A 1 8 ? 8.305 -12.518 -9.219 1.00 2.52 8 GLY A C 14
ATOM 10587 O O . GLY A 1 8 ? 7.219 -12.409 -9.786 1.00 60.41 8 GLY A O 14
ATOM 10591 N N . GLY A 1 9 ? 8.431 -12.539 -7.895 1.00 40.52 9 GLY A N 14
ATOM 10592 C CA . GLY A 1 9 ? 7.265 -12.433 -7.037 1.00 42.45 9 GLY A CA 14
ATOM 10593 C C . GLY A 1 9 ? 6.995 -11.007 -6.600 1.00 51.31 9 GLY A C 14
ATOM 10594 O O . GLY A 1 9 ? 7.736 -10.089 -6.953 1.00 64.03 9 GLY A O 14
ATOM 10598 N N . THR A 1 10 ? 5.928 -10.818 -5.829 1.00 42.34 10 THR A N 14
ATOM 10599 C CA . THR A 1 10 ? 5.560 -9.493 -5.346 1.00 32.24 10 THR A CA 14
ATOM 10600 C C . THR A 1 10 ? 5.730 -9.393 -3.834 1.00 50.01 10 THR A C 14
ATOM 10601 O O . THR A 1 10 ? 5.498 -10.360 -3.109 1.00 55.33 10 THR A O 14
ATOM 10612 N N . GLU A 1 11 ? 6.136 -8.217 -3.366 1.00 23.14 11 GLU A N 14
ATOM 10613 C CA . GLU A 1 11 ? 6.337 -7.992 -1.939 1.00 23.21 11 GLU A CA 14
ATOM 10614 C C . GLU A 1 11 ? 5.540 -6.782 -1.461 1.00 51.13 11 GLU A C 14
ATOM 10615 O O . GLU A 1 11 ? 5.347 -5.821 -2.205 1.00 2.41 11 GLU A O 14
ATOM 10627 N N . GLU A 1 12 ? 5.079 -6.838 -0.216 1.00 31.33 12 GLU A N 14
ATOM 10628 C CA . GLU A 1 12 ? 4.301 -5.748 0.360 1.00 3.45 12 GLU A CA 14
ATOM 10629 C C . GLU A 1 12 ? 5.215 -4.708 1.002 1.00 2.34 12 GLU A C 14
ATOM 10630 O O . GLU A 1 12 ? 5.934 -5.002 1.958 1.00 41.40 12 GLU A O 14
ATOM 10642 N N . CYS A 1 13 ? 5.182 -3.491 0.470 1.00 45.31 13 CYS A N 14
ATOM 10643 C CA . CYS A 1 13 ? 6.007 -2.406 0.988 1.00 24.23 13 CYS A CA 14
ATOM 10644 C C . CYS A 1 13 ? 5.278 -1.649 2.095 1.00 63.43 13 CYS A C 14
ATOM 10645 O O . CYS A 1 13 ? 4.230 -1.048 1.862 1.00 54.41 13 CYS A O 14
ATOM 10652 N N . ILE A 1 14 ? 5.841 -1.684 3.298 1.00 63.32 14 ILE A N 14
ATOM 10653 C CA . ILE A 1 14 ? 5.246 -1.001 4.439 1.00 10.14 14 ILE A CA 14
ATOM 10654 C C . ILE A 1 14 ? 5.324 0.513 4.276 1.00 50.14 14 ILE A C 14
ATOM 10655 O O . ILE A 1 14 ? 6.364 1.072 3.927 1.00 60.05 14 ILE A O 14
ATOM 10671 N N . PRO A 1 15 ? 4.198 1.195 4.535 1.00 45.10 15 PRO A N 14
ATOM 10672 C CA . PRO A 1 15 ? 4.114 2.654 4.425 1.00 1.55 15 PRO A CA 14
ATOM 10673 C C . PRO A 1 15 ? 4.912 3.365 5.514 1.00 34.51 15 PRO A C 14
ATOM 10674 O O . PRO A 1 15 ? 4.348 3.849 6.494 1.00 14.41 15 PRO A O 14
ATOM 10685 N N . GLY A 1 16 ? 6.228 3.422 5.335 1.00 51.51 16 GLY A N 14
ATOM 10686 C CA . GLY A 1 16 ? 7.081 4.076 6.310 1.00 22.22 16 GLY A CA 14
ATOM 10687 C C . GLY A 1 16 ? 8.543 3.717 6.134 1.00 23.31 16 GLY A C 14
ATOM 10688 O O . GLY A 1 16 ? 9.426 4.538 6.387 1.00 35.42 16 GLY A O 14
ATOM 10692 N N . ILE A 1 17 ? 8.801 2.487 5.701 1.00 51.30 17 ILE A N 14
ATOM 10693 C CA . ILE A 1 17 ? 10.166 2.022 5.492 1.00 24.13 17 ILE A CA 14
ATOM 10694 C C . ILE A 1 17 ? 10.554 2.097 4.019 1.00 12.34 17 ILE A C 14
ATOM 10695 O O . ILE A 1 17 ? 11.703 2.385 3.683 1.00 53.21 17 ILE A O 14
ATOM 10711 N N . TYR A 1 18 ? 9.588 1.839 3.145 1.00 33.54 18 TYR A N 14
ATOM 10712 C CA . TYR A 1 18 ? 9.827 1.876 1.708 1.00 44.44 18 TYR A CA 14
ATOM 10713 C C . TYR A 1 18 ? 8.899 2.877 1.027 1.00 51.33 18 TYR A C 14
ATOM 10714 O O . TYR A 1 18 ? 7.681 2.703 1.016 1.00 1.20 18 TYR A O 14
ATOM 10732 N N . ASN A 1 19 ? 9.485 3.926 0.458 1.00 11.24 19 ASN A N 14
ATOM 10733 C CA . ASN A 1 19 ? 8.711 4.956 -0.226 1.00 4.24 19 ASN A CA 14
ATOM 10734 C C . ASN A 1 19 ? 9.118 5.058 -1.693 1.00 31.54 19 ASN A C 14
ATOM 10735 O O . ASN A 1 19 ? 8.450 5.717 -2.489 1.00 73.00 19 ASN A O 14
ATOM 10746 N N . VAL A 1 20 ? 10.218 4.399 -2.043 1.00 60.11 20 VAL A N 14
ATOM 10747 C CA . VAL A 1 20 ? 10.713 4.413 -3.414 1.00 62.24 20 VAL A CA 14
ATOM 10748 C C . VAL A 1 20 ? 10.677 3.017 -4.026 1.00 30.20 20 VAL A C 14
ATOM 10749 O O . VAL A 1 20 ? 10.370 2.037 -3.346 1.00 71.04 20 VAL A O 14
ATOM 10762 N N . CYS A 1 21 ? 10.993 2.933 -5.314 1.00 21.21 21 CYS A N 14
ATOM 10763 C CA . CYS A 1 21 ? 10.997 1.657 -6.019 1.00 63.11 21 CYS A CA 14
ATOM 10764 C C . CYS A 1 21 ? 11.826 1.745 -7.297 1.00 63.53 21 CYS A C 14
ATOM 10765 O O . CYS A 1 21 ? 11.773 2.742 -8.017 1.00 63.55 21 CYS A O 14
ATOM 10772 N N . VAL A 1 22 ? 12.592 0.693 -7.573 1.00 11.32 22 VAL A N 14
ATOM 10773 C CA . VAL A 1 22 ? 13.431 0.650 -8.764 1.00 42.12 22 VAL A CA 14
ATOM 10774 C C . VAL A 1 22 ? 13.236 -0.656 -9.527 1.00 3.44 22 VAL A C 14
ATOM 10775 O O . VAL A 1 22 ? 13.127 -1.726 -8.928 1.00 60.41 22 VAL A O 14
ATOM 10788 N N . HIS A 1 23 ? 13.194 -0.560 -10.852 1.00 30.12 23 HIS A N 14
ATOM 10789 C CA . HIS A 1 23 ? 13.013 -1.735 -11.698 1.00 3.34 23 HIS A CA 14
ATOM 10790 C C . HIS A 1 23 ? 14.133 -1.839 -12.729 1.00 12.02 23 HIS A C 14
ATOM 10791 O O . HIS A 1 23 ? 14.238 -1.009 -13.632 1.00 14.30 23 HIS A O 14
ATOM 10805 N N . TYR A 1 24 ? 14.967 -2.863 -12.587 1.00 41.15 24 TYR A N 14
ATOM 10806 C CA . TYR A 1 24 ? 16.081 -3.074 -13.505 1.00 13.33 24 TYR A CA 14
ATOM 10807 C C . TYR A 1 24 ? 15.765 -4.188 -14.497 1.00 63.44 24 TYR A C 14
ATOM 10808 O O . TYR A 1 24 ? 15.599 -5.347 -14.116 1.00 73.34 24 TYR A O 14
ATOM 10826 N N . LYS A 1 25 ? 15.685 -3.829 -15.774 1.00 63.42 25 LYS A N 14
ATOM 10827 C CA . LYS A 1 25 ? 15.392 -4.797 -16.825 1.00 21.13 25 LYS A CA 14
ATOM 10828 C C . LYS A 1 25 ? 16.436 -4.728 -17.935 1.00 22.34 25 LYS A C 14
ATOM 10829 O O . LYS A 1 25 ? 16.558 -3.715 -18.623 1.00 70.33 25 LYS A O 14
ATOM 10848 N N . SER A 1 26 ? 17.186 -5.813 -18.103 1.00 42.34 26 SER A N 14
ATOM 10849 C CA . SER A 1 26 ? 18.221 -5.874 -19.129 1.00 24.04 26 SER A CA 14
ATOM 10850 C C . SER A 1 26 ? 18.142 -7.186 -19.903 1.00 24.45 26 SER A C 14
ATOM 10851 O O . SER A 1 26 ? 17.554 -8.160 -19.434 1.00 61.42 26 SER A O 14
ATOM 10859 N N . GLU A 1 27 ? 18.740 -7.203 -21.090 1.00 53.20 27 GLU A N 14
ATOM 10860 C CA . GLU A 1 27 ? 18.736 -8.395 -21.930 1.00 3.03 27 GLU A CA 14
ATOM 10861 C C . GLU A 1 27 ? 19.710 -9.441 -21.394 1.00 11.32 27 GLU A C 14
ATOM 10862 O O . GLU A 1 27 ? 19.666 -10.606 -21.790 1.00 0.33 27 GLU A O 14
ATOM 10874 N N . ASP A 1 28 ? 20.588 -9.016 -20.492 1.00 13.30 28 ASP A N 14
ATOM 10875 C CA . ASP A 1 28 ? 21.572 -9.914 -19.901 1.00 24.43 28 ASP A CA 14
ATOM 10876 C C . ASP A 1 28 ? 21.159 -10.320 -18.489 1.00 62.34 28 ASP A C 14
ATOM 10877 O O . ASP A 1 28 ? 21.560 -11.373 -17.994 1.00 45.22 28 ASP A O 14
ATOM 10886 N N . GLU A 1 29 ? 20.356 -9.477 -17.848 1.00 21.42 29 GLU A N 14
ATOM 10887 C CA . GLU A 1 29 ? 19.891 -9.749 -16.493 1.00 11.53 29 GLU A CA 14
ATOM 10888 C C . GLU A 1 29 ? 18.640 -8.934 -16.174 1.00 24.25 29 GLU A C 14
ATOM 10889 O O . GLU A 1 29 ? 18.301 -7.994 -16.891 1.00 13.34 29 GLU A O 14
ATOM 10901 N N . GLU A 1 30 ? 17.960 -9.304 -15.093 1.00 23.02 30 GLU A N 14
ATOM 10902 C CA . GLU A 1 30 ? 16.747 -8.609 -14.680 1.00 12.22 30 GLU A CA 14
ATOM 10903 C C . GLU A 1 30 ? 16.490 -8.802 -13.188 1.00 60.20 30 GLU A C 14
ATOM 10904 O O . GLU A 1 30 ? 16.408 -9.931 -12.702 1.00 43.43 30 GLU A O 14
ATOM 10916 N N . TYR A 1 31 ? 16.364 -7.694 -12.467 1.00 45.30 31 TYR A N 14
ATOM 10917 C CA . TYR A 1 31 ? 16.120 -7.740 -11.030 1.00 61.03 31 TYR A CA 14
ATOM 10918 C C . TYR A 1 31 ? 15.456 -6.454 -10.549 1.00 0.41 31 TYR A C 14
ATOM 10919 O O . TYR A 1 31 ? 15.478 -5.433 -11.238 1.00 23.43 31 TYR A O 14
ATOM 10937 N N . LYS A 1 32 ? 14.865 -6.510 -9.360 1.00 43.30 32 LYS A N 14
ATOM 10938 C CA . LYS A 1 32 ? 14.196 -5.350 -8.782 1.00 74.54 32 LYS A CA 14
ATOM 10939 C C . LYS A 1 32 ? 14.463 -5.258 -7.284 1.00 23.34 32 LYS A C 14
ATOM 10940 O O . LYS A 1 32 ? 14.373 -6.254 -6.565 1.00 40.40 32 LYS A O 14
ATOM 10959 N N . SER A 1 33 ? 14.791 -4.057 -6.818 1.00 64.24 33 SER A N 14
ATOM 10960 C CA . SER A 1 33 ? 15.074 -3.836 -5.405 1.00 43.11 33 SER A CA 14
ATOM 10961 C C . SER A 1 33 ? 15.105 -2.345 -5.084 1.00 51.32 33 SER A C 14
ATOM 10962 O O . SER A 1 33 ? 15.546 -1.532 -5.897 1.00 53.41 33 SER A O 14
ATOM 10970 N N . CYS A 1 34 ? 14.633 -1.993 -3.893 1.00 1.41 34 CYS A N 14
ATOM 10971 C CA . CYS A 1 34 ? 14.605 -0.600 -3.462 1.00 71.11 34 CYS A CA 14
ATOM 10972 C C . CYS A 1 34 ? 14.000 -0.475 -2.067 1.00 2.53 34 CYS A C 14
ATOM 10973 O O . CYS A 1 34 ? 13.803 -1.471 -1.372 1.00 41.41 34 CYS A O 14
ATOM 10980 N N . GLY A 1 35 ? 13.708 0.758 -1.663 1.00 55.21 35 GLY A N 14
ATOM 10981 C CA . GLY A 1 35 ? 13.128 0.992 -0.353 1.00 43.02 35 GLY A CA 14
ATOM 10982 C C . GLY A 1 35 ? 13.090 2.463 0.010 1.00 43.23 35 GLY A C 14
ATOM 10983 O O . GLY A 1 35 ? 12.048 3.110 -0.100 1.00 30.50 35 GLY A O 14
ATOM 10987 N N . ILE A 1 36 ? 14.229 2.993 0.444 1.00 15.34 36 ILE A N 14
ATOM 10988 C CA . ILE A 1 36 ? 14.320 4.397 0.825 1.00 5.22 36 ILE A CA 14
ATOM 10989 C C . ILE A 1 36 ? 15.112 5.196 -0.205 1.00 71.41 36 ILE A C 14
ATOM 10990 O O . ILE A 1 36 ? 16.148 4.744 -0.691 1.00 24.00 36 ILE A O 14
ATOM 11006 N N . GLN A 1 37 ? 14.617 6.385 -0.532 1.00 35.12 37 GLN A N 14
ATOM 11007 C CA . GLN A 1 37 ? 15.279 7.247 -1.504 1.00 34.22 37 GLN A CA 14
ATOM 11008 C C . GLN A 1 37 ? 16.754 7.421 -1.161 1.00 4.04 37 GLN A C 14
ATOM 11009 O O . GLN A 1 37 ? 17.588 7.611 -2.045 1.00 42.03 37 GLN A O 14
ATOM 11023 N N . GLU A 1 38 ? 17.069 7.355 0.129 1.00 12.24 38 GLU A N 14
ATOM 11024 C CA . GLU A 1 38 ? 18.444 7.507 0.588 1.00 5.24 38 GLU A CA 14
ATOM 11025 C C . GLU A 1 38 ? 19.315 6.359 0.087 1.00 63.22 38 GLU A C 14
ATOM 11026 O O . GLU A 1 38 ? 20.472 6.559 -0.282 1.00 0.41 38 GLU A O 14
ATOM 11038 N N . GLU A 1 39 ? 18.750 5.156 0.077 1.00 20.41 39 GLU A N 14
ATOM 11039 C CA . GLU A 1 39 ? 19.475 3.975 -0.378 1.00 4.24 39 GLU A CA 14
ATOM 11040 C C . GLU A 1 39 ? 19.386 3.833 -1.894 1.00 61.53 39 GLU A C 14
ATOM 11041 O O . GLU A 1 39 ? 20.377 3.529 -2.560 1.00 54.42 39 GLU A O 14
ATOM 11053 N N . CYS A 1 40 ? 18.192 4.053 -2.434 1.00 60.31 40 CYS A N 14
ATOM 11054 C CA . CYS A 1 40 ? 17.971 3.948 -3.871 1.00 51.23 40 CYS A CA 14
ATOM 11055 C C . CYS A 1 40 ? 18.864 4.924 -4.631 1.00 40.54 40 CYS A C 14
ATOM 11056 O O . CYS A 1 40 ? 19.124 4.745 -5.821 1.00 11.53 40 CYS A O 14
ATOM 11063 N N . GLU A 1 41 ? 19.330 5.957 -3.935 1.00 62.42 41 GLU A N 14
ATOM 11064 C CA . GLU A 1 41 ? 20.193 6.961 -4.545 1.00 45.10 41 GLU A CA 14
ATOM 11065 C C . GLU A 1 41 ? 21.578 6.387 -4.832 1.00 72.22 41 GLU A C 14
ATOM 11066 O O . GLU A 1 41 ? 22.403 7.025 -5.487 1.00 33.25 41 GLU A O 14
ATOM 11078 N N . ASP A 1 42 ? 21.825 5.179 -4.338 1.00 33.22 42 ASP A N 14
ATOM 11079 C CA . ASP A 1 42 ? 23.108 4.517 -4.541 1.00 3.21 42 ASP A CA 14
ATOM 11080 C C . ASP A 1 42 ? 23.498 4.528 -6.016 1.00 34.41 42 ASP A C 14
ATOM 11081 O O . ASP A 1 42 ? 24.680 4.567 -6.356 1.00 33.33 42 ASP A O 14
ATOM 11090 N N . ALA A 1 43 ? 22.495 4.491 -6.888 1.00 0.25 43 ALA A N 14
ATOM 11091 C CA . ALA A 1 43 ? 22.732 4.497 -8.326 1.00 5.44 43 ALA A CA 14
ATOM 11092 C C . ALA A 1 43 ? 23.256 5.852 -8.790 1.00 13.52 43 ALA A C 14
ATOM 11093 O O . ALA A 1 43 ? 22.489 6.701 -9.243 1.00 51.31 43 ALA A O 14
ATOM 11100 N N . GLU A 1 44 ? 24.565 6.048 -8.673 1.00 25.33 44 GLU A N 14
ATOM 11101 C CA . GLU A 1 44 ? 25.190 7.301 -9.079 1.00 54.35 44 GLU A CA 14
ATOM 11102 C C . GLU A 1 44 ? 25.043 7.519 -10.583 1.00 2.23 44 GLU A C 14
ATOM 11103 O O . GLU A 1 44 ? 25.304 6.619 -11.380 1.00 5.42 44 GLU A O 14
ATOM 11115 N N . GLY A 1 45 ? 24.623 8.722 -10.962 1.00 55.23 45 GLY A N 14
ATOM 11116 C CA . GLY A 1 45 ? 24.448 9.037 -12.368 1.00 54.40 45 GLY A CA 14
ATOM 11117 C C . GLY A 1 45 ? 23.058 8.699 -12.869 1.00 54.44 45 GLY A C 14
ATOM 11118 O O . GLY A 1 45 ? 22.667 9.111 -13.961 1.00 63.04 45 GLY A O 14
ATOM 11122 N N . ALA A 1 46 ? 22.309 7.946 -12.070 1.00 40.04 46 ALA A N 14
ATOM 11123 C CA . ALA A 1 46 ? 20.955 7.553 -12.439 1.00 53.11 46 ALA A CA 14
ATOM 11124 C C . ALA A 1 46 ? 19.922 8.255 -11.564 1.00 51.10 46 ALA A C 14
ATOM 11125 O O . ALA A 1 46 ? 20.240 8.741 -10.478 1.00 14.10 46 ALA A O 14
ATOM 11132 N N . THR A 1 47 ? 18.683 8.306 -12.044 1.00 31.04 47 THR A N 14
ATOM 11133 C CA . THR A 1 47 ? 17.604 8.950 -11.306 1.00 13.30 47 THR A CA 14
ATOM 11134 C C . THR A 1 47 ? 16.632 7.920 -10.742 1.00 54.33 47 THR A C 14
ATOM 11135 O O . THR A 1 47 ? 16.325 6.921 -11.392 1.00 32.41 47 THR A O 14
ATOM 11146 N N . VAL A 1 48 ? 16.149 8.171 -9.529 1.00 73.24 48 VAL A N 14
ATOM 11147 C CA . VAL A 1 48 ? 15.209 7.266 -8.879 1.00 21.54 48 VAL A CA 14
ATOM 11148 C C . VAL A 1 48 ? 13.805 7.859 -8.849 1.00 1.00 48 VAL A C 14
ATOM 11149 O O . VAL A 1 48 ? 13.573 8.901 -8.235 1.00 54.43 48 VAL A O 14
ATOM 11162 N N . LEU A 1 49 ? 12.871 7.189 -9.515 1.00 65.22 49 LEU A N 14
ATOM 11163 C CA . LEU A 1 49 ? 11.488 7.649 -9.565 1.00 41.22 49 LEU A CA 14
ATOM 11164 C C . LEU A 1 49 ? 10.527 6.526 -9.189 1.00 54.45 49 LEU A C 14
ATOM 11165 O O . LEU A 1 49 ? 10.633 5.408 -9.695 1.00 10.35 49 LEU A O 14
ATOM 11181 N N . CYS A 1 50 ? 9.586 6.832 -8.301 1.00 65.14 50 CYS A N 14
ATOM 11182 C CA . CYS A 1 50 ? 8.604 5.850 -7.859 1.00 21.13 50 CYS A CA 14
ATOM 11183 C C . CYS A 1 50 ? 7.184 6.372 -8.061 1.00 24.34 50 CYS A C 14
ATOM 11184 O O . CYS A 1 50 ? 6.939 7.577 -7.995 1.00 74.43 50 CYS A O 14
ATOM 11191 N N . CYS A 1 51 ? 6.253 5.456 -8.306 1.00 11.31 51 CYS A N 14
ATOM 11192 C CA . CYS A 1 51 ? 4.858 5.822 -8.518 1.00 14.03 51 CYS A CA 14
ATOM 11193 C C . CYS A 1 51 ? 4.042 5.614 -7.245 1.00 54.21 51 CYS A C 14
ATOM 11194 O O . CYS A 1 51 ? 4.332 4.741 -6.427 1.00 5.30 51 CYS A O 14
ATOM 11201 N N . PRO A 1 52 ? 2.995 6.435 -7.073 1.00 73.21 52 PRO A N 14
ATOM 11202 C CA . PRO A 1 52 ? 2.114 6.360 -5.903 1.00 44.32 52 PRO A CA 14
ATOM 11203 C C . PRO A 1 52 ? 1.253 5.102 -5.905 1.00 50.11 52 PRO A C 14
ATOM 11204 O O . PRO A 1 52 ? 0.586 4.795 -4.918 1.00 21.22 52 PRO A O 14
ATOM 11215 N N . GLU A 1 53 ? 1.273 4.378 -7.020 1.00 52.41 53 GLU A N 14
ATOM 11216 C CA . GLU A 1 53 ? 0.492 3.153 -7.149 1.00 3.42 53 GLU A CA 14
ATOM 11217 C C . GLU A 1 53 ? 1.264 1.956 -6.601 1.00 44.44 53 GLU A C 14
ATOM 11218 O O . GLU A 1 53 ? 2.383 2.099 -6.107 1.00 60.15 53 GLU A O 14
ATOM 11230 N N . ASP A 1 54 ? 0.659 0.778 -6.693 1.00 33.43 54 ASP A N 14
ATOM 11231 C CA . ASP A 1 54 ? 1.288 -0.445 -6.207 1.00 63.15 54 ASP A CA 14
ATOM 11232 C C . ASP A 1 54 ? 1.865 -1.255 -7.364 1.00 62.22 54 ASP A C 14
ATOM 11233 O O . ASP A 1 54 ? 1.254 -1.359 -8.429 1.00 4.01 54 ASP A O 14
ATOM 11242 N N . LEU A 1 55 ? 3.045 -1.827 -7.149 1.00 11.30 55 LEU A N 14
ATOM 11243 C CA . LEU A 1 55 ? 3.706 -2.627 -8.174 1.00 74.30 55 LEU A CA 14
ATOM 11244 C C . LEU A 1 55 ? 3.956 -1.802 -9.432 1.00 74.13 55 LEU A C 14
ATOM 11245 O O . LEU A 1 55 ? 3.480 -2.143 -10.516 1.00 12.42 55 LEU A O 14
ATOM 11261 N N . CYS A 1 56 ? 4.707 -0.717 -9.282 1.00 40.50 56 CYS A N 14
ATOM 11262 C CA . CYS A 1 56 ? 5.023 0.157 -10.406 1.00 12.14 56 CYS A CA 14
ATOM 11263 C C . CYS A 1 56 ? 6.416 -0.141 -10.951 1.00 45.42 56 CYS A C 14
ATOM 11264 O O . CYS A 1 56 ? 6.736 0.206 -12.087 1.00 45.32 56 CYS A O 14
ATOM 11271 N N . ASN A 1 57 ? 7.241 -0.786 -10.132 1.00 50.15 57 ASN A N 14
ATOM 11272 C CA . ASN A 1 57 ? 8.601 -1.130 -10.532 1.00 75.44 57 ASN A CA 14
ATOM 11273 C C . ASN A 1 57 ? 8.706 -2.611 -10.883 1.00 74.42 57 ASN A C 14
ATOM 11274 O O . ASN A 1 57 ? 8.659 -2.986 -12.054 1.00 61.45 57 ASN A O 14
ATOM 11285 N N . LEU A 1 1 ? 1.008 0.094 -0.164 1.00 33.51 1 LEU A N 15
ATOM 11286 C CA . LEU A 1 1 ? 1.810 0.081 -1.382 1.00 4.40 1 LEU A CA 15
ATOM 11287 C C . LEU A 1 1 ? 2.461 -1.282 -1.592 1.00 22.13 1 LEU A C 15
ATOM 11288 O O . LEU A 1 1 ? 2.764 -1.989 -0.631 1.00 63.44 1 LEU A O 15
ATOM 11304 N N . GLN A 1 2 ? 2.674 -1.643 -2.853 1.00 43.51 2 GLN A N 15
ATOM 11305 C CA . GLN A 1 2 ? 3.291 -2.921 -3.188 1.00 52.20 2 GLN A CA 15
ATOM 11306 C C . GLN A 1 2 ? 4.432 -2.731 -4.182 1.00 74.03 2 GLN A C 15
ATOM 11307 O O . GLN A 1 2 ? 4.416 -1.803 -4.991 1.00 44.41 2 GLN A O 15
ATOM 11321 N N . CYS A 1 3 ? 5.420 -3.616 -4.117 1.00 25.34 3 CYS A N 15
ATOM 11322 C CA . CYS A 1 3 ? 6.570 -3.547 -5.010 1.00 4.30 3 CYS A CA 15
ATOM 11323 C C . CYS A 1 3 ? 6.909 -4.926 -5.569 1.00 51.53 3 CYS A C 15
ATOM 11324 O O . CYS A 1 3 ? 6.675 -5.944 -4.921 1.00 32.24 3 CYS A O 15
ATOM 11331 N N . ASN A 1 4 ? 7.462 -4.948 -6.778 1.00 35.31 4 ASN A N 15
ATOM 11332 C CA . ASN A 1 4 ? 7.832 -6.201 -7.425 1.00 63.52 4 ASN A CA 15
ATOM 11333 C C . ASN A 1 4 ? 9.141 -6.741 -6.856 1.00 70.34 4 ASN A C 15
ATOM 11334 O O . ASN A 1 4 ? 9.903 -6.012 -6.220 1.00 53.03 4 ASN A O 15
ATOM 11345 N N . THR A 1 5 ? 9.397 -8.025 -7.090 1.00 51.21 5 THR A N 15
ATOM 11346 C CA . THR A 1 5 ? 10.612 -8.663 -6.601 1.00 64.12 5 THR A CA 15
ATOM 11347 C C . THR A 1 5 ? 11.390 -9.311 -7.741 1.00 42.53 5 THR A C 15
ATOM 11348 O O . THR A 1 5 ? 10.818 -9.673 -8.770 1.00 53.51 5 THR A O 15
ATOM 11359 N N . LEU A 1 6 ? 12.697 -9.454 -7.553 1.00 22.45 6 LEU A N 15
ATOM 11360 C CA . LEU A 1 6 ? 13.554 -10.060 -8.566 1.00 5.22 6 LEU A CA 15
ATOM 11361 C C . LEU A 1 6 ? 13.218 -11.536 -8.753 1.00 54.41 6 LEU A C 15
ATOM 11362 O O . LEU A 1 6 ? 13.527 -12.127 -9.788 1.00 13.32 6 LEU A O 15
ATOM 11378 N N . ASP A 1 7 ? 12.581 -12.124 -7.747 1.00 12.14 7 ASP A N 15
ATOM 11379 C CA . ASP A 1 7 ? 12.198 -13.530 -7.801 1.00 65.23 7 ASP A CA 15
ATOM 11380 C C . ASP A 1 7 ? 10.969 -13.725 -8.683 1.00 32.12 7 ASP A C 15
ATOM 11381 O O . ASP A 1 7 ? 10.544 -14.852 -8.933 1.00 62.32 7 ASP A O 15
ATOM 11390 N N . GLY A 1 8 ? 10.400 -12.618 -9.150 1.00 41.31 8 GLY A N 15
ATOM 11391 C CA . GLY A 1 8 ? 9.224 -12.688 -9.997 1.00 60.44 8 GLY A CA 15
ATOM 11392 C C . GLY A 1 8 ? 7.935 -12.551 -9.212 1.00 53.42 8 GLY A C 15
ATOM 11393 O O . GLY A 1 8 ? 6.856 -12.438 -9.792 1.00 74.31 8 GLY A O 15
ATOM 11397 N N . GLY A 1 9 ? 8.046 -12.561 -7.887 1.00 43.43 9 GLY A N 15
ATOM 11398 C CA . GLY A 1 9 ? 6.872 -12.437 -7.043 1.00 44.20 9 GLY A CA 15
ATOM 11399 C C . GLY A 1 9 ? 6.615 -11.006 -6.614 1.00 41.00 9 GLY A C 15
ATOM 11400 O O . GLY A 1 9 ? 7.371 -10.099 -6.964 1.00 1.24 9 GLY A O 15
ATOM 11404 N N . THR A 1 10 ? 5.543 -10.801 -5.855 1.00 2.03 10 THR A N 15
ATOM 11405 C CA . THR A 1 10 ? 5.186 -9.470 -5.380 1.00 20.21 10 THR A CA 15
ATOM 11406 C C . THR A 1 10 ? 5.421 -9.340 -3.879 1.00 71.43 10 THR A C 15
ATOM 11407 O O . THR A 1 10 ? 5.229 -10.295 -3.128 1.00 20.54 10 THR A O 15
ATOM 11418 N N . GLU A 1 11 ? 5.836 -8.153 -3.450 1.00 44.35 11 GLU A N 15
ATOM 11419 C CA . GLU A 1 11 ? 6.097 -7.900 -2.038 1.00 42.43 11 GLU A CA 15
ATOM 11420 C C . GLU A 1 11 ? 5.358 -6.652 -1.564 1.00 0.24 11 GLU A C 15
ATOM 11421 O O . GLU A 1 11 ? 5.173 -5.702 -2.323 1.00 55.23 11 GLU A O 15
ATOM 11433 N N . GLU A 1 12 ? 4.938 -6.664 -0.302 1.00 44.43 12 GLU A N 15
ATOM 11434 C CA . GLU A 1 12 ? 4.218 -5.534 0.273 1.00 2.31 12 GLU A CA 15
ATOM 11435 C C . GLU A 1 12 ? 5.188 -4.517 0.870 1.00 72.53 12 GLU A C 15
ATOM 11436 O O . GLU A 1 12 ? 6.009 -4.853 1.724 1.00 42.15 12 GLU A O 15
ATOM 11448 N N . CYS A 1 13 ? 5.087 -3.274 0.413 1.00 14.44 13 CYS A N 15
ATOM 11449 C CA . CYS A 1 13 ? 5.954 -2.207 0.900 1.00 73.25 13 CYS A CA 15
ATOM 11450 C C . CYS A 1 13 ? 5.215 -1.316 1.894 1.00 21.43 13 CYS A C 15
ATOM 11451 O O . CYS A 1 13 ? 4.292 -0.590 1.526 1.00 53.03 13 CYS A O 15
ATOM 11458 N N . ILE A 1 14 ? 5.629 -1.378 3.155 1.00 33.15 14 ILE A N 15
ATOM 11459 C CA . ILE A 1 14 ? 5.008 -0.576 4.203 1.00 74.45 14 ILE A CA 15
ATOM 11460 C C . ILE A 1 14 ? 5.493 0.868 4.150 1.00 51.24 14 ILE A C 15
ATOM 11461 O O . ILE A 1 14 ? 6.653 1.149 3.849 1.00 63.23 14 ILE A O 15
ATOM 11477 N N . PRO A 1 15 ? 4.585 1.809 4.451 1.00 61.34 15 PRO A N 15
ATOM 11478 C CA . PRO A 1 15 ? 4.898 3.241 4.447 1.00 71.23 15 PRO A CA 15
ATOM 11479 C C . PRO A 1 15 ? 5.828 3.634 5.589 1.00 3.01 15 PRO A C 15
ATOM 11480 O O . PRO A 1 15 ? 5.390 4.185 6.598 1.00 31.42 15 PRO A O 15
ATOM 11491 N N . GLY A 1 16 ? 7.116 3.348 5.423 1.00 61.11 16 GLY A N 15
ATOM 11492 C CA . GLY A 1 16 ? 8.088 3.679 6.448 1.00 0.24 16 GLY A CA 15
ATOM 11493 C C . GLY A 1 16 ? 9.514 3.433 5.997 1.00 10.10 16 GLY A C 15
ATOM 11494 O O . GLY A 1 16 ? 10.290 4.374 5.829 1.00 52.44 16 GLY A O 15
ATOM 11498 N N . ILE A 1 17 ? 9.861 2.165 5.802 1.00 13.33 17 ILE A N 15
ATOM 11499 C CA . ILE A 1 17 ? 11.203 1.799 5.369 1.00 42.05 17 ILE A CA 15
ATOM 11500 C C . ILE A 1 17 ? 11.280 1.691 3.849 1.00 13.24 17 ILE A C 15
ATOM 11501 O O . ILE A 1 17 ? 12.314 1.980 3.247 1.00 2.14 17 ILE A O 15
ATOM 11517 N N . TYR A 1 18 ? 10.178 1.275 3.235 1.00 11.22 18 TYR A N 15
ATOM 11518 C CA . TYR A 1 18 ? 10.120 1.129 1.786 1.00 72.53 18 TYR A CA 15
ATOM 11519 C C . TYR A 1 18 ? 9.114 2.103 1.179 1.00 24.14 18 TYR A C 15
ATOM 11520 O O . TYR A 1 18 ? 7.928 1.798 1.067 1.00 61.45 18 TYR A O 15
ATOM 11538 N N . ASN A 1 19 ? 9.600 3.277 0.790 1.00 15.52 19 ASN A N 15
ATOM 11539 C CA . ASN A 1 19 ? 8.745 4.298 0.195 1.00 54.11 19 ASN A CA 15
ATOM 11540 C C . ASN A 1 19 ? 9.072 4.488 -1.283 1.00 62.20 19 ASN A C 15
ATOM 11541 O O . ASN A 1 19 ? 8.320 5.126 -2.020 1.00 22.21 19 ASN A O 15
ATOM 11552 N N . VAL A 1 20 ? 10.200 3.929 -1.710 1.00 60.41 20 VAL A N 15
ATOM 11553 C CA . VAL A 1 20 ? 10.627 4.034 -3.100 1.00 41.12 20 VAL A CA 15
ATOM 11554 C C . VAL A 1 20 ? 10.649 2.667 -3.774 1.00 34.32 20 VAL A C 15
ATOM 11555 O O . VAL A 1 20 ? 10.436 1.640 -3.127 1.00 51.44 20 VAL A O 15
ATOM 11568 N N . CYS A 1 21 ? 10.907 2.659 -5.077 1.00 44.32 21 CYS A N 15
ATOM 11569 C CA . CYS A 1 21 ? 10.957 1.418 -5.840 1.00 42.24 21 CYS A CA 15
ATOM 11570 C C . CYS A 1 21 ? 11.812 1.584 -7.093 1.00 44.13 21 CYS A C 15
ATOM 11571 O O . CYS A 1 21 ? 11.814 2.643 -7.722 1.00 32.23 21 CYS A O 15
ATOM 11578 N N . VAL A 1 22 ? 12.539 0.530 -7.451 1.00 1.00 22 VAL A N 15
ATOM 11579 C CA . VAL A 1 22 ? 13.398 0.557 -8.629 1.00 53.50 22 VAL A CA 15
ATOM 11580 C C . VAL A 1 22 ? 13.240 -0.715 -9.454 1.00 14.20 22 VAL A C 15
ATOM 11581 O O . VAL A 1 22 ? 13.156 -1.815 -8.908 1.00 35.31 22 VAL A O 15
ATOM 11594 N N . HIS A 1 23 ? 13.200 -0.557 -10.773 1.00 64.13 23 HIS A N 15
ATOM 11595 C CA . HIS A 1 23 ? 13.054 -1.694 -11.675 1.00 74.01 23 HIS A CA 15
ATOM 11596 C C . HIS A 1 23 ? 14.218 -1.761 -12.659 1.00 21.34 23 HIS A C 15
ATOM 11597 O O . HIS A 1 23 ? 14.359 -0.901 -13.528 1.00 65.44 23 HIS A O 15
ATOM 11611 N N . TYR A 1 24 ? 15.049 -2.787 -12.514 1.00 64.20 24 TYR A N 15
ATOM 11612 C CA . TYR A 1 24 ? 16.203 -2.965 -13.387 1.00 44.33 24 TYR A CA 15
ATOM 11613 C C . TYR A 1 24 ? 15.942 -4.057 -14.420 1.00 24.23 24 TYR A C 15
ATOM 11614 O O . TYR A 1 24 ? 15.767 -5.226 -14.074 1.00 53.13 24 TYR A O 15
ATOM 11632 N N . LYS A 1 25 ? 15.919 -3.668 -15.690 1.00 61.20 25 LYS A N 15
ATOM 11633 C CA . LYS A 1 25 ? 15.682 -4.612 -16.776 1.00 32.34 25 LYS A CA 15
ATOM 11634 C C . LYS A 1 25 ? 16.775 -4.510 -17.834 1.00 42.13 25 LYS A C 15
ATOM 11635 O O . LYS A 1 25 ? 16.920 -3.480 -18.493 1.00 73.33 25 LYS A O 15
ATOM 11654 N N . SER A 1 26 ? 17.541 -5.584 -17.993 1.00 25.30 26 SER A N 15
ATOM 11655 C CA . SER A 1 26 ? 18.623 -5.614 -18.970 1.00 62.14 26 SER A CA 15
ATOM 11656 C C . SER A 1 26 ? 18.576 -6.898 -19.793 1.00 45.14 26 SER A C 15
ATOM 11657 O O . SER A 1 26 ? 17.962 -7.884 -19.389 1.00 71.22 26 SER A O 15
ATOM 11665 N N . GLU A 1 27 ? 19.231 -6.876 -20.950 1.00 51.14 27 GLU A N 15
ATOM 11666 C CA . GLU A 1 27 ? 19.263 -8.038 -21.831 1.00 44.41 27 GLU A CA 15
ATOM 11667 C C . GLU A 1 27 ? 20.208 -9.106 -21.288 1.00 34.14 27 GLU A C 15
ATOM 11668 O O . GLU A 1 27 ? 20.180 -10.256 -21.727 1.00 41.33 27 GLU A O 15
ATOM 11680 N N . ASP A 1 28 ? 21.042 -8.718 -20.330 1.00 1.22 28 ASP A N 15
ATOM 11681 C CA . ASP A 1 28 ? 21.995 -9.641 -19.725 1.00 61.31 28 ASP A CA 15
ATOM 11682 C C . ASP A 1 28 ? 21.514 -10.096 -18.351 1.00 2.45 28 ASP A C 15
ATOM 11683 O O . ASP A 1 28 ? 21.888 -11.168 -17.875 1.00 55.55 28 ASP A O 15
ATOM 11692 N N . GLU A 1 29 ? 20.685 -9.272 -17.717 1.00 51.02 29 GLU A N 15
ATOM 11693 C CA . GLU A 1 29 ? 20.155 -9.589 -16.396 1.00 61.22 29 GLU A CA 15
ATOM 11694 C C . GLU A 1 29 ? 18.895 -8.779 -16.106 1.00 42.42 29 GLU A C 15
ATOM 11695 O O . GLU A 1 29 ? 18.594 -7.810 -16.803 1.00 64.11 29 GLU A O 15
ATOM 11707 N N . GLU A 1 30 ? 18.163 -9.183 -15.073 1.00 70.20 30 GLU A N 15
ATOM 11708 C CA . GLU A 1 30 ? 16.935 -8.495 -14.692 1.00 20.41 30 GLU A CA 15
ATOM 11709 C C . GLU A 1 30 ? 16.613 -8.733 -13.219 1.00 51.03 30 GLU A C 15
ATOM 11710 O O . GLU A 1 30 ? 16.504 -9.875 -12.773 1.00 30.31 30 GLU A O 15
ATOM 11722 N N . TYR A 1 31 ? 16.462 -7.646 -12.470 1.00 64.42 31 TYR A N 15
ATOM 11723 C CA . TYR A 1 31 ? 16.156 -7.735 -11.048 1.00 30.45 31 TYR A CA 15
ATOM 11724 C C . TYR A 1 31 ? 15.482 -6.459 -10.555 1.00 14.34 31 TYR A C 15
ATOM 11725 O O . TYR A 1 31 ? 15.537 -5.419 -11.212 1.00 75.21 31 TYR A O 15
ATOM 11743 N N . LYS A 1 32 ? 14.845 -6.545 -9.391 1.00 42.14 32 LYS A N 15
ATOM 11744 C CA . LYS A 1 32 ? 14.161 -5.398 -8.806 1.00 73.14 32 LYS A CA 15
ATOM 11745 C C . LYS A 1 32 ? 14.373 -5.350 -7.297 1.00 13.04 32 LYS A C 15
ATOM 11746 O O . LYS A 1 32 ? 14.236 -6.361 -6.609 1.00 31.54 32 LYS A O 15
ATOM 11765 N N . SER A 1 33 ? 14.706 -4.168 -6.788 1.00 30.23 33 SER A N 15
ATOM 11766 C CA . SER A 1 33 ? 14.939 -3.989 -5.359 1.00 71.24 33 SER A CA 15
ATOM 11767 C C . SER A 1 33 ? 15.004 -2.508 -5.001 1.00 42.41 33 SER A C 15
ATOM 11768 O O . SER A 1 33 ? 15.448 -1.682 -5.800 1.00 72.43 33 SER A O 15
ATOM 11776 N N . CYS A 1 34 ? 14.559 -2.177 -3.794 1.00 32.34 34 CYS A N 15
ATOM 11777 C CA . CYS A 1 34 ? 14.565 -0.796 -3.327 1.00 61.10 34 CYS A CA 15
ATOM 11778 C C . CYS A 1 34 ? 13.995 -0.696 -1.915 1.00 73.22 34 CYS A C 15
ATOM 11779 O O . CYS A 1 34 ? 13.786 -1.707 -1.246 1.00 1.04 34 CYS A O 15
ATOM 11786 N N . GLY A 1 35 ? 13.744 0.531 -1.469 1.00 42.23 35 GLY A N 15
ATOM 11787 C CA . GLY A 1 35 ? 13.200 0.741 -0.140 1.00 43.14 35 GLY A CA 15
ATOM 11788 C C . GLY A 1 35 ? 13.232 2.198 0.276 1.00 42.44 35 GLY A C 15
ATOM 11789 O O . GLY A 1 35 ? 12.216 2.891 0.214 1.00 73.41 35 GLY A O 15
ATOM 11793 N N . ILE A 1 36 ? 14.401 2.665 0.702 1.00 61.21 36 ILE A N 15
ATOM 11794 C CA . ILE A 1 36 ? 14.560 4.049 1.130 1.00 23.13 36 ILE A CA 15
ATOM 11795 C C . ILE A 1 36 ? 15.300 4.868 0.078 1.00 3.34 36 ILE A C 15
ATOM 11796 O O . ILE A 1 36 ? 16.329 4.440 -0.444 1.00 40.42 36 ILE A O 15
ATOM 11812 N N . GLN A 1 37 ? 14.770 6.049 -0.225 1.00 60.42 37 GLN A N 15
ATOM 11813 C CA . GLN A 1 37 ? 15.381 6.929 -1.214 1.00 65.51 37 GLN A CA 15
ATOM 11814 C C . GLN A 1 37 ? 16.869 7.114 -0.932 1.00 71.43 37 GLN A C 15
ATOM 11815 O O . GLN A 1 37 ? 17.664 7.310 -1.851 1.00 31.42 37 GLN A O 15
ATOM 11829 N N . GLU A 1 38 ? 17.237 7.050 0.344 1.00 51.55 38 GLU A N 15
ATOM 11830 C CA . GLU A 1 38 ? 18.629 7.213 0.745 1.00 23.41 38 GLU A CA 15
ATOM 11831 C C . GLU A 1 38 ? 19.503 6.122 0.131 1.00 1.43 38 GLU A C 15
ATOM 11832 O O . GLU A 1 38 ? 20.632 6.380 -0.286 1.00 32.53 38 GLU A O 15
ATOM 11844 N N . GLU A 1 39 ? 18.972 4.905 0.081 1.00 72.23 39 GLU A N 15
ATOM 11845 C CA . GLU A 1 39 ? 19.704 3.775 -0.481 1.00 12.54 39 GLU A CA 15
ATOM 11846 C C . GLU A 1 39 ? 19.520 3.706 -1.994 1.00 34.21 39 GLU A C 15
ATOM 11847 O O . GLU A 1 39 ? 20.469 3.449 -2.735 1.00 73.51 39 GLU A O 15
ATOM 11859 N N . CYS A 1 40 ? 18.291 3.936 -2.446 1.00 4.13 40 CYS A N 15
ATOM 11860 C CA . CYS A 1 40 ? 17.980 3.899 -3.869 1.00 63.15 40 CYS A CA 15
ATOM 11861 C C . CYS A 1 40 ? 18.745 4.984 -4.622 1.00 22.00 40 CYS A C 15
ATOM 11862 O O . CYS A 1 40 ? 19.151 4.790 -5.767 1.00 61.32 40 CYS A O 15
ATOM 11869 N N . GLU A 1 41 ? 18.938 6.126 -3.969 1.00 33.21 41 GLU A N 15
ATOM 11870 C CA . GLU A 1 41 ? 19.653 7.241 -4.577 1.00 3.43 41 GLU A CA 15
ATOM 11871 C C . GLU A 1 41 ? 21.158 6.986 -4.580 1.00 13.04 41 GLU A C 15
ATOM 11872 O O . GLU A 1 41 ? 21.911 7.661 -5.281 1.00 64.35 41 GLU A O 15
ATOM 11884 N N . ASP A 1 42 ? 21.587 6.008 -3.790 1.00 21.01 42 ASP A N 15
ATOM 11885 C CA . ASP A 1 42 ? 23.001 5.662 -3.701 1.00 1.11 42 ASP A CA 15
ATOM 11886 C C . ASP A 1 42 ? 23.595 5.441 -5.089 1.00 11.24 42 ASP A C 15
ATOM 11887 O O . ASP A 1 42 ? 24.780 5.684 -5.313 1.00 62.10 42 ASP A O 15
ATOM 11896 N N . ALA A 1 43 ? 22.763 4.978 -6.016 1.00 11.32 43 ALA A N 15
ATOM 11897 C CA . ALA A 1 43 ? 23.205 4.726 -7.381 1.00 62.54 43 ALA A CA 15
ATOM 11898 C C . ALA A 1 43 ? 23.599 6.023 -8.080 1.00 75.31 43 ALA A C 15
ATOM 11899 O O . ALA A 1 43 ? 22.817 6.972 -8.131 1.00 61.32 43 ALA A O 15
ATOM 11906 N N . GLU A 1 44 ? 24.815 6.056 -8.616 1.00 74.41 44 GLU A N 15
ATOM 11907 C CA . GLU A 1 44 ? 25.311 7.238 -9.310 1.00 51.13 44 GLU A CA 15
ATOM 11908 C C . GLU A 1 44 ? 25.045 7.140 -10.810 1.00 13.43 44 GLU A C 15
ATOM 11909 O O . GLU A 1 44 ? 25.348 6.129 -11.440 1.00 74.54 44 GLU A O 15
ATOM 11921 N N . GLY A 1 45 ? 24.475 8.201 -11.374 1.00 51.01 45 GLY A N 15
ATOM 11922 C CA . GLY A 1 45 ? 24.176 8.215 -12.794 1.00 63.02 45 GLY A CA 15
ATOM 11923 C C . GLY A 1 45 ? 22.715 7.933 -13.082 1.00 61.13 45 GLY A C 15
ATOM 11924 O O . GLY A 1 45 ? 22.010 8.777 -13.634 1.00 42.22 45 GLY A O 15
ATOM 11928 N N . ALA A 1 46 ? 22.259 6.742 -12.709 1.00 63.42 46 ALA A N 15
ATOM 11929 C CA . ALA A 1 46 ? 20.873 6.351 -12.930 1.00 74.34 46 ALA A CA 15
ATOM 11930 C C . ALA A 1 46 ? 19.931 7.130 -12.019 1.00 35.53 46 ALA A C 15
ATOM 11931 O O . ALA A 1 46 ? 20.330 7.604 -10.954 1.00 73.44 46 ALA A O 15
ATOM 11938 N N . THR A 1 47 ? 18.677 7.259 -12.442 1.00 41.34 47 THR A N 15
ATOM 11939 C CA . THR A 1 47 ? 17.679 7.982 -11.665 1.00 55.42 47 THR A CA 15
ATOM 11940 C C . THR A 1 47 ? 16.639 7.031 -11.084 1.00 60.44 47 THR A C 15
ATOM 11941 O O . THR A 1 47 ? 16.228 6.071 -11.737 1.00 30.12 47 THR A O 15
ATOM 11952 N N . VAL A 1 48 ? 16.216 7.303 -9.854 1.00 25.43 48 VAL A N 15
ATOM 11953 C CA . VAL A 1 48 ? 15.223 6.471 -9.185 1.00 53.13 48 VAL A CA 15
ATOM 11954 C C . VAL A 1 48 ? 13.851 7.136 -9.199 1.00 11.13 48 VAL A C 15
ATOM 11955 O O . VAL A 1 48 ? 13.670 8.223 -8.647 1.00 70.52 48 VAL A O 15
ATOM 11968 N N . LEU A 1 49 ? 12.887 6.477 -9.832 1.00 15.25 49 LEU A N 15
ATOM 11969 C CA . LEU A 1 49 ? 11.529 7.004 -9.917 1.00 33.13 49 LEU A CA 15
ATOM 11970 C C . LEU A 1 49 ? 10.511 5.963 -9.461 1.00 3.14 49 LEU A C 15
ATOM 11971 O O . LEU A 1 49 ? 10.569 4.803 -9.868 1.00 61.51 49 LEU A O 15
ATOM 11987 N N . CYS A 1 50 ? 9.578 6.386 -8.614 1.00 44.43 50 CYS A N 15
ATOM 11988 C CA . CYS A 1 50 ? 8.546 5.493 -8.104 1.00 22.54 50 CYS A CA 15
ATOM 11989 C C . CYS A 1 50 ? 7.155 6.053 -8.382 1.00 55.22 50 CYS A C 15
ATOM 11990 O O . CYS A 1 50 ? 6.957 7.268 -8.412 1.00 1.32 50 CYS A O 15
ATOM 11997 N N . CYS A 1 51 ? 6.193 5.159 -8.586 1.00 14.43 51 CYS A N 15
ATOM 11998 C CA . CYS A 1 51 ? 4.819 5.563 -8.862 1.00 62.11 51 CYS A CA 15
ATOM 11999 C C . CYS A 1 51 ? 3.958 5.459 -7.606 1.00 65.13 51 CYS A C 15
ATOM 12000 O O . CYS A 1 51 ? 4.204 4.639 -6.721 1.00 70.14 51 CYS A O 15
ATOM 12007 N N . PRO A 1 52 ? 2.925 6.310 -7.526 1.00 34.44 52 PRO A N 15
ATOM 12008 C CA . PRO A 1 52 ? 2.006 6.333 -6.384 1.00 31.14 52 PRO A CA 15
ATOM 12009 C C . PRO A 1 52 ? 1.118 5.095 -6.329 1.00 31.54 52 PRO A C 15
ATOM 12010 O O . PRO A 1 52 ? 0.414 4.868 -5.345 1.00 50.21 52 PRO A O 15
ATOM 12021 N N . GLU A 1 53 ? 1.157 4.296 -7.391 1.00 12.31 53 GLU A N 15
ATOM 12022 C CA . GLU A 1 53 ? 0.354 3.081 -7.462 1.00 64.21 53 GLU A CA 15
ATOM 12023 C C . GLU A 1 53 ? 1.122 1.888 -6.899 1.00 42.21 53 GLU A C 15
ATOM 12024 O O . GLU A 1 53 ? 2.253 2.028 -6.434 1.00 3.34 53 GLU A O 15
ATOM 12036 N N . ASP A 1 54 ? 0.499 0.716 -6.945 1.00 11.12 54 ASP A N 15
ATOM 12037 C CA . ASP A 1 54 ? 1.122 -0.502 -6.440 1.00 45.22 54 ASP A CA 15
ATOM 12038 C C . ASP A 1 54 ? 1.768 -1.292 -7.574 1.00 41.22 54 ASP A C 15
ATOM 12039 O O . ASP A 1 54 ? 1.256 -1.323 -8.694 1.00 14.11 54 ASP A O 15
ATOM 12048 N N . LEU A 1 55 ? 2.896 -1.928 -7.278 1.00 32.24 55 LEU A N 15
ATOM 12049 C CA . LEU A 1 55 ? 3.613 -2.718 -8.273 1.00 30.14 55 LEU A CA 15
ATOM 12050 C C . LEU A 1 55 ? 4.003 -1.860 -9.472 1.00 14.33 55 LEU A C 15
ATOM 12051 O O . LEU A 1 55 ? 3.541 -2.090 -10.590 1.00 13.42 55 LEU A O 15
ATOM 12067 N N . CYS A 1 56 ? 4.857 -0.871 -9.232 1.00 0.40 56 CYS A N 15
ATOM 12068 C CA . CYS A 1 56 ? 5.311 0.022 -10.292 1.00 23.25 56 CYS A CA 15
ATOM 12069 C C . CYS A 1 56 ? 6.698 -0.382 -10.785 1.00 53.53 56 CYS A C 15
ATOM 12070 O O . CYS A 1 56 ? 7.107 -0.013 -11.885 1.00 62.44 56 CYS A O 15
ATOM 12077 N N . ASN A 1 57 ? 7.415 -1.141 -9.963 1.00 52.33 57 ASN A N 15
ATOM 12078 C CA . ASN A 1 57 ? 8.755 -1.594 -10.316 1.00 23.22 57 ASN A CA 15
ATOM 12079 C C . ASN A 1 57 ? 8.774 -3.100 -10.560 1.00 34.24 57 ASN A C 15
ATOM 12080 O O . ASN A 1 57 ? 8.961 -3.554 -11.688 1.00 53.33 57 ASN A O 15
ATOM 12091 N N . LEU A 1 1 ? 0.794 -0.203 -0.384 1.00 21.32 1 LEU A N 16
ATOM 12092 C CA . LEU A 1 1 ? 1.756 -0.157 -1.480 1.00 13.22 1 LEU A CA 16
ATOM 12093 C C . LEU A 1 1 ? 2.465 -1.498 -1.639 1.00 41.30 1 LEU A C 16
ATOM 12094 O O . LEU A 1 1 ? 2.778 -2.165 -0.654 1.00 31.33 1 LEU A O 16
ATOM 12110 N N . GLN A 1 2 ? 2.717 -1.884 -2.886 1.00 2.43 2 GLN A N 16
ATOM 12111 C CA . GLN A 1 2 ? 3.391 -3.144 -3.173 1.00 63.20 2 GLN A CA 16
ATOM 12112 C C . GLN A 1 2 ? 4.556 -2.932 -4.135 1.00 10.25 2 GLN A C 16
ATOM 12113 O O . GLN A 1 2 ? 4.528 -2.027 -4.970 1.00 23.43 2 GLN A O 16
ATOM 12127 N N . CYS A 1 3 ? 5.579 -3.771 -4.011 1.00 41.32 3 CYS A N 16
ATOM 12128 C CA . CYS A 1 3 ? 6.755 -3.675 -4.868 1.00 74.22 3 CYS A CA 16
ATOM 12129 C C . CYS A 1 3 ? 7.144 -5.047 -5.413 1.00 15.41 3 CYS A C 16
ATOM 12130 O O . CYS A 1 3 ? 6.963 -6.064 -4.746 1.00 71.51 3 CYS A O 16
ATOM 12137 N N . ASN A 1 4 ? 7.679 -5.064 -6.629 1.00 52.13 4 ASN A N 16
ATOM 12138 C CA . ASN A 1 4 ? 8.093 -6.310 -7.264 1.00 43.43 4 ASN A CA 16
ATOM 12139 C C . ASN A 1 4 ? 9.418 -6.800 -6.687 1.00 51.34 4 ASN A C 16
ATOM 12140 O O . ASN A 1 4 ? 10.160 -6.036 -6.069 1.00 12.31 4 ASN A O 16
ATOM 12151 N N . THR A 1 5 ? 9.710 -8.080 -6.895 1.00 32.24 5 THR A N 16
ATOM 12152 C CA . THR A 1 5 ? 10.944 -8.673 -6.395 1.00 70.14 5 THR A CA 16
ATOM 12153 C C . THR A 1 5 ? 11.740 -9.319 -7.524 1.00 53.51 5 THR A C 16
ATOM 12154 O O . THR A 1 5 ? 11.175 -9.738 -8.535 1.00 34.10 5 THR A O 16
ATOM 12165 N N . LEU A 1 6 ? 13.054 -9.396 -7.346 1.00 12.01 6 LEU A N 16
ATOM 12166 C CA . LEU A 1 6 ? 13.928 -9.992 -8.350 1.00 43.12 6 LEU A CA 16
ATOM 12167 C C . LEU A 1 6 ? 13.660 -11.487 -8.487 1.00 64.21 6 LEU A C 16
ATOM 12168 O O . LEU A 1 6 ? 13.997 -12.098 -9.502 1.00 23.04 6 LEU A O 16
ATOM 12184 N N . ASP A 1 7 ? 13.051 -12.070 -7.461 1.00 31.12 7 ASP A N 16
ATOM 12185 C CA . ASP A 1 7 ? 12.734 -13.494 -7.468 1.00 3.44 7 ASP A CA 16
ATOM 12186 C C . ASP A 1 7 ? 11.517 -13.775 -8.342 1.00 73.34 7 ASP A C 16
ATOM 12187 O O . ASP A 1 7 ? 11.145 -14.929 -8.554 1.00 0.12 7 ASP A O 16
ATOM 12196 N N . GLY A 1 8 ? 10.899 -12.712 -8.848 1.00 74.11 8 GLY A N 16
ATOM 12197 C CA . GLY A 1 8 ? 9.729 -12.866 -9.693 1.00 32.20 8 GLY A CA 16
ATOM 12198 C C . GLY A 1 8 ? 8.433 -12.735 -8.918 1.00 73.01 8 GLY A C 16
ATOM 12199 O O . GLY A 1 8 ? 7.352 -12.691 -9.505 1.00 22.42 8 GLY A O 16
ATOM 12203 N N . GLY A 1 9 ? 8.540 -12.674 -7.594 1.00 52.52 9 GLY A N 16
ATOM 12204 C CA . GLY A 1 9 ? 7.359 -12.549 -6.759 1.00 63.24 9 GLY A CA 16
ATOM 12205 C C . GLY A 1 9 ? 7.068 -11.112 -6.377 1.00 4.40 9 GLY A C 16
ATOM 12206 O O . GLY A 1 9 ? 7.806 -10.199 -6.752 1.00 75.35 9 GLY A O 16
ATOM 12210 N N . THR A 1 10 ? 5.989 -10.907 -5.628 1.00 51.44 10 THR A N 16
ATOM 12211 C CA . THR A 1 10 ? 5.600 -9.570 -5.197 1.00 43.24 10 THR A CA 16
ATOM 12212 C C . THR A 1 10 ? 5.742 -9.416 -3.687 1.00 73.14 10 THR A C 16
ATOM 12213 O O . THR A 1 10 ? 5.507 -10.360 -2.934 1.00 74.21 10 THR A O 16
ATOM 12224 N N . GLU A 1 11 ? 6.126 -8.220 -3.252 1.00 65.32 11 GLU A N 16
ATOM 12225 C CA . GLU A 1 11 ? 6.299 -7.945 -1.831 1.00 11.52 11 GLU A CA 16
ATOM 12226 C C . GLU A 1 11 ? 5.429 -6.769 -1.395 1.00 73.12 11 GLU A C 16
ATOM 12227 O O . GLU A 1 11 ? 5.198 -5.836 -2.164 1.00 24.41 11 GLU A O 16
ATOM 12239 N N . GLU A 1 12 ? 4.948 -6.823 -0.157 1.00 3.02 12 GLU A N 16
ATOM 12240 C CA . GLU A 1 12 ? 4.102 -5.764 0.380 1.00 5.45 12 GLU A CA 16
ATOM 12241 C C . GLU A 1 12 ? 4.946 -4.669 1.028 1.00 23.40 12 GLU A C 16
ATOM 12242 O O . GLU A 1 12 ? 5.605 -4.896 2.044 1.00 73.35 12 GLU A O 16
ATOM 12254 N N . CYS A 1 13 ? 4.922 -3.482 0.433 1.00 50.42 13 CYS A N 16
ATOM 12255 C CA . CYS A 1 13 ? 5.684 -2.351 0.949 1.00 24.30 13 CYS A CA 16
ATOM 12256 C C . CYS A 1 13 ? 4.862 -1.556 1.958 1.00 14.43 13 CYS A C 16
ATOM 12257 O O . CYS A 1 13 ? 3.680 -1.289 1.739 1.00 74.55 13 CYS A O 16
ATOM 12264 N N . ILE A 1 14 ? 5.495 -1.179 3.064 1.00 60.20 14 ILE A N 16
ATOM 12265 C CA . ILE A 1 14 ? 4.822 -0.413 4.106 1.00 65.21 14 ILE A CA 16
ATOM 12266 C C . ILE A 1 14 ? 5.365 1.010 4.179 1.00 61.02 14 ILE A C 16
ATOM 12267 O O . ILE A 1 14 ? 6.553 1.259 3.975 1.00 44.12 14 ILE A O 16
ATOM 12283 N N . PRO A 1 15 ? 4.475 1.968 4.479 1.00 62.23 15 PRO A N 16
ATOM 12284 C CA . PRO A 1 15 ? 4.842 3.383 4.588 1.00 20.22 15 PRO A CA 16
ATOM 12285 C C . PRO A 1 15 ? 5.705 3.665 5.813 1.00 23.22 15 PRO A C 16
ATOM 12286 O O . PRO A 1 15 ? 5.205 3.733 6.935 1.00 70.20 15 PRO A O 16
ATOM 12297 N N . GLY A 1 16 ? 7.006 3.829 5.590 1.00 31.51 16 GLY A N 16
ATOM 12298 C CA . GLY A 1 16 ? 7.918 4.102 6.686 1.00 72.45 16 GLY A CA 16
ATOM 12299 C C . GLY A 1 16 ? 9.307 3.550 6.434 1.00 3.34 16 GLY A C 16
ATOM 12300 O O . GLY A 1 16 ? 10.306 4.214 6.717 1.00 74.44 16 GLY A O 16
ATOM 12304 N N . ILE A 1 17 ? 9.372 2.334 5.904 1.00 24.45 17 ILE A N 16
ATOM 12305 C CA . ILE A 1 17 ? 10.650 1.694 5.616 1.00 20.24 17 ILE A CA 16
ATOM 12306 C C . ILE A 1 17 ? 10.930 1.675 4.118 1.00 41.44 17 ILE A C 16
ATOM 12307 O O . ILE A 1 17 ? 12.083 1.733 3.690 1.00 23.42 17 ILE A O 16
ATOM 12323 N N . TYR A 1 18 ? 9.868 1.597 3.324 1.00 52.00 18 TYR A N 16
ATOM 12324 C CA . TYR A 1 18 ? 9.999 1.571 1.872 1.00 32.30 18 TYR A CA 16
ATOM 12325 C C . TYR A 1 18 ? 9.046 2.568 1.221 1.00 52.41 18 TYR A C 16
ATOM 12326 O O . TYR A 1 18 ? 7.831 2.373 1.219 1.00 62.10 18 TYR A O 16
ATOM 12344 N N . ASN A 1 19 ? 9.607 3.639 0.668 1.00 62.41 19 ASN A N 16
ATOM 12345 C CA . ASN A 1 19 ? 8.809 4.668 0.013 1.00 54.22 19 ASN A CA 16
ATOM 12346 C C . ASN A 1 19 ? 9.194 4.802 -1.457 1.00 73.04 19 ASN A C 16
ATOM 12347 O O . ASN A 1 19 ? 8.488 5.439 -2.240 1.00 3.13 19 ASN A O 16
ATOM 12358 N N . VAL A 1 20 ? 10.318 4.196 -1.827 1.00 11.14 20 VAL A N 16
ATOM 12359 C CA . VAL A 1 20 ? 10.797 4.246 -3.203 1.00 34.41 20 VAL A CA 16
ATOM 12360 C C . VAL A 1 20 ? 10.803 2.857 -3.833 1.00 11.32 20 VAL A C 16
ATOM 12361 O O . VAL A 1 20 ? 10.615 1.852 -3.147 1.00 63.44 20 VAL A O 16
ATOM 12374 N N . CYS A 1 21 ? 11.020 2.809 -5.143 1.00 24.02 21 CYS A N 16
ATOM 12375 C CA . CYS A 1 21 ? 11.052 1.544 -5.867 1.00 54.21 21 CYS A CA 16
ATOM 12376 C C . CYS A 1 21 ? 11.899 1.662 -7.131 1.00 32.11 21 CYS A C 16
ATOM 12377 O O . CYS A 1 21 ? 11.885 2.690 -7.807 1.00 53.44 21 CYS A O 16
ATOM 12384 N N . VAL A 1 22 ? 12.636 0.601 -7.443 1.00 70.24 22 VAL A N 16
ATOM 12385 C CA . VAL A 1 22 ? 13.489 0.584 -8.626 1.00 75.31 22 VAL A CA 16
ATOM 12386 C C . VAL A 1 22 ? 13.343 -0.728 -9.390 1.00 11.24 22 VAL A C 16
ATOM 12387 O O . VAL A 1 22 ? 13.274 -1.802 -8.792 1.00 34.31 22 VAL A O 16
ATOM 12400 N N . HIS A 1 23 ? 13.298 -0.633 -10.715 1.00 14.13 23 HIS A N 16
ATOM 12401 C CA . HIS A 1 23 ? 13.161 -1.813 -11.561 1.00 43.24 23 HIS A CA 16
ATOM 12402 C C . HIS A 1 23 ? 14.292 -1.881 -12.584 1.00 75.10 23 HIS A C 16
ATOM 12403 O O . HIS A 1 23 ? 14.402 -1.023 -13.460 1.00 1.10 23 HIS A O 16
ATOM 12417 N N . TYR A 1 24 ? 15.128 -2.906 -12.466 1.00 4.11 24 TYR A N 16
ATOM 12418 C CA . TYR A 1 24 ? 16.252 -3.084 -13.378 1.00 30.12 24 TYR A CA 16
ATOM 12419 C C . TYR A 1 24 ? 15.948 -4.164 -14.412 1.00 23.12 24 TYR A C 16
ATOM 12420 O O . TYR A 1 24 ? 15.783 -5.336 -14.073 1.00 73.23 24 TYR A O 16
ATOM 12438 N N . LYS A 1 25 ? 15.877 -3.760 -15.676 1.00 22.43 25 LYS A N 16
ATOM 12439 C CA . LYS A 1 25 ? 15.596 -4.691 -16.762 1.00 74.21 25 LYS A CA 16
ATOM 12440 C C . LYS A 1 25 ? 16.663 -4.599 -17.848 1.00 30.11 25 LYS A C 16
ATOM 12441 O O . LYS A 1 25 ? 16.811 -3.566 -18.500 1.00 1.52 25 LYS A O 16
ATOM 12460 N N . SER A 1 26 ? 17.403 -5.687 -18.038 1.00 2.34 26 SER A N 16
ATOM 12461 C CA . SER A 1 26 ? 18.458 -5.727 -19.043 1.00 64.32 26 SER A CA 16
ATOM 12462 C C . SER A 1 26 ? 18.384 -7.016 -19.857 1.00 0.31 26 SER A C 16
ATOM 12463 O O . SER A 1 26 ? 17.769 -7.994 -19.434 1.00 53.14 26 SER A O 16
ATOM 12471 N N . GLU A 1 27 ? 19.016 -7.007 -21.027 1.00 12.24 27 GLU A N 16
ATOM 12472 C CA . GLU A 1 27 ? 19.021 -8.174 -21.900 1.00 75.33 27 GLU A CA 16
ATOM 12473 C C . GLU A 1 27 ? 19.965 -9.248 -21.368 1.00 64.14 27 GLU A C 16
ATOM 12474 O O . GLU A 1 27 ? 19.920 -10.400 -21.801 1.00 51.33 27 GLU A O 16
ATOM 12486 N N . ASP A 1 28 ? 20.821 -8.862 -20.428 1.00 54.02 28 ASP A N 16
ATOM 12487 C CA . ASP A 1 28 ? 21.777 -9.791 -19.836 1.00 55.41 28 ASP A CA 16
ATOM 12488 C C . AS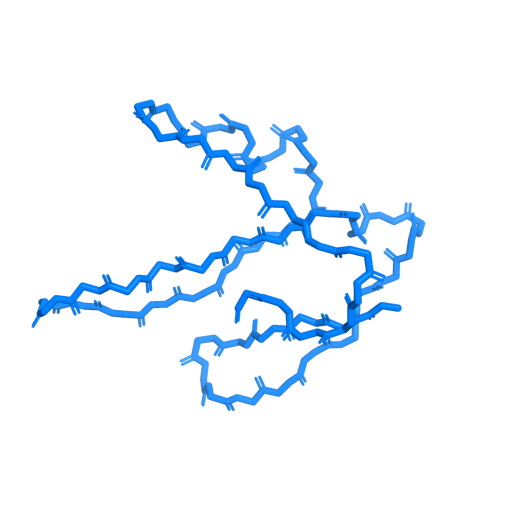P A 1 28 ? 21.319 -10.230 -18.449 1.00 21.22 28 ASP A C 16
ATOM 12489 O O . ASP A 1 28 ? 21.690 -11.303 -17.974 1.00 44.00 28 ASP A O 16
ATOM 12498 N N . GLU A 1 29 ? 20.512 -9.393 -17.804 1.00 62.12 29 GLU A N 16
ATOM 12499 C CA . GLU A 1 29 ? 20.006 -9.696 -16.470 1.00 44.55 29 GLU A CA 16
ATOM 12500 C C . GLU A 1 29 ? 18.763 -8.867 -16.159 1.00 60.34 29 GLU A C 16
ATOM 12501 O O . GLU A 1 29 ? 18.460 -7.900 -16.856 1.00 53.42 29 GLU A O 16
ATOM 12513 N N . GLU A 1 30 ? 18.048 -9.256 -15.108 1.00 72.14 30 GLU A N 16
ATOM 12514 C CA . GLU A 1 30 ? 16.837 -8.550 -14.706 1.00 72.51 30 GLU A CA 16
ATOM 12515 C C . GLU A 1 30 ? 16.535 -8.787 -13.229 1.00 11.50 30 GLU A C 16
ATOM 12516 O O . GLU A 1 30 ? 16.420 -9.928 -12.782 1.00 71.14 30 GLU A O 16
ATOM 12528 N N . TYR A 1 31 ? 16.408 -7.699 -12.476 1.00 64.43 31 TYR A N 16
ATOM 12529 C CA . TYR A 1 31 ? 16.123 -7.787 -11.049 1.00 50.11 31 TYR A CA 16
ATOM 12530 C C . TYR A 1 31 ? 15.468 -6.505 -10.545 1.00 10.32 31 TYR A C 16
ATOM 12531 O O . TYR A 1 31 ? 15.523 -5.465 -11.202 1.00 54.10 31 TYR A O 16
ATOM 12549 N N . LYS A 1 32 ? 14.848 -6.586 -9.372 1.00 64.22 32 LYS A N 16
ATOM 12550 C CA . LYS A 1 32 ? 14.184 -5.434 -8.776 1.00 15.22 32 LYS A CA 16
ATOM 12551 C C . LYS A 1 32 ? 14.449 -5.369 -7.275 1.00 42.32 32 LYS A C 16
ATOM 12552 O O . LYS A 1 32 ? 14.340 -6.373 -6.572 1.00 13.12 32 LYS A O 16
ATOM 12571 N N . SER A 1 33 ? 14.797 -4.181 -6.791 1.00 43.44 33 SER A N 16
ATOM 12572 C CA . SER A 1 33 ? 15.081 -3.986 -5.374 1.00 54.53 33 SER A CA 16
ATOM 12573 C C . SER A 1 33 ? 15.147 -2.500 -5.033 1.00 42.02 33 SER A C 16
ATOM 12574 O O . SER A 1 33 ? 15.609 -1.687 -5.834 1.00 44.03 33 SER A O 16
ATOM 12582 N N . CYS A 1 34 ? 14.682 -2.152 -3.838 1.00 21.51 34 CYS A N 16
ATOM 12583 C CA . CYS A 1 34 ? 14.687 -0.766 -3.388 1.00 42.34 34 CYS A CA 16
ATOM 12584 C C . CYS A 1 34 ? 14.085 -0.644 -1.992 1.00 33.43 34 CYS A C 16
ATOM 12585 O O . CYS A 1 34 ? 13.867 -1.644 -1.309 1.00 73.41 34 CYS A O 16
ATOM 12592 N N . GLY A 1 35 ? 13.817 0.589 -1.573 1.00 44.24 35 GLY A N 16
ATOM 12593 C CA . GLY A 1 35 ? 13.243 0.819 -0.261 1.00 14.22 35 GLY A CA 16
ATOM 12594 C C . GLY A 1 35 ? 13.239 2.286 0.121 1.00 15.03 35 GLY A C 16
ATOM 12595 O O . GLY A 1 35 ? 12.198 2.943 0.075 1.00 2.23 35 GLY A O 16
ATOM 12599 N N . ILE A 1 36 ? 14.403 2.800 0.501 1.00 4.11 36 ILE A N 16
ATOM 12600 C CA . ILE A 1 36 ? 14.529 4.198 0.893 1.00 3.34 36 ILE A CA 16
ATOM 12601 C C . ILE A 1 36 ? 15.298 4.996 -0.154 1.00 41.14 36 ILE A C 16
ATOM 12602 O O . ILE A 1 36 ? 16.288 4.519 -0.708 1.00 23.02 36 ILE A O 16
ATOM 12618 N N . GLN A 1 37 ? 14.836 6.214 -0.420 1.00 32.43 37 GLN A N 16
ATOM 12619 C CA . GLN A 1 37 ? 15.481 7.078 -1.400 1.00 43.35 37 GLN A CA 16
ATOM 12620 C C . GLN A 1 37 ? 16.977 7.193 -1.124 1.00 53.41 37 GLN A C 16
ATOM 12621 O O . GLN A 1 37 ? 17.769 7.428 -2.036 1.00 1.23 37 GLN A O 16
ATOM 12635 N N . GLU A 1 38 ? 17.355 7.027 0.140 1.00 74.15 38 GLU A N 16
ATOM 12636 C CA . GLU A 1 38 ? 18.755 7.114 0.535 1.00 65.41 38 GLU A CA 16
ATOM 12637 C C . GLU A 1 38 ? 19.554 5.942 -0.030 1.00 51.54 38 GLU A C 16
ATOM 12638 O O . GLU A 1 38 ? 20.698 6.105 -0.453 1.00 0.10 38 GLU A O 16
ATOM 12650 N N . GLU A 1 39 ? 18.941 4.763 -0.033 1.00 62.33 39 GLU A N 16
ATOM 12651 C CA . GLU A 1 39 ? 19.595 3.564 -0.545 1.00 45.21 39 GLU A CA 16
ATOM 12652 C C . GLU A 1 39 ? 19.401 3.440 -2.054 1.00 3.44 39 GLU A C 16
ATOM 12653 O O . GLU A 1 39 ? 20.215 2.830 -2.748 1.00 32.23 39 GLU A O 16
ATOM 12665 N N . CYS A 1 40 ? 18.318 4.024 -2.554 1.00 75.45 40 CYS A N 16
ATOM 12666 C CA . CYS A 1 40 ? 18.014 3.979 -3.980 1.00 30.13 40 CYS A CA 16
ATOM 12667 C C . CYS A 1 40 ? 18.819 5.029 -4.740 1.00 74.04 40 CYS A C 16
ATOM 12668 O O . CYS A 1 40 ? 19.219 4.810 -5.883 1.00 23.11 40 CYS A O 16
ATOM 12675 N N . GLU A 1 41 ? 19.051 6.169 -4.097 1.00 54.13 41 GLU A N 16
ATOM 12676 C CA . GLU A 1 41 ? 19.807 7.253 -4.714 1.00 33.12 41 GLU A CA 16
ATOM 12677 C C . GLU A 1 41 ? 21.289 6.902 -4.800 1.00 23.33 41 GLU A C 16
ATOM 12678 O O . GLU A 1 41 ? 22.047 7.535 -5.535 1.00 55.03 41 GLU A O 16
ATOM 12690 N N . ASP A 1 42 ? 21.696 5.889 -4.042 1.00 70.13 42 ASP A N 16
ATOM 12691 C CA . ASP A 1 42 ? 23.087 5.452 -4.032 1.00 43.33 42 ASP A CA 16
ATOM 12692 C C . ASP A 1 42 ? 23.588 5.200 -5.451 1.00 72.31 42 ASP A C 16
ATOM 12693 O O . ASP A 1 42 ? 24.776 5.344 -5.735 1.00 64.13 42 ASP A O 16
ATOM 12702 N N . ALA A 1 43 ? 22.673 4.821 -6.337 1.00 53.23 43 ALA A N 16
ATOM 12703 C CA . ALA A 1 43 ? 23.021 4.549 -7.726 1.00 50.44 43 ALA A CA 16
ATOM 12704 C C . ALA A 1 43 ? 23.372 5.836 -8.466 1.00 75.12 43 ALA A C 16
ATOM 12705 O O . ALA A 1 43 ? 22.534 6.410 -9.162 1.00 22.04 43 ALA A O 16
ATOM 12712 N N . GLU A 1 44 ? 24.614 6.283 -8.311 1.00 32.03 44 GLU A N 16
ATOM 12713 C CA . GLU A 1 44 ? 25.073 7.503 -8.964 1.00 1.23 44 GLU A CA 16
ATOM 12714 C C . GLU A 1 44 ? 25.042 7.352 -10.482 1.00 4.51 44 GLU A C 16
ATOM 12715 O O . GLU A 1 44 ? 25.509 6.353 -11.027 1.00 5.40 44 GLU A O 16
ATOM 12727 N N . GLY A 1 45 ? 24.488 8.353 -11.159 1.00 52.32 45 GLY A N 16
ATOM 12728 C CA . GLY A 1 45 ? 24.405 8.313 -12.607 1.00 42.05 45 GLY A CA 16
ATOM 12729 C C . GLY A 1 45 ? 23.011 7.977 -13.100 1.00 4.24 45 GLY A C 16
ATOM 12730 O O . GLY A 1 45 ? 22.559 8.508 -14.114 1.00 3.05 45 GLY A O 16
ATOM 12734 N N . ALA A 1 46 ? 22.329 7.092 -12.381 1.00 21.32 46 ALA A N 16
ATOM 12735 C CA . ALA A 1 46 ? 20.979 6.686 -12.750 1.00 73.10 46 ALA A CA 16
ATOM 12736 C C . ALA A 1 46 ? 19.935 7.466 -11.957 1.00 61.44 46 ALA A C 16
ATOM 12737 O O . ALA A 1 46 ? 20.227 8.007 -10.890 1.00 71.13 46 ALA A O 16
ATOM 12744 N N . THR A 1 47 ? 18.716 7.520 -12.486 1.00 4.22 47 THR A N 16
ATOM 12745 C CA . THR A 1 47 ? 17.630 8.235 -11.829 1.00 12.33 47 THR A CA 16
ATOM 12746 C C . THR A 1 47 ? 16.611 7.266 -11.240 1.00 13.51 47 THR A C 16
ATOM 12747 O O . THR A 1 47 ? 16.179 6.325 -11.904 1.00 74.54 47 THR A O 16
ATOM 12758 N N . VAL A 1 48 ? 16.229 7.504 -9.989 1.00 24.12 48 VAL A N 16
ATOM 12759 C CA . VAL A 1 48 ? 15.259 6.653 -9.311 1.00 31.22 48 VAL A CA 16
ATOM 12760 C C . VAL A 1 48 ? 13.886 7.315 -9.262 1.00 65.24 48 VAL A C 16
ATOM 12761 O O . VAL A 1 48 ? 13.721 8.385 -8.675 1.00 25.10 48 VAL A O 16
ATOM 12774 N N . LEU A 1 49 ? 12.904 6.672 -9.883 1.00 74.01 49 LEU A N 16
ATOM 12775 C CA . LEU A 1 49 ? 11.543 7.198 -9.911 1.00 21.22 49 LEU A CA 16
ATOM 12776 C C . LEU A 1 49 ? 10.541 6.141 -9.456 1.00 45.05 49 LEU A C 16
ATOM 12777 O O . LEU A 1 49 ? 10.597 4.990 -9.891 1.00 1.12 49 LEU A O 16
ATOM 12793 N N . CYS A 1 50 ? 9.624 6.540 -8.581 1.00 65.24 50 CYS A N 16
ATOM 12794 C CA . CYS A 1 50 ? 8.608 5.629 -8.069 1.00 24.41 50 CYS A CA 16
ATOM 12795 C C . CYS A 1 50 ? 7.208 6.184 -8.310 1.00 51.32 50 CYS A C 16
ATOM 12796 O O . CYS A 1 50 ? 7.000 7.398 -8.307 1.00 44.11 50 CYS A O 16
ATOM 12803 N N . CYS A 1 51 ? 6.250 5.288 -8.519 1.00 35.21 51 CYS A N 16
ATOM 12804 C CA . CYS A 1 51 ? 4.869 5.686 -8.762 1.00 55.51 51 CYS A CA 16
ATOM 12805 C C . CYS A 1 51 ? 4.029 5.539 -7.496 1.00 51.24 51 CYS A C 16
ATOM 12806 O O . CYS A 1 51 ? 4.296 4.697 -6.639 1.00 33.10 51 CYS A O 16
ATOM 12813 N N . PRO A 1 52 ? 2.989 6.378 -7.376 1.00 31.45 52 PRO A N 16
ATOM 12814 C CA . PRO A 1 52 ? 2.088 6.360 -6.219 1.00 3.10 52 PRO A CA 16
ATOM 12815 C C . PRO A 1 52 ? 1.212 5.112 -6.185 1.00 43.51 52 PRO A C 16
ATOM 12816 O O . PRO A 1 52 ? 0.509 4.864 -5.206 1.00 62.35 52 PRO A O 16
ATOM 12827 N N . GLU A 1 53 ? 1.261 4.332 -7.260 1.00 33.41 53 GLU A N 16
ATOM 12828 C CA . GLU A 1 53 ? 0.470 3.110 -7.352 1.00 22.33 53 GLU A CA 16
ATOM 12829 C C . GLU A 1 53 ? 1.247 1.917 -6.801 1.00 73.24 53 GLU A C 16
ATOM 12830 O O . GLU A 1 53 ? 2.372 2.062 -6.324 1.00 64.14 53 GLU A O 16
ATOM 12842 N N . ASP A 1 54 ? 0.637 0.739 -6.871 1.00 32.32 54 ASP A N 16
ATOM 12843 C CA . ASP A 1 54 ? 1.270 -0.480 -6.380 1.00 71.14 54 ASP A CA 16
ATOM 12844 C C . ASP A 1 54 ? 1.892 -1.269 -7.528 1.00 70.03 54 ASP A C 16
ATOM 12845 O O . ASP A 1 54 ? 1.350 -1.310 -8.633 1.00 53.35 54 ASP A O 16
ATOM 12854 N N . LEU A 1 55 ? 3.033 -1.894 -7.260 1.00 2.33 55 LEU A N 16
ATOM 12855 C CA . LEU A 1 55 ? 3.731 -2.681 -8.270 1.00 74.25 55 LEU A CA 16
ATOM 12856 C C . LEU A 1 55 ? 4.078 -1.825 -9.484 1.00 3.32 55 LEU A C 16
ATOM 12857 O O . LEU A 1 55 ? 3.626 -2.093 -10.597 1.00 71.41 55 LEU A O 16
ATOM 12873 N N . CYS A 1 56 ? 4.886 -0.794 -9.262 1.00 5.44 56 CYS A N 16
ATOM 12874 C CA . CYS A 1 56 ? 5.297 0.102 -10.336 1.00 43.01 56 CYS A CA 16
ATOM 12875 C C . CYS A 1 56 ? 6.695 -0.252 -10.835 1.00 62.40 56 CYS A C 16
ATOM 12876 O O . CYS A 1 56 ? 7.081 0.114 -11.944 1.00 73.13 56 CYS A O 16
ATOM 12883 N N . ASN A 1 57 ? 7.449 -0.968 -10.007 1.00 3.02 57 ASN A N 16
ATOM 12884 C CA . ASN A 1 57 ? 8.804 -1.372 -10.363 1.00 65.03 57 ASN A CA 16
ATOM 12885 C C . ASN A 1 57 ? 8.857 -2.858 -10.703 1.00 63.43 57 ASN A C 16
ATOM 12886 O O . ASN A 1 57 ? 7.914 -3.409 -11.271 1.00 0.03 57 ASN A O 16
ATOM 12897 N N . LEU A 1 1 ? 1.520 -0.582 0.275 1.00 14.23 1 LEU A N 17
ATOM 12898 C CA . LEU A 1 1 ? 1.991 -0.598 -1.105 1.00 24.20 1 LEU A CA 17
ATOM 12899 C C . LEU A 1 1 ? 2.638 -1.937 -1.443 1.00 64.44 1 LEU A C 17
ATOM 12900 O O . LEU A 1 1 ? 2.883 -2.759 -0.561 1.00 24.13 1 LEU A O 17
ATOM 12916 N N . GLN A 1 2 ? 2.914 -2.148 -2.726 1.00 70.14 2 GLN A N 17
ATOM 12917 C CA . GLN A 1 2 ? 3.534 -3.387 -3.180 1.00 62.25 2 GLN A CA 17
ATOM 12918 C C . GLN A 1 2 ? 4.692 -3.100 -4.131 1.00 30.02 2 GLN A C 17
ATOM 12919 O O . GLN A 1 2 ? 4.692 -2.094 -4.840 1.00 53.34 2 GLN A O 17
ATOM 12933 N N . CYS A 1 3 ? 5.678 -3.990 -4.139 1.00 65.25 3 CYS A N 17
ATOM 12934 C CA . CYS A 1 3 ? 6.844 -3.833 -5.002 1.00 15.14 3 CYS A CA 17
ATOM 12935 C C . CYS A 1 3 ? 7.210 -5.156 -5.667 1.00 62.24 3 CYS A C 17
ATOM 12936 O O . CYS A 1 3 ? 7.086 -6.221 -5.064 1.00 64.34 3 CYS A O 17
ATOM 12943 N N . ASN A 1 4 ? 7.662 -5.079 -6.915 1.00 22.31 4 ASN A N 17
ATOM 12944 C CA . ASN A 1 4 ? 8.047 -6.270 -7.663 1.00 72.53 4 ASN A CA 17
ATOM 12945 C C . ASN A 1 4 ? 9.407 -6.786 -7.203 1.00 70.32 4 ASN A C 17
ATOM 12946 O O . ASN A 1 4 ? 10.224 -6.032 -6.674 1.00 15.24 4 ASN A O 17
ATOM 12957 N N . THR A 1 5 ? 9.645 -8.078 -7.410 1.00 33.04 5 THR A N 17
ATOM 12958 C CA . THR A 1 5 ? 10.905 -8.696 -7.016 1.00 52.42 5 THR A CA 17
ATOM 12959 C C . THR A 1 5 ? 11.626 -9.288 -8.221 1.00 63.50 5 THR A C 17
ATOM 12960 O O . THR A 1 5 ? 11.042 -9.441 -9.294 1.00 73.34 5 THR A O 17
ATOM 12971 N N . LEU A 1 6 ? 12.899 -9.622 -8.037 1.00 41.43 6 LEU A N 17
ATOM 12972 C CA . LEU A 1 6 ? 13.701 -10.199 -9.110 1.00 62.32 6 LEU A CA 17
ATOM 12973 C C . LEU A 1 6 ? 13.188 -11.585 -9.488 1.00 72.03 6 LEU A C 17
ATOM 12974 O O . LEU A 1 6 ? 13.409 -12.057 -10.604 1.00 14.41 6 LEU A O 17
ATOM 12990 N N . ASP A 1 7 ? 12.501 -12.231 -8.553 1.00 35.01 7 ASP A N 17
ATOM 12991 C CA . ASP A 1 7 ? 11.952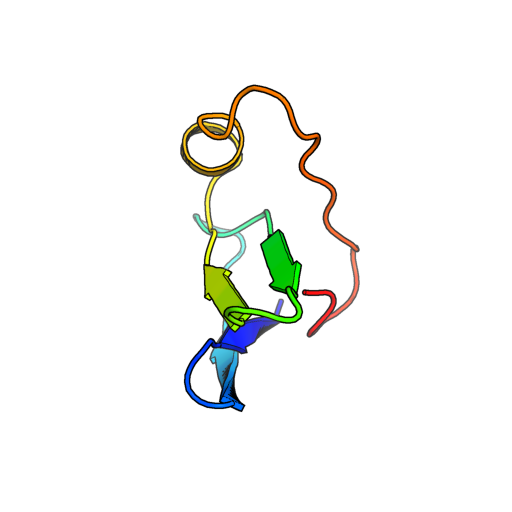 -13.562 -8.789 1.00 3.42 7 ASP A CA 17
ATOM 12992 C C . ASP A 1 7 ? 10.696 -13.487 -9.650 1.00 53.35 7 ASP A C 17
ATOM 12993 O O . ASP A 1 7 ? 10.132 -14.511 -10.035 1.00 2.44 7 ASP A O 17
ATOM 13002 N N . GLY A 1 8 ? 10.261 -12.266 -9.950 1.00 21.23 8 GLY A N 17
ATOM 13003 C CA . GLY A 1 8 ? 9.073 -12.080 -10.763 1.00 25.24 8 GLY A CA 17
ATOM 13004 C C . GLY A 1 8 ? 7.806 -12.021 -9.933 1.00 3.01 8 GLY A C 17
ATOM 13005 O O . GLY A 1 8 ? 6.721 -11.782 -10.460 1.00 40.35 8 GLY A O 17
ATOM 13009 N N . GLY A 1 9 ? 7.944 -12.241 -8.629 1.00 34.42 9 GLY A N 17
ATOM 13010 C CA . GLY A 1 9 ? 6.792 -12.209 -7.746 1.00 24.32 9 GLY A CA 17
ATOM 13011 C C . GLY A 1 9 ? 6.529 -10.825 -7.187 1.00 31.23 9 GLY A C 17
ATOM 13012 O O . GLY A 1 9 ? 7.261 -9.879 -7.479 1.00 53.11 9 GLY A O 17
ATOM 13016 N N . THR A 1 10 ? 5.479 -10.704 -6.380 1.00 73.34 10 THR A N 17
ATOM 13017 C CA . THR A 1 10 ? 5.118 -9.426 -5.781 1.00 43.54 10 THR A CA 17
ATOM 13018 C C . THR A 1 10 ? 5.301 -9.456 -4.268 1.00 64.04 10 THR A C 17
ATOM 13019 O O . THR A 1 10 ? 5.070 -10.480 -3.627 1.00 70.41 10 THR A O 17
ATOM 13030 N N . GLU A 1 11 ? 5.718 -8.326 -3.704 1.00 75.53 11 GLU A N 17
ATOM 13031 C CA . GLU A 1 11 ? 5.931 -8.226 -2.265 1.00 44.44 11 GLU A CA 17
ATOM 13032 C C . GLU A 1 11 ? 5.201 -7.016 -1.690 1.00 53.43 11 GLU A C 17
ATOM 13033 O O . GLU A 1 11 ? 5.070 -5.986 -2.351 1.00 1.44 11 GLU A O 17
ATOM 13045 N N . GLU A 1 12 ? 4.726 -7.150 -0.456 1.00 3.13 12 GLU A N 17
ATOM 13046 C CA . GLU A 1 12 ? 4.008 -6.068 0.208 1.00 74.34 12 GLU A CA 17
ATOM 13047 C C . GLU A 1 12 ? 4.972 -5.151 0.953 1.00 25.04 12 GLU A C 17
ATOM 13048 O O . GLU A 1 12 ? 5.548 -5.534 1.972 1.00 4.44 12 GLU A O 17
ATOM 13060 N N . CYS A 1 13 ? 5.144 -3.938 0.438 1.00 65.40 13 CYS A N 17
ATOM 13061 C CA . CYS A 1 13 ? 6.040 -2.966 1.053 1.00 54.44 13 CYS A CA 17
ATOM 13062 C C . CYS A 1 13 ? 5.283 -2.074 2.033 1.00 22.13 13 CYS A C 17
ATOM 13063 O O . CYS A 1 13 ? 4.450 -1.261 1.633 1.00 51.23 13 CYS A O 17
ATOM 13070 N N . ILE A 1 14 ? 5.580 -2.233 3.319 1.00 70.14 14 ILE A N 17
ATOM 13071 C CA . ILE A 1 14 ? 4.929 -1.442 4.356 1.00 65.22 14 ILE A CA 17
ATOM 13072 C C . ILE A 1 14 ? 5.378 0.014 4.299 1.00 51.20 14 ILE A C 17
ATOM 13073 O O . ILE A 1 14 ? 6.535 0.323 4.013 1.00 72.34 14 ILE A O 17
ATOM 13089 N N . PRO A 1 15 ? 4.442 0.933 4.580 1.00 72.11 15 PRO A N 17
ATOM 13090 C CA . PRO A 1 15 ? 4.717 2.373 4.570 1.00 64.42 15 PRO A CA 17
ATOM 13091 C C . PRO A 1 15 ? 5.621 2.798 5.722 1.00 14.03 15 PRO A C 17
ATOM 13092 O O . PRO A 1 15 ? 5.667 2.142 6.762 1.00 2.00 15 PRO A O 17
ATOM 13103 N N . GLY A 1 16 ? 6.337 3.901 5.531 1.00 43.54 16 GLY A N 17
ATOM 13104 C CA . GLY A 1 16 ? 7.229 4.395 6.563 1.00 3.43 16 GLY A CA 17
ATOM 13105 C C . GLY A 1 16 ? 8.681 4.056 6.287 1.00 55.23 16 GLY A C 17
ATOM 13106 O O . GLY A 1 16 ? 9.549 4.927 6.340 1.00 43.34 16 GLY A O 17
ATOM 13110 N N . ILE A 1 17 ? 8.944 2.788 5.993 1.00 63.42 17 ILE A N 17
ATOM 13111 C CA . ILE A 1 17 ? 10.301 2.336 5.708 1.00 55.02 17 ILE A CA 17
ATOM 13112 C C . ILE A 1 17 ? 10.642 2.518 4.233 1.00 71.43 17 ILE A C 17
ATOM 13113 O O . ILE A 1 17 ? 11.467 3.359 3.875 1.00 72.44 17 ILE A O 17
ATOM 13129 N N . TYR A 1 18 ? 10.001 1.725 3.381 1.00 12.11 18 TYR A N 17
ATOM 13130 C CA . TYR A 1 18 ? 10.237 1.798 1.944 1.00 34.30 18 TYR A CA 17
ATOM 13131 C C . TYR A 1 18 ? 9.260 2.763 1.280 1.00 75.13 18 TYR A C 17
ATOM 13132 O O . TYR A 1 18 ? 8.047 2.560 1.318 1.00 72.14 18 TYR A O 17
ATOM 13150 N N . ASN A 1 19 ? 9.798 3.814 0.670 1.00 4.15 19 ASN A N 17
ATOM 13151 C CA . ASN A 1 19 ? 8.975 4.812 -0.003 1.00 65.02 19 ASN A CA 17
ATOM 13152 C C . ASN A 1 19 ? 9.337 4.907 -1.482 1.00 44.02 19 ASN A C 17
ATOM 13153 O O . ASN A 1 19 ? 8.625 5.533 -2.268 1.00 23.42 19 ASN A O 17
ATOM 13164 N N . VAL A 1 20 ? 10.449 4.281 -1.855 1.00 42.22 20 VAL A N 17
ATOM 13165 C CA . VAL A 1 20 ? 10.905 4.293 -3.240 1.00 5.20 20 VAL A CA 17
ATOM 13166 C C . VAL A 1 20 ? 10.889 2.890 -3.836 1.00 45.11 20 VAL A C 17
ATOM 13167 O O . VAL A 1 20 ? 10.617 1.911 -3.141 1.00 12.24 20 VAL A O 17
ATOM 13180 N N . CYS A 1 21 ? 11.184 2.799 -5.129 1.00 11.14 21 CYS A N 17
ATOM 13181 C CA . CYS A 1 21 ? 11.204 1.516 -5.820 1.00 71.13 21 CYS A CA 17
ATOM 13182 C C . CYS A 1 21 ? 12.010 1.607 -7.113 1.00 3.04 21 CYS A C 17
ATOM 13183 O O . CYS A 1 21 ? 11.921 2.593 -7.844 1.00 64.05 21 CYS A O 17
ATOM 13190 N N . VAL A 1 22 ? 12.797 0.571 -7.387 1.00 1.40 22 VAL A N 17
ATOM 13191 C CA . VAL A 1 22 ? 13.618 0.533 -8.591 1.00 44.11 22 VAL A CA 17
ATOM 13192 C C . VAL A 1 22 ? 13.440 -0.785 -9.336 1.00 40.13 22 VAL A C 17
ATOM 13193 O O . VAL A 1 22 ? 13.359 -1.850 -8.724 1.00 75.54 22 VAL A O 17
ATOM 13206 N N . HIS A 1 23 ? 13.381 -0.706 -10.662 1.00 15.42 23 HIS A N 17
ATOM 13207 C CA . HIS A 1 23 ? 13.213 -1.893 -11.492 1.00 72.10 23 HIS A CA 17
ATOM 13208 C C . HIS A 1 23 ? 14.320 -1.986 -12.538 1.00 10.33 23 HIS A C 17
ATOM 13209 O O . HIS A 1 23 ? 14.384 -1.175 -13.462 1.00 74.02 23 HIS A O 17
ATOM 13223 N N . TYR A 1 24 ? 15.190 -2.978 -12.385 1.00 1.45 24 TYR A N 17
ATOM 13224 C CA . TYR A 1 24 ? 16.297 -3.174 -13.314 1.00 15.04 24 TYR A CA 17
ATOM 13225 C C . TYR A 1 24 ? 16.000 -4.316 -14.281 1.00 31.15 24 TYR A C 17
ATOM 13226 O O . TYR A 1 24 ? 15.869 -5.471 -13.875 1.00 34.21 24 TYR A O 17
ATOM 13244 N N . LYS A 1 25 ? 15.896 -3.985 -15.563 1.00 52.20 25 LYS A N 17
ATOM 13245 C CA . LYS A 1 25 ? 15.617 -4.981 -16.591 1.00 13.41 25 LYS A CA 17
ATOM 13246 C C . LYS A 1 25 ? 16.638 -4.898 -17.720 1.00 44.34 25 LYS A C 17
ATOM 13247 O O . LYS A 1 25 ? 16.714 -3.895 -18.430 1.00 15.52 25 LYS A O 17
ATOM 13266 N N . SER A 1 26 ? 17.422 -5.959 -17.882 1.00 42.04 26 SER A N 17
ATOM 13267 C CA . SER A 1 26 ? 18.441 -6.005 -18.925 1.00 0.23 26 SER A CA 17
ATOM 13268 C C . SER A 1 26 ? 18.396 -7.335 -19.670 1.00 25.43 26 SER A C 17
ATOM 13269 O O . SER A 1 26 ? 17.844 -8.317 -19.175 1.00 75.10 26 SER A O 17
ATOM 13277 N N . GLU A 1 27 ? 18.983 -7.359 -20.862 1.00 42.44 27 GLU A N 17
ATOM 13278 C CA . GLU A 1 27 ? 19.010 -8.568 -21.677 1.00 33.15 27 GLU A CA 17
ATOM 13279 C C . GLU A 1 27 ? 20.021 -9.571 -21.129 1.00 5.44 27 GLU A C 17
ATOM 13280 O O . GLU A 1 27 ? 20.011 -10.745 -21.499 1.00 12.33 27 GLU A O 17
ATOM 13292 N N . ASP A 1 28 ? 20.894 -9.098 -20.246 1.00 23.44 28 ASP A N 17
ATOM 13293 C CA . ASP A 1 28 ? 21.913 -9.952 -19.646 1.00 30.34 28 ASP A CA 17
ATOM 13294 C C . ASP A 1 28 ? 21.526 -10.343 -18.223 1.00 14.43 28 ASP A C 17
ATOM 13295 O O . ASP A 1 28 ? 21.962 -11.373 -17.712 1.00 23.25 28 ASP A O 17
ATOM 13304 N N . GLU A 1 29 ? 20.704 -9.511 -17.589 1.00 25.00 29 GLU A N 17
ATOM 13305 C CA . GLU A 1 29 ? 20.261 -9.769 -16.224 1.00 74.22 29 GLU A CA 17
ATOM 13306 C C . GLU A 1 29 ? 18.992 -8.983 -15.907 1.00 32.12 29 GLU A C 17
ATOM 13307 O O . GLU A 1 29 ? 18.621 -8.064 -16.636 1.00 10.32 29 GLU A O 17
ATOM 13319 N N . GLU A 1 30 ? 18.331 -9.353 -14.814 1.00 42.01 30 GLU A N 17
ATOM 13320 C CA . GLU A 1 30 ? 17.103 -8.683 -14.401 1.00 64.42 30 GLU A CA 17
ATOM 13321 C C . GLU A 1 30 ? 16.865 -8.858 -12.904 1.00 62.51 30 GLU A C 17
ATOM 13322 O O . GLU A 1 30 ? 16.819 -9.980 -12.399 1.00 34.31 30 GLU A O 17
ATOM 13334 N N . TYR A 1 31 ? 16.716 -7.742 -12.201 1.00 11.25 31 TYR A N 17
ATOM 13335 C CA . TYR A 1 31 ? 16.486 -7.770 -10.761 1.00 73.40 31 TYR A CA 17
ATOM 13336 C C . TYR A 1 31 ? 15.792 -6.494 -10.295 1.00 22.03 31 TYR A C 17
ATOM 13337 O O . TYR A 1 31 ? 15.779 -5.486 -11.001 1.00 44.05 31 TYR A O 17
ATOM 13355 N N . LYS A 1 32 ? 15.216 -6.545 -9.098 1.00 43.24 32 LYS A N 17
ATOM 13356 C CA . LYS A 1 32 ? 14.522 -5.394 -8.534 1.00 13.14 32 LYS A CA 17
ATOM 13357 C C . LYS A 1 32 ? 14.815 -5.259 -7.043 1.00 35.53 32 LYS A C 17
ATOM 13358 O O . LYS A 1 32 ? 14.771 -6.241 -6.301 1.00 13.10 32 LYS A O 17
ATOM 13377 N N . SER A 1 33 ? 15.112 -4.038 -6.610 1.00 73.23 33 SER A N 17
ATOM 13378 C CA . SER A 1 33 ? 15.414 -3.776 -5.208 1.00 31.30 33 SER A CA 17
ATOM 13379 C C . SER A 1 33 ? 15.400 -2.278 -4.920 1.00 22.10 33 SER A C 17
ATOM 13380 O O . SER A 1 33 ? 15.723 -1.464 -5.786 1.00 73.42 33 SER A O 17
ATOM 13388 N N . CYS A 1 34 ? 15.024 -1.921 -3.697 1.00 4.44 34 CYS A N 17
ATOM 13389 C CA . CYS A 1 34 ? 14.967 -0.521 -3.292 1.00 23.31 34 CYS A CA 17
ATOM 13390 C C . CYS A 1 34 ? 14.499 -0.392 -1.845 1.00 61.12 34 CYS A C 17
ATOM 13391 O O . CYS A 1 34 ? 14.410 -1.382 -1.120 1.00 0.43 34 CYS A O 17
ATOM 13398 N N . GLY A 1 35 ? 14.201 0.836 -1.433 1.00 13.41 35 GLY A N 17
ATOM 13399 C CA . GLY A 1 35 ? 13.745 1.073 -0.075 1.00 43.15 35 GLY A CA 17
ATOM 13400 C C . GLY A 1 35 ? 13.477 2.540 0.199 1.00 63.43 35 GLY A C 17
ATOM 13401 O O . GLY A 1 35 ? 12.342 3.002 0.083 1.00 32.25 35 GLY A O 17
ATOM 13405 N N . ILE A 1 36 ? 14.524 3.272 0.564 1.00 53.41 36 ILE A N 17
ATOM 13406 C CA . ILE A 1 36 ? 14.395 4.695 0.856 1.00 62.41 36 ILE A CA 17
ATOM 13407 C C . ILE A 1 36 ? 15.106 5.538 -0.197 1.00 13.40 36 ILE A C 17
ATOM 13408 O O . ILE A 1 36 ? 16.008 5.060 -0.884 1.00 10.04 36 ILE A O 17
ATOM 13424 N N . GLN A 1 37 ? 14.693 6.796 -0.317 1.00 2.25 37 GLN A N 17
ATOM 13425 C CA . GLN A 1 37 ? 15.292 7.707 -1.285 1.00 55.12 37 GLN A CA 17
ATOM 13426 C C . GLN A 1 37 ? 16.806 7.765 -1.115 1.00 60.40 37 GLN A C 17
ATOM 13427 O O . GLN A 1 37 ? 17.539 7.999 -2.075 1.00 51.12 37 GLN A O 17
ATOM 13441 N N . GLU A 1 38 ? 17.267 7.549 0.113 1.00 3.31 38 GLU A N 17
ATOM 13442 C CA . GLU A 1 38 ? 18.695 7.578 0.408 1.00 0.20 38 GLU A CA 17
ATOM 13443 C C . GLU A 1 38 ? 19.378 6.304 -0.082 1.00 13.31 38 GLU A C 17
ATOM 13444 O O . GLU A 1 38 ? 20.558 6.316 -0.430 1.00 32.51 38 GLU A O 17
ATOM 13456 N N . GLU A 1 39 ? 18.626 5.208 -0.105 1.00 12.21 39 GLU A N 17
ATOM 13457 C CA . GLU A 1 39 ? 19.159 3.926 -0.550 1.00 51.35 39 GLU A CA 17
ATOM 13458 C C . GLU A 1 39 ? 19.060 3.793 -2.067 1.00 54.44 39 GLU A C 17
ATOM 13459 O O . GLU A 1 39 ? 19.934 3.212 -2.710 1.00 24.32 39 GLU A O 17
ATOM 13471 N N . CYS A 1 40 ? 17.987 4.336 -2.634 1.00 2.40 40 CYS A N 17
ATOM 13472 C CA . CYS A 1 40 ? 17.771 4.279 -4.075 1.00 30.24 40 CYS A CA 17
ATOM 13473 C C . CYS A 1 40 ? 18.663 5.283 -4.799 1.00 70.31 40 CYS A C 17
ATOM 13474 O O . CYS A 1 40 ? 19.148 5.016 -5.898 1.00 41.31 40 CYS A O 17
ATOM 13481 N N . GLU A 1 41 ? 18.874 6.437 -4.174 1.00 41.15 41 GLU A N 17
ATOM 13482 C CA . GLU A 1 41 ? 19.707 7.481 -4.760 1.00 62.33 41 GLU A CA 17
ATOM 13483 C C . GLU A 1 41 ? 21.144 6.997 -4.932 1.00 42.14 41 GLU A C 17
ATOM 13484 O O . GLU A 1 41 ? 21.888 7.512 -5.767 1.00 40.33 41 GLU A O 17
ATOM 13496 N N . ASP A 1 42 ? 21.528 6.005 -4.137 1.00 15.05 42 ASP A N 17
ATOM 13497 C CA . ASP A 1 42 ? 22.875 5.451 -4.200 1.00 71.32 42 ASP A CA 17
ATOM 13498 C C . ASP A 1 42 ? 23.236 5.064 -5.631 1.00 22.42 42 ASP A C 17
ATOM 13499 O O . ASP A 1 42 ? 24.403 5.109 -6.021 1.00 35.43 42 ASP A O 17
ATOM 13508 N N . ALA A 1 43 ? 22.228 4.682 -6.408 1.00 13.50 43 ALA A N 17
ATOM 13509 C CA . ALA A 1 43 ? 22.439 4.288 -7.795 1.00 40.43 43 ALA A CA 17
ATOM 13510 C C . ALA A 1 43 ? 22.860 5.481 -8.647 1.00 1.32 43 ALA A C 17
ATOM 13511 O O . ALA A 1 43 ? 22.023 6.146 -9.256 1.00 41.13 43 ALA A O 17
ATOM 13518 N N . GLU A 1 44 ? 24.162 5.747 -8.683 1.00 23.51 44 GLU A N 17
ATOM 13519 C CA . GLU A 1 44 ? 24.693 6.861 -9.459 1.00 51.11 44 GLU A CA 17
ATOM 13520 C C . GLU A 1 44 ? 24.551 6.599 -10.956 1.00 34.54 44 GLU A C 17
ATOM 13521 O O . GLU A 1 44 ? 24.620 5.456 -11.406 1.00 32.33 44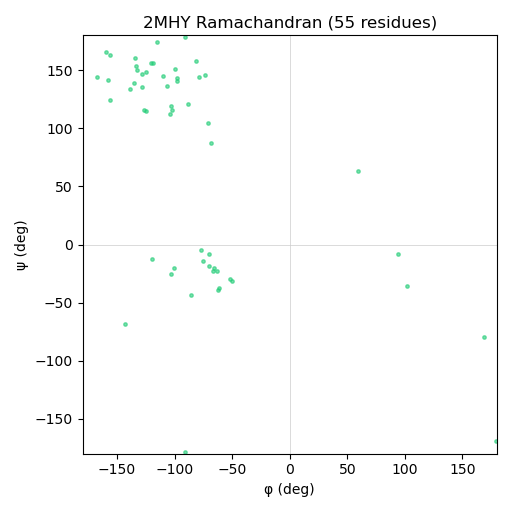 GLU A O 17
ATOM 13533 N N . GLY A 1 45 ? 24.350 7.667 -11.722 1.00 25.23 45 GLY A N 17
ATOM 13534 C CA . GLY A 1 45 ? 24.201 7.531 -13.159 1.00 13.52 45 GLY A CA 17
ATOM 13535 C C . GLY A 1 45 ? 22.769 7.733 -13.614 1.00 31.10 45 GLY A C 17
ATOM 13536 O O . GLY A 1 45 ? 22.417 8.795 -14.127 1.00 63.54 45 GLY A O 17
ATOM 13540 N N . ALA A 1 46 ? 21.941 6.710 -13.427 1.00 52.30 46 ALA A N 17
ATOM 13541 C CA . ALA A 1 46 ? 20.539 6.780 -13.822 1.00 4.21 46 ALA A CA 17
ATOM 13542 C C . ALA A 1 46 ? 19.686 7.385 -12.712 1.00 71.51 46 ALA A C 17
ATOM 13543 O O . ALA A 1 46 ? 20.033 7.303 -11.533 1.00 55.31 46 ALA A O 17
ATOM 13550 N N . THR A 1 47 ? 18.567 7.992 -13.096 1.00 64.01 47 THR A N 17
ATOM 13551 C CA . THR A 1 47 ? 17.665 8.612 -12.134 1.00 22.20 47 THR A CA 17
ATOM 13552 C C . THR A 1 47 ? 16.671 7.598 -11.580 1.00 24.44 47 THR A C 17
ATOM 13553 O O . THR A 1 47 ? 16.168 6.743 -12.310 1.00 3.35 47 THR A O 17
ATOM 13564 N N . VAL A 1 48 ? 16.391 7.697 -10.284 1.00 5.41 48 VAL A N 17
ATOM 13565 C CA . VAL A 1 48 ? 15.456 6.789 -9.632 1.00 14.22 48 VAL A CA 17
ATOM 13566 C C . VAL A 1 48 ? 14.113 7.468 -9.384 1.00 3.20 48 VAL A C 17
ATOM 13567 O O . VAL A 1 48 ? 14.033 8.466 -8.666 1.00 32.20 48 VAL A O 17
ATOM 13580 N N . LEU A 1 49 ? 13.061 6.921 -9.982 1.00 52.41 49 LEU A N 17
ATOM 13581 C CA . LEU A 1 49 ? 11.720 7.474 -9.826 1.00 74.32 49 LEU A CA 17
ATOM 13582 C C . LEU A 1 49 ? 10.732 6.393 -9.398 1.00 1.14 49 LEU A C 17
ATOM 13583 O O . LEU A 1 49 ? 10.706 5.301 -9.965 1.00 73.31 49 LEU A O 17
ATOM 13599 N N . CYS A 1 50 ? 9.920 6.706 -8.394 1.00 35.02 50 CYS A N 17
ATOM 13600 C CA . CYS A 1 50 ? 8.928 5.763 -7.889 1.00 44.44 50 CYS A CA 17
ATOM 13601 C C . CYS A 1 50 ? 7.526 6.361 -7.958 1.00 33.54 50 CYS A C 17
ATOM 13602 O O . CYS A 1 50 ? 7.348 7.573 -7.832 1.00 60.40 50 CYS A O 17
ATOM 13609 N N . CYS A 1 51 ? 6.532 5.501 -8.157 1.00 40.23 51 CYS A N 17
ATOM 13610 C CA . CYS A 1 51 ? 5.145 5.942 -8.243 1.00 31.24 51 CYS A CA 17
ATOM 13611 C C . CYS A 1 51 ? 4.419 5.714 -6.920 1.00 25.05 51 CYS A C 17
ATOM 13612 O O . CYS A 1 51 ? 4.732 4.795 -6.162 1.00 11.33 51 CYS A O 17
ATOM 13619 N N . PRO A 1 52 ? 3.427 6.570 -6.634 1.00 72.32 52 PRO A N 17
ATOM 13620 C CA . PRO A 1 52 ? 2.636 6.482 -5.403 1.00 54.23 52 PRO A CA 17
ATOM 13621 C C . PRO A 1 52 ? 1.720 5.263 -5.388 1.00 25.41 52 PRO A C 17
ATOM 13622 O O . PRO A 1 52 ? 1.139 4.925 -4.357 1.00 64.11 52 PRO A O 17
ATOM 13633 N N . GLU A 1 53 ? 1.598 4.606 -6.537 1.00 72.22 53 GLU A N 17
ATOM 13634 C CA . GLU A 1 53 ? 0.752 3.423 -6.654 1.00 44.51 53 GLU A CA 17
ATOM 13635 C C . GLU A 1 53 ? 1.516 2.166 -6.249 1.00 44.11 53 GLU A C 17
ATOM 13636 O O . GLU A 1 53 ? 2.680 2.235 -5.852 1.00 71.45 53 GLU A O 17
ATOM 13648 N N . ASP A 1 54 ? 0.853 1.020 -6.351 1.00 63.44 54 ASP A N 17
ATOM 13649 C CA . ASP A 1 54 ? 1.469 -0.254 -5.997 1.00 12.04 54 ASP A CA 17
ATOM 13650 C C . ASP A 1 54 ? 2.021 -0.954 -7.234 1.00 71.24 54 ASP A C 17
ATOM 13651 O O . ASP A 1 54 ? 1.446 -0.864 -8.320 1.00 32.50 54 ASP A O 17
ATOM 13660 N N . LEU A 1 55 ? 3.139 -1.650 -7.064 1.00 64.43 55 LEU A N 17
ATOM 13661 C CA . LEU A 1 55 ? 3.771 -2.366 -8.168 1.00 14.30 55 LEU A CA 17
ATOM 13662 C C . LEU A 1 55 ? 4.129 -1.410 -9.302 1.00 23.52 55 LEU A C 17
ATOM 13663 O O . LEU A 1 55 ? 3.621 -1.535 -10.417 1.00 4.43 55 LEU A O 17
ATOM 13679 N N . CYS A 1 56 ? 5.009 -0.458 -9.010 1.00 61.33 56 CYS A N 17
ATOM 13680 C CA . CYS A 1 56 ? 5.438 0.518 -10.005 1.00 21.42 56 CYS A CA 17
ATOM 13681 C C . CYS A 1 56 ? 6.797 0.139 -10.587 1.00 51.23 56 CYS A C 17
ATOM 13682 O O . CYS A 1 56 ? 7.172 0.600 -11.664 1.00 51.43 56 CYS A O 17
ATOM 13689 N N . ASN A 1 57 ? 7.529 -0.704 -9.867 1.00 4.23 57 ASN A N 17
ATOM 13690 C CA . ASN A 1 57 ? 8.847 -1.144 -10.312 1.00 34.35 57 ASN A CA 17
ATOM 13691 C C . ASN A 1 57 ? 8.822 -2.616 -10.711 1.00 75.54 57 ASN A C 17
ATOM 13692 O O . ASN A 1 57 ? 7.840 -3.100 -11.276 1.00 3.52 57 ASN A O 17
ATOM 13703 N N . LEU A 1 1 ? 1.081 0.022 -0.314 1.00 61.53 1 LEU A N 18
ATOM 13704 C CA . LEU A 1 1 ? 1.904 0.014 -1.519 1.00 10.02 1 LEU A CA 18
ATOM 13705 C C . LEU A 1 1 ? 2.561 -1.348 -1.721 1.00 52.31 1 LEU A C 18
ATOM 13706 O O . LEU A 1 1 ? 2.862 -2.051 -0.757 1.00 51.21 1 LEU A O 18
ATOM 13722 N N . GLN A 1 2 ? 2.781 -1.711 -2.980 1.00 63.43 2 GLN A N 18
ATOM 13723 C CA . GLN A 1 2 ? 3.404 -2.988 -3.308 1.00 61.42 2 GLN A CA 18
ATOM 13724 C C . GLN A 1 2 ? 4.540 -2.799 -4.308 1.00 24.12 2 GLN A C 18
ATOM 13725 O O . GLN A 1 2 ? 4.503 -1.894 -5.142 1.00 23.01 2 GLN A O 18
ATOM 13739 N N . CYS A 1 3 ? 5.550 -3.658 -4.218 1.00 71.41 3 CYS A N 18
ATOM 13740 C CA . CYS A 1 3 ? 6.698 -3.586 -5.114 1.00 21.24 3 CYS A CA 18
ATOM 13741 C C . CYS A 1 3 ? 7.066 -4.971 -5.640 1.00 14.24 3 CYS A C 18
ATOM 13742 O O . CYS A 1 3 ? 6.911 -5.972 -4.942 1.00 73.10 3 CYS A O 18
ATOM 13749 N N . ASN A 1 4 ? 7.553 -5.018 -6.875 1.00 44.01 4 ASN A N 18
ATOM 13750 C CA . ASN A 1 4 ? 7.943 -6.279 -7.495 1.00 71.13 4 ASN A CA 18
ATOM 13751 C C . ASN A 1 4 ? 9.260 -6.787 -6.915 1.00 54.35 4 ASN A C 18
ATOM 13752 O O . ASN A 1 4 ? 10.021 -6.027 -6.315 1.00 60.23 4 ASN A O 18
ATOM 13763 N N . THR A 1 5 ? 9.523 -8.077 -7.099 1.00 52.13 5 THR A N 18
ATOM 13764 C CA . THR A 1 5 ? 10.746 -8.687 -6.595 1.00 5.23 5 THR A CA 18
ATOM 13765 C C . THR A 1 5 ? 11.531 -9.355 -7.718 1.00 4.13 5 THR A C 18
ATOM 13766 O O . THR A 1 5 ? 10.963 -9.749 -8.737 1.00 42.33 5 THR A O 18
ATOM 13777 N N . LEU A 1 6 ? 12.840 -9.481 -7.525 1.00 53.20 6 LEU A N 18
ATOM 13778 C CA . LEU A 1 6 ? 13.704 -10.103 -8.522 1.00 54.04 6 LEU A CA 18
ATOM 13779 C C . LEU A 1 6 ? 13.381 -11.586 -8.673 1.00 72.12 6 LEU A C 18
ATOM 13780 O O . LEU A 1 6 ? 13.694 -12.199 -9.694 1.00 22.22 6 LEU A O 18
ATOM 13796 N N . ASP A 1 7 ? 12.751 -12.156 -7.652 1.00 1.12 7 ASP A N 18
ATOM 13797 C CA . ASP A 1 7 ? 12.382 -13.567 -7.672 1.00 3.32 7 ASP A CA 18
ATOM 13798 C C . ASP A 1 7 ? 11.153 -13.795 -8.545 1.00 52.35 7 ASP A C 18
ATOM 13799 O O . ASP A 1 7 ? 10.737 -14.932 -8.766 1.00 5.50 7 ASP A O 18
ATOM 13808 N N . GLY A 1 8 ? 10.574 -12.705 -9.040 1.00 13.51 8 GLY A N 18
ATOM 13809 C CA . GLY A 1 8 ? 9.397 -12.807 -9.883 1.00 33.14 8 GLY A CA 18
ATOM 13810 C C . GLY A 1 8 ? 8.108 -12.649 -9.100 1.00 40.14 8 GLY A C 18
ATOM 13811 O O . GLY A 1 8 ? 7.027 -12.562 -9.682 1.00 4.31 8 GLY A O 18
ATOM 13815 N N . GLY A 1 9 ? 8.222 -12.613 -7.776 1.00 73.40 9 GLY A N 18
ATOM 13816 C CA . GLY A 1 9 ? 7.049 -12.467 -6.934 1.00 55.35 9 GLY A CA 18
ATOM 13817 C C . GLY A 1 9 ? 6.791 -11.025 -6.546 1.00 14.53 9 GLY A C 18
ATOM 13818 O O . GLY A 1 9 ? 7.546 -10.127 -6.920 1.00 63.23 9 GLY A O 18
ATOM 13822 N N . THR A 1 10 ? 5.718 -10.799 -5.793 1.00 4.25 10 THR A N 18
ATOM 13823 C CA . THR A 1 10 ? 5.361 -9.455 -5.355 1.00 73.42 10 THR A CA 18
ATOM 13824 C C . THR A 1 10 ? 5.534 -9.304 -3.848 1.00 54.53 10 THR A C 18
ATOM 13825 O O . THR A 1 10 ? 5.294 -10.242 -3.090 1.00 32.24 10 THR A O 18
ATOM 13836 N N . GLU A 1 11 ? 5.951 -8.115 -3.422 1.00 34.52 11 GLU A N 18
ATOM 13837 C CA . GLU A 1 11 ? 6.155 -7.842 -2.004 1.00 62.21 11 GLU A CA 18
ATOM 13838 C C . GLU A 1 11 ? 5.373 -6.606 -1.570 1.00 33.22 11 GLU A C 18
ATOM 13839 O O . GLU A 1 11 ? 5.199 -5.666 -2.344 1.00 41.20 11 GLU A O 18
ATOM 13851 N N . GLU A 1 12 ? 4.903 -6.617 -0.326 1.00 73.32 12 GLU A N 18
ATOM 13852 C CA . GLU A 1 12 ? 4.138 -5.498 0.210 1.00 34.04 12 GLU A CA 18
ATOM 13853 C C . GLU A 1 12 ? 5.062 -4.459 0.839 1.00 54.21 12 GLU A C 18
ATOM 13854 O O . GLU A 1 12 ? 5.717 -4.723 1.847 1.00 65.20 12 GLU A O 18
ATOM 13866 N N . CYS A 1 13 ? 5.108 -3.276 0.236 1.00 45.32 13 CYS A N 18
ATOM 13867 C CA . CYS A 1 13 ? 5.952 -2.196 0.734 1.00 51.12 13 CYS A CA 18
ATOM 13868 C C . CYS A 1 13 ? 5.186 -1.318 1.720 1.00 64.40 13 CYS A C 18
ATOM 13869 O O . CYS A 1 13 ? 4.257 -0.606 1.340 1.00 12.32 13 CYS A O 18
ATOM 13876 N N . ILE A 1 14 ? 5.584 -1.376 2.986 1.00 10.25 14 ILE A N 18
ATOM 13877 C CA . ILE A 1 14 ? 4.937 -0.586 4.026 1.00 13.24 14 ILE A CA 18
ATOM 13878 C C . ILE A 1 14 ? 5.399 0.867 3.981 1.00 75.21 14 ILE A C 18
ATOM 13879 O O . ILE A 1 14 ? 6.557 1.167 3.691 1.00 11.12 14 ILE A O 18
ATOM 13895 N N . PRO A 1 15 ? 4.473 1.792 4.275 1.00 33.45 15 PRO A N 18
ATOM 13896 C CA . PRO A 1 15 ? 4.762 3.229 4.278 1.00 70.45 15 PRO A CA 18
ATOM 13897 C C . PRO A 1 15 ? 5.675 3.635 5.429 1.00 23.52 15 PRO A C 18
ATOM 13898 O O . PRO A 1 15 ? 5.220 4.182 6.432 1.00 12.31 15 PRO A O 18
ATOM 13909 N N . GLY A 1 16 ? 6.968 3.362 5.278 1.00 40.33 16 GLY A N 18
ATOM 13910 C CA . GLY A 1 16 ? 7.925 3.707 6.313 1.00 32.41 16 GLY A CA 18
ATOM 13911 C C . GLY A 1 16 ? 9.358 3.476 5.878 1.00 63.13 16 GLY A C 18
ATOM 13912 O O . GLY A 1 16 ? 10.122 4.426 5.707 1.00 45.31 16 GLY A O 18
ATOM 13916 N N . ILE A 1 17 ? 9.725 2.211 5.699 1.00 14.24 17 ILE A N 18
ATOM 13917 C CA . ILE A 1 17 ? 11.076 1.859 5.282 1.00 1.51 17 ILE A CA 18
ATOM 13918 C C . ILE A 1 17 ? 11.169 1.737 3.765 1.00 74.21 17 ILE A C 18
ATOM 13919 O O . ILE A 1 17 ? 12.223 1.975 3.175 1.00 11.35 17 ILE A O 18
ATOM 13935 N N . TYR A 1 18 ? 10.058 1.365 3.138 1.00 11.14 18 TYR A N 18
ATOM 13936 C CA . TYR A 1 18 ? 10.013 1.210 1.689 1.00 2.13 18 TYR A CA 18
ATOM 13937 C C . TYR A 1 18 ? 9.017 2.184 1.068 1.00 73.03 18 TYR A C 18
ATOM 13938 O O . TYR A 1 18 ? 7.829 1.884 0.952 1.00 43.45 18 TYR A O 18
ATOM 13956 N N . ASN A 1 19 ? 9.511 3.352 0.669 1.00 33.32 19 ASN A N 18
ATOM 13957 C CA . ASN A 1 19 ? 8.665 4.371 0.059 1.00 51.11 19 ASN A CA 18
ATOM 13958 C C . ASN A 1 19 ? 9.010 4.553 -1.416 1.00 70.31 19 ASN A C 18
ATOM 13959 O O . ASN A 1 19 ? 8.278 5.205 -2.161 1.00 34.45 19 ASN A O 18
ATOM 13970 N N . VAL A 1 20 ? 10.130 3.971 -1.832 1.00 64.11 20 VAL A N 18
ATOM 13971 C CA . VAL A 1 20 ? 10.572 4.067 -3.218 1.00 65.52 20 VAL A CA 18
ATOM 13972 C C . VAL A 1 20 ? 10.568 2.699 -3.892 1.00 71.00 20 VAL A C 18
ATOM 13973 O O . VAL A 1 20 ? 10.334 1.677 -3.246 1.00 52.11 20 VAL A O 18
ATOM 13986 N N . CYS A 1 21 ? 10.829 2.687 -5.195 1.00 33.31 21 CYS A N 18
ATOM 13987 C CA . CYS A 1 21 ? 10.855 1.445 -5.958 1.00 62.03 21 CYS A CA 18
ATOM 13988 C C . CYS A 1 21 ? 11.741 1.584 -7.193 1.00 53.43 21 CYS A C 18
ATOM 13989 O O . CYS A 1 21 ? 11.779 2.639 -7.827 1.00 43.11 21 CYS A O 18
ATOM 13996 N N . VAL A 1 22 ? 12.451 0.512 -7.529 1.00 40.35 22 VAL A N 18
ATOM 13997 C CA . VAL A 1 22 ? 13.335 0.514 -8.689 1.00 22.32 22 VAL A CA 18
ATOM 13998 C C . VAL A 1 22 ? 13.168 -0.760 -9.509 1.00 74.22 22 VAL A C 18
ATOM 13999 O O . VAL A 1 22 ? 13.051 -1.855 -8.958 1.00 74.45 22 VAL A O 18
ATOM 14012 N N . HIS A 1 23 ? 13.157 -0.610 -10.830 1.00 4.00 23 HIS A N 18
ATOM 14013 C CA . HIS A 1 23 ? 13.005 -1.749 -11.728 1.00 23.41 23 HIS A CA 18
ATOM 14014 C C . HIS A 1 23 ? 14.195 -1.856 -12.677 1.00 24.14 23 HIS A C 18
ATOM 14015 O O . HIS A 1 23 ? 14.378 -1.015 -13.557 1.00 14.42 23 HIS A O 18
ATOM 14029 N N . TYR A 1 24 ? 15.002 -2.895 -12.491 1.00 4.41 24 TYR A N 18
ATOM 14030 C CA . TYR A 1 24 ? 16.177 -3.109 -13.328 1.00 32.40 24 TYR A CA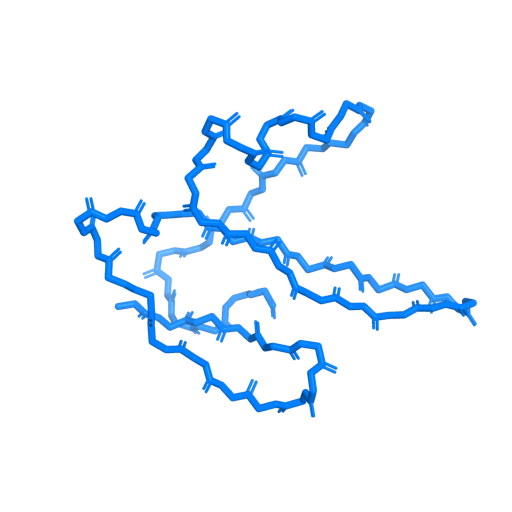 18
ATOM 14031 C C . TYR A 1 24 ? 15.917 -4.202 -14.361 1.00 3.13 24 TYR A C 18
ATOM 14032 O O . TYR A 1 24 ? 15.699 -5.363 -14.013 1.00 40.33 24 TYR A O 18
ATOM 14050 N N . LYS A 1 25 ? 15.943 -3.822 -15.634 1.00 3.34 25 LYS A N 18
ATOM 14051 C CA . LYS A 1 25 ? 15.713 -4.767 -16.720 1.00 2.22 25 LYS A CA 18
ATOM 14052 C C . LYS A 1 25 ? 16.834 -4.693 -17.752 1.00 23.35 25 LYS A C 18
ATOM 14053 O O . LYS A 1 25 ? 17.015 -3.672 -18.414 1.00 54.15 25 LYS A O 18
ATOM 14072 N N . SER A 1 26 ? 17.584 -5.783 -17.883 1.00 31.11 26 SER A N 18
ATOM 14073 C CA . SER A 1 26 ? 18.689 -5.841 -18.833 1.00 11.14 26 SER A CA 18
ATOM 14074 C C . SER A 1 26 ? 18.636 -7.128 -19.650 1.00 55.34 26 SER A C 18
ATOM 14075 O O . SER A 1 26 ? 17.990 -8.099 -19.257 1.00 51.42 26 SER A O 18
ATOM 14083 N N . GLU A 1 27 ? 19.319 -7.126 -20.790 1.00 44.25 27 GLU A N 18
ATOM 14084 C CA . GLU A 1 27 ? 19.349 -8.293 -21.664 1.00 43.45 27 GLU A CA 18
ATOM 14085 C C . GLU A 1 27 ? 20.257 -9.378 -21.092 1.00 54.03 27 GLU A C 18
ATOM 14086 O O . GLU A 1 27 ? 20.213 -10.530 -21.525 1.00 5.22 27 GLU A O 18
ATOM 14098 N N . ASP A 1 28 ? 21.077 -9.001 -20.118 1.00 64.40 28 ASP A N 18
ATOM 14099 C CA . ASP A 1 28 ? 21.995 -9.942 -19.485 1.00 43.44 28 ASP A CA 18
ATOM 14100 C C . ASP A 1 28 ? 21.471 -10.379 -18.121 1.00 52.42 28 ASP A C 18
ATOM 14101 O O . ASP A 1 28 ? 21.810 -11.455 -17.632 1.00 21.33 28 ASP A O 18
ATOM 14110 N N . GLU A 1 29 ? 20.643 -9.535 -17.513 1.00 51.21 29 GLU A N 18
ATOM 14111 C CA . GLU A 1 29 ? 20.074 -9.834 -16.204 1.00 73.23 29 GLU A CA 18
ATOM 14112 C C . GLU A 1 29 ? 18.823 -8.998 -15.951 1.00 12.21 29 GLU A C 18
ATOM 14113 O O . GLU A 1 29 ? 18.559 -8.028 -16.660 1.00 52.41 29 GLU A O 18
ATOM 14125 N N . GLU A 1 30 ? 18.057 -9.382 -14.935 1.00 34.52 30 GLU A N 18
ATOM 14126 C CA . GLU A 1 30 ? 16.833 -8.669 -14.589 1.00 11.01 30 GLU A CA 18
ATOM 14127 C C . GLU A 1 30 ? 16.467 -8.895 -13.125 1.00 11.23 30 GLU A C 18
ATOM 14128 O O . GLU A 1 30 ? 16.325 -10.033 -12.678 1.00 33.14 30 GLU A O 18
ATOM 14140 N N . TYR A 1 31 ? 16.317 -7.803 -12.384 1.00 14.33 31 TYR A N 18
ATOM 14141 C CA . TYR A 1 31 ? 15.970 -7.880 -10.969 1.00 63.44 31 TYR A CA 18
ATOM 14142 C C . TYR A 1 31 ? 15.306 -6.590 -10.499 1.00 41.25 31 TYR A C 18
ATOM 14143 O O . TYR A 1 31 ? 15.400 -5.553 -11.157 1.00 60.44 31 TYR A O 18
ATOM 14161 N N . LYS A 1 32 ? 14.634 -6.661 -9.355 1.00 45.42 32 LYS A N 18
ATOM 14162 C CA . LYS A 1 32 ? 13.955 -5.499 -8.793 1.00 61.41 32 LYS A CA 18
ATOM 14163 C C . LYS A 1 32 ? 14.152 -5.433 -7.282 1.00 53.40 32 LYS A C 18
ATOM 14164 O O . LYS A 1 32 ? 13.996 -6.433 -6.582 1.00 2.25 32 LYS A O 18
ATOM 14183 N N . SER A 1 33 ? 14.493 -4.248 -6.786 1.00 41.40 33 SER A N 18
ATOM 14184 C CA . SER A 1 33 ? 14.713 -4.051 -5.358 1.00 21.31 33 SER A CA 18
ATOM 14185 C C . SER A 1 33 ? 14.794 -2.566 -5.020 1.00 11.21 33 SER A C 18
ATOM 14186 O O . SER A 1 33 ? 15.251 -1.757 -5.828 1.00 53.13 33 SER A O 18
ATOM 14194 N N . CYS A 1 34 ? 14.347 -2.214 -3.819 1.00 51.41 34 CYS A N 18
ATOM 14195 C CA . CYS A 1 34 ? 14.367 -0.826 -3.372 1.00 21.23 34 CYS A CA 18
ATOM 14196 C C . CYS A 1 34 ? 13.788 -0.700 -1.966 1.00 13.44 34 CYS A C 18
ATOM 14197 O O . CYS A 1 34 ? 13.559 -1.698 -1.285 1.00 31.42 34 CYS A O 18
ATOM 14204 N N . GLY A 1 35 ? 13.553 0.537 -1.537 1.00 54.14 35 GLY A N 18
ATOM 14205 C CA . GLY A 1 35 ? 13.002 0.772 -0.215 1.00 41.24 35 GLY A CA 18
ATOM 14206 C C . GLY A 1 35 ? 13.108 2.224 0.207 1.00 4.11 35 GLY A C 18
ATOM 14207 O O . GLY A 1 35 ? 12.133 2.972 0.134 1.00 74.35 35 GLY A O 18
ATOM 14211 N N . ILE A 1 36 ? 14.295 2.624 0.652 1.00 32.20 36 ILE A N 18
ATOM 14212 C CA . ILE A 1 36 ? 14.524 3.996 1.088 1.00 31.44 36 ILE A CA 18
ATOM 14213 C C . ILE A 1 36 ? 15.282 4.790 0.030 1.00 20.31 36 ILE A C 18
ATOM 14214 O O . ILE A 1 36 ? 16.311 4.343 -0.475 1.00 44.12 36 ILE A O 18
ATOM 14230 N N . GLN A 1 37 ? 14.766 5.970 -0.298 1.00 64.25 37 GLN A N 18
ATOM 14231 C CA . GLN A 1 37 ? 15.396 6.827 -1.296 1.00 71.11 37 GLN A CA 18
ATOM 14232 C C . GLN A 1 37 ? 16.885 6.993 -1.010 1.00 14.15 37 GLN A C 18
ATOM 14233 O O . GLN A 1 37 ? 17.691 7.131 -1.929 1.00 30.04 37 GLN A O 18
ATOM 14247 N N . GLU A 1 38 ? 17.241 6.979 0.271 1.00 11.31 38 GLU A N 18
ATOM 14248 C CA . GLU A 1 38 ? 18.633 7.130 0.678 1.00 62.14 38 GLU A CA 18
ATOM 14249 C C . GLU A 1 38 ? 19.499 6.028 0.073 1.00 53.22 38 GLU A C 18
ATOM 14250 O O . GLU A 1 38 ? 20.629 6.273 -0.347 1.00 2.55 38 GLU A O 18
ATOM 14262 N N . GLU A 1 39 ? 18.959 4.814 0.033 1.00 55.24 39 GLU A N 18
ATOM 14263 C CA . GLU A 1 39 ? 19.682 3.675 -0.519 1.00 60.22 39 GLU A CA 18
ATOM 14264 C C . GLU A 1 39 ? 19.493 3.590 -2.031 1.00 55.41 39 GLU A C 18
ATOM 14265 O O . GLU A 1 39 ? 20.442 3.340 -2.774 1.00 71.13 39 GLU A O 18
ATOM 14277 N N . CYS A 1 40 ? 18.259 3.801 -2.479 1.00 65.25 40 CYS A N 18
ATOM 14278 C CA . CYS A 1 40 ? 17.943 3.748 -3.902 1.00 30.04 40 CYS A CA 18
ATOM 14279 C C . CYS A 1 40 ? 18.696 4.832 -4.667 1.00 64.11 40 CYS A C 18
ATOM 14280 O O . CYS A 1 40 ? 18.933 4.706 -5.868 1.00 53.42 40 CYS A O 18
ATOM 14287 N N . GLU A 1 41 ? 19.071 5.895 -3.962 1.00 54.12 41 GLU A N 18
ATOM 14288 C CA . GLU A 1 41 ? 19.797 7.001 -4.576 1.00 34.20 41 GLU A CA 18
ATOM 14289 C C . GLU A 1 41 ? 21.270 6.649 -4.759 1.00 2.10 41 GLU A C 18
ATOM 14290 O O . GLU A 1 41 ? 22.042 7.432 -5.314 1.00 31.24 41 GLU A O 18
ATOM 14302 N N . ASP A 1 42 ? 21.653 5.467 -4.288 1.00 50.34 42 ASP A N 18
ATOM 14303 C CA . ASP A 1 42 ? 23.033 5.011 -4.400 1.00 24.41 42 ASP A CA 18
ATOM 14304 C C . ASP A 1 42 ? 23.528 5.122 -5.839 1.00 3.44 42 ASP A C 18
ATOM 14305 O O . ASP A 1 42 ? 24.646 5.574 -6.088 1.00 33.23 42 ASP A O 18
ATOM 14314 N N . ALA A 1 43 ? 22.689 4.707 -6.782 1.00 12.34 43 ALA A N 18
ATOM 14315 C CA . ALA A 1 43 ? 23.040 4.762 -8.195 1.00 65.31 43 ALA A CA 18
ATOM 14316 C C . ALA A 1 43 ? 23.517 6.156 -8.589 1.00 24.51 43 ALA A C 18
ATOM 14317 O O . ALA A 1 43 ? 22.795 7.138 -8.424 1.00 72.32 43 ALA A O 18
ATOM 14324 N N . GLU A 1 44 ? 24.738 6.233 -9.109 1.00 4.30 44 GLU A N 18
ATOM 14325 C CA . GLU A 1 44 ? 25.311 7.508 -9.524 1.00 43.24 44 GLU A CA 18
ATOM 14326 C C . GLU A 1 44 ? 24.937 7.828 -10.969 1.00 24.21 44 GLU A C 18
ATOM 14327 O O . GLU A 1 44 ? 25.125 7.007 -11.866 1.00 50.42 44 GLU A O 18
ATOM 14339 N N . GLY A 1 45 ? 24.406 9.027 -11.185 1.00 41.52 45 GLY A N 18
ATOM 14340 C CA . GLY A 1 45 ? 24.013 9.435 -12.521 1.00 62.25 45 GLY A CA 18
ATOM 14341 C C . GLY A 1 45 ? 22.567 9.099 -12.828 1.00 43.13 45 GLY A C 18
ATOM 14342 O O . GLY A 1 45 ? 21.848 9.904 -13.419 1.00 1.31 45 GLY A O 18
ATOM 14346 N N . ALA A 1 46 ? 22.141 7.906 -12.428 1.00 34.11 46 ALA A N 18
ATOM 14347 C CA . ALA A 1 46 ? 20.771 7.466 -12.663 1.00 62.33 46 ALA A CA 18
ATOM 14348 C C . ALA A 1 46 ? 19.801 8.157 -11.711 1.00 50.14 46 ALA A C 18
ATOM 14349 O O . ALA A 1 46 ? 20.202 8.683 -10.673 1.00 1.14 46 ALA A O 18
ATOM 14356 N N . THR A 1 47 ? 18.521 8.154 -12.072 1.00 64.14 47 THR A N 18
ATOM 14357 C CA . THR A 1 47 ? 17.494 8.782 -11.252 1.00 2.35 47 THR A CA 18
ATOM 14358 C C . THR A 1 47 ? 16.489 7.754 -10.746 1.00 53.03 47 THR A C 18
ATOM 14359 O O . THR A 1 47 ? 16.115 6.829 -11.468 1.00 42.42 47 THR A O 18
ATOM 14370 N N . VAL A 1 48 ? 16.053 7.921 -9.502 1.00 12.23 48 VAL A N 18
ATOM 14371 C CA . VAL A 1 48 ? 15.088 7.008 -8.900 1.00 43.03 48 VAL A CA 18
ATOM 14372 C C . VAL A 1 48 ? 13.693 7.621 -8.874 1.00 51.52 48 VAL A C 18
ATOM 14373 O O . VAL A 1 48 ? 13.469 8.656 -8.244 1.00 31.45 48 VAL A O 18
ATOM 14386 N N . LEU A 1 49 ? 12.757 6.978 -9.563 1.00 31.22 49 LEU A N 18
ATOM 14387 C CA . LEU A 1 49 ? 11.381 7.459 -9.619 1.00 10.43 49 LEU A CA 18
ATOM 14388 C C . LEU A 1 49 ? 10.400 6.350 -9.254 1.00 23.40 49 LEU A C 18
ATOM 14389 O O . LEU A 1 49 ? 10.496 5.231 -9.760 1.00 33.01 49 LEU A O 18
ATOM 14405 N N . CYS A 1 50 ? 9.456 6.667 -8.374 1.00 62.23 50 CYS A N 18
ATOM 14406 C CA . CYS A 1 50 ? 8.456 5.698 -7.942 1.00 40.14 50 CYS A CA 18
ATOM 14407 C C . CYS A 1 50 ? 7.046 6.235 -8.169 1.00 34.12 50 CYS A C 18
ATOM 14408 O O . CYS A 1 50 ? 6.810 7.441 -8.098 1.00 14.42 50 CYS A O 18
ATOM 14415 N N . CYS A 1 51 ? 6.111 5.330 -8.441 1.00 40.42 51 CYS A N 18
ATOM 14416 C CA . CYS A 1 51 ? 4.724 5.711 -8.678 1.00 72.03 51 CYS A CA 18
ATOM 14417 C C . CYS A 1 51 ? 3.876 5.484 -7.430 1.00 24.23 51 CYS A C 18
ATOM 14418 O O . CYS A 1 51 ? 4.148 4.599 -6.617 1.00 50.53 51 CYS A O 18
ATOM 14425 N N . PRO A 1 52 ? 2.824 6.301 -7.272 1.00 62.52 52 PRO A N 18
ATOM 14426 C CA . PRO A 1 52 ? 1.915 6.208 -6.126 1.00 50.11 52 PRO A CA 18
ATOM 14427 C C . PRO A 1 52 ? 1.056 4.949 -6.168 1.00 12.12 52 PRO A C 18
ATOM 14428 O O . PRO A 1 52 ? 0.351 4.636 -5.209 1.00 3.03 52 PRO A O 18
ATOM 14439 N N . GLU A 1 53 ? 1.120 4.231 -7.285 1.00 11.03 53 GLU A N 18
ATOM 14440 C CA . GLU A 1 53 ? 0.347 3.006 -7.450 1.00 35.11 53 GLU A CA 18
ATOM 14441 C C . GLU A 1 53 ? 1.099 1.807 -6.881 1.00 22.50 53 GLU A C 18
ATOM 14442 O O . GLU A 1 53 ? 2.195 1.948 -6.338 1.00 11.53 53 GLU A O 18
ATOM 14454 N N . ASP A 1 54 ? 0.503 0.626 -7.009 1.00 51.44 54 ASP A N 18
ATOM 14455 C CA . ASP A 1 54 ? 1.116 -0.598 -6.509 1.00 20.50 54 ASP A CA 18
ATOM 14456 C C . ASP A 1 54 ? 1.749 -1.393 -7.647 1.00 20.43 54 ASP A C 18
ATOM 14457 O O . ASP A 1 54 ? 1.161 -1.539 -8.719 1.00 53.11 54 ASP A O 18
ATOM 14466 N N . LEU A 1 55 ? 2.951 -1.905 -7.407 1.00 2.03 55 LEU A N 18
ATOM 14467 C CA . LEU A 1 55 ? 3.666 -2.685 -8.412 1.00 15.24 55 LEU A CA 18
ATOM 14468 C C . LEU A 1 55 ? 3.921 -1.854 -9.665 1.00 72.12 55 LEU A C 18
ATOM 14469 O O . LEU A 1 55 ? 3.458 -2.195 -10.754 1.00 73.20 55 LEU A O 18
ATOM 14485 N N . CYS A 1 56 ? 4.662 -0.763 -9.505 1.00 23.21 56 CYS A N 18
ATOM 14486 C CA . CYS A 1 56 ? 4.982 0.116 -10.623 1.00 53.11 56 CYS A CA 18
ATOM 14487 C C . CYS A 1 56 ? 6.390 -0.156 -11.144 1.00 71.11 56 CYS A C 18
ATOM 14488 O O . CYS A 1 56 ? 6.724 0.199 -12.273 1.00 43.43 56 CYS A O 18
ATOM 14495 N N . ASN A 1 57 ? 7.210 -0.789 -10.312 1.00 65.42 57 ASN A N 18
ATOM 14496 C CA . ASN A 1 57 ? 8.583 -1.109 -10.688 1.00 72.32 57 ASN A CA 18
ATOM 14497 C C . ASN A 1 57 ? 8.703 -2.568 -11.120 1.00 14.30 57 ASN A C 18
ATOM 14498 O O . ASN A 1 57 ? 7.717 -3.192 -11.511 1.00 71.05 57 ASN A O 18
ATOM 14509 N N . LEU A 1 1 ? 1.619 -0.047 0.159 1.00 54.42 1 LEU A N 19
ATOM 14510 C CA . LEU A 1 1 ? 2.308 -0.035 -1.127 1.00 13.41 1 LEU A CA 19
ATOM 14511 C C . LEU A 1 1 ? 2.911 -1.401 -1.434 1.00 63.31 1 LEU A C 19
ATOM 14512 O O . LEU A 1 1 ? 3.329 -2.123 -0.529 1.00 5.41 1 LEU A O 19
ATOM 14528 N N . GLN A 1 2 ? 2.955 -1.749 -2.716 1.00 54.32 2 GLN A N 19
ATOM 14529 C CA . GLN A 1 2 ? 3.509 -3.028 -3.142 1.00 72.41 2 GLN A CA 19
ATOM 14530 C C . GLN A 1 2 ? 4.611 -2.827 -4.176 1.00 63.04 2 GLN A C 19
ATOM 14531 O O . GLN A 1 2 ? 4.591 -1.862 -4.941 1.00 61.01 2 GLN A O 19
ATOM 14545 N N . CYS A 1 3 ? 5.573 -3.743 -4.195 1.00 23.54 3 CYS A N 19
ATOM 14546 C CA . CYS A 1 3 ? 6.685 -3.667 -5.134 1.00 45.01 3 CYS A CA 19
ATOM 14547 C C . CYS A 1 3 ? 6.943 -5.024 -5.784 1.00 1.43 3 CYS A C 19
ATOM 14548 O O . CYS A 1 3 ? 6.630 -6.067 -5.211 1.00 41.44 3 CYS A O 19
ATOM 14555 N N . ASN A 1 4 ? 7.516 -5.000 -6.983 1.00 0.03 4 ASN A N 19
ATOM 14556 C CA . ASN A 1 4 ? 7.816 -6.228 -7.711 1.00 12.42 4 ASN A CA 19
ATOM 14557 C C . ASN A 1 4 ? 9.061 -6.905 -7.146 1.00 52.21 4 ASN A C 19
ATOM 14558 O O . ASN A 1 4 ? 9.794 -6.318 -6.349 1.00 53.22 4 ASN A O 19
ATOM 14569 N N . THR A 1 5 ? 9.295 -8.145 -7.565 1.00 0.31 5 THR A N 19
ATOM 14570 C CA . THR A 1 5 ? 10.450 -8.903 -7.101 1.00 43.44 5 THR A CA 19
ATOM 14571 C C . THR A 1 5 ? 11.264 -9.437 -8.274 1.00 42.44 5 THR A C 19
ATOM 14572 O O . THR A 1 5 ? 10.759 -9.555 -9.391 1.00 52.35 5 THR A O 19
ATOM 14583 N N . LEU A 1 6 ? 12.526 -9.759 -8.014 1.00 44.05 6 LEU A N 19
ATOM 14584 C CA . LEU A 1 6 ? 13.411 -10.282 -9.050 1.00 23.14 6 LEU A CA 19
ATOM 14585 C C . LEU A 1 6 ? 12.953 -11.662 -9.512 1.00 12.52 6 LEU A C 19
ATOM 14586 O O . LEU A 1 6 ? 13.288 -12.102 -10.612 1.00 10.24 6 LEU A O 19
ATOM 14602 N N . ASP A 1 7 ? 12.183 -12.338 -8.666 1.00 4.42 7 ASP A N 19
ATOM 14603 C CA . ASP A 1 7 ? 11.676 -13.666 -8.989 1.00 13.05 7 ASP A CA 19
ATOM 14604 C C . ASP A 1 7 ? 10.390 -13.573 -9.805 1.00 3.12 7 ASP A C 19
ATOM 14605 O O . ASP A 1 7 ? 9.756 -14.585 -10.100 1.00 52.31 7 ASP A O 19
ATOM 14614 N N . GLY A 1 8 ? 10.011 -12.350 -10.166 1.00 23.54 8 GLY A N 19
ATOM 14615 C CA . GLY A 1 8 ? 8.803 -12.148 -10.943 1.00 52.30 8 GLY A CA 19
ATOM 14616 C C . GLY A 1 8 ? 7.564 -12.049 -10.074 1.00 44.25 8 GLY A C 19
ATOM 14617 O O . GLY A 1 8 ? 6.481 -11.727 -10.560 1.00 40.32 8 GLY A O 19
ATOM 14621 N N . GLY A 1 9 ? 7.724 -12.328 -8.784 1.00 62.33 9 GLY A N 19
ATOM 14622 C CA . GLY A 1 9 ? 6.601 -12.265 -7.867 1.00 64.21 9 GLY A CA 19
ATOM 14623 C C . GLY A 1 9 ? 6.389 -10.873 -7.306 1.00 31.44 9 GLY A C 19
ATOM 14624 O O . GLY A 1 9 ? 7.138 -9.948 -7.619 1.00 3.43 9 GLY A O 19
ATOM 14628 N N . THR A 1 10 ? 5.363 -10.723 -6.474 1.00 11.44 10 THR A N 19
ATOM 14629 C CA . THR A 1 10 ? 5.052 -9.433 -5.869 1.00 72.45 10 THR A CA 19
ATOM 14630 C C . THR A 1 10 ? 5.343 -9.443 -4.373 1.00 43.32 10 THR A C 19
ATOM 14631 O O . THR A 1 10 ? 5.161 -10.458 -3.703 1.00 63.41 10 THR A O 19
ATOM 14642 N N . GLU A 1 11 ? 5.796 -8.305 -3.856 1.00 51.20 11 GLU A N 19
ATOM 14643 C CA . GLU A 1 11 ? 6.112 -8.184 -2.438 1.00 4.32 11 GLU A CA 19
ATOM 14644 C C . GLU A 1 11 ? 5.465 -6.937 -1.840 1.00 63.54 11 GLU A C 19
ATOM 14645 O O . GLU A 1 11 ? 5.310 -5.922 -2.517 1.00 51.24 11 GLU A O 19
ATOM 14657 N N . GLU A 1 12 ? 5.090 -7.025 -0.568 1.00 50.31 12 GLU A N 19
ATOM 14658 C CA . GLU A 1 12 ? 4.458 -5.905 0.120 1.00 44.21 12 GLU A CA 19
ATOM 14659 C C . GLU A 1 12 ? 5.507 -4.984 0.738 1.00 62.53 12 GLU A C 19
ATOM 14660 O O . GLU A 1 12 ? 6.307 -5.408 1.573 1.00 72.02 12 GLU A O 19
ATOM 14672 N N . CYS A 1 13 ? 5.498 -3.723 0.321 1.00 40.14 13 CYS A N 19
ATOM 14673 C CA . CYS A 1 13 ? 6.448 -2.741 0.831 1.00 72.45 13 CYS A CA 19
ATOM 14674 C C . CYS A 1 13 ? 5.847 -1.956 1.993 1.00 52.35 13 CYS A C 19
ATOM 14675 O O . CYS A 1 13 ? 4.705 -1.501 1.923 1.00 53.25 13 CYS A O 19
ATOM 14682 N N . ILE A 1 14 ? 6.624 -1.801 3.059 1.00 11.50 14 ILE A N 19
ATOM 14683 C CA . ILE A 1 14 ? 6.169 -1.069 4.235 1.00 62.10 14 ILE A CA 19
ATOM 14684 C C . ILE A 1 14 ? 6.029 0.420 3.936 1.00 32.30 14 ILE A C 19
ATOM 14685 O O . ILE A 1 14 ? 6.979 1.089 3.530 1.00 71.15 14 ILE A O 19
ATOM 14701 N N . PRO A 1 15 ? 4.816 0.953 4.143 1.00 34.12 15 PRO A N 19
ATOM 14702 C CA . PRO A 1 15 ? 4.522 2.369 3.905 1.00 42.24 15 PRO A CA 19
ATOM 14703 C C . PRO A 1 15 ? 5.204 3.281 4.919 1.00 41.34 15 PRO A C 19
ATOM 14704 O O . PRO A 1 15 ? 5.188 4.503 4.778 1.00 11.43 15 PRO A O 19
ATOM 14715 N N . GLY A 1 16 ? 5.804 2.679 5.941 1.00 71.51 16 GLY A N 19
ATOM 14716 C CA . GLY A 1 16 ? 6.483 3.452 6.963 1.00 5.33 16 GLY A CA 19
ATOM 14717 C C . GLY A 1 16 ? 7.991 3.423 6.807 1.00 71.24 16 GLY A C 19
ATOM 14718 O O . GLY A 1 16 ? 8.703 4.195 7.449 1.00 25.42 16 GLY A O 19
ATOM 14722 N N . ILE A 1 17 ? 8.478 2.529 5.952 1.00 11.32 17 ILE A N 19
ATOM 14723 C CA . ILE A 1 17 ? 9.910 2.402 5.714 1.00 3.42 17 ILE A CA 19
ATOM 14724 C C . ILE A 1 17 ? 10.242 2.600 4.239 1.00 2.51 17 ILE A C 19
ATOM 14725 O O . ILE A 1 17 ? 10.901 3.571 3.865 1.00 25.22 17 ILE A O 19
ATOM 14741 N N . TYR A 1 18 ? 9.780 1.676 3.405 1.00 33.22 18 TYR A N 19
ATOM 14742 C CA . TYR A 1 18 ? 10.028 1.748 1.970 1.00 13.01 18 TYR A CA 19
ATOM 14743 C C . TYR A 1 18 ? 9.070 2.729 1.300 1.00 20.15 18 TYR A C 19
ATOM 14744 O O . TYR A 1 18 ? 7.856 2.532 1.309 1.00 32.13 18 TYR A O 19
ATOM 14762 N N . ASN A 1 19 ? 9.627 3.787 0.720 1.00 63.54 19 ASN A N 19
ATOM 14763 C CA . ASN A 1 19 ? 8.824 4.799 0.044 1.00 0.45 19 ASN A CA 19
ATOM 14764 C C . ASN A 1 19 ? 9.206 4.903 -1.429 1.00 12.30 19 ASN A C 19
ATOM 14765 O O . ASN A 1 19 ? 8.501 5.528 -2.222 1.00 10.14 19 ASN A O 19
ATOM 14776 N N . VAL A 1 20 ? 10.327 4.286 -1.789 1.00 75.23 20 VAL A N 19
ATOM 14777 C CA . VAL A 1 20 ? 10.802 4.307 -3.167 1.00 71.25 20 VAL A CA 19
ATOM 14778 C C . VAL A 1 20 ? 10.805 2.906 -3.769 1.00 24.10 20 VAL A C 19
ATOM 14779 O O . VAL A 1 20 ? 10.562 1.919 -3.074 1.00 0.12 20 VAL A O 19
ATOM 14792 N N . CYS A 1 21 ? 11.083 2.826 -5.066 1.00 25.41 21 CYS A N 19
ATOM 14793 C CA . CYS A 1 21 ? 11.119 1.546 -5.763 1.00 23.30 21 CYS A CA 19
ATOM 14794 C C . CYS A 1 21 ? 11.978 1.636 -7.021 1.00 72.44 21 CYS A C 19
ATOM 14795 O O . CYS A 1 21 ? 12.000 2.663 -7.699 1.00 4.33 21 CYS A O 19
ATOM 14802 N N . VAL A 1 22 ? 12.683 0.552 -7.328 1.00 63.54 22 VAL A N 19
ATOM 14803 C CA . VAL A 1 22 ? 13.542 0.507 -8.506 1.00 24.55 22 VAL A CA 19
ATOM 14804 C C . VAL A 1 22 ? 13.358 -0.799 -9.271 1.00 22.24 22 VAL A C 19
ATOM 14805 O O . VAL A 1 22 ? 13.242 -1.870 -8.674 1.00 24.12 22 VAL A O 19
ATOM 14818 N N . HIS A 1 23 ? 13.333 -0.703 -10.596 1.00 74.42 23 HIS A N 19
ATOM 14819 C CA . HIS A 1 23 ? 13.164 -1.878 -11.444 1.00 54.04 23 HIS A CA 19
ATOM 14820 C C . HIS A 1 23 ? 14.314 -2.000 -12.439 1.00 23.12 23 HIS A C 19
ATOM 14821 O O . HIS A 1 23 ? 14.451 -1.181 -13.348 1.00 65.52 23 HIS A O 19
ATOM 14835 N N . TYR A 1 24 ? 15.139 -3.026 -12.259 1.00 34.01 24 TYR A N 19
ATOM 14836 C CA . TYR A 1 24 ? 16.279 -3.253 -13.138 1.00 63.22 24 TYR A CA 19
ATOM 14837 C C . TYR A 1 24 ? 15.986 -4.372 -14.133 1.00 60.11 24 TYR A C 19
ATOM 14838 O O . TYR A 1 24 ? 15.796 -5.526 -13.750 1.00 33.53 24 TYR A O 19
ATOM 14856 N N . LYS A 1 25 ? 15.952 -4.022 -15.414 1.00 53.43 25 LYS A N 19
ATOM 14857 C CA . LYS A 1 25 ? 15.684 -4.994 -16.467 1.00 71.01 25 LYS A CA 19
ATOM 14858 C C . LYS A 1 25 ? 16.761 -4.938 -17.546 1.00 32.41 25 LYS A C 19
ATOM 14859 O O . LYS A 1 25 ? 16.908 -3.931 -18.238 1.00 22.02 25 LYS A O 19
ATOM 14878 N N . SER A 1 26 ? 17.510 -6.028 -17.685 1.00 1.55 26 SER A N 19
ATOM 14879 C CA . SER A 1 26 ? 18.575 -6.101 -18.678 1.00 20.41 26 SER A CA 19
ATOM 14880 C C . SER A 1 26 ? 18.521 -7.425 -19.435 1.00 53.32 26 SER A C 19
ATOM 14881 O O . SER A 1 26 ? 17.918 -8.392 -18.972 1.00 73.11 26 SER A O 19
ATOM 14889 N N . GLU A 1 27 ? 19.156 -7.458 -20.603 1.00 14.32 27 GLU A N 19
ATOM 14890 C CA . GLU A 1 27 ? 19.179 -8.662 -21.425 1.00 52.31 27 GLU A CA 19
ATOM 14891 C C . GLU A 1 27 ? 20.135 -9.699 -20.844 1.00 32.34 27 GLU A C 19
ATOM 14892 O O . GLU A 1 27 ? 20.106 -10.869 -21.226 1.00 73.12 27 GLU A O 19
ATOM 14904 N N . ASP A 1 28 ? 20.981 -9.262 -19.918 1.00 1.12 28 ASP A N 19
ATOM 14905 C CA . ASP A 1 28 ? 21.946 -10.152 -19.282 1.00 41.34 28 ASP A CA 19
ATOM 14906 C C . ASP A 1 28 ? 21.485 -10.543 -17.882 1.00 14.21 28 ASP A C 19
ATOM 14907 O O . ASP A 1 28 ? 21.866 -11.591 -17.363 1.00 64.10 28 ASP A O 19
ATOM 14916 N N . GLU A 1 29 ? 20.662 -9.692 -17.276 1.00 41.02 29 GLU A N 19
ATOM 14917 C CA . GLU A 1 29 ? 20.151 -9.949 -15.935 1.00 13.31 29 GLU A CA 19
ATOM 14918 C C . GLU A 1 29 ? 18.895 -9.125 -15.664 1.00 42.34 29 GLU A C 19
ATOM 14919 O O . GLU A 1 29 ? 18.587 -8.186 -16.398 1.00 72.32 29 GLU A O 19
ATOM 14931 N N . GLU A 1 30 ? 18.175 -9.484 -14.606 1.00 42.11 30 GLU A N 19
ATOM 14932 C CA . GLU A 1 30 ? 16.953 -8.779 -14.240 1.00 14.22 30 GLU A CA 19
ATOM 14933 C C . GLU A 1 30 ? 16.637 -8.971 -12.759 1.00 52.52 30 GLU A C 19
ATOM 14934 O O . GLU A 1 30 ? 16.524 -10.098 -12.278 1.00 63.43 30 GLU A O 19
ATOM 14946 N N . TYR A 1 31 ? 16.496 -7.861 -12.042 1.00 74.32 31 TYR A N 19
ATOM 14947 C CA . TYR A 1 31 ? 16.196 -7.906 -10.616 1.00 31.21 31 TYR A CA 19
ATOM 14948 C C . TYR A 1 31 ? 15.529 -6.612 -10.158 1.00 64.33 31 TYR A C 19
ATOM 14949 O O . TYR A 1 31 ? 15.587 -5.593 -10.846 1.00 50.22 31 TYR A O 19
ATOM 14967 N N . LYS A 1 32 ? 14.897 -6.661 -8.991 1.00 32.31 32 LYS A N 19
ATOM 14968 C CA . LYS A 1 32 ? 14.220 -5.494 -8.437 1.00 70.54 32 LYS A CA 19
ATOM 14969 C C . LYS A 1 32 ? 14.469 -5.382 -6.937 1.00 2.22 32 LYS A C 19
ATOM 14970 O O . LYS A 1 32 ? 14.356 -6.364 -6.204 1.00 33.23 32 LYS A O 19
ATOM 14989 N N . SER A 1 33 ? 14.808 -4.178 -6.486 1.00 71.04 33 SER A N 19
ATOM 14990 C CA . SER A 1 33 ? 15.075 -3.938 -5.073 1.00 43.11 33 SER A CA 19
ATOM 14991 C C . SER A 1 33 ? 15.137 -2.442 -4.778 1.00 75.33 33 SER A C 19
ATOM 14992 O O . SER A 1 33 ? 15.570 -1.650 -5.615 1.00 50.31 33 SER A O 19
ATOM 15000 N N . CYS A 1 34 ? 14.699 -2.063 -3.582 1.00 61.22 34 CYS A N 19
ATOM 15001 C CA . CYS A 1 34 ? 14.703 -0.663 -3.174 1.00 73.54 34 CYS A CA 19
ATOM 15002 C C . CYS A 1 34 ? 14.137 -0.506 -1.766 1.00 1.21 34 CYS A C 19
ATOM 15003 O O . CYS A 1 34 ? 13.935 -1.488 -1.053 1.00 4.10 34 CYS A O 19
ATOM 15010 N N . GLY A 1 35 ? 13.883 0.739 -1.372 1.00 20.51 35 GLY A N 19
ATOM 15011 C CA . GLY A 1 35 ? 13.343 1.003 -0.051 1.00 22.30 35 GLY A CA 19
ATOM 15012 C C . GLY A 1 35 ? 13.296 2.483 0.271 1.00 43.23 35 GLY A C 19
ATOM 15013 O O . GLY A 1 35 ? 12.236 3.106 0.203 1.00 4.42 35 GLY A O 19
ATOM 15017 N N . ILE A 1 36 ? 14.447 3.047 0.623 1.00 53.31 36 ILE A N 19
ATOM 15018 C CA . ILE A 1 36 ? 14.532 4.464 0.957 1.00 72.52 36 ILE A CA 19
ATOM 15019 C C . ILE A 1 36 ? 15.267 5.241 -0.129 1.00 41.24 36 ILE A C 19
ATOM 15020 O O . ILE A 1 36 ? 16.257 4.765 -0.684 1.00 5.42 36 ILE A O 19
ATOM 15036 N N . GLN A 1 37 ? 14.776 6.440 -0.426 1.00 43.15 37 GLN A N 19
ATOM 15037 C CA . GLN A 1 37 ? 15.388 7.284 -1.446 1.00 1.32 37 GLN A CA 19
ATOM 15038 C C . GLN A 1 37 ? 16.883 7.448 -1.192 1.00 60.50 37 GLN A C 19
ATOM 15039 O O . GLN A 1 37 ? 17.657 7.683 -2.119 1.00 71.13 37 GLN A O 19
ATOM 15053 N N . GLU A 1 38 ? 17.281 7.321 0.070 1.00 44.30 38 GLU A N 19
ATOM 15054 C CA . GLU A 1 38 ? 18.684 7.456 0.445 1.00 41.43 38 GLU A CA 19
ATOM 15055 C C . GLU A 1 38 ? 19.509 6.298 -0.109 1.00 42.22 38 GLU A C 19
ATOM 15056 O O . GLU A 1 38 ? 20.641 6.487 -0.554 1.00 30.53 38 GLU A O 19
ATOM 15068 N N . GLU A 1 39 ? 18.933 5.101 -0.078 1.00 30.43 39 GLU A N 19
ATOM 15069 C CA . GLU A 1 39 ? 19.616 3.912 -0.575 1.00 74.11 39 GLU A CA 19
ATOM 15070 C C . GLU A 1 39 ? 19.401 3.750 -2.077 1.00 45.23 39 GLU A C 19
ATOM 15071 O O . GLU A 1 39 ? 20.254 3.209 -2.783 1.00 13.51 39 GLU A O 19
ATOM 15083 N N . CYS A 1 40 ? 18.257 4.222 -2.560 1.00 50.20 40 CYS A N 19
ATOM 15084 C CA . CYS A 1 40 ? 17.928 4.130 -3.977 1.00 43.14 40 CYS A CA 19
ATOM 15085 C C . CYS A 1 40 ? 18.706 5.165 -4.785 1.00 3.34 40 CYS A C 19
ATOM 15086 O O . CYS A 1 40 ? 19.182 4.880 -5.883 1.00 1.11 40 CYS A O 19
ATOM 15093 N N . GLU A 1 41 ? 18.831 6.368 -4.231 1.00 71.50 41 GLU A N 19
ATOM 15094 C CA . GLU A 1 41 ? 19.551 7.445 -4.900 1.00 74.00 41 GLU A CA 19
ATOM 15095 C C . GLU A 1 41 ? 21.059 7.237 -4.798 1.00 51.11 41 GLU A C 19
ATOM 15096 O O . GLU A 1 41 ? 21.841 7.988 -5.382 1.00 14.24 41 GLU A O 19
ATOM 15108 N N . ASP A 1 42 ? 21.460 6.213 -4.053 1.00 12.34 42 ASP A N 19
ATOM 15109 C CA . ASP A 1 42 ? 22.874 5.905 -3.874 1.00 10.32 42 ASP A CA 19
ATOM 15110 C C . ASP A 1 42 ? 23.586 5.821 -5.220 1.00 43.01 42 ASP A C 19
ATOM 15111 O O . ASP A 1 42 ? 24.777 6.116 -5.323 1.00 55.22 42 ASP A O 19
ATOM 15120 N N . ALA A 1 43 ? 22.850 5.415 -6.249 1.00 53.21 43 ALA A N 19
ATOM 15121 C CA . ALA A 1 43 ? 23.411 5.293 -7.589 1.00 35.20 43 ALA A CA 19
ATOM 15122 C C . ALA A 1 43 ? 23.849 6.651 -8.127 1.00 23.35 43 ALA A C 19
ATOM 15123 O O . ALA A 1 43 ? 23.128 7.640 -8.001 1.00 61.24 43 ALA A O 19
ATOM 15130 N N . GLU A 1 44 ? 25.036 6.690 -8.724 1.00 40.23 44 GLU A N 19
ATOM 15131 C CA . GLU A 1 44 ? 25.570 7.928 -9.279 1.00 44.31 44 GLU A CA 19
ATOM 15132 C C . GLU A 1 44 ? 25.222 8.056 -10.759 1.00 65.35 44 GLU A C 19
ATOM 15133 O O . GLU A 1 44 ? 25.477 7.147 -11.549 1.00 21.13 44 GLU A O 19
ATOM 15145 N N . GLY A 1 45 ? 24.638 9.191 -11.128 1.00 53.55 45 GLY A N 19
ATOM 15146 C CA . GLY A 1 45 ? 24.263 9.418 -12.512 1.00 64.32 45 GLY A CA 19
ATOM 15147 C C . GLY A 1 45 ? 22.858 8.940 -12.818 1.00 53.11 45 GLY A C 19
ATOM 15148 O O . GLY A 1 45 ? 22.085 9.641 -13.472 1.00 24.44 45 GLY A O 19
ATOM 15152 N N . ALA A 1 46 ? 22.525 7.743 -12.346 1.00 2.12 46 ALA A N 19
ATOM 15153 C CA . ALA A 1 46 ? 21.203 7.173 -12.572 1.00 61.23 46 ALA A CA 19
ATOM 15154 C C . ALA A 1 46 ? 20.149 7.879 -11.726 1.00 74.54 46 ALA A C 19
ATOM 15155 O O . ALA A 1 46 ? 20.466 8.508 -10.717 1.00 2.41 46 ALA A O 19
ATOM 15162 N N . THR A 1 47 ? 18.891 7.770 -12.145 1.00 3.23 47 THR A N 19
ATOM 15163 C CA . THR A 1 47 ? 17.790 8.399 -11.427 1.00 1.42 47 THR A CA 19
ATOM 15164 C C . THR A 1 47 ? 16.753 7.368 -10.997 1.00 51.05 47 THR A C 19
ATOM 15165 O O . THR A 1 47 ? 16.450 6.432 -11.738 1.00 22.04 47 THR A O 19
ATOM 15176 N N . VAL A 1 48 ? 16.210 7.546 -9.797 1.00 62.51 48 VAL A N 19
ATOM 15177 C CA . VAL A 1 48 ? 15.205 6.631 -9.270 1.00 33.32 48 VAL A CA 19
ATOM 15178 C C . VAL A 1 48 ? 13.837 7.300 -9.199 1.00 34.44 48 VAL A C 19
ATOM 15179 O O . VAL A 1 48 ? 13.683 8.362 -8.594 1.00 63.03 48 VAL A O 19
ATOM 15192 N N . LEU A 1 49 ? 12.844 6.671 -9.819 1.00 1.12 49 LEU A N 19
ATOM 15193 C CA . LEU A 1 49 ? 11.486 7.205 -9.826 1.00 24.13 49 LEU A CA 19
ATOM 15194 C C . LEU A 1 49 ? 10.484 6.150 -9.368 1.00 63.11 49 LEU A C 19
ATOM 15195 O O . LEU A 1 49 ? 10.516 5.008 -9.827 1.00 30.41 49 LEU A O 19
ATOM 15211 N N . CYS A 1 50 ? 9.594 6.541 -8.463 1.00 32.35 50 CYS A N 19
ATOM 15212 C CA . CYS A 1 50 ? 8.580 5.630 -7.943 1.00 43.35 50 CYS A CA 19
ATOM 15213 C C . CYS A 1 50 ? 7.181 6.206 -8.138 1.00 53.23 50 CYS A C 19
ATOM 15214 O O . CYS A 1 50 ? 6.987 7.422 -8.105 1.00 63.11 50 CYS A O 19
ATOM 15221 N N . CYS A 1 51 ? 6.207 5.325 -8.341 1.00 63.24 51 CYS A N 19
ATOM 15222 C CA . CYS A 1 51 ? 4.825 5.744 -8.542 1.00 23.51 51 CYS A CA 19
ATOM 15223 C C . CYS A 1 51 ? 4.016 5.580 -7.259 1.00 11.55 51 CYS A C 19
ATOM 15224 O O . CYS A 1 51 ? 4.295 4.720 -6.424 1.00 25.41 51 CYS A O 19
ATOM 15231 N N . PRO A 1 52 ? 2.988 6.426 -7.096 1.00 52.41 52 PRO A N 19
ATOM 15232 C CA . PRO A 1 52 ? 2.116 6.396 -5.918 1.00 21.21 52 PRO A CA 19
ATOM 15233 C C . PRO A 1 52 ? 1.229 5.156 -5.885 1.00 54.24 52 PRO A C 19
ATOM 15234 O O . PRO A 1 52 ? 0.549 4.895 -4.894 1.00 31.14 52 PRO A O 19
ATOM 15245 N N . GLU A 1 53 ? 1.241 4.396 -6.976 1.00 52.53 53 GLU A N 19
ATOM 15246 C CA . GLU A 1 53 ? 0.436 3.184 -7.071 1.00 51.31 53 GLU A CA 19
ATOM 15247 C C . GLU A 1 53 ? 1.224 1.969 -6.593 1.00 25.35 53 GLU A C 19
ATOM 15248 O O . GLU A 1 53 ? 2.371 2.090 -6.160 1.00 71.14 53 GLU A O 19
ATOM 15260 N N . ASP A 1 54 ? 0.602 0.798 -6.672 1.00 54.15 54 ASP A N 19
ATOM 15261 C CA . ASP A 1 54 ? 1.244 -0.440 -6.248 1.00 61.43 54 ASP A CA 19
ATOM 15262 C C . ASP A 1 54 ? 1.870 -1.163 -7.437 1.00 42.43 54 ASP A C 19
ATOM 15263 O O . ASP A 1 54 ? 1.331 -1.142 -8.544 1.00 52.55 54 ASP A O 19
ATOM 15272 N N . LEU A 1 55 ? 3.012 -1.800 -7.201 1.00 74.04 55 LEU A N 19
ATOM 15273 C CA . LEU A 1 55 ? 3.713 -2.528 -8.253 1.00 74.42 55 LEU A CA 19
ATOM 15274 C C . LEU A 1 55 ? 4.090 -1.598 -9.401 1.00 41.23 55 LEU A C 19
ATOM 15275 O O . LEU A 1 55 ? 3.619 -1.760 -10.527 1.00 74.42 55 LEU A O 19
ATOM 15291 N N . CYS A 1 56 ? 4.945 -0.623 -9.110 1.00 20.34 56 CYS A N 19
ATOM 15292 C CA . CYS A 1 56 ? 5.388 0.333 -10.117 1.00 23.21 56 CYS A CA 19
ATOM 15293 C C . CYS A 1 56 ? 6.769 -0.039 -10.650 1.00 72.51 56 CYS A C 19
ATOM 15294 O O . CYS A 1 56 ? 7.165 0.393 -11.731 1.00 43.51 56 CYS A O 19
ATOM 15301 N N . ASN A 1 57 ? 7.496 -0.845 -9.883 1.00 33.51 57 ASN A N 19
ATOM 15302 C CA . ASN A 1 57 ? 8.832 -1.276 -10.277 1.00 70.25 57 ASN A CA 19
ATOM 15303 C C . ASN A 1 57 ? 8.846 -2.764 -10.617 1.00 1.44 57 ASN A C 19
ATOM 15304 O O . ASN A 1 57 ? 8.964 -3.143 -11.781 1.00 65.33 57 ASN A O 19
ATOM 15315 N N . LEU A 1 1 ? 0.908 -0.305 -0.331 1.00 63.40 1 LEU A N 20
ATOM 15316 C CA . LEU A 1 1 ? 1.902 -0.270 -1.398 1.00 40.35 1 LEU A CA 20
ATOM 15317 C C . LEU A 1 1 ? 2.539 -1.642 -1.596 1.00 11.43 1 LEU A C 20
ATOM 15318 O O . LEU A 1 1 ? 2.836 -2.343 -0.629 1.00 13.32 1 LEU A O 20
ATOM 15334 N N . GLN A 1 2 ? 2.747 -2.016 -2.854 1.00 24.13 2 GLN A N 20
ATOM 15335 C CA . GLN A 1 2 ? 3.351 -3.304 -3.177 1.00 12.41 2 GLN A CA 20
ATOM 15336 C C . GLN A 1 2 ? 4.569 -3.123 -4.077 1.00 21.45 2 GLN A C 20
ATOM 15337 O O . GLN A 1 2 ? 4.640 -2.178 -4.862 1.00 14.40 2 GLN A O 20
ATOM 15351 N N . CYS A 1 3 ? 5.527 -4.036 -3.956 1.00 62.25 3 CYS A N 20
ATOM 15352 C CA . CYS A 1 3 ? 6.744 -3.978 -4.758 1.00 32.43 3 CYS A CA 20
ATOM 15353 C C . CYS A 1 3 ? 7.047 -5.336 -5.386 1.00 14.14 3 CYS A C 20
ATOM 15354 O O . CYS A 1 3 ? 6.815 -6.379 -4.776 1.00 1.24 3 CYS A O 20
ATOM 15361 N N . ASN A 1 4 ? 7.566 -5.313 -6.609 1.00 31.21 4 ASN A N 20
ATOM 15362 C CA . ASN A 1 4 ? 7.900 -6.542 -7.320 1.00 43.31 4 ASN A CA 20
ATOM 15363 C C . ASN A 1 4 ? 9.233 -7.105 -6.836 1.00 40.11 4 ASN A C 20
ATOM 15364 O O . ASN A 1 4 ? 9.999 -6.421 -6.155 1.00 72.55 4 ASN A O 20
ATOM 15375 N N . THR A 1 5 ? 9.505 -8.357 -7.192 1.00 51.44 5 THR A N 20
ATOM 15376 C CA . THR A 1 5 ? 10.744 -9.013 -6.795 1.00 1.53 5 THR A CA 20
ATOM 15377 C C . THR A 1 5 ? 11.452 -9.627 -7.997 1.00 54.42 5 THR A C 20
ATOM 15378 O O . THR A 1 5 ? 10.826 -9.914 -9.019 1.00 30.04 5 THR A O 20
ATOM 15389 N N . LEU A 1 6 ? 12.759 -9.826 -7.870 1.00 73.30 6 LEU A N 20
ATOM 15390 C CA . LEU A 1 6 ? 13.552 -10.408 -8.947 1.00 42.12 6 LEU A CA 20
ATOM 15391 C C . LEU A 1 6 ? 13.140 -11.853 -9.208 1.00 21.11 6 LEU A C 20
ATOM 15392 O O . LEU A 1 6 ? 13.424 -12.408 -10.270 1.00 34.03 6 LEU A O 20
ATOM 15408 N N . ASP A 1 7 ? 12.468 -12.456 -8.234 1.00 20.05 7 ASP A N 20
ATOM 15409 C CA . ASP A 1 7 ? 12.013 -13.836 -8.359 1.00 23.04 7 ASP A CA 20
ATOM 15410 C C . ASP A 1 7 ? 10.780 -13.923 -9.253 1.00 4.02 7 ASP A C 20
ATOM 15411 O O . ASP A 1 7 ? 10.297 -15.013 -9.557 1.00 0.33 7 ASP A O 20
ATOM 15420 N N . GLY A 1 8 ? 10.275 -12.766 -9.670 1.00 44.13 8 GLY A N 20
ATOM 15421 C CA . GLY A 1 8 ? 9.102 -12.734 -10.524 1.00 44.43 8 GLY A CA 20
ATOM 15422 C C . GLY A 1 8 ? 7.815 -12.603 -9.736 1.00 35.44 8 GLY A C 20
ATOM 15423 O O . GLY A 1 8 ? 6.741 -12.429 -10.311 1.00 1.02 8 GLY A O 20
ATOM 15427 N N . GLY A 1 9 ? 7.921 -12.690 -8.413 1.00 13.00 9 GLY A N 20
ATOM 15428 C CA . GLY A 1 9 ? 6.748 -12.580 -7.566 1.00 35.31 9 GLY A CA 20
ATOM 15429 C C . GLY A 1 9 ? 6.535 -11.171 -7.049 1.00 61.22 9 GLY A C 20
ATOM 15430 O O . GLY A 1 9 ? 7.326 -10.271 -7.333 1.00 60.15 9 GLY A O 20
ATOM 15434 N N . THR A 1 10 ? 5.462 -10.977 -6.288 1.00 43.13 10 THR A N 20
ATOM 15435 C CA . THR A 1 10 ? 5.146 -9.667 -5.733 1.00 42.12 10 THR A CA 20
ATOM 15436 C C . THR A 1 10 ? 5.189 -9.691 -4.210 1.00 11.54 10 THR A C 20
ATOM 15437 O O . THR A 1 10 ? 4.881 -10.706 -3.587 1.00 72.32 10 THR A O 20
ATOM 15448 N N . GLU A 1 11 ? 5.572 -8.565 -3.615 1.00 42.23 11 GLU A N 20
ATOM 15449 C CA . GLU A 1 11 ? 5.655 -8.458 -2.163 1.00 72.14 11 GLU A CA 20
ATOM 15450 C C . GLU A 1 11 ? 4.926 -7.212 -1.667 1.00 63.51 11 GLU A C 20
ATOM 15451 O O . GLU A 1 11 ? 4.889 -6.190 -2.350 1.00 44.32 11 GLU A O 20
ATOM 15463 N N . GLU A 1 12 ? 4.348 -7.308 -0.474 1.00 20.21 12 GLU A N 20
ATOM 15464 C CA . GLU A 1 12 ? 3.619 -6.190 0.113 1.00 4.31 12 GLU A CA 20
ATOM 15465 C C . GLU A 1 12 ? 4.559 -5.283 0.903 1.00 33.24 12 GLU A C 20
ATOM 15466 O O . GLU A 1 12 ? 5.140 -5.696 1.907 1.00 21.52 12 GLU A O 20
ATOM 15478 N N . CYS A 1 13 ? 4.703 -4.045 0.443 1.00 32.10 13 CYS A N 20
ATOM 15479 C CA . CYS A 1 13 ? 5.571 -3.079 1.104 1.00 25.04 13 CYS A CA 20
ATOM 15480 C C . CYS A 1 13 ? 4.806 -2.298 2.168 1.00 14.22 13 CYS A C 20
ATOM 15481 O O . CYS A 1 13 ? 3.786 -1.670 1.878 1.00 25.34 13 CYS A O 20
ATOM 15488 N N . ILE A 1 14 ? 5.304 -2.341 3.399 1.00 33.13 14 ILE A N 20
ATOM 15489 C CA . ILE A 1 14 ? 4.668 -1.637 4.505 1.00 14.44 14 ILE A CA 20
ATOM 15490 C C . ILE A 1 14 ? 4.789 -0.126 4.337 1.00 14.23 14 ILE A C 20
ATOM 15491 O O . ILE A 1 14 ? 5.790 0.390 3.839 1.00 15.24 14 ILE A O 20
ATOM 15507 N N . PRO A 1 15 ? 3.746 0.602 4.764 1.00 40.44 15 PRO A N 20
ATOM 15508 C CA . PRO A 1 15 ? 3.712 2.065 4.673 1.00 3.11 15 PRO A CA 20
ATOM 15509 C C . PRO A 1 15 ? 4.694 2.728 5.634 1.00 53.14 15 PRO A C 20
ATOM 15510 O O . PRO A 1 15 ? 4.917 3.936 5.572 1.00 1.42 15 PRO A O 20
ATOM 15521 N N . GLY A 1 16 ? 5.278 1.929 6.521 1.00 31.31 16 GLY A N 20
ATOM 15522 C CA . GLY A 1 16 ? 6.229 2.457 7.482 1.00 61.53 16 GLY A CA 20
ATOM 15523 C C . GLY A 1 16 ? 7.628 2.572 6.909 1.00 13.51 16 GLY A C 20
ATOM 15524 O O . GLY A 1 16 ? 8.295 3.592 7.085 1.00 52.52 16 GLY A O 20
ATOM 15528 N N . ILE A 1 17 ? 8.074 1.525 6.224 1.00 75.10 17 ILE A N 20
ATOM 15529 C CA . ILE A 1 17 ? 9.402 1.514 5.625 1.00 62.04 17 ILE A CA 20
ATOM 15530 C C . ILE A 1 17 ? 9.319 1.399 4.106 1.00 4.03 17 ILE A C 20
ATOM 15531 O O . ILE A 1 17 ? 8.306 0.962 3.561 1.00 52.13 17 ILE A O 20
ATOM 15547 N N . TYR A 1 18 ? 10.393 1.792 3.430 1.00 54.24 18 TYR A N 20
ATOM 15548 C CA . TYR A 1 18 ? 10.442 1.734 1.973 1.00 33.05 18 TYR A CA 20
ATOM 15549 C C . TYR A 1 18 ? 9.422 2.686 1.356 1.00 62.15 18 TYR A C 20
ATOM 15550 O O . TYR A 1 18 ? 8.217 2.448 1.419 1.00 51.51 18 TYR A O 20
ATOM 15568 N N . ASN A 1 19 ? 9.917 3.765 0.757 1.00 33.21 19 ASN A N 20
ATOM 15569 C CA . ASN A 1 19 ? 9.050 4.754 0.127 1.00 70.13 19 ASN A CA 20
ATOM 15570 C C . ASN A 1 19 ? 9.361 4.880 -1.362 1.00 33.33 19 ASN A C 20
ATOM 15571 O O . ASN A 1 19 ? 8.593 5.473 -2.119 1.00 74.34 19 ASN A O 20
ATOM 15582 N N . VAL A 1 20 ? 10.492 4.317 -1.774 1.00 61.11 20 VAL A N 20
ATOM 15583 C CA . VAL A 1 20 ? 10.904 4.364 -3.172 1.00 3.11 20 VAL A CA 20
ATOM 15584 C C . VAL A 1 20 ? 10.924 2.969 -3.786 1.00 51.14 20 VAL A C 20
ATOM 15585 O O . VAL A 1 20 ? 10.755 1.969 -3.089 1.00 31.35 20 VAL A O 20
ATOM 15598 N N . CYS A 1 21 ? 11.132 2.909 -5.097 1.00 53.05 21 CYS A N 20
ATOM 15599 C CA . CYS A 1 21 ? 11.174 1.637 -5.808 1.00 72.21 21 CYS A CA 20
ATOM 15600 C C . CYS A 1 21 ? 12.027 1.746 -7.069 1.00 20.34 21 CYS A C 20
ATOM 15601 O O . CYS A 1 21 ? 12.047 2.784 -7.730 1.00 71.32 21 CYS A O 20
ATOM 15608 N N . VAL A 1 22 ? 12.731 0.666 -7.395 1.00 40.51 22 VAL A N 20
ATOM 15609 C CA . VAL A 1 22 ? 13.585 0.639 -8.576 1.00 41.45 22 VAL A CA 20
ATOM 15610 C C . VAL A 1 22 ? 13.400 -0.656 -9.359 1.00 25.14 22 VAL A C 20
ATOM 15611 O O . VAL A 1 22 ? 13.296 -1.736 -8.776 1.00 62.21 22 VAL A O 20
ATOM 15624 N N . HIS A 1 23 ? 13.361 -0.541 -10.682 1.00 62.43 23 HIS A N 20
ATOM 15625 C CA . HIS A 1 23 ? 13.190 -1.705 -11.546 1.00 2.53 23 HIS A CA 20
ATOM 15626 C C . HIS A 1 23 ? 14.370 -1.849 -12.503 1.00 14.22 23 HIS A C 20
ATOM 15627 O O . HIS A 1 23 ? 14.561 -1.024 -13.396 1.00 43.53 23 HIS A O 20
ATOM 15641 N N . TYR A 1 24 ? 15.157 -2.901 -12.309 1.00 52.03 24 TYR A N 20
ATOM 15642 C CA . TYR A 1 24 ? 16.319 -3.151 -13.153 1.00 63.31 24 TYR A CA 20
ATOM 15643 C C . TYR A 1 24 ? 16.027 -4.249 -14.171 1.00 61.41 24 TYR A C 20
ATOM 15644 O O . TYR A 1 24 ? 15.789 -5.402 -13.809 1.00 11.32 24 TYR A O 20
ATOM 15662 N N . LYS A 1 25 ? 16.048 -3.884 -15.448 1.00 52.43 25 LYS A N 20
ATOM 15663 C CA . LYS A 1 25 ? 15.788 -4.836 -16.522 1.00 14.53 25 LYS A CA 20
ATOM 15664 C C . LYS A 1 25 ? 16.892 -4.786 -17.573 1.00 10.23 25 LYS A C 20
ATOM 15665 O O . LYS A 1 25 ? 17.073 -3.773 -18.249 1.00 23.23 25 LYS A O 20
ATOM 15684 N N . SER A 1 26 ? 17.626 -5.886 -17.706 1.00 3.35 26 SER A N 20
ATOM 15685 C CA . SER A 1 26 ? 18.714 -5.966 -18.673 1.00 24.20 26 SER A CA 20
ATOM 15686 C C . SER A 1 26 ? 18.644 -7.270 -19.462 1.00 40.25 26 SER A C 20
ATOM 15687 O O . SER A 1 26 ? 18.008 -8.232 -19.035 1.00 71.51 26 SER A O 20
ATOM 15695 N N . GLU A 1 27 ? 19.303 -7.291 -20.617 1.00 73.40 27 GLU A N 20
ATOM 15696 C CA . GLU A 1 27 ? 19.314 -8.476 -21.467 1.00 62.20 27 GLU A CA 20
ATOM 15697 C C . GLU A 1 27 ? 20.231 -9.551 -20.890 1.00 33.12 27 GLU A C 20
ATOM 15698 O O . GLU A 1 27 ? 20.180 -10.711 -21.300 1.00 11.14 27 GLU A O 20
ATOM 15710 N N . ASP A 1 28 ? 21.068 -9.157 -19.937 1.00 1.40 28 ASP A N 20
ATOM 15711 C CA . ASP A 1 28 ? 21.996 -10.085 -19.302 1.00 63.23 28 ASP A CA 20
ATOM 15712 C C . ASP A 1 28 ? 21.494 -10.497 -17.922 1.00 3.33 28 ASP A C 20
ATOM 15713 O O . ASP A 1 28 ? 21.841 -11.565 -17.418 1.00 40.33 28 ASP A O 20
ATOM 15722 N N . GLU A 1 29 ? 20.677 -9.641 -17.315 1.00 62.24 29 GLU A N 20
ATOM 15723 C CA . GLU A 1 29 ? 20.130 -9.916 -15.992 1.00 73.11 29 GLU A CA 20
ATOM 15724 C C . GLU A 1 29 ? 18.885 -9.072 -15.732 1.00 44.10 29 GLU A C 20
ATOM 15725 O O . GLU A 1 29 ? 18.613 -8.112 -16.452 1.00 71.23 29 GLU A O 20
ATOM 15737 N N . GLU A 1 30 ? 18.134 -9.438 -14.698 1.00 24.20 30 GLU A N 20
ATOM 15738 C CA . GLU A 1 30 ? 16.918 -8.715 -14.344 1.00 24.51 30 GLU A CA 20
ATOM 15739 C C . GLU A 1 30 ? 16.567 -8.929 -12.874 1.00 70.04 30 GLU A C 20
ATOM 15740 O O . GLU A 1 30 ? 16.424 -10.063 -12.417 1.00 64.44 30 GLU A O 20
ATOM 15752 N N . TYR A 1 31 ? 16.430 -7.831 -12.140 1.00 15.13 31 TYR A N 20
ATOM 15753 C CA . TYR A 1 31 ? 16.098 -7.897 -10.721 1.00 50.24 31 TYR A CA 20
ATOM 15754 C C . TYR A 1 31 ? 15.443 -6.601 -10.254 1.00 52.42 31 TYR A C 20
ATOM 15755 O O . TYR A 1 31 ? 15.530 -5.570 -10.923 1.00 21.34 31 TYR A O 20
ATOM 15773 N N . LYS A 1 32 ? 14.786 -6.660 -9.101 1.00 2.34 32 LYS A N 20
ATOM 15774 C CA . LYS A 1 32 ? 14.117 -5.492 -8.540 1.00 73.01 32 LYS A CA 20
ATOM 15775 C C . LYS A 1 32 ? 14.403 -5.365 -7.047 1.00 42.03 32 LYS A C 20
ATOM 15776 O O . LYS A 1 32 ? 14.309 -6.340 -6.302 1.00 72.33 32 LYS A O 20
ATOM 15795 N N . SER A 1 33 ? 14.752 -4.157 -6.617 1.00 41.30 33 SER A N 20
ATOM 15796 C CA . SER A 1 33 ? 15.055 -3.903 -5.213 1.00 75.02 33 SER A CA 20
ATOM 15797 C C . SER A 1 33 ? 15.143 -2.405 -4.939 1.00 14.14 33 SER A C 20
ATOM 15798 O O . SER A 1 33 ? 15.534 -1.624 -5.807 1.00 60.50 33 SER A O 20
ATOM 15806 N N . CYS A 1 34 ? 14.776 -2.010 -3.724 1.00 54.22 34 CYS A N 20
ATOM 15807 C CA . CYS A 1 34 ? 14.812 -0.606 -3.333 1.00 33.04 34 CYS A CA 20
ATOM 15808 C C . CYS A 1 34 ? 14.326 -0.429 -1.897 1.00 33.00 34 CYS A C 20
ATOM 15809 O O . CYS A 1 34 ? 14.139 -1.403 -1.169 1.00 25.01 34 CYS A O 20
ATOM 15816 N N . GLY A 1 35 ? 14.122 0.823 -1.497 1.00 31.41 35 GLY A N 20
ATOM 15817 C CA . GLY A 1 35 ? 13.659 1.105 -0.151 1.00 4.04 35 GLY A CA 20
ATOM 15818 C C . GLY A 1 35 ? 13.587 2.591 0.138 1.00 43.43 35 GLY A C 20
ATOM 15819 O O . GLY A 1 35 ? 12.511 3.187 0.093 1.00 52.53 35 GLY A O 20
ATOM 15823 N N . ILE A 1 36 ? 14.735 3.191 0.436 1.00 31.12 36 ILE A N 20
ATOM 15824 C CA . ILE A 1 36 ? 14.797 4.616 0.734 1.00 53.54 36 ILE A CA 20
ATOM 15825 C C . ILE A 1 36 ? 15.505 5.380 -0.380 1.00 53.33 36 ILE A C 20
ATOM 15826 O O . ILE A 1 36 ? 16.464 4.886 -0.972 1.00 31.11 36 ILE A O 20
ATOM 15842 N N . GLN A 1 37 ? 15.026 6.588 -0.659 1.00 12.41 37 GLN A N 20
ATOM 15843 C CA . GLN A 1 37 ? 15.614 7.421 -1.701 1.00 41.13 37 GLN A CA 20
ATOM 15844 C C . GLN A 1 37 ? 17.125 7.531 -1.522 1.00 73.04 37 GLN A C 20
ATOM 15845 O O . GLN A 1 37 ? 17.865 7.676 -2.495 1.00 12.45 37 GLN A O 20
ATOM 15859 N N . GLU A 1 38 ? 17.574 7.461 -0.273 1.00 65.33 38 GLU A N 20
ATOM 15860 C CA . GLU A 1 38 ? 18.997 7.554 0.032 1.00 63.21 38 GLU A CA 20
ATOM 15861 C C . GLU A 1 38 ? 19.746 6.329 -0.485 1.00 71.41 38 GLU A C 20
ATOM 15862 O O . GLU A 1 38 ? 20.870 6.437 -0.974 1.00 73.44 38 GLU A O 20
ATOM 15874 N N . GLU A 1 39 ? 19.114 5.165 -0.372 1.00 32.45 39 GLU A N 20
ATOM 15875 C CA . GLU A 1 39 ? 19.721 3.919 -0.826 1.00 54.00 39 GLU A CA 20
ATOM 15876 C C . GLU A 1 39 ? 19.466 3.701 -2.315 1.00 2.42 39 GLU A C 20
ATOM 15877 O O . GLU A 1 39 ? 20.236 3.023 -2.995 1.00 70.52 39 GLU A O 20
ATOM 15889 N N . CYS A 1 40 ? 18.380 4.282 -2.814 1.00 63.25 40 CYS A N 20
ATOM 15890 C CA . CYS A 1 40 ? 18.022 4.152 -4.222 1.00 31.24 40 CYS A CA 20
ATOM 15891 C C . CYS A 1 40 ? 18.800 5.148 -5.076 1.00 4.45 40 CYS A C 20
ATOM 15892 O O . CYS A 1 40 ? 19.096 4.884 -6.240 1.00 40.14 40 CYS A O 20
ATOM 15899 N N . GLU A 1 41 ? 19.129 6.294 -4.487 1.00 11.13 41 GLU A N 20
ATOM 15900 C CA . GLU A 1 41 ? 19.872 7.330 -5.194 1.00 5.00 41 GLU A CA 20
ATOM 15901 C C . GLU A 1 41 ? 21.368 7.024 -5.192 1.00 15.21 41 GLU A C 20
ATOM 15902 O O . GLU A 1 41 ? 22.166 7.774 -5.754 1.00 2.14 41 GLU A O 20
ATOM 15914 N N . ASP A 1 42 ? 21.738 5.918 -4.556 1.00 1.30 42 ASP A N 20
ATOM 15915 C CA . ASP A 1 42 ? 23.137 5.512 -4.480 1.00 74.04 42 ASP A CA 20
ATOM 15916 C C . ASP A 1 42 ? 23.745 5.397 -5.874 1.00 43.45 42 ASP A C 20
ATOM 15917 O O . ASP A 1 42 ? 24.954 5.548 -6.049 1.00 0.50 42 ASP A O 20
ATOM 15926 N N . ALA A 1 43 ? 22.899 5.128 -6.864 1.00 4.53 43 ALA A N 20
ATOM 15927 C CA . ALA A 1 43 ? 23.354 4.995 -8.242 1.00 72.41 43 ALA A CA 20
ATOM 15928 C C . ALA A 1 43 ? 23.659 6.357 -8.854 1.00 51.45 43 ALA A C 20
ATOM 15929 O O . ALA A 1 43 ? 22.755 7.157 -9.091 1.00 55.44 43 ALA A O 20
ATOM 15936 N N . GLU A 1 44 ? 24.938 6.614 -9.107 1.00 45.44 44 GLU A N 20
ATOM 15937 C CA . GLU A 1 44 ? 25.361 7.882 -9.691 1.00 4.12 44 GLU A CA 20
ATOM 15938 C C . GLU A 1 44 ? 25.222 7.855 -11.210 1.00 41.12 44 GLU A C 20
ATOM 15939 O O . GLU A 1 44 ? 25.719 6.946 -11.874 1.00 3.40 44 GLU A O 20
ATOM 15951 N N . GLY A 1 45 ? 24.541 8.859 -11.754 1.00 51.12 45 GLY A N 20
ATOM 15952 C CA . GLY A 1 45 ? 24.347 8.932 -13.191 1.00 21.34 45 GLY A CA 20
ATOM 15953 C C . GLY A 1 45 ? 22.928 8.595 -13.602 1.00 15.01 45 GLY A C 20
ATOM 15954 O O . GLY A 1 45 ? 22.360 9.240 -14.483 1.00 60.00 45 GLY A O 20
ATOM 15958 N N . ALA A 1 46 ? 22.353 7.581 -12.964 1.00 30.23 46 ALA A N 20
ATOM 15959 C CA . ALA A 1 46 ? 20.991 7.160 -13.268 1.00 61.20 46 ALA A CA 20
ATOM 15960 C C . ALA A 1 46 ? 19.982 7.884 -12.383 1.00 60.21 46 ALA A C 20
ATOM 15961 O O . ALA A 1 46 ? 20.333 8.417 -11.330 1.00 23.21 46 ALA A O 20
ATOM 15968 N N . THR A 1 47 ? 18.726 7.900 -12.817 1.00 55.23 47 THR A N 20
ATOM 15969 C CA . THR A 1 47 ? 17.666 8.560 -12.066 1.00 13.44 47 THR A CA 20
ATOM 15970 C C . THR A 1 47 ? 16.667 7.547 -11.517 1.00 43.33 47 THR A C 20
ATOM 15971 O O . THR A 1 47 ? 16.185 6.679 -12.245 1.00 44.21 47 THR A O 20
ATOM 15982 N N . VAL A 1 48 ? 16.360 7.664 -10.229 1.00 72.24 48 VAL A N 20
ATOM 15983 C CA . VAL A 1 48 ? 15.417 6.759 -9.584 1.00 34.33 48 VAL A CA 20
ATOM 15984 C C . VAL A 1 48 ? 14.063 7.429 -9.380 1.00 53.43 48 VAL A C 20
ATOM 15985 O O . VAL A 1 48 ? 13.956 8.439 -8.682 1.00 70.51 48 VAL A O 20
ATOM 15998 N N . LEU A 1 49 ? 13.030 6.862 -9.994 1.00 11.40 49 LEU A N 20
ATOM 15999 C CA . LEU A 1 49 ? 11.680 7.405 -9.880 1.00 65.02 49 LEU A CA 20
ATOM 16000 C C . LEU A 1 49 ? 10.693 6.324 -9.453 1.00 21.30 49 LEU A C 20
ATOM 16001 O O . LEU A 1 49 ? 10.714 5.208 -9.973 1.00 65.31 49 LEU A O 20
ATOM 16017 N N . CYS A 1 50 ? 9.827 6.662 -8.504 1.00 52.40 50 CYS A N 20
ATOM 16018 C CA . CYS A 1 50 ? 8.829 5.722 -8.007 1.00 45.14 50 CYS A CA 20
ATOM 16019 C C . CYS A 1 50 ? 7.424 6.303 -8.132 1.00 41.50 50 CYS A C 20
ATOM 16020 O O . CYS A 1 50 ? 7.231 7.516 -8.035 1.00 72.21 50 CYS A O 20
ATOM 16027 N N . CYS A 1 51 ? 6.446 5.431 -8.347 1.00 73.52 51 CYS A N 20
ATOM 16028 C CA . CYS A 1 51 ? 5.058 5.855 -8.485 1.00 51.25 51 CYS A CA 20
ATOM 16029 C C . CYS A 1 51 ? 4.290 5.638 -7.185 1.00 23.43 51 CYS A C 20
ATOM 16030 O O . CYS A 1 51 ? 4.596 4.742 -6.397 1.00 12.11 51 CYS A O 20
ATOM 16037 N N . PRO A 1 52 ? 3.269 6.476 -6.953 1.00 71.53 52 PRO A N 20
ATOM 16038 C CA . PRO A 1 52 ? 2.436 6.395 -5.750 1.00 33.32 52 PRO A CA 20
ATOM 16039 C C . PRO A 1 52 ? 1.548 5.155 -5.741 1.00 64.43 52 PRO A C 20
ATOM 16040 O O . PRO A 1 52 ? 0.906 4.848 -4.738 1.00 34.20 52 PRO A O 20
ATOM 16051 N N . GLU A 1 53 ? 1.519 4.446 -6.866 1.00 21.45 53 GLU A N 20
ATOM 16052 C CA . GLU A 1 53 ? 0.710 3.239 -6.986 1.00 34.21 53 GLU A CA 20
ATOM 16053 C C . GLU A 1 53 ? 1.479 2.016 -6.495 1.00 4.13 53 GLU A C 20
ATOM 16054 O O . GLU A 1 53 ? 2.618 2.128 -6.039 1.00 35.21 53 GLU A O 20
ATOM 16066 N N . ASP A 1 54 ? 0.850 0.850 -6.591 1.00 13.44 54 ASP A N 20
ATOM 16067 C CA . ASP A 1 54 ? 1.474 -0.394 -6.157 1.00 3.01 54 ASP A CA 20
ATOM 16068 C C . ASP A 1 54 ? 2.043 -1.160 -7.347 1.00 62.01 54 ASP A C 20
ATOM 16069 O O . ASP A 1 54 ? 1.449 -1.183 -8.426 1.00 33.43 54 ASP A O 20
ATOM 16078 N N . LEU A 1 55 ? 3.198 -1.785 -7.145 1.00 10.33 55 LEU A N 20
ATOM 16079 C CA . LEU A 1 55 ? 3.849 -2.551 -8.202 1.00 33.55 55 LEU A CA 20
ATOM 16080 C C . LEU A 1 55 ? 4.158 -1.667 -9.405 1.00 13.41 55 LEU A C 20
ATOM 16081 O O . LEU A 1 55 ? 3.688 -1.923 -10.514 1.00 44.42 55 LEU A O 20
ATOM 16097 N N . CYS A 1 56 ? 4.952 -0.626 -9.179 1.00 10.42 56 CYS A N 20
ATOM 16098 C CA . CYS A 1 56 ? 5.326 0.297 -10.244 1.00 22.02 56 CYS A CA 20
ATOM 16099 C C . CYS A 1 56 ? 6.721 -0.023 -10.775 1.00 55.52 56 CYS A C 20
ATOM 16100 O O . CYS A 1 56 ? 7.077 0.367 -11.886 1.00 52.52 56 CYS A O 20
ATOM 16107 N N . ASN A 1 57 ? 7.505 -0.735 -9.973 1.00 34.13 57 ASN A N 20
ATOM 16108 C CA . ASN A 1 57 ? 8.860 -1.107 -10.362 1.00 21.23 57 ASN A CA 20
ATOM 16109 C C . ASN A 1 57 ? 8.909 -2.553 -10.847 1.00 43.31 57 ASN A C 20
ATOM 16110 O O . ASN A 1 57 ? 8.648 -3.483 -10.085 1.00 14.32 57 ASN A O 20
#